Protein 2FS1 (pdb70)

Secondary structure (DSSP, 8-state):
--SSHHHHHHHHHHHHHHHHHHH---HHHHHHHHT-SSSHHHHHHHHHHHHT-S--

Foldseek 3Di:
DPDDQVVVQVCLLVVLLVVCVVVVPDCVLSVVLVVDPHRVCSNVSSVVCVVDPPVD

Sequence (56 aa):
MEAVDANSLAQAKEAAIKELKQYGIGDYYIKLINNAKTVEGVESLKNEILKALPTEMEAVDANSLAQAKEAAIKELKQYGIGDYYIKLINNAKTVEGVESLKNEILKALPTEMEAVDANSLAQAKEAAIKELKQYGIGDYYIKLINNAKTVEGVESLKNEILKALPTEMEAVDANSLAQAKEAAIKELKQYGIGDYYIKLINNAKTVEGVESLKNEILKALPTEMEAVDANSLAQAKEAAIKELKQYGIGDYYIKLINNAKTVEGVESLKNEILKALPTEMEAVDANSLAQAKEAAIKELKQYGIGDYYIKLINNAKTVEGVESLKNEILKALPTEMEAVDANSLAQAKEAAIKELKQYGIGDYYIKLINNAKTVEGVESLKNEILKALPTEMEAVDANSLAQAKEAAIKELKQYGIGDYYIKLINNAKTVEGVESLKNEILKALPTEMEAVDANSLAQAKEAAIKELKQYGIGDYYIKLINNAKTVEGVESLKNEILKALPTEMEAVDANSLAQAKEAAIKELKQYGIGDYYIKLINNAKTVEGVESLKNEILKALPTEMEAVDANSLAQAKEAAIKELKQYGIGDYYIKLINNAKTVEGVESLKNEILKALPTEMEAVDANSLAQAKEAAIKELKQYGIGDYYIKLINNAKTVEGVESLKNEILKALPTEMEAVDANSLAQAKEAAIKELKQYGIGDYYIKLINNAKTVEGVESLKNEILKALPTEMEAVDANSLAQAKEAAIKELKQYGIGDYYIKLINNAKTVEGVESLKNEILKALPTEMEAVDANSLAQAKEAAIKELKQYGIGDYYIKLINNAKTVEGVESLKNEILKALPTEMEAVDANSLAQAKEAAIKELKQYGIGDYYIKLINNAKTVEGVESLKNEILKALPTEMEAVDANSLAQAKEAAIKELKQYGIGDYYIKLINNAKTVEGVESLKNEILKALPTEMEAVDANSLAQAKEAAIKELKQYGIGDYYIKLINNAKTVEGVESLKNEILKALPTEMEAVDANSLAQAKEAAIKELKQYGIGDYYIKLINNAKTVEGVESLKNEILKALPTEMEAVDANSLAQAKEAAIKELKQYGIGDYYIKLINNAKTVEGVESLKNEILKALPTE

Radius of gyration: 11.49 Å; Cα contacts (8 Å, |Δi|>4): 43; chains: 1; bounding box: 16×38×22 Å

Structure (mmCIF, N/CA/C/O backbone):
data_2FS1
#
_entry.id   2FS1
#
_cell.length_a   1.000
_cell.length_b   1.000
_cell.length_c   1.000
_cell.angle_alpha   90.00
_cell.angle_beta   90.00
_cell.angle_gamma   90.00
#
_symmetry.space_group_name_H-M   'P 1'
#
loop_
_atom_site.group_PDB
_atom_site.id
_atom_site.type_symbol
_atom_site.label_atom_id
_atom_site.label_alt_id
_atom_site.label_comp_id
_atom_site.label_asym_id
_atom_site.label_entity_id
_atom_site.label_seq_id
_atom_site.pdbx_PDB_ins_code
_atom_site.Cartn_x
_atom_site.Cartn_y
_atom_site.Cartn_z
_atom_site.occupancy
_atom_site.B_iso_or_equiv
_atom_site.auth_seq_id
_atom_site.auth_comp_id
_atom_site.auth_asym_id
_atom_site.auth_atom_id
_atom_site.pdbx_PDB_model_num
ATOM 1 N N . MET A 1 1 ? 5.420 17.191 2.708 1.00 0.00 1 MET A N 1
ATOM 2 C CA . MET A 1 1 ? 5.343 18.265 3.727 1.00 0.00 1 MET A CA 1
ATOM 3 C C . MET A 1 1 ? 4.055 19.071 3.585 1.00 0.00 1 MET A C 1
ATOM 4 O O . MET A 1 1 ? 4.024 20.267 3.865 1.00 0.00 1 MET A O 1
ATOM 20 N N . GLU A 1 2 ? 2.994 18.405 3.149 1.00 0.00 2 GLU A N 1
ATOM 21 C CA . GLU A 1 2 ? 1.702 19.056 2.971 1.00 0.00 2 GLU A CA 1
ATOM 22 C C . GLU A 1 2 ? 0.885 19.008 4.259 1.00 0.00 2 GLU A C 1
ATOM 23 O O . GLU A 1 2 ? 0.223 19.983 4.620 1.00 0.00 2 GLU A O 1
ATOM 35 N N . ALA A 1 3 ? 0.942 17.875 4.951 1.00 0.00 3 ALA A N 1
ATOM 36 C CA . ALA A 1 3 ? 0.214 17.701 6.195 1.00 0.00 3 ALA A CA 1
ATOM 37 C C . ALA A 1 3 ? 0.550 16.363 6.828 1.00 0.00 3 ALA A C 1
ATOM 38 O O . ALA A 1 3 ? 1.243 16.297 7.843 1.00 0.00 3 ALA A O 1
ATOM 45 N N . VAL A 1 4 ? 0.044 15.290 6.228 1.00 0.00 4 VAL A N 1
ATOM 46 C CA . VAL A 1 4 ? 0.287 13.944 6.728 1.00 0.00 4 VAL A CA 1
ATOM 47 C C . VAL A 1 4 ? 0.029 12.909 5.643 1.00 0.00 4 VAL A C 1
ATOM 48 O O . VAL A 1 4 ? -0.377 11.785 5.932 1.00 0.00 4 VAL A O 1
ATOM 61 N N . ASP A 1 5 ? 0.262 13.296 4.394 1.00 0.00 5 ASP A N 1
ATOM 62 C CA . ASP A 1 5 ? 0.049 12.400 3.264 1.00 0.00 5 ASP A CA 1
ATOM 63 C C . ASP A 1 5 ? 1.137 11.331 3.198 1.00 0.00 5 ASP A C 1
ATOM 64 O O . ASP A 1 5 ? 0.860 10.164 2.947 1.00 0.00 5 ASP A O 1
ATOM 73 N N . ALA A 1 6 ? 2.378 11.743 3.423 1.00 0.00 6 ALA A N 1
ATOM 74 C CA . ALA A 1 6 ? 3.512 10.828 3.388 1.00 0.00 6 ALA A CA 1
ATOM 75 C C . ALA A 1 6 ? 3.466 9.853 4.561 1.00 0.00 6 ALA A C 1
ATOM 76 O O . ALA A 1 6 ? 3.870 8.693 4.434 1.00 0.00 6 ALA A O 1
ATOM 83 N N . ASN A 1 7 ? 2.972 10.324 5.702 1.00 0.00 7 ASN A N 1
ATOM 84 C CA . ASN A 1 7 ? 2.876 9.489 6.894 1.00 0.00 7 ASN A CA 1
ATOM 85 C C . ASN A 1 7 ? 1.833 8.394 6.704 1.00 0.00 7 ASN A C 1
ATOM 86 O O . ASN A 1 7 ? 2.086 7.224 6.988 1.00 0.00 7 ASN A O 1
ATOM 97 N N . SER A 1 8 ? 0.657 8.777 6.215 1.00 0.00 8 SER A N 1
ATOM 98 C CA . SER A 1 8 ? -0.421 7.834 5.980 1.00 0.00 8 SER A CA 1
ATOM 99 C C . SER A 1 8 ? -0.069 6.895 4.833 1.00 0.00 8 SER A C 1
ATOM 100 O O . SER A 1 8 ? -0.480 5.735 4.816 1.00 0.00 8 SER A O 1
ATOM 108 N N . LEU A 1 9 ? 0.695 7.409 3.875 1.00 0.00 9 LEU A N 1
ATOM 109 C CA . LEU A 1 9 ? 1.107 6.623 2.719 1.00 0.00 9 LEU A CA 1
ATOM 110 C C . LEU A 1 9 ? 2.023 5.476 3.139 1.00 0.00 9 LEU A C 1
ATOM 111 O O . LEU A 1 9 ? 1.872 4.344 2.681 1.00 0.00 9 LEU A O 1
ATOM 127 N N . ALA A 1 10 ? 2.986 5.789 4.001 1.00 0.00 10 ALA A N 1
ATOM 128 C CA . ALA A 1 10 ? 3.949 4.801 4.475 1.00 0.00 10 ALA A CA 1
ATOM 129 C C . ALA A 1 10 ? 3.287 3.701 5.298 1.00 0.00 10 ALA A C 1
ATOM 130 O O . ALA A 1 10 ? 3.843 2.616 5.446 1.00 0.00 10 ALA A O 1
ATOM 137 N N . GLN A 1 11 ? 2.104 3.983 5.836 1.00 0.00 11 GLN A N 1
ATOM 138 C CA . GLN A 1 11 ? 1.381 3.017 6.645 1.00 0.00 11 GLN A CA 1
ATOM 139 C C . GLN A 1 11 ? 0.615 2.035 5.771 1.00 0.00 11 GLN A C 1
ATOM 140 O O . GLN A 1 11 ? 0.647 0.831 6.009 1.00 0.00 11 GLN A O 1
ATOM 154 N N . ALA A 1 12 ? -0.068 2.545 4.756 1.00 0.00 12 ALA A N 1
ATOM 155 C CA . ALA A 1 12 ? -0.824 1.685 3.853 1.00 0.00 12 ALA A CA 1
ATOM 156 C C . ALA A 1 12 ? 0.055 0.541 3.370 1.00 0.00 12 ALA A C 1
ATOM 157 O O . ALA A 1 12 ? -0.402 -0.588 3.205 1.00 0.00 12 ALA A O 1
ATOM 164 N N . LYS A 1 13 ? 1.327 0.857 3.164 1.00 0.00 13 LYS A N 1
ATOM 165 C CA . LYS A 1 13 ? 2.309 -0.124 2.715 1.00 0.00 13 LYS A CA 1
ATOM 166 C C . LYS A 1 13 ? 2.916 -0.839 3.911 1.00 0.00 13 LYS A C 1
ATOM 167 O O . LYS A 1 13 ? 2.859 -2.065 4.006 1.00 0.00 13 LYS A O 1
ATOM 186 N N . GLU A 1 14 ? 3.480 -0.062 4.838 1.00 0.00 14 GLU A N 1
ATOM 187 C CA . GLU A 1 14 ? 4.074 -0.623 6.046 1.00 0.00 14 GLU A CA 1
ATOM 188 C C . GLU A 1 14 ? 3.107 -1.613 6.672 1.00 0.00 14 GLU A C 1
ATOM 189 O O . GLU A 1 14 ? 3.501 -2.655 7.198 1.00 0.00 14 GLU A O 1
ATOM 201 N N . ALA A 1 15 ? 1.828 -1.276 6.586 1.00 0.00 15 ALA A N 1
ATOM 202 C CA . ALA A 1 15 ? 0.773 -2.126 7.121 1.00 0.00 15 ALA A CA 1
ATOM 203 C C . ALA A 1 15 ? 0.389 -3.212 6.120 1.00 0.00 15 ALA A C 1
ATOM 204 O O . ALA A 1 15 ? 0.048 -4.332 6.504 1.00 0.00 15 ALA A O 1
ATOM 211 N N . ALA A 1 16 ? 0.447 -2.876 4.832 1.00 0.00 16 ALA A N 1
ATOM 212 C CA . ALA A 1 16 ? 0.105 -3.827 3.779 1.00 0.00 16 ALA A CA 1
ATOM 213 C C . ALA A 1 16 ? 1.152 -4.931 3.672 1.00 0.00 16 ALA A C 1
ATOM 214 O O . ALA A 1 16 ? 0.849 -6.042 3.239 1.00 0.00 16 ALA A O 1
ATOM 221 N N . ILE A 1 17 ? 2.382 -4.623 4.073 1.00 0.00 17 ILE A N 1
ATOM 222 C CA . ILE A 1 17 ? 3.459 -5.603 4.021 1.00 0.00 17 ILE A CA 1
ATOM 223 C C . ILE A 1 17 ? 3.349 -6.572 5.189 1.00 0.00 17 ILE A C 1
ATOM 224 O O . ILE A 1 17 ? 3.688 -7.749 5.067 1.00 0.00 17 ILE A O 1
ATOM 240 N N . LYS A 1 18 ? 2.856 -6.073 6.318 1.00 0.00 18 LYS A N 1
ATOM 241 C CA . LYS A 1 18 ? 2.681 -6.902 7.504 1.00 0.00 18 LYS A CA 1
ATOM 242 C C . LYS A 1 18 ? 1.773 -8.084 7.187 1.00 0.00 18 LYS A C 1
ATOM 243 O O . LYS A 1 18 ? 1.980 -9.191 7.682 1.00 0.00 18 LYS A O 1
ATOM 262 N N . GLU A 1 19 ? 0.775 -7.841 6.342 1.00 0.00 19 GLU A N 1
ATOM 263 C CA . GLU A 1 19 ? -0.151 -8.890 5.941 1.00 0.00 19 GLU A CA 1
ATOM 264 C C . GLU A 1 19 ? 0.551 -9.878 5.025 1.00 0.00 19 GLU A C 1
ATOM 265 O O . GLU A 1 19 ? 0.340 -11.085 5.119 1.00 0.00 19 GLU A O 1
ATOM 277 N N . LEU A 1 20 ? 1.402 -9.357 4.148 1.00 0.00 20 LEU A N 1
ATOM 278 C CA . LEU A 1 20 ? 2.149 -10.198 3.230 1.00 0.00 20 LEU A CA 1
ATOM 279 C C . LEU A 1 20 ? 3.056 -11.143 4.009 1.00 0.00 20 LEU A C 1
ATOM 280 O O . LEU A 1 20 ? 3.304 -12.274 3.589 1.00 0.00 20 LEU A O 1
ATOM 296 N N . LYS A 1 21 ? 3.534 -10.670 5.156 1.00 0.00 21 LYS A N 1
ATOM 297 C CA . LYS A 1 21 ? 4.400 -11.469 6.011 1.00 0.00 21 LYS A CA 1
ATOM 298 C C . LYS A 1 21 ? 3.565 -12.421 6.857 1.00 0.00 21 LYS A C 1
ATOM 299 O O . LYS A 1 21 ? 3.953 -13.566 7.089 1.00 0.00 21 LYS A O 1
ATOM 318 N N . GLN A 1 22 ? 2.408 -11.941 7.304 1.00 0.00 22 GLN A N 1
ATOM 319 C CA . GLN A 1 22 ? 1.508 -12.753 8.113 1.00 0.00 22 GLN A CA 1
ATOM 320 C C . GLN A 1 22 ? 0.812 -13.797 7.245 1.00 0.00 22 GLN A C 1
ATOM 321 O O . GLN A 1 22 ? 0.449 -14.874 7.719 1.00 0.00 22 GLN A O 1
ATOM 335 N N . TYR A 1 23 ? 0.636 -13.469 5.969 1.00 0.00 23 TYR A N 1
ATOM 336 C CA . TYR A 1 23 ? -0.009 -14.372 5.023 1.00 0.00 23 TYR A CA 1
ATOM 337 C C . TYR A 1 23 ? 0.982 -15.407 4.510 1.00 0.00 23 TYR A C 1
ATOM 338 O O . TYR A 1 23 ? 0.652 -16.585 4.369 1.00 0.00 23 TYR A O 1
ATOM 356 N N . GLY A 1 24 ? 2.196 -14.954 4.223 1.00 0.00 24 GLY A N 1
ATOM 357 C CA . GLY A 1 24 ? 3.218 -15.846 3.719 1.00 0.00 24 GLY A CA 1
ATOM 358 C C . GLY A 1 24 ? 3.603 -15.543 2.283 1.00 0.00 24 GLY A C 1
ATOM 359 O O . GLY A 1 24 ? 4.546 -16.132 1.755 1.00 0.00 24 GLY A O 1
ATOM 363 N N . ILE A 1 25 ? 2.876 -14.626 1.638 1.00 0.00 25 ILE A N 1
ATOM 364 C CA . ILE A 1 25 ? 3.174 -14.268 0.248 1.00 0.00 25 ILE A CA 1
ATOM 365 C C . ILE A 1 25 ? 4.664 -13.967 0.071 1.00 0.00 25 ILE A C 1
ATOM 366 O O . ILE A 1 25 ? 5.411 -13.908 1.049 1.00 0.00 25 ILE A O 1
ATOM 382 N N . GLY A 1 26 ? 5.097 -13.782 -1.177 1.00 0.00 26 GLY A N 1
ATOM 383 C CA . GLY A 1 26 ? 6.496 -13.497 -1.438 1.00 0.00 26 GLY A CA 1
ATOM 384 C C . GLY A 1 26 ? 6.860 -12.053 -1.158 1.00 0.00 26 GLY A C 1
ATOM 385 O O . GLY A 1 26 ? 6.022 -11.160 -1.280 1.00 0.00 26 GLY A O 1
ATOM 389 N N . ASP A 1 27 ? 8.115 -11.824 -0.781 1.00 0.00 27 ASP A N 1
ATOM 390 C CA . ASP A 1 27 ? 8.589 -10.478 -0.484 1.00 0.00 27 ASP A CA 1
ATOM 391 C C . ASP A 1 27 ? 8.488 -9.578 -1.708 1.00 0.00 27 ASP A C 1
ATOM 392 O O . ASP A 1 27 ? 8.413 -8.357 -1.583 1.00 0.00 27 ASP A O 1
ATOM 401 N N . TYR A 1 28 ? 8.470 -10.184 -2.893 1.00 0.00 28 TYR A N 1
ATOM 402 C CA . TYR A 1 28 ? 8.357 -9.421 -4.134 1.00 0.00 28 TYR A CA 1
ATOM 403 C C . TYR A 1 28 ? 7.259 -8.378 -4.014 1.00 0.00 28 TYR A C 1
ATOM 404 O O . TYR A 1 28 ? 7.435 -7.212 -4.366 1.00 0.00 28 TYR A O 1
ATOM 422 N N . TYR A 1 29 ? 6.117 -8.840 -3.539 1.00 0.00 29 TYR A N 1
ATOM 423 C CA . TYR A 1 29 ? 4.935 -8.002 -3.382 1.00 0.00 29 TYR A CA 1
ATOM 424 C C . TYR A 1 29 ? 5.041 -7.046 -2.193 1.00 0.00 29 TYR A C 1
ATOM 425 O O . TYR A 1 29 ? 4.397 -6.001 -2.175 1.00 0.00 29 TYR A O 1
ATOM 443 N N . ILE A 1 30 ? 5.876 -7.362 -1.217 1.00 0.00 30 ILE A N 1
ATOM 444 C CA . ILE A 1 30 ? 6.055 -6.451 -0.096 1.00 0.00 30 ILE A CA 1
ATOM 445 C C . ILE A 1 30 ? 6.897 -5.272 -0.579 1.00 0.00 30 ILE A C 1
ATOM 446 O O . ILE A 1 30 ? 6.719 -4.131 -0.147 1.00 0.00 30 ILE A O 1
ATOM 462 N N . LYS A 1 31 ? 7.810 -5.579 -1.499 1.00 0.00 31 LYS A N 1
ATOM 463 C CA . LYS A 1 31 ? 8.699 -4.588 -2.089 1.00 0.00 31 LYS A CA 1
ATOM 464 C C . LYS A 1 31 ? 7.993 -3.811 -3.191 1.00 0.00 31 LYS A C 1
ATOM 465 O O . LYS A 1 31 ? 8.018 -2.580 -3.210 1.00 0.00 31 LYS A O 1
ATOM 484 N N . LEU A 1 32 ? 7.361 -4.539 -4.113 1.00 0.00 32 LEU A N 1
ATOM 485 C CA . LEU A 1 32 ? 6.646 -3.914 -5.219 1.00 0.00 32 LEU A CA 1
ATOM 486 C C . LEU A 1 32 ? 5.686 -2.832 -4.697 1.00 0.00 32 LEU A C 1
ATOM 487 O O . LEU A 1 32 ? 5.287 -1.930 -5.436 1.00 0.00 32 LEU A O 1
ATOM 503 N N . ILE A 1 33 ? 5.345 -2.922 -3.407 1.00 0.00 33 ILE A N 1
ATOM 504 C CA . ILE A 1 33 ? 4.464 -1.958 -2.760 1.00 0.00 33 ILE A CA 1
ATOM 505 C C . ILE A 1 33 ? 5.223 -0.667 -2.471 1.00 0.00 33 ILE A C 1
ATOM 506 O O . ILE A 1 33 ? 4.829 0.412 -2.911 1.00 0.00 33 ILE A O 1
ATOM 522 N N . ASN A 1 34 ? 6.316 -0.789 -1.726 1.00 0.00 34 ASN A N 1
ATOM 523 C CA . ASN A 1 34 ? 7.139 0.361 -1.371 1.00 0.00 34 ASN A CA 1
ATOM 524 C C . ASN A 1 34 ? 7.542 1.168 -2.606 1.00 0.00 34 ASN A C 1
ATOM 525 O O . ASN A 1 34 ? 7.863 2.352 -2.504 1.00 0.00 34 ASN A O 1
ATOM 536 N N . ASN A 1 35 ? 7.535 0.521 -3.769 1.00 0.00 35 ASN A N 1
ATOM 537 C CA . ASN A 1 35 ? 7.911 1.183 -5.015 1.00 0.00 35 ASN A CA 1
ATOM 538 C C . ASN A 1 35 ? 6.852 2.189 -5.467 1.00 0.00 35 ASN A C 1
ATOM 539 O O . ASN A 1 35 ? 7.142 3.093 -6.250 1.00 0.00 35 ASN A O 1
ATOM 550 N N . ALA A 1 36 ? 5.626 2.027 -4.980 1.00 0.00 36 ALA A N 1
ATOM 551 C CA . ALA A 1 36 ? 4.536 2.924 -5.352 1.00 0.00 36 ALA A CA 1
ATOM 552 C C . ALA A 1 36 ? 4.801 4.352 -4.892 1.00 0.00 36 ALA A C 1
ATOM 553 O O . ALA A 1 36 ? 5.525 4.584 -3.924 1.00 0.00 36 ALA A O 1
ATOM 560 N N . LYS A 1 37 ? 4.207 5.304 -5.602 1.00 0.00 37 LYS A N 1
ATOM 561 C CA . LYS A 1 37 ? 4.366 6.716 -5.284 1.00 0.00 37 LYS A CA 1
ATOM 562 C C . LYS A 1 37 ? 3.186 7.223 -4.459 1.00 0.00 37 LYS A C 1
ATOM 563 O O . LYS A 1 37 ? 3.354 8.024 -3.541 1.00 0.00 37 LYS A O 1
ATOM 582 N N . THR A 1 38 ? 1.994 6.738 -4.791 1.00 0.00 38 THR A N 1
ATOM 583 C CA . THR A 1 38 ? 0.780 7.124 -4.080 1.00 0.00 38 THR A CA 1
ATOM 584 C C . THR A 1 38 ? 0.507 6.134 -2.951 1.00 0.00 38 THR A C 1
ATOM 585 O O . THR A 1 38 ? 1.436 5.514 -2.437 1.00 0.00 38 THR A O 1
ATOM 596 N N . VAL A 1 39 ? -0.759 5.972 -2.566 1.00 0.00 39 VAL A N 1
ATOM 597 C CA . VAL A 1 39 ? -1.093 5.036 -1.501 1.00 0.00 39 VAL A CA 1
ATOM 598 C C . VAL A 1 39 ? -2.336 4.207 -1.820 1.00 0.00 39 VAL A C 1
ATOM 599 O O . VAL A 1 39 ? -2.367 3.005 -1.554 1.00 0.00 39 VAL A O 1
ATOM 612 N N . GLU A 1 40 ? -3.358 4.845 -2.382 1.00 0.00 40 GLU A N 1
ATOM 613 C CA . GLU A 1 40 ? -4.596 4.148 -2.722 1.00 0.00 40 GLU A CA 1
ATOM 614 C C . GLU A 1 40 ? -4.308 2.838 -3.450 1.00 0.00 40 GLU A C 1
ATOM 615 O O . GLU A 1 40 ? -4.978 1.831 -3.224 1.00 0.00 40 GLU A O 1
ATOM 627 N N . GLY A 1 41 ? -3.298 2.857 -4.310 1.00 0.00 41 GLY A N 1
ATOM 628 C CA . GLY A 1 41 ? -2.931 1.660 -5.041 1.00 0.00 41 GLY A CA 1
ATOM 629 C C . GLY A 1 41 ? -2.004 0.769 -4.238 1.00 0.00 41 GLY A C 1
ATOM 630 O O . GLY A 1 41 ? -1.966 -0.442 -4.437 1.00 0.00 41 GLY A O 1
ATOM 634 N N . VAL A 1 42 ? -1.258 1.379 -3.323 1.00 0.00 42 VAL A N 1
ATOM 635 C CA . VAL A 1 42 ? -0.324 0.646 -2.479 1.00 0.00 42 VAL A CA 1
ATOM 636 C C . VAL A 1 42 ? -1.033 -0.410 -1.635 1.00 0.00 42 VAL A C 1
ATOM 637 O O . VAL A 1 42 ? -0.614 -1.566 -1.589 1.00 0.00 42 VAL A O 1
ATOM 650 N N . GLU A 1 43 ? -2.097 -0.003 -0.960 1.00 0.00 43 GLU A N 1
ATOM 651 C CA . GLU A 1 43 ? -2.855 -0.918 -0.110 1.00 0.00 43 GLU A CA 1
ATOM 652 C C . GLU A 1 43 ? -3.603 -1.941 -0.953 1.00 0.00 43 GLU A C 1
ATOM 653 O O . GLU A 1 43 ? -3.541 -3.142 -0.691 1.00 0.00 43 GLU A O 1
ATOM 665 N N . SER A 1 44 ? -4.299 -1.458 -1.973 1.00 0.00 44 SER A N 1
ATOM 666 C CA . SER A 1 44 ? -5.047 -2.329 -2.864 1.00 0.00 44 SER A CA 1
ATOM 667 C C . SER A 1 44 ? -4.093 -3.217 -3.660 1.00 0.00 44 SER A C 1
ATOM 668 O O . SER A 1 44 ? -4.472 -4.284 -4.137 1.00 0.00 44 SER A O 1
ATOM 676 N N . LEU A 1 45 ? -2.849 -2.762 -3.789 1.00 0.00 45 LEU A N 1
ATOM 677 C CA . LEU A 1 45 ? -1.826 -3.504 -4.519 1.00 0.00 45 LEU A CA 1
ATOM 678 C C . LEU A 1 45 ? -1.654 -4.908 -3.943 1.00 0.00 45 LEU A C 1
ATOM 679 O O . LEU A 1 45 ? -1.841 -5.902 -4.646 1.00 0.00 45 LEU A O 1
ATOM 694 N N . LYS A 1 46 ? -1.298 -4.985 -2.665 1.00 0.00 46 LYS A N 1
ATOM 695 C CA . LYS A 1 46 ? -1.103 -6.271 -2.006 1.00 0.00 46 LYS A CA 1
ATOM 696 C C . LYS A 1 46 ? -2.441 -6.989 -1.815 1.00 0.00 46 LYS A C 1
ATOM 697 O O . LYS A 1 46 ? -2.575 -8.170 -2.123 1.00 0.00 46 LYS A O 1
ATOM 716 N N . ASN A 1 47 ? -3.436 -6.279 -1.308 1.00 0.00 47 ASN A N 1
ATOM 717 C CA . ASN A 1 47 ? -4.746 -6.884 -1.091 1.00 0.00 47 ASN A CA 1
ATOM 718 C C . ASN A 1 47 ? -5.291 -7.457 -2.395 1.00 0.00 47 ASN A C 1
ATOM 719 O O . ASN A 1 47 ? -6.070 -8.410 -2.388 1.00 0.00 47 ASN A O 1
ATOM 730 N N . GLU A 1 48 ? -4.858 -6.883 -3.513 1.00 0.00 48 GLU A N 1
ATOM 731 C CA . GLU A 1 48 ? -5.287 -7.355 -4.823 1.00 0.00 48 GLU A CA 1
ATOM 732 C C . GLU A 1 48 ? -4.503 -8.603 -5.199 1.00 0.00 48 GLU A C 1
ATOM 733 O O . GLU A 1 48 ? -5.046 -9.544 -5.779 1.00 0.00 48 GLU A O 1
ATOM 745 N N . ILE A 1 49 ? -3.224 -8.614 -4.837 1.00 0.00 49 ILE A N 1
ATOM 746 C CA . ILE A 1 49 ? -2.365 -9.759 -5.108 1.00 0.00 49 ILE A CA 1
ATOM 747 C C . ILE A 1 49 ? -2.877 -10.974 -4.346 1.00 0.00 49 ILE A C 1
ATOM 748 O O . ILE A 1 49 ? -2.700 -12.116 -4.768 1.00 0.00 49 ILE A O 1
ATOM 764 N N . LEU A 1 50 ? -3.517 -10.698 -3.217 1.00 0.00 50 LEU A N 1
ATOM 765 C CA . LEU A 1 50 ? -4.074 -11.732 -2.367 1.00 0.00 50 LEU A CA 1
ATOM 766 C C . LEU A 1 50 ? -5.396 -12.229 -2.933 1.00 0.00 50 LEU A C 1
ATOM 767 O O . LEU A 1 50 ? -5.730 -13.408 -2.815 1.00 0.00 50 LEU A O 1
ATOM 783 N N . LYS A 1 51 ? -6.134 -11.328 -3.572 1.00 0.00 51 LYS A N 1
ATOM 784 C CA . LYS A 1 51 ? -7.405 -11.689 -4.181 1.00 0.00 51 LYS A CA 1
ATOM 785 C C . LYS A 1 51 ? -7.182 -12.724 -5.282 1.00 0.00 51 LYS A C 1
ATOM 786 O O . LYS A 1 51 ? -8.105 -13.435 -5.679 1.00 0.00 51 LYS A O 1
ATOM 805 N N . ALA A 1 52 ? -5.943 -12.802 -5.767 1.00 0.00 52 ALA A N 1
ATOM 806 C CA . ALA A 1 52 ? -5.585 -13.746 -6.815 1.00 0.00 52 ALA A CA 1
ATOM 807 C C . ALA A 1 52 ? -4.124 -14.169 -6.695 1.00 0.00 52 ALA A C 1
ATOM 808 O O . ALA A 1 52 ? -3.330 -13.969 -7.616 1.00 0.00 52 ALA A O 1
ATOM 815 N N . LEU A 1 53 ? -3.774 -14.752 -5.553 1.00 0.00 53 LEU A N 1
ATOM 816 C CA . LEU A 1 53 ? -2.409 -15.201 -5.313 1.00 0.00 53 LEU A CA 1
ATOM 817 C C . LEU A 1 53 ? -2.035 -16.351 -6.249 1.00 0.00 53 LEU A C 1
ATOM 818 O O . LEU A 1 53 ? -1.082 -16.246 -7.020 1.00 0.00 53 LEU A O 1
ATOM 834 N N . PRO A 1 54 ? -2.784 -17.4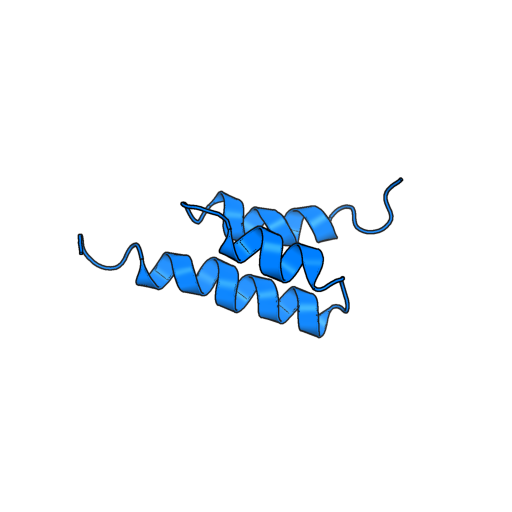68 -6.194 1.00 0.00 54 PRO A N 1
ATOM 835 C CA . PRO A 1 54 ? -2.520 -18.633 -7.044 1.00 0.00 54 PRO A CA 1
ATOM 836 C C . PRO A 1 54 ? -2.877 -18.377 -8.504 1.00 0.00 54 PRO A C 1
ATOM 837 O O . PRO A 1 54 ? -3.816 -18.968 -9.039 1.00 0.00 54 PRO A O 1
ATOM 848 N N . THR A 1 55 ? -2.122 -17.490 -9.145 1.00 0.00 55 THR A N 1
ATOM 849 C CA . THR A 1 55 ? -2.357 -17.154 -10.544 1.00 0.00 55 THR A CA 1
ATOM 850 C C . THR A 1 55 ? -1.291 -17.777 -11.439 1.00 0.00 55 THR A C 1
ATOM 851 O O . THR A 1 55 ? -0.306 -18.334 -10.954 1.00 0.00 55 THR A O 1
ATOM 862 N N . GLU A 1 56 ? -1.496 -17.681 -12.749 1.00 0.00 56 GLU A N 1
ATOM 863 C CA . GLU A 1 56 ? -0.552 -18.235 -13.712 1.00 0.00 56 GLU A CA 1
ATOM 864 C C . GLU A 1 56 ? 0.632 -17.296 -13.916 1.00 0.00 56 GLU A C 1
ATOM 865 O O . GLU A 1 56 ? 0.528 -16.118 -13.515 1.00 0.00 56 GLU A O 1
ATOM 878 N N . MET A 1 1 ? 0.814 23.850 6.987 1.00 0.00 1 MET A N 2
ATOM 879 C CA . MET A 1 1 ? 1.520 23.413 5.746 1.00 0.00 1 MET A CA 2
ATOM 880 C C . MET A 1 1 ? 0.626 22.524 4.884 1.00 0.00 1 MET A C 2
ATOM 881 O O . MET A 1 1 ? 0.613 22.641 3.666 1.00 0.00 1 MET A O 2
ATOM 897 N N . GLU A 1 2 ? -0.126 21.647 5.540 1.00 0.00 2 GLU A N 2
ATOM 898 C CA . GLU A 1 2 ? -1.020 20.743 4.828 1.00 0.00 2 GLU A CA 2
ATOM 899 C C . GLU A 1 2 ? -0.247 19.858 3.864 1.00 0.00 2 GLU A C 2
ATOM 900 O O . GLU A 1 2 ? -0.550 19.809 2.671 1.00 0.00 2 GLU A O 2
ATOM 912 N N . ALA A 1 3 ? 0.753 19.157 4.386 1.00 0.00 3 ALA A N 2
ATOM 913 C CA . ALA A 1 3 ? 1.571 18.268 3.569 1.00 0.00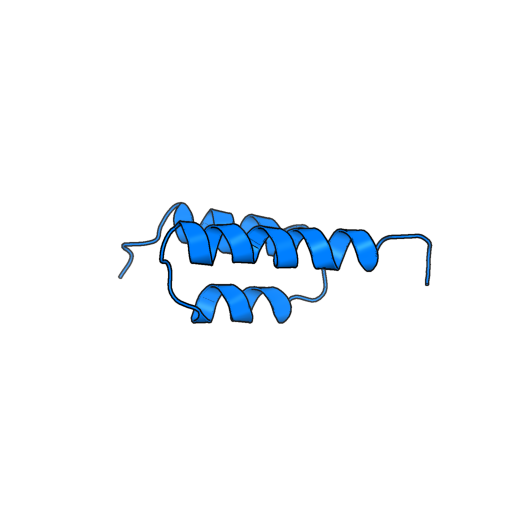 3 ALA A CA 2
ATOM 914 C C . ALA A 1 3 ? 2.277 17.226 4.427 1.00 0.00 3 ALA A C 2
ATOM 915 O O . ALA A 1 3 ? 3.414 17.413 4.846 1.00 0.00 3 ALA A O 2
ATOM 922 N N . VAL A 1 4 ? 1.587 16.112 4.683 1.00 0.00 4 VAL A N 2
ATOM 923 C CA . VAL A 1 4 ? 2.145 15.035 5.490 1.00 0.00 4 VAL A CA 2
ATOM 924 C C . VAL A 1 4 ? 1.518 13.702 5.123 1.00 0.00 4 VAL A C 2
ATOM 925 O O . VAL A 1 4 ? 1.429 12.792 5.952 1.00 0.00 4 VAL A O 2
ATOM 938 N N . ASP A 1 5 ? 1.075 13.581 3.873 1.00 0.00 5 ASP A N 2
ATOM 939 C CA . ASP A 1 5 ? 0.454 12.360 3.395 1.00 0.00 5 ASP A CA 2
ATOM 940 C C . ASP A 1 5 ? 1.442 11.193 3.400 1.00 0.00 5 ASP A C 2
ATOM 941 O O . ASP A 1 5 ? 1.049 10.031 3.468 1.00 0.00 5 ASP A O 2
ATOM 950 N N . ALA A 1 6 ? 2.730 11.517 3.326 1.00 0.00 6 ALA A N 2
ATOM 951 C CA . ALA A 1 6 ? 3.777 10.500 3.320 1.00 0.00 6 ALA A CA 2
ATOM 952 C C . ALA A 1 6 ? 3.662 9.582 4.536 1.00 0.00 6 ALA A C 2
ATOM 953 O O . ALA A 1 6 ? 3.917 8.382 4.442 1.00 0.00 6 ALA A O 2
ATOM 960 N N . ASN A 1 7 ? 3.279 10.158 5.673 1.00 0.00 7 ASN A N 2
ATOM 961 C CA . ASN A 1 7 ? 3.131 9.381 6.899 1.00 0.00 7 ASN A CA 2
ATOM 962 C C . ASN A 1 7 ? 2.019 8.340 6.751 1.00 0.00 7 ASN A C 2
ATOM 963 O O . ASN A 1 7 ? 2.204 7.174 7.081 1.00 0.00 7 ASN A O 2
ATOM 974 N N . SER A 1 8 ? 0.877 8.788 6.243 1.00 0.00 8 SER A N 2
ATOM 975 C CA . SER A 1 8 ? -0.260 7.898 6.041 1.00 0.00 8 SER A CA 2
ATOM 976 C C . SER A 1 8 ? 0.013 6.944 4.885 1.00 0.00 8 SER A C 2
ATOM 977 O O . SER A 1 8 ? -0.452 5.804 4.882 1.00 0.00 8 SER A O 2
ATOM 985 N N . LEU A 1 9 ? 0.776 7.420 3.906 1.00 0.00 9 LEU A N 2
ATOM 986 C CA . LEU A 1 9 ? 1.121 6.615 2.742 1.00 0.00 9 LEU A CA 2
ATOM 987 C C . LEU A 1 9 ? 2.028 5.454 3.142 1.00 0.00 9 LEU A C 2
ATOM 988 O O . LEU A 1 9 ? 1.836 4.320 2.706 1.00 0.00 9 LEU A O 2
ATOM 1004 N N . ALA A 1 10 ? 3.029 5.760 3.962 1.00 0.00 10 ALA A N 2
ATOM 1005 C CA . ALA A 1 10 ? 3.989 4.760 4.413 1.00 0.00 10 ALA A CA 2
ATOM 1006 C C . ALA A 1 10 ? 3.334 3.675 5.259 1.00 0.00 10 ALA A C 2
ATOM 1007 O O . ALA A 1 10 ? 3.879 2.582 5.396 1.00 0.00 10 ALA A O 2
ATOM 1014 N N . GLN A 1 11 ? 2.170 3.974 5.826 1.00 0.00 11 GLN A N 2
ATOM 1015 C CA . GLN A 1 11 ? 1.459 3.017 6.659 1.00 0.00 11 GLN A CA 2
ATOM 1016 C C . GLN A 1 11 ? 0.664 2.038 5.809 1.00 0.00 11 GLN A C 2
ATOM 1017 O O . GLN A 1 11 ? 0.689 0.836 6.055 1.00 0.00 11 GLN A O 2
ATOM 1031 N N . ALA A 1 12 ? -0.035 2.548 4.805 1.00 0.00 12 ALA A N 2
ATOM 1032 C CA . ALA A 1 12 ? -0.816 1.687 3.927 1.00 0.00 12 ALA A CA 2
ATOM 1033 C C . ALA A 1 12 ? 0.048 0.542 3.420 1.00 0.00 12 ALA A C 2
ATOM 1034 O O . ALA A 1 12 ? -0.415 -0.586 3.268 1.00 0.00 12 ALA A O 2
ATOM 1041 N N . LYS A 1 13 ? 1.315 0.855 3.180 1.00 0.00 13 LYS A N 2
ATOM 1042 C CA . LYS A 1 13 ? 2.283 -0.129 2.709 1.00 0.00 13 LYS A CA 2
ATOM 1043 C C . LYS A 1 13 ? 2.920 -0.845 3.890 1.00 0.00 13 LYS A C 2
ATOM 1044 O O . LYS A 1 13 ? 2.888 -2.072 3.971 1.00 0.00 13 LYS A O 2
ATOM 1063 N N . GLU A 1 14 ? 3.480 -0.069 4.822 1.00 0.00 14 GLU A N 2
ATOM 1064 C CA . GLU A 1 14 ? 4.099 -0.638 6.013 1.00 0.00 14 GLU A CA 2
ATOM 1065 C C . GLU A 1 14 ? 3.138 -1.625 6.654 1.00 0.00 14 GLU A C 2
ATOM 1066 O O . GLU A 1 14 ? 3.534 -2.670 7.172 1.00 0.00 14 GLU A O 2
ATOM 1078 N N . ALA A 1 15 ? 1.860 -1.277 6.593 1.00 0.00 15 ALA A N 2
ATOM 1079 C CA . ALA A 1 15 ? 0.808 -2.121 7.144 1.00 0.00 15 ALA A CA 2
ATOM 1080 C C . ALA A 1 15 ? 0.403 -3.205 6.147 1.00 0.00 15 ALA A C 2
ATOM 1081 O O . ALA A 1 15 ? 0.040 -4.316 6.536 1.00 0.00 15 ALA A O 2
ATOM 1088 N N . ALA A 1 16 ? 0.471 -2.876 4.859 1.00 0.00 16 ALA A N 2
ATOM 1089 C CA . ALA A 1 16 ? 0.114 -3.825 3.808 1.00 0.00 16 ALA A CA 2
ATOM 1090 C C . ALA A 1 16 ? 1.164 -4.921 3.673 1.00 0.00 16 ALA A C 2
ATOM 1091 O O . ALA A 1 16 ? 0.861 -6.027 3.227 1.00 0.00 16 ALA A O 2
ATOM 1098 N N . ILE A 1 17 ? 2.398 -4.614 4.065 1.00 0.00 17 ILE A N 2
ATOM 1099 C CA . ILE A 1 17 ? 3.478 -5.589 3.984 1.00 0.00 17 ILE A CA 2
ATOM 1100 C C . ILE A 1 17 ? 3.381 -6.581 5.133 1.00 0.00 17 ILE A C 2
ATOM 1101 O O . ILE A 1 17 ? 3.697 -7.762 4.977 1.00 0.00 17 ILE A O 2
ATOM 1117 N N . LYS A 1 18 ? 2.923 -6.100 6.284 1.00 0.00 18 LYS A N 2
ATOM 1118 C CA . LYS A 1 18 ? 2.761 -6.951 7.455 1.00 0.00 18 LYS A CA 2
ATOM 1119 C C . LYS A 1 18 ? 1.808 -8.095 7.140 1.00 0.00 18 LYS A C 2
ATOM 1120 O O . LYS A 1 18 ? 1.987 -9.217 7.615 1.00 0.00 18 LYS A O 2
ATOM 1139 N N . GLU A 1 19 ? 0.805 -7.806 6.318 1.00 0.00 19 GLU A N 2
ATOM 1140 C CA . GLU A 1 19 ? -0.166 -8.814 5.918 1.00 0.00 19 GLU A CA 2
ATOM 1141 C C . GLU A 1 19 ? 0.496 -9.829 5.001 1.00 0.00 19 GLU A C 2
ATOM 1142 O O . GLU A 1 19 ? 0.216 -11.025 5.074 1.00 0.00 19 GLU A O 2
ATOM 1154 N N . LEU A 1 20 ? 1.393 -9.342 4.151 1.00 0.00 20 LEU A N 2
ATOM 1155 C CA . LEU A 1 20 ? 2.114 -10.209 3.235 1.00 0.00 20 LEU A CA 2
ATOM 1156 C C . LEU A 1 20 ? 2.965 -11.196 4.023 1.00 0.00 20 LEU A C 2
ATOM 1157 O O . LEU A 1 20 ? 3.156 -12.341 3.612 1.00 0.00 20 LEU A O 2
ATOM 1173 N N . LYS A 1 21 ? 3.461 -10.741 5.170 1.00 0.00 21 LYS A N 2
ATOM 1174 C CA . LYS A 1 21 ? 4.278 -11.576 6.037 1.00 0.00 21 LYS A CA 2
ATOM 1175 C C . LYS A 1 21 ? 3.386 -12.501 6.853 1.00 0.00 21 LYS A C 2
ATOM 1176 O O . LYS A 1 21 ? 3.716 -13.666 7.077 1.00 0.00 21 LYS A O 2
ATOM 1195 N N . GLN A 1 22 ? 2.242 -11.974 7.281 1.00 0.00 22 GLN A N 2
ATOM 1196 C CA . GLN A 1 22 ? 1.286 -12.753 8.057 1.00 0.00 22 GLN A CA 2
ATOM 1197 C C . GLN A 1 22 ? 0.607 -13.790 7.169 1.00 0.00 22 GLN A C 2
ATOM 1198 O O . GLN A 1 22 ? 0.230 -14.868 7.628 1.00 0.00 22 GLN A O 2
ATOM 1212 N N . TYR A 1 23 ? 0.465 -13.455 5.889 1.00 0.00 23 TYR A N 2
ATOM 1213 C CA . TYR A 1 23 ? -0.156 -14.351 4.923 1.00 0.00 23 TYR A CA 2
ATOM 1214 C C . TYR A 1 23 ? 0.844 -15.388 4.437 1.00 0.00 23 TYR A C 2
ATOM 1215 O O . TYR A 1 23 ? 0.523 -16.571 4.313 1.00 0.00 23 TYR A O 2
ATOM 1233 N N . GLY A 1 24 ? 2.059 -14.932 4.156 1.00 0.00 24 GLY A N 2
ATOM 1234 C CA . GLY A 1 24 ? 3.093 -15.825 3.678 1.00 0.00 24 GLY A CA 2
ATOM 1235 C C . GLY A 1 24 ? 3.540 -15.499 2.264 1.00 0.00 24 GLY A C 2
ATOM 1236 O O . GLY A 1 24 ? 4.513 -16.071 1.773 1.00 0.00 24 GLY A O 2
ATOM 1240 N N . ILE A 1 25 ? 2.833 -14.581 1.600 1.00 0.00 25 ILE A N 2
ATOM 1241 C CA . ILE A 1 25 ? 3.186 -14.200 0.228 1.00 0.00 25 ILE A CA 2
ATOM 1242 C C . ILE A 1 25 ? 4.680 -13.879 0.117 1.00 0.00 25 ILE A C 2
ATOM 1243 O O . ILE A 1 25 ? 5.384 -13.827 1.125 1.00 0.00 25 ILE A O 2
ATOM 1259 N N . GLY A 1 26 ? 5.160 -13.671 -1.110 1.00 0.00 26 GLY A N 2
ATOM 1260 C CA . GLY A 1 26 ? 6.566 -13.367 -1.313 1.00 0.00 26 GLY A CA 2
ATOM 1261 C C . GLY A 1 26 ? 6.897 -11.911 -1.049 1.00 0.00 26 GLY A C 2
ATOM 1262 O O . GLY A 1 26 ? 6.049 -11.035 -1.215 1.00 0.00 26 GLY A O 2
ATOM 1266 N N . ASP A 1 27 ? 8.135 -11.653 -0.637 1.00 0.00 27 ASP A N 2
ATOM 1267 C CA . ASP A 1 27 ? 8.579 -10.294 -0.349 1.00 0.00 27 ASP A CA 2
ATOM 1268 C C . ASP A 1 27 ? 8.487 -9.411 -1.588 1.00 0.00 27 ASP A C 2
ATOM 1269 O O . ASP A 1 27 ? 8.370 -8.192 -1.479 1.00 0.00 27 ASP A O 2
ATOM 1278 N N . TYR A 1 28 ? 8.527 -10.030 -2.766 1.00 0.00 28 TYR A N 2
ATOM 1279 C CA . TYR A 1 28 ? 8.430 -9.285 -4.020 1.00 0.00 28 TYR A CA 2
ATOM 1280 C C . TYR A 1 28 ? 7.305 -8.267 -3.945 1.00 0.00 28 TYR A C 2
ATOM 1281 O O . TYR A 1 28 ? 7.460 -7.107 -4.322 1.00 0.00 28 TYR A O 2
ATOM 1299 N N . TYR A 1 29 ? 6.165 -8.740 -3.475 1.00 0.00 29 TYR A N 2
ATOM 1300 C CA . TYR A 1 29 ? 4.967 -7.918 -3.360 1.00 0.00 29 TYR A CA 2
ATOM 1301 C C . TYR A 1 29 ? 5.019 -6.956 -2.173 1.00 0.00 29 TYR A C 2
ATOM 1302 O O . TYR A 1 29 ? 4.358 -5.922 -2.182 1.00 0.00 29 TYR A O 2
ATOM 1320 N N . ILE A 1 30 ? 5.827 -7.254 -1.167 1.00 0.00 30 ILE A N 2
ATOM 1321 C CA . ILE A 1 30 ? 5.953 -6.332 -0.048 1.00 0.00 30 ILE A CA 2
ATOM 1322 C C . ILE A 1 30 ? 6.794 -5.144 -0.513 1.00 0.00 30 ILE A C 2
ATOM 1323 O O . ILE A 1 30 ? 6.593 -4.004 -0.091 1.00 0.00 30 ILE A O 2
ATOM 1339 N N . LYS A 1 31 ? 7.734 -5.446 -1.408 1.00 0.00 31 LYS A N 2
ATOM 1340 C CA . LYS A 1 31 ? 8.627 -4.446 -1.980 1.00 0.00 31 LYS A CA 2
ATOM 1341 C C . LYS A 1 31 ? 7.940 -3.685 -3.103 1.00 0.00 31 LYS A C 2
ATOM 1342 O O . LYS A 1 31 ? 7.944 -2.454 -3.124 1.00 0.00 31 LYS A O 2
ATOM 1361 N N . LEU A 1 32 ? 7.344 -4.423 -4.041 1.00 0.00 32 LEU A N 2
ATOM 1362 C CA . LEU A 1 32 ? 6.650 -3.809 -5.167 1.00 0.00 32 LEU A CA 2
ATOM 1363 C C . LEU A 1 32 ? 5.657 -2.746 -4.669 1.00 0.00 32 LEU A C 2
ATOM 1364 O O . LEU A 1 32 ? 5.260 -1.851 -5.415 1.00 0.00 32 LEU A O 2
ATOM 1380 N N . ILE A 1 33 ? 5.283 -2.848 -3.388 1.00 0.00 33 ILE A N 2
ATOM 1381 C CA . ILE A 1 33 ? 4.365 -1.907 -2.759 1.00 0.00 33 ILE A CA 2
ATOM 1382 C C . ILE A 1 33 ? 5.084 -0.594 -2.462 1.00 0.00 33 ILE A C 2
ATOM 1383 O O . ILE A 1 33 ? 4.666 0.472 -2.914 1.00 0.00 33 ILE A O 2
ATOM 1399 N N . ASN A 1 34 ? 6.166 -0.683 -1.697 1.00 0.00 34 ASN A N 2
ATOM 1400 C CA . ASN A 1 34 ? 6.948 0.494 -1.333 1.00 0.00 34 ASN A CA 2
ATOM 1401 C C . ASN A 1 34 ? 7.368 1.293 -2.569 1.00 0.00 34 ASN A C 2
ATOM 1402 O O . ASN A 1 34 ? 7.652 2.488 -2.477 1.00 0.00 34 ASN A O 2
ATOM 1413 N N . ASN A 1 35 ? 7.414 0.628 -3.721 1.00 0.00 35 ASN A N 2
ATOM 1414 C CA . ASN A 1 35 ? 7.809 1.281 -4.965 1.00 0.00 35 ASN A CA 2
ATOM 1415 C C . ASN A 1 35 ? 6.751 2.275 -5.440 1.00 0.00 35 ASN A C 2
ATOM 1416 O O . ASN A 1 35 ? 7.058 3.214 -6.173 1.00 0.00 35 ASN A O 2
ATOM 1427 N N . ALA A 1 36 ? 5.506 2.063 -5.024 1.00 0.00 36 ALA A N 2
ATOM 1428 C CA . ALA A 1 36 ? 4.410 2.943 -5.419 1.00 0.00 36 ALA A CA 2
ATOM 1429 C C . ALA A 1 36 ? 4.666 4.382 -4.995 1.00 0.00 36 ALA A C 2
ATOM 1430 O O . ALA A 1 36 ? 5.411 4.645 -4.051 1.00 0.00 36 ALA A O 2
ATOM 1437 N N . LYS A 1 37 ? 4.036 5.308 -5.707 1.00 0.00 37 LYS A N 2
ATOM 1438 C CA . LYS A 1 37 ? 4.180 6.728 -5.424 1.00 0.00 37 LYS A CA 2
ATOM 1439 C C . LYS A 1 37 ? 3.035 7.221 -4.544 1.00 0.00 37 LYS A C 2
ATOM 1440 O O . LYS A 1 37 ? 3.240 7.990 -3.612 1.00 0.00 37 LYS A O 2
ATOM 1459 N N . THR A 1 38 ? 1.829 6.752 -4.841 1.00 0.00 38 THR A N 2
ATOM 1460 C CA . THR A 1 38 ? 0.646 7.126 -4.075 1.00 0.00 38 THR A CA 2
ATOM 1461 C C . THR A 1 38 ? 0.408 6.110 -2.963 1.00 0.00 38 THR A C 2
ATOM 1462 O O . THR A 1 38 ? 1.337 5.417 -2.548 1.00 0.00 38 THR A O 2
ATOM 1473 N N . VAL A 1 39 ? -0.828 6.010 -2.479 1.00 0.00 39 VAL A N 2
ATOM 1474 C CA . VAL A 1 39 ? -1.135 5.059 -1.419 1.00 0.00 39 VAL A CA 2
ATOM 1475 C C . VAL A 1 39 ? -2.373 4.219 -1.731 1.00 0.00 39 VAL A C 2
ATOM 1476 O O . VAL A 1 39 ? -2.412 3.027 -1.424 1.00 0.00 39 VAL A O 2
ATOM 1489 N N . GLU A 1 40 ? -3.384 4.840 -2.330 1.00 0.00 40 GLU A N 2
ATOM 1490 C CA . GLU A 1 40 ? -4.620 4.135 -2.668 1.00 0.00 40 GLU A CA 2
ATOM 1491 C C . GLU A 1 40 ? -4.325 2.802 -3.349 1.00 0.00 40 GLU A C 2
ATOM 1492 O O . GLU A 1 40 ? -4.892 1.771 -2.987 1.00 0.00 40 GLU A O 2
ATOM 1504 N N . GLY A 1 41 ? -3.431 2.827 -4.329 1.00 0.00 41 GLY A N 2
ATOM 1505 C CA . GLY A 1 41 ? -3.073 1.611 -5.033 1.00 0.00 41 GLY A CA 2
ATOM 1506 C C . GLY A 1 41 ? -2.137 0.737 -4.221 1.00 0.00 41 GLY A C 2
ATOM 1507 O O . GLY A 1 41 ? -2.088 -0.476 -4.410 1.00 0.00 41 GLY A O 2
ATOM 1511 N N . VAL A 1 42 ? -1.391 1.359 -3.315 1.00 0.00 42 VAL A N 2
ATOM 1512 C CA . VAL A 1 42 ? -0.447 0.641 -2.469 1.00 0.00 42 VAL A CA 2
ATOM 1513 C C . VAL A 1 42 ? -1.138 -0.420 -1.617 1.00 0.00 42 VAL A C 2
ATOM 1514 O O . VAL A 1 42 ? -0.705 -1.572 -1.569 1.00 0.00 42 VAL A O 2
ATOM 1527 N N . GLU A 1 43 ? -2.202 -0.022 -0.937 1.00 0.00 43 GLU A N 2
ATOM 1528 C CA . GLU A 1 43 ? -2.945 -0.943 -0.080 1.00 0.00 43 GLU A CA 2
ATOM 1529 C C . GLU A 1 43 ? -3.649 -2.006 -0.912 1.00 0.00 43 GLU A C 2
ATOM 1530 O O . GLU A 1 43 ? -3.500 -3.203 -0.666 1.00 0.00 43 GLU A O 2
ATOM 1542 N N . SER A 1 44 ? -4.408 -1.562 -1.905 1.00 0.00 44 SER A N 2
ATOM 1543 C CA . SER A 1 44 ? -5.126 -2.473 -2.781 1.00 0.00 44 SER A CA 2
ATOM 1544 C C . SER A 1 44 ? -4.146 -3.316 -3.592 1.00 0.00 44 SER A C 2
ATOM 1545 O O . SER A 1 44 ? -4.482 -4.405 -4.056 1.00 0.00 44 SER A O 2
ATOM 1553 N N . LEU A 1 45 ? -2.925 -2.805 -3.748 1.00 0.00 45 LEU A N 2
ATOM 1554 C CA . LEU A 1 45 ? -1.883 -3.509 -4.491 1.00 0.00 45 LEU A CA 2
ATOM 1555 C C . LEU A 1 45 ? -1.688 -4.916 -3.933 1.00 0.00 45 LEU A C 2
ATOM 1556 O O . LEU A 1 45 ? -1.853 -5.905 -4.646 1.00 0.00 45 LEU A O 2
ATOM 1571 N N . LYS A 1 46 ? -1.349 -4.996 -2.652 1.00 0.00 46 LYS A N 2
ATOM 1572 C CA . LYS A 1 46 ? -1.147 -6.282 -1.998 1.00 0.00 46 LYS A CA 2
ATOM 1573 C C . LYS A 1 46 ? -2.482 -7.017 -1.862 1.00 0.00 46 LYS A C 2
ATOM 1574 O O . LYS A 1 46 ? -2.579 -8.211 -2.132 1.00 0.00 46 LYS A O 2
ATOM 1593 N N . ASN A 1 47 ? -3.512 -6.301 -1.448 1.00 0.00 47 ASN A N 2
ATOM 1594 C CA . ASN A 1 47 ? -4.828 -6.907 -1.287 1.00 0.00 47 ASN A CA 2
ATOM 1595 C C . ASN A 1 47 ? -5.299 -7.515 -2.602 1.00 0.00 47 ASN A C 2
ATOM 1596 O O . ASN A 1 47 ? -6.038 -8.500 -2.614 1.00 0.00 47 ASN A O 2
ATOM 1607 N N . GLU A 1 48 ? -4.848 -6.933 -3.707 1.00 0.00 48 GLU A N 2
ATOM 1608 C CA . GLU A 1 48 ? -5.207 -7.433 -5.029 1.00 0.00 48 GLU A CA 2
ATOM 1609 C C . GLU A 1 48 ? -4.386 -8.673 -5.350 1.00 0.00 48 GLU A C 2
ATOM 1610 O O . GLU A 1 48 ? -4.890 -9.639 -5.925 1.00 0.00 48 GLU A O 2
ATOM 1622 N N . ILE A 1 49 ? -3.121 -8.647 -4.944 1.00 0.00 49 ILE A N 2
ATOM 1623 C CA . ILE A 1 49 ? -2.231 -9.779 -5.159 1.00 0.00 49 ILE A CA 2
ATOM 1624 C C . ILE A 1 49 ? -2.750 -10.988 -4.396 1.00 0.00 49 ILE A C 2
ATOM 1625 O O . ILE A 1 49 ? -2.551 -12.135 -4.797 1.00 0.00 49 ILE A O 2
ATOM 1641 N N . LEU A 1 50 ? -3.418 -10.702 -3.286 1.00 0.00 50 LEU A N 2
ATOM 1642 C CA . LEU A 1 50 ? -3.984 -11.731 -2.437 1.00 0.00 50 LEU A CA 2
ATOM 1643 C C . LEU A 1 50 ? -5.281 -12.258 -3.031 1.00 0.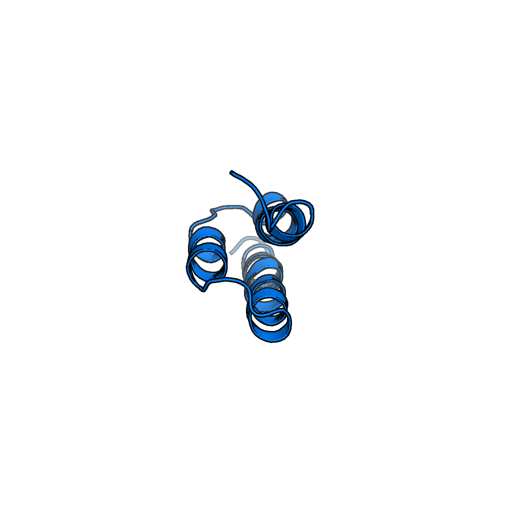00 50 LEU A C 2
ATOM 1644 O O . LEU A 1 50 ? -5.610 -13.435 -2.881 1.00 0.00 50 LEU A O 2
ATOM 1660 N N . LYS A 1 51 ? -6.003 -11.390 -3.736 1.00 0.00 51 LYS A N 2
ATOM 1661 C CA . LYS A 1 51 ? -7.246 -11.793 -4.379 1.00 0.00 51 LYS A CA 2
ATOM 1662 C C . LYS A 1 51 ? -6.979 -12.973 -5.309 1.00 0.00 51 LYS A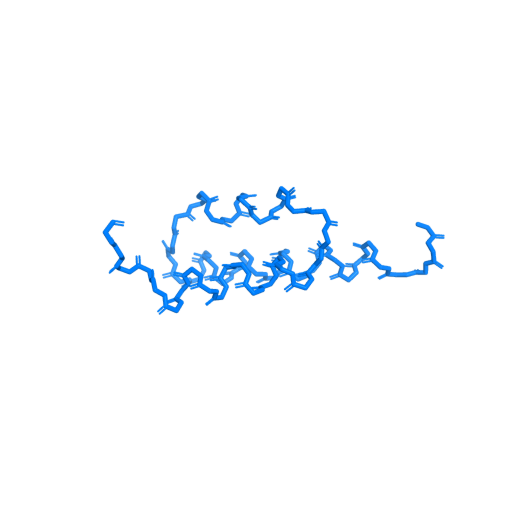 C 2
ATOM 1663 O O . LYS A 1 51 ? -7.861 -13.795 -5.564 1.00 0.00 51 LYS A O 2
ATOM 1682 N N . ALA A 1 52 ? -5.743 -13.049 -5.799 1.00 0.00 52 ALA A N 2
ATOM 1683 C CA . ALA A 1 52 ? -5.329 -14.125 -6.688 1.00 0.00 52 ALA A CA 2
ATOM 1684 C C . ALA A 1 52 ? -3.960 -14.659 -6.279 1.00 0.00 52 ALA A C 2
ATOM 1685 O O . ALA A 1 52 ? -3.064 -14.810 -7.111 1.00 0.00 52 ALA A O 2
ATOM 1692 N N . LEU A 1 53 ? -3.805 -14.935 -4.987 1.00 0.00 53 LEU A N 2
ATOM 1693 C CA . LEU A 1 53 ? -2.547 -15.445 -4.450 1.00 0.00 53 LEU A CA 2
ATOM 1694 C C . LEU A 1 53 ? -2.059 -16.664 -5.234 1.00 0.00 53 LEU A C 2
ATOM 1695 O O . LEU A 1 53 ? -2.794 -17.637 -5.403 1.00 0.00 53 LEU A O 2
ATOM 1711 N N . PRO A 1 54 ? -0.804 -16.629 -5.724 1.00 0.00 54 PRO A N 2
ATOM 1712 C CA . PRO A 1 54 ? -0.225 -17.738 -6.488 1.00 0.00 54 PRO A CA 2
ATOM 1713 C C . PRO A 1 54 ? 0.138 -18.923 -5.598 1.00 0.00 54 PRO A C 2
ATOM 1714 O O . PRO A 1 54 ? -0.297 -19.004 -4.449 1.00 0.00 54 PRO A O 2
ATOM 1725 N N . THR A 1 55 ? 0.939 -19.841 -6.135 1.00 0.00 55 THR A N 2
ATOM 1726 C CA . THR A 1 55 ? 1.362 -21.023 -5.389 1.00 0.00 55 THR A CA 2
ATOM 1727 C C . THR A 1 55 ? 0.190 -21.976 -5.171 1.00 0.00 55 THR A C 2
ATOM 1728 O O . THR A 1 55 ? -0.164 -22.292 -4.034 1.00 0.00 55 THR A O 2
ATOM 1739 N N . GLU A 1 56 ? -0.406 -22.432 -6.267 1.00 0.00 56 GLU A N 2
ATOM 1740 C CA . GLU A 1 56 ? -1.537 -23.350 -6.198 1.00 0.00 56 GLU A CA 2
ATOM 1741 C C . GLU A 1 56 ? -1.982 -23.772 -7.593 1.00 0.00 56 GLU A C 2
ATOM 1742 O O . GLU A 1 56 ? -2.775 -24.732 -7.695 1.00 0.00 56 GLU A O 2
ATOM 1755 N N . MET A 1 1 ? -0.240 23.485 6.579 1.00 0.00 1 MET A N 3
ATOM 1756 C CA . MET A 1 1 ? -0.429 23.652 8.044 1.00 0.00 1 MET A CA 3
ATOM 1757 C C . MET A 1 1 ? 0.344 22.592 8.825 1.00 0.00 1 MET A C 3
ATOM 1758 O O . MET A 1 1 ? 1.120 22.919 9.725 1.00 0.00 1 MET A O 3
ATOM 1774 N N . GLU A 1 2 ? 0.130 21.327 8.481 1.00 0.00 2 GLU A N 3
ATOM 1775 C CA . GLU A 1 2 ? 0.807 20.231 9.160 1.00 0.00 2 GLU A CA 3
ATOM 1776 C C . GLU A 1 2 ? 1.389 19.244 8.146 1.00 0.00 2 GLU A C 3
ATOM 1777 O O . GLU A 1 2 ? 2.559 18.863 8.238 1.00 0.00 2 GLU A O 3
ATOM 1789 N N . ALA A 1 3 ? 0.576 18.848 7.174 1.00 0.00 3 ALA A N 3
ATOM 1790 C CA . ALA A 1 3 ? 1.007 17.910 6.147 1.00 0.00 3 ALA A CA 3
ATOM 1791 C C . ALA A 1 3 ? 1.392 16.565 6.752 1.00 0.00 3 ALA A C 3
ATOM 1792 O O . ALA A 1 3 ? 2.308 16.486 7.573 1.00 0.00 3 ALA A O 3
ATOM 1799 N N . VAL A 1 4 ? 0.690 15.512 6.341 1.00 0.00 4 VAL A N 3
ATOM 1800 C CA . VAL A 1 4 ? 0.960 14.176 6.842 1.00 0.00 4 VAL A CA 3
ATOM 1801 C C . VAL A 1 4 ? 0.563 13.121 5.811 1.00 0.00 4 VAL A C 3
ATOM 1802 O O . VAL A 1 4 ? 0.165 12.018 6.161 1.00 0.00 4 VAL A O 3
ATOM 1815 N N . ASP A 1 5 ? 0.675 13.482 4.537 1.00 0.00 5 ASP A N 3
ATOM 1816 C CA . ASP A 1 5 ? 0.329 12.582 3.452 1.00 0.00 5 ASP A CA 3
ATOM 1817 C C . ASP A 1 5 ? 1.307 11.410 3.376 1.00 0.00 5 ASP A C 3
ATOM 1818 O O . ASP A 1 5 ? 0.904 10.253 3.276 1.00 0.00 5 ASP A O 3
ATOM 1827 N N . ALA A 1 6 ? 2.599 11.728 3.420 1.00 0.00 6 ALA A N 3
ATOM 1828 C CA . ALA A 1 6 ? 3.636 10.705 3.354 1.00 0.00 6 ALA A CA 3
ATOM 1829 C C . ALA A 1 6 ? 3.533 9.738 4.527 1.00 0.00 6 ALA A C 3
ATOM 1830 O O . ALA A 1 6 ? 3.784 8.544 4.379 1.00 0.00 6 ALA A O 3
ATOM 1837 N N . ASN A 1 7 ? 3.158 10.254 5.693 1.00 0.00 7 ASN A N 3
ATOM 1838 C CA . ASN A 1 7 ? 3.023 9.430 6.887 1.00 0.00 7 ASN A CA 3
ATOM 1839 C C . ASN A 1 7 ? 1.898 8.420 6.716 1.00 0.00 7 ASN A C 3
ATOM 1840 O O . ASN A 1 7 ? 2.070 7.235 6.991 1.00 0.00 7 ASN A O 3
ATOM 1851 N N . SER A 1 8 ? 0.746 8.892 6.247 1.00 0.00 8 SER A N 3
ATOM 1852 C CA . SER A 1 8 ? -0.401 8.033 6.028 1.00 0.00 8 SER A CA 3
ATOM 1853 C C . SER A 1 8 ? -0.131 7.073 4.876 1.00 0.00 8 SER A C 3
ATOM 1854 O O . SER A 1 8 ? -0.620 5.943 4.867 1.00 0.00 8 SER A O 3
ATOM 1862 N N . LEU A 1 9 ? 0.657 7.533 3.910 1.00 0.00 9 LEU A N 3
ATOM 1863 C CA . LEU A 1 9 ? 1.003 6.721 2.751 1.00 0.00 9 LEU A CA 3
ATOM 1864 C C . LEU A 1 9 ? 1.864 5.530 3.167 1.00 0.00 9 LEU A C 3
ATOM 1865 O O . LEU A 1 9 ? 1.646 4.404 2.722 1.00 0.00 9 LEU A O 3
ATOM 1881 N N . ALA A 1 10 ? 2.854 5.800 4.012 1.00 0.00 10 ALA A N 3
ATOM 1882 C CA . ALA A 1 10 ? 3.771 4.769 4.481 1.00 0.00 10 ALA A CA 3
ATOM 1883 C C . ALA A 1 10 ? 3.061 3.704 5.310 1.00 0.00 10 ALA A C 3
ATOM 1884 O O . ALA A 1 10 ? 3.577 2.602 5.476 1.00 0.00 10 ALA A O 3
ATOM 1891 N N . GLN A 1 11 ? 1.883 4.031 5.830 1.00 0.00 11 GLN A N 3
ATOM 1892 C CA . GLN A 1 11 ? 1.121 3.094 6.640 1.00 0.00 11 GLN A CA 3
ATOM 1893 C C . GLN A 1 11 ? 0.361 2.112 5.762 1.00 0.00 11 GLN A C 3
ATOM 1894 O O . GLN A 1 11 ? 0.356 0.913 6.027 1.00 0.00 11 GLN A O 3
ATOM 1908 N N . ALA A 1 12 ? -0.270 2.616 4.709 1.00 0.00 12 ALA A N 3
ATOM 1909 C CA . ALA A 1 12 ? -1.011 1.756 3.797 1.00 0.00 12 ALA A CA 3
ATOM 1910 C C . ALA A 1 12 ? -0.146 0.577 3.385 1.00 0.00 12 ALA A C 3
ATOM 1911 O O . ALA A 1 12 ? -0.622 -0.546 3.249 1.00 0.00 12 ALA A O 3
ATOM 1918 N N . LYS A 1 13 ? 1.140 0.858 3.212 1.00 0.00 13 LYS A N 3
ATOM 1919 C CA . LYS A 1 13 ? 2.113 -0.162 2.839 1.00 0.00 13 LYS A CA 3
ATOM 1920 C C . LYS A 1 13 ? 2.657 -0.838 4.088 1.00 0.00 13 LYS A C 3
ATOM 1921 O O . LYS A 1 13 ? 2.527 -2.048 4.247 1.00 0.00 13 LYS A O 3
ATOM 1940 N N . GLU A 1 14 ? 3.247 -0.045 4.989 1.00 0.00 14 GLU A N 3
ATOM 1941 C CA . GLU A 1 14 ? 3.784 -0.578 6.238 1.00 0.00 14 GLU A CA 3
ATOM 1942 C C . GLU A 1 14 ? 2.780 -1.540 6.853 1.00 0.00 14 GLU A C 3
ATOM 1943 O O . GLU A 1 14 ? 3.142 -2.562 7.438 1.00 0.00 14 GLU A O 3
ATOM 1955 N N . ALA A 1 15 ? 1.509 -1.203 6.690 1.00 0.00 15 ALA A N 3
ATOM 1956 C CA . ALA A 1 15 ? 0.428 -2.033 7.203 1.00 0.00 15 ALA A CA 3
ATOM 1957 C C . ALA A 1 15 ? 0.085 -3.150 6.216 1.00 0.00 15 ALA A C 3
ATOM 1958 O O . ALA A 1 15 ? -0.120 -4.301 6.609 1.00 0.00 15 ALA A O 3
ATOM 1965 N N . ALA A 1 16 ? 0.028 -2.803 4.932 1.00 0.00 16 ALA A N 3
ATOM 1966 C CA . ALA A 1 16 ? -0.287 -3.776 3.889 1.00 0.00 16 ALA A CA 3
ATOM 1967 C C . ALA A 1 16 ? 0.785 -4.855 3.791 1.00 0.00 16 ALA A C 3
ATOM 1968 O O . ALA A 1 16 ? 0.509 -5.975 3.359 1.00 0.00 16 ALA A O 3
ATOM 1975 N N . ILE A 1 17 ? 2.006 -4.518 4.193 1.00 0.00 17 ILE A N 3
ATOM 1976 C CA . ILE A 1 17 ? 3.105 -5.471 4.146 1.00 0.00 17 ILE A CA 3
ATOM 1977 C C . ILE A 1 17 ? 3.030 -6.430 5.325 1.00 0.00 17 ILE A C 3
ATOM 1978 O O . ILE A 1 17 ? 3.398 -7.600 5.211 1.00 0.00 17 ILE A O 3
ATOM 1994 N N . LYS A 1 18 ? 2.530 -5.934 6.454 1.00 0.00 18 LYS A N 3
ATOM 1995 C CA . LYS A 1 18 ? 2.383 -6.759 7.646 1.00 0.00 18 LYS A CA 3
ATOM 1996 C C . LYS A 1 18 ? 1.549 -7.992 7.324 1.00 0.00 18 LYS A C 3
ATOM 1997 O O . LYS A 1 18 ? 1.775 -9.071 7.871 1.00 0.00 18 LYS A O 3
ATOM 2016 N N . GLU A 1 19 ? 0.593 -7.824 6.417 1.00 0.00 19 GLU A N 3
ATOM 2017 C CA . GLU A 1 19 ? -0.260 -8.928 6.002 1.00 0.00 19 GLU A CA 3
ATOM 2018 C C . GLU A 1 19 ? 0.501 -9.846 5.059 1.00 0.00 19 GLU A C 3
ATOM 2019 O O . GLU A 1 19 ? 0.339 -11.066 5.096 1.00 0.00 19 GLU A O 3
ATOM 2031 N N . LEU A 1 20 ? 1.342 -9.251 4.221 1.00 0.00 20 LEU A N 3
ATOM 2032 C CA . LEU A 1 20 ? 2.139 -10.017 3.278 1.00 0.00 20 LEU A CA 3
ATOM 2033 C C . LEU A 1 20 ? 3.082 -10.951 4.022 1.00 0.00 20 LEU A C 3
ATOM 2034 O O . LEU A 1 20 ? 3.363 -12.061 3.569 1.00 0.00 20 LEU A O 3
ATOM 2050 N N . LYS A 1 21 ? 3.554 -10.498 5.179 1.00 0.00 21 LYS A N 3
ATOM 2051 C CA . LYS A 1 21 ? 4.451 -11.299 6.000 1.00 0.00 21 LYS A CA 3
ATOM 2052 C C . LYS A 1 21 ? 3.642 -12.291 6.820 1.00 0.00 21 LYS A C 3
ATOM 2053 O O . LYS A 1 21 ? 4.064 -13.427 7.040 1.00 0.00 21 LYS A O 3
ATOM 2072 N N . GLN A 1 22 ? 2.463 -11.856 7.255 1.00 0.00 22 GLN A N 3
ATOM 2073 C CA . GLN A 1 22 ? 1.577 -12.710 8.031 1.00 0.00 22 GLN A CA 3
ATOM 2074 C C . GLN A 1 22 ? 0.983 -13.797 7.140 1.00 0.00 22 GLN A C 3
ATOM 2075 O O . GLN A 1 22 ? 0.662 -14.891 7.603 1.00 0.00 22 GLN A O 3
ATOM 2089 N N . TYR A 1 23 ? 0.849 -13.483 5.854 1.00 0.00 23 TYR A N 3
ATOM 2090 C CA . TYR A 1 23 ? 0.306 -14.424 4.883 1.00 0.00 23 TYR A CA 3
ATOM 2091 C C . TYR A 1 23 ? 1.395 -15.361 4.379 1.00 0.00 23 TYR A C 3
ATOM 2092 O O . TYR A 1 23 ? 1.186 -16.569 4.260 1.00 0.00 23 TYR A O 3
ATOM 2110 N N . GLY A 1 24 ? 2.558 -14.791 4.083 1.00 0.00 24 GLY A N 3
ATOM 2111 C CA . GLY A 1 24 ? 3.667 -15.586 3.592 1.00 0.00 24 GLY A CA 3
ATOM 2112 C C . GLY A 1 24 ? 3.939 -15.373 2.113 1.00 0.00 24 GLY A C 3
ATOM 2113 O O . GLY A 1 24 ? 4.845 -15.991 1.554 1.00 0.00 24 GLY A O 3
ATOM 2117 N N . ILE A 1 25 ? 3.159 -14.501 1.470 1.00 0.00 25 ILE A N 3
ATOM 2118 C CA . ILE A 1 25 ? 3.343 -14.229 0.038 1.00 0.00 25 ILE A CA 3
ATOM 2119 C C . ILE A 1 25 ? 4.815 -13.946 -0.277 1.00 0.00 25 ILE A C 3
ATOM 2120 O O . ILE A 1 25 ? 5.638 -13.835 0.631 1.00 0.00 25 ILE A O 3
ATOM 2136 N N . GLY A 1 26 ? 5.146 -13.838 -1.565 1.00 0.00 26 GLY A N 3
ATOM 2137 C CA . GLY A 1 26 ? 6.521 -13.583 -1.954 1.00 0.00 26 GLY A CA 3
ATOM 2138 C C . GLY A 1 26 ? 6.984 -12.188 -1.588 1.00 0.00 26 GLY A C 3
ATOM 2139 O O . GLY A 1 26 ? 6.203 -11.237 -1.625 1.00 0.00 26 GLY A O 3
ATOM 2143 N N . ASP A 1 27 ? 8.260 -12.065 -1.240 1.00 0.00 27 ASP A N 3
ATOM 2144 C CA . ASP A 1 27 ? 8.830 -10.774 -0.873 1.00 0.00 27 ASP A CA 3
ATOM 2145 C C . ASP A 1 27 ? 8.695 -9.778 -2.019 1.00 0.00 27 ASP A C 3
ATOM 2146 O O . ASP A 1 27 ? 8.710 -8.565 -1.811 1.00 0.00 27 ASP A O 3
ATOM 2155 N N . TYR A 1 28 ? 8.558 -10.299 -3.231 1.00 0.00 28 TYR A N 3
ATOM 2156 C CA . TYR A 1 28 ? 8.408 -9.462 -4.416 1.00 0.00 28 TYR A CA 3
ATOM 2157 C C . TYR A 1 28 ? 7.361 -8.380 -4.196 1.00 0.00 28 TYR A C 3
ATOM 2158 O O . TYR A 1 28 ? 7.549 -7.220 -4.561 1.00 0.00 28 TYR A O 3
ATOM 2176 N N . TYR A 1 29 ? 6.239 -8.801 -3.638 1.00 0.00 29 TYR A N 3
ATOM 2177 C CA . TYR A 1 29 ? 5.096 -7.922 -3.399 1.00 0.00 29 TYR A CA 3
ATOM 2178 C C . TYR A 1 29 ? 5.319 -6.945 -2.247 1.00 0.00 29 TYR A C 3
ATOM 2179 O O . TYR A 1 29 ? 5.069 -5.755 -2.386 1.00 0.00 29 TYR A O 3
ATOM 2197 N N . ILE A 1 30 ? 5.812 -7.413 -1.117 1.00 0.00 30 ILE A N 3
ATOM 2198 C CA . ILE A 1 30 ? 6.070 -6.501 -0.011 1.00 0.00 30 ILE A CA 3
ATOM 2199 C C . ILE A 1 30 ? 6.985 -5.380 -0.509 1.00 0.00 30 ILE A C 3
ATOM 2200 O O . ILE A 1 30 ? 6.946 -4.249 -0.020 1.00 0.00 30 ILE A O 3
ATOM 2216 N N . LYS A 1 31 ? 7.790 -5.717 -1.516 1.00 0.00 31 LYS A N 3
ATOM 2217 C CA . LYS A 1 31 ? 8.712 -4.773 -2.130 1.00 0.00 31 LYS A CA 3
ATOM 2218 C C . LYS A 1 31 ? 8.026 -3.969 -3.227 1.00 0.00 31 LYS A C 3
ATOM 2219 O O . LYS A 1 31 ? 8.111 -2.741 -3.252 1.00 0.00 31 LYS A O 3
ATOM 2238 N N . LEU A 1 32 ? 7.343 -4.667 -4.134 1.00 0.00 32 LEU A N 3
ATOM 2239 C CA . LEU A 1 32 ? 6.642 -4.007 -5.230 1.00 0.00 32 LEU A CA 3
ATOM 2240 C C . LEU A 1 32 ? 5.711 -2.907 -4.689 1.00 0.00 32 LEU A C 3
ATOM 2241 O O . LEU A 1 32 ? 5.305 -2.005 -5.421 1.00 0.00 32 LEU A O 3
ATOM 2257 N N . ILE A 1 33 ? 5.401 -2.988 -3.388 1.00 0.00 33 ILE A N 3
ATOM 2258 C CA . ILE A 1 33 ? 4.550 -2.011 -2.721 1.00 0.00 33 ILE A CA 3
ATOM 2259 C C . ILE A 1 33 ? 5.343 -0.750 -2.402 1.00 0.00 33 ILE A C 3
ATOM 2260 O O . ILE A 1 33 ? 4.981 0.348 -2.823 1.00 0.00 33 ILE A O 3
ATOM 2276 N N . ASN A 1 34 ? 6.429 -0.916 -1.655 1.00 0.00 34 ASN A N 3
ATOM 2277 C CA . ASN A 1 34 ? 7.278 0.208 -1.276 1.00 0.00 34 ASN A CA 3
ATOM 2278 C C . ASN A 1 34 ? 7.669 1.052 -2.490 1.00 0.00 34 ASN A C 3
ATOM 2279 O O . ASN A 1 34 ? 8.015 2.226 -2.353 1.00 0.00 34 ASN A O 3
ATOM 2290 N N . ASN A 1 35 ? 7.626 0.447 -3.676 1.00 0.00 35 ASN A N 3
ATOM 2291 C CA . ASN A 1 35 ? 7.991 1.146 -4.905 1.00 0.00 35 ASN A CA 3
ATOM 2292 C C . ASN A 1 35 ? 6.903 2.121 -5.354 1.00 0.00 35 ASN A C 3
ATOM 2293 O O . ASN A 1 35 ? 7.171 3.049 -6.118 1.00 0.00 35 ASN A O 3
ATOM 2304 N N . ALA A 1 36 ? 5.674 1.908 -4.889 1.00 0.00 36 ALA A N 3
ATOM 2305 C CA . ALA A 1 36 ? 4.560 2.775 -5.263 1.00 0.00 36 ALA A CA 3
ATOM 2306 C C . ALA A 1 36 ? 4.827 4.228 -4.876 1.00 0.00 36 ALA A C 3
ATOM 2307 O O . ALA A 1 36 ? 5.543 4.504 -3.913 1.00 0.00 36 ALA A O 3
ATOM 2314 N N . LYS A 1 37 ? 4.244 5.153 -5.635 1.00 0.00 37 LYS A N 3
ATOM 2315 C CA . LYS A 1 37 ? 4.415 6.581 -5.374 1.00 0.00 37 LYS A CA 3
ATOM 2316 C C . LYS A 1 37 ? 3.225 7.141 -4.597 1.00 0.00 37 LYS A C 3
ATOM 2317 O O . LYS A 1 37 ? 3.369 8.055 -3.793 1.00 0.00 37 LYS A O 3
ATOM 2336 N N . THR A 1 38 ? 2.050 6.570 -4.839 1.00 0.00 38 THR A N 3
ATOM 2337 C CA . THR A 1 38 ? 0.832 6.995 -4.160 1.00 0.00 38 THR A CA 3
ATOM 2338 C C . THR A 1 38 ? 0.540 6.055 -2.996 1.00 0.00 38 THR A C 3
ATOM 2339 O O . THR A 1 38 ? 1.456 5.432 -2.460 1.00 0.00 38 THR A O 3
ATOM 2350 N N . VAL A 1 39 ? -0.726 5.942 -2.601 1.00 0.00 39 VAL A N 3
ATOM 2351 C CA . VAL A 1 39 ? -1.081 5.057 -1.501 1.00 0.00 39 VAL A CA 3
ATOM 2352 C C . VAL A 1 39 ? -2.310 4.208 -1.811 1.00 0.00 39 VAL A C 3
ATOM 2353 O O . VAL A 1 39 ? -2.332 3.011 -1.524 1.00 0.00 39 VAL A O 3
ATOM 2366 N N . GLU A 1 40 ? -3.335 4.825 -2.389 1.00 0.00 40 GLU A N 3
ATOM 2367 C CA . GLU A 1 40 ? -4.563 4.108 -2.722 1.00 0.00 40 GLU A CA 3
ATOM 2368 C C . GLU A 1 40 ? -4.255 2.814 -3.467 1.00 0.00 40 GLU A C 3
ATOM 2369 O O . GLU A 1 40 ? -4.906 1.792 -3.251 1.00 0.00 40 GLU A O 3
ATOM 2381 N N . GLY A 1 41 ? -3.249 2.862 -4.332 1.00 0.00 41 GLY A N 3
ATOM 2382 C CA . GLY A 1 41 ? -2.865 1.683 -5.081 1.00 0.00 41 GLY A CA 3
ATOM 2383 C C . GLY A 1 41 ? -1.976 0.763 -4.270 1.00 0.00 41 GLY A C 3
ATOM 2384 O O . GLY A 1 41 ? -1.941 -0.443 -4.501 1.00 0.00 41 GLY A O 3
ATOM 2388 N N . VAL A 1 42 ? -1.254 1.338 -3.314 1.00 0.00 42 VAL A N 3
ATOM 2389 C CA . VAL A 1 42 ? -0.357 0.568 -2.463 1.00 0.00 42 VAL A CA 3
ATOM 2390 C C . VAL A 1 42 ? -1.109 -0.480 -1.648 1.00 0.00 42 VAL A C 3
ATOM 2391 O O . VAL A 1 42 ? -0.793 -1.667 -1.698 1.00 0.00 42 VAL A O 3
ATOM 2404 N N . GLU A 1 43 ? -2.096 -0.031 -0.889 1.00 0.00 43 GLU A N 3
ATOM 2405 C CA . GLU A 1 43 ? -2.886 -0.933 -0.054 1.00 0.00 43 GLU A CA 3
ATOM 2406 C C . GLU A 1 43 ? -3.629 -1.947 -0.912 1.00 0.00 43 GLU A C 3
ATOM 2407 O O . GLU A 1 43 ? -3.644 -3.141 -0.610 1.00 0.00 43 GLU A O 3
ATOM 2419 N N . SER A 1 44 ? -4.239 -1.465 -1.985 1.00 0.00 44 SER A N 3
ATOM 2420 C CA . SER A 1 44 ? -4.978 -2.326 -2.894 1.00 0.00 44 SER A CA 3
ATOM 2421 C C . SER A 1 44 ? -4.023 -3.224 -3.672 1.00 0.00 44 SER A C 3
ATOM 2422 O O . SER A 1 44 ? -4.399 -4.302 -4.127 1.00 0.00 44 SER A O 3
ATOM 2430 N N . LEU A 1 45 ? -2.781 -2.769 -3.815 1.00 0.00 45 LEU A N 3
ATOM 2431 C CA . LEU A 1 45 ? -1.760 -3.527 -4.535 1.00 0.00 45 LEU A CA 3
ATOM 2432 C C . LEU A 1 45 ? -1.587 -4.921 -3.935 1.00 0.00 45 LEU A C 3
ATOM 2433 O O . LEU A 1 45 ? -1.780 -5.924 -4.619 1.00 0.00 45 LEU A O 3
ATOM 2448 N N . LYS A 1 46 ? -1.226 -4.978 -2.657 1.00 0.00 46 LYS A N 3
ATOM 2449 C CA . LYS A 1 46 ? -1.033 -6.256 -1.979 1.00 0.00 46 LYS A CA 3
ATOM 2450 C C . LYS A 1 46 ? -2.373 -6.974 -1.799 1.00 0.00 46 LYS A C 3
ATOM 2451 O O . LYS A 1 46 ? -2.496 -8.163 -2.078 1.00 0.00 46 LYS A O 3
ATOM 2470 N N . ASN A 1 47 ? -3.381 -6.254 -1.338 1.00 0.00 47 ASN A N 3
ATOM 2471 C CA . ASN A 1 47 ? -4.694 -6.855 -1.136 1.00 0.00 47 ASN A CA 3
ATOM 2472 C C . ASN A 1 47 ? -5.219 -7.438 -2.443 1.00 0.00 47 ASN A C 3
ATOM 2473 O O . ASN A 1 47 ? -5.980 -8.406 -2.442 1.00 0.00 47 ASN A O 3
ATOM 2484 N N . GLU A 1 48 ? -4.789 -6.857 -3.558 1.00 0.00 48 GLU A N 3
ATOM 2485 C CA . GLU A 1 48 ? -5.198 -7.339 -4.872 1.00 0.00 48 GLU A CA 3
ATOM 2486 C C . GLU A 1 48 ? -4.427 -8.607 -5.210 1.00 0.00 48 GLU A C 3
ATOM 2487 O O . GLU A 1 48 ? -4.985 -9.571 -5.736 1.00 0.00 48 GLU A O 3
ATOM 2499 N N . ILE A 1 49 ? -3.140 -8.601 -4.876 1.00 0.00 49 ILE A N 3
ATOM 2500 C CA . ILE A 1 49 ? -2.285 -9.756 -5.116 1.00 0.00 49 ILE A CA 3
ATOM 2501 C C . ILE A 1 49 ? -2.808 -10.953 -4.336 1.00 0.00 49 ILE A C 3
ATOM 2502 O O . ILE A 1 49 ? -2.627 -12.105 -4.731 1.00 0.00 49 ILE A O 3
ATOM 2518 N N . LEU A 1 50 ? -3.464 -10.654 -3.221 1.00 0.00 50 LEU A N 3
ATOM 2519 C CA . LEU A 1 50 ? -4.032 -11.672 -2.358 1.00 0.00 50 LEU A CA 3
ATOM 2520 C C . LEU A 1 50 ? -5.394 -12.106 -2.876 1.00 0.00 50 LEU A C 3
ATOM 2521 O O . LEU A 1 50 ? -5.784 -13.265 -2.732 1.00 0.00 50 LEU A O 3
ATOM 2537 N N . LYS A 1 51 ? -6.107 -11.173 -3.498 1.00 0.00 51 LYS A N 3
ATOM 2538 C CA . LYS A 1 51 ? -7.417 -11.472 -4.059 1.00 0.00 51 LYS A CA 3
ATOM 2539 C C . LYS A 1 51 ? -7.321 -12.669 -4.999 1.00 0.00 51 LYS A C 3
ATOM 2540 O O . LYS A 1 51 ? -8.299 -13.383 -5.216 1.00 0.00 51 LYS A O 3
ATOM 2559 N N . ALA A 1 52 ? -6.126 -12.882 -5.552 1.00 0.00 52 ALA A N 3
ATOM 2560 C CA . ALA A 1 52 ? -5.896 -13.994 -6.462 1.00 0.00 52 ALA A CA 3
ATOM 2561 C C . ALA A 1 52 ? -4.677 -14.814 -6.050 1.00 0.00 52 ALA A C 3
ATOM 2562 O O . ALA A 1 52 ? -3.846 -15.172 -6.885 1.00 0.00 52 ALA A O 3
ATOM 2569 N N . LEU A 1 53 ? -4.578 -15.114 -4.759 1.00 0.00 53 LEU A N 3
ATOM 2570 C CA . LEU A 1 53 ? -3.461 -15.899 -4.242 1.00 0.00 53 LEU A CA 3
ATOM 2571 C C . LEU A 1 53 ? -3.769 -17.397 -4.290 1.00 0.00 53 LEU A C 3
ATOM 2572 O O . LEU A 1 53 ? -2.954 -18.186 -4.770 1.00 0.00 53 LEU A O 3
ATOM 2588 N N . PRO A 1 54 ? -4.948 -17.815 -3.791 1.00 0.00 54 PRO A N 3
ATOM 2589 C CA . PRO A 1 54 ? -5.344 -19.228 -3.785 1.00 0.00 54 PRO A CA 3
ATOM 2590 C C . PRO A 1 54 ? -5.197 -19.878 -5.156 1.00 0.00 54 PRO A C 3
ATOM 2591 O O . PRO A 1 54 ? -6.051 -19.714 -6.027 1.00 0.00 54 PRO A O 3
ATOM 2602 N N . THR A 1 55 ? -4.109 -20.618 -5.341 1.00 0.00 55 THR A N 3
ATOM 2603 C CA . THR A 1 55 ? -3.850 -21.295 -6.607 1.00 0.00 55 THR A CA 3
ATOM 2604 C C . THR A 1 55 ? -3.044 -22.570 -6.385 1.00 0.00 55 THR A C 3
ATOM 2605 O O . THR A 1 55 ? -2.218 -22.948 -7.216 1.00 0.00 55 THR A O 3
ATOM 2616 N N . GLU A 1 56 ? -3.290 -23.230 -5.258 1.00 0.00 56 GLU A N 3
ATOM 2617 C CA . GLU A 1 56 ? -2.588 -24.465 -4.925 1.00 0.00 56 GLU A CA 3
ATOM 2618 C C . GLU A 1 56 ? -3.537 -25.659 -4.970 1.00 0.00 56 GLU A C 3
ATOM 2619 O O . GLU A 1 56 ? -4.635 -25.564 -4.382 1.00 0.00 56 GLU A O 3
ATOM 2632 N N . MET A 1 1 ? -0.835 22.501 9.927 1.00 0.00 1 MET A N 4
ATOM 2633 C CA . MET A 1 1 ? -0.963 21.446 8.886 1.00 0.00 1 MET A CA 4
ATOM 2634 C C . MET A 1 1 ? 0.412 21.029 8.368 1.00 0.00 1 MET A C 4
ATOM 2635 O O . MET A 1 1 ? 0.830 19.882 8.558 1.00 0.00 1 MET A O 4
ATOM 2651 N N . GLU A 1 2 ? 1.102 21.952 7.712 1.00 0.00 2 GLU A N 4
ATOM 2652 C CA . GLU A 1 2 ? 2.428 21.676 7.164 1.00 0.00 2 GLU A CA 4
ATOM 2653 C C . GLU A 1 2 ? 2.363 20.576 6.114 1.00 0.00 2 GLU A C 4
ATOM 2654 O O . GLU A 1 2 ? 2.311 20.858 4.916 1.00 0.00 2 GLU A O 4
ATOM 2666 N N . ALA A 1 3 ? 2.370 19.324 6.564 1.00 0.00 3 ALA A N 4
ATOM 2667 C CA . ALA A 1 3 ? 2.311 18.178 5.657 1.00 0.00 3 ALA A CA 4
ATOM 2668 C C . ALA A 1 3 ? 2.491 16.872 6.416 1.00 0.00 3 ALA A C 4
ATOM 2669 O O . ALA A 1 3 ? 3.151 16.824 7.452 1.00 0.00 3 ALA A O 4
ATOM 2676 N N . VAL A 1 4 ? 1.894 15.804 5.892 1.00 0.00 4 VAL A N 4
ATOM 2677 C CA . VAL A 1 4 ? 1.989 14.495 6.518 1.00 0.00 4 VAL A CA 4
ATOM 2678 C C . VAL A 1 4 ? 1.338 13.420 5.643 1.00 0.00 4 VAL A C 4
ATOM 2679 O O . VAL A 1 4 ? 0.722 12.480 6.144 1.00 0.00 4 VAL A O 4
ATOM 2692 N N . ASP A 1 5 ? 1.481 13.573 4.331 1.00 0.00 5 ASP A N 4
ATOM 2693 C CA . ASP A 1 5 ? 0.911 12.630 3.384 1.00 0.00 5 ASP A CA 4
ATOM 2694 C C . ASP A 1 5 ? 1.760 11.366 3.295 1.00 0.00 5 ASP A C 4
ATOM 2695 O O . ASP A 1 5 ? 1.240 10.270 3.108 1.00 0.00 5 ASP A O 4
ATOM 2704 N N . ALA A 1 6 ? 3.072 11.529 3.430 1.00 0.00 6 ALA A N 4
ATOM 2705 C CA . ALA A 1 6 ? 3.995 10.405 3.363 1.00 0.00 6 ALA A CA 4
ATOM 2706 C C . ALA A 1 6 ? 3.799 9.463 4.550 1.00 0.00 6 ALA A C 4
ATOM 2707 O O . ALA A 1 6 ? 3.918 8.244 4.414 1.00 0.00 6 ALA A O 4
ATOM 2714 N N . ASN A 1 7 ? 3.495 10.036 5.712 1.00 0.00 7 ASN A N 4
ATOM 2715 C CA . ASN A 1 7 ? 3.279 9.238 6.916 1.00 0.00 7 ASN A CA 4
ATOM 2716 C C . ASN A 1 7 ? 2.074 8.331 6.748 1.00 0.00 7 ASN A C 4
ATOM 2717 O O . ASN A 1 7 ? 2.141 7.136 7.039 1.00 0.00 7 ASN A O 4
ATOM 2728 N N . SER A 1 8 ? 0.971 8.893 6.266 1.00 0.00 8 SER A N 4
ATOM 2729 C CA . SER A 1 8 ? -0.245 8.130 6.046 1.00 0.00 8 SER A CA 4
ATOM 2730 C C . SER A 1 8 ? -0.051 7.153 4.891 1.00 0.00 8 SER A C 4
ATOM 2731 O O . SER A 1 8 ? -0.626 6.065 4.875 1.00 0.00 8 SER A O 4
ATOM 2739 N N . LEU A 1 9 ? 0.773 7.555 3.929 1.00 0.00 9 LEU A N 4
ATOM 2740 C CA . LEU A 1 9 ? 1.063 6.728 2.764 1.00 0.00 9 LEU A CA 4
ATOM 2741 C C . LEU A 1 9 ? 1.918 5.525 3.160 1.00 0.00 9 LEU A C 4
ATOM 2742 O O . LEU A 1 9 ? 1.667 4.397 2.732 1.00 0.00 9 LEU A O 4
ATOM 2758 N N . ALA A 1 10 ? 2.943 5.785 3.969 1.00 0.00 10 ALA A N 4
ATOM 2759 C CA . ALA A 1 10 ? 3.860 4.744 4.420 1.00 0.00 10 ALA A CA 4
ATOM 2760 C C . ALA A 1 10 ? 3.164 3.683 5.266 1.00 0.00 10 ALA A C 4
ATOM 2761 O O . ALA A 1 10 ? 3.690 2.586 5.442 1.00 0.00 10 ALA A O 4
ATOM 2768 N N . GLN A 1 11 ? 1.987 4.007 5.790 1.00 0.00 11 GLN A N 4
ATOM 2769 C CA . GLN A 1 11 ? 1.236 3.075 6.617 1.00 0.00 11 GLN A CA 4
ATOM 2770 C C . GLN A 1 11 ? 0.438 2.112 5.756 1.00 0.00 11 GLN A C 4
ATOM 2771 O O . GLN A 1 11 ? 0.392 0.917 6.034 1.00 0.00 11 GLN A O 4
ATOM 2785 N N . ALA A 1 12 ? -0.184 2.626 4.705 1.00 0.00 12 ALA A N 4
ATOM 2786 C CA . ALA A 1 12 ? -0.961 1.782 3.812 1.00 0.00 12 ALA A CA 4
ATOM 2787 C C . ALA A 1 12 ? -0.135 0.581 3.385 1.00 0.00 12 ALA A C 4
ATOM 2788 O O . ALA A 1 12 ? -0.646 -0.527 3.259 1.00 0.00 12 ALA A O 4
ATOM 2795 N N . LYS A 1 13 ? 1.158 0.819 3.187 1.00 0.00 13 LYS A N 4
ATOM 2796 C CA . LYS A 1 13 ? 2.084 -0.237 2.797 1.00 0.00 13 LYS A CA 4
ATOM 2797 C C . LYS A 1 13 ? 2.628 -0.935 4.032 1.00 0.00 13 LYS A C 4
ATOM 2798 O O . LYS A 1 13 ? 2.525 -2.153 4.156 1.00 0.00 13 LYS A O 4
ATOM 2817 N N . GLU A 1 14 ? 3.185 -0.154 4.961 1.00 0.00 14 GLU A N 4
ATOM 2818 C CA . GLU A 1 14 ? 3.714 -0.713 6.200 1.00 0.00 14 GLU A CA 4
ATOM 2819 C C . GLU A 1 14 ? 2.681 -1.653 6.799 1.00 0.00 14 GLU A C 4
ATOM 2820 O O . GLU A 1 14 ? 3.009 -2.697 7.366 1.00 0.00 14 GLU A O 4
ATOM 2832 N N . ALA A 1 15 ? 1.421 -1.270 6.639 1.00 0.00 15 ALA A N 4
ATOM 2833 C CA . ALA A 1 15 ? 0.307 -2.066 7.133 1.00 0.00 15 ALA A CA 4
ATOM 2834 C C . ALA A 1 15 ? -0.074 -3.153 6.124 1.00 0.00 15 ALA A C 4
ATOM 2835 O O . ALA A 1 15 ? -0.294 -4.309 6.494 1.00 0.00 15 ALA A O 4
ATOM 2842 N N . ALA A 1 16 ? -0.148 -2.776 4.848 1.00 0.00 16 ALA A N 4
ATOM 2843 C CA . ALA A 1 16 ? -0.501 -3.718 3.789 1.00 0.00 16 ALA A CA 4
ATOM 2844 C C . ALA A 1 16 ? 0.523 -4.842 3.680 1.00 0.00 16 ALA A C 4
ATOM 2845 O O . ALA A 1 16 ? 0.204 -5.942 3.227 1.00 0.00 16 ALA A O 4
ATOM 2852 N N . ILE A 1 17 ? 1.754 -4.564 4.096 1.00 0.00 17 ILE A N 4
ATOM 2853 C CA . ILE A 1 17 ? 2.812 -5.561 4.040 1.00 0.00 17 ILE A CA 4
ATOM 2854 C C . ILE A 1 17 ? 2.729 -6.494 5.239 1.00 0.00 17 ILE A C 4
ATOM 2855 O O . ILE A 1 17 ? 3.089 -7.667 5.153 1.00 0.00 17 ILE A O 4
ATOM 2871 N N . LYS A 1 18 ? 2.226 -5.970 6.357 1.00 0.00 18 LYS A N 4
ATOM 2872 C CA . LYS A 1 18 ? 2.066 -6.768 7.565 1.00 0.00 18 LYS A CA 4
ATOM 2873 C C . LYS A 1 18 ? 1.288 -8.035 7.245 1.00 0.00 18 LYS A C 4
ATOM 2874 O O . LYS A 1 18 ? 1.595 -9.115 7.751 1.00 0.00 18 LYS A O 4
ATOM 2893 N N . GLU A 1 19 ? 0.294 -7.896 6.374 1.00 0.00 19 GLU A N 4
ATOM 2894 C CA . GLU A 1 19 ? -0.513 -9.032 5.953 1.00 0.00 19 GLU A CA 4
ATOM 2895 C C . GLU A 1 19 ? 0.291 -9.900 4.998 1.00 0.00 19 GLU A C 4
ATOM 2896 O O . GLU A 1 19 ? 0.185 -11.126 5.010 1.00 0.00 19 GLU A O 4
ATOM 2908 N N . LEU A 1 20 ? 1.107 -9.247 4.180 1.00 0.00 20 LEU A N 4
ATOM 2909 C CA . LEU A 1 20 ? 1.949 -9.942 3.223 1.00 0.00 20 LEU A CA 4
ATOM 2910 C C . LEU A 1 20 ? 2.926 -10.859 3.948 1.00 0.00 20 LEU A C 4
ATOM 2911 O O . LEU A 1 20 ? 3.269 -11.935 3.458 1.00 0.00 20 LEU A O 4
ATOM 2927 N N . LYS A 1 21 ? 3.358 -10.429 5.130 1.00 0.00 21 LYS A N 4
ATOM 2928 C CA . LYS A 1 21 ? 4.282 -11.217 5.935 1.00 0.00 21 LYS A CA 4
ATOM 2929 C C . LYS A 1 21 ? 3.512 -12.229 6.770 1.00 0.00 21 LYS A C 4
ATOM 2930 O O . LYS A 1 21 ? 3.971 -13.351 6.983 1.00 0.00 21 LYS A O 4
ATOM 2949 N N . GLN A 1 22 ? 2.328 -11.832 7.226 1.00 0.00 22 GLN A N 4
ATOM 2950 C CA . GLN A 1 22 ? 1.483 -12.715 8.022 1.00 0.00 22 GLN A CA 4
ATOM 2951 C C . GLN A 1 22 ? 0.939 -13.843 7.151 1.00 0.00 22 GLN A C 4
ATOM 2952 O O . GLN A 1 22 ? 0.706 -14.954 7.624 1.00 0.00 22 GLN A O 4
ATOM 2966 N N . TYR A 1 23 ? 0.749 -13.543 5.869 1.00 0.00 23 TYR A N 4
ATOM 2967 C CA . TYR A 1 23 ? 0.243 -14.520 4.915 1.00 0.00 23 TYR A CA 4
ATOM 2968 C C . TYR A 1 23 ? 1.357 -15.452 4.460 1.00 0.00 23 TYR A C 4
ATOM 2969 O O . TYR A 1 23 ? 1.161 -16.661 4.334 1.00 0.00 23 TYR A O 4
ATOM 2987 N N . GLY A 1 24 ? 2.524 -14.874 4.205 1.00 0.00 24 GLY A N 4
ATOM 2988 C CA . GLY A 1 24 ? 3.657 -15.656 3.754 1.00 0.00 24 GLY A CA 4
ATOM 2989 C C . GLY A 1 24 ? 4.007 -15.389 2.300 1.00 0.00 24 GLY A C 4
ATOM 2990 O O . GLY A 1 24 ? 4.956 -15.968 1.770 1.00 0.00 24 GLY A O 4
ATOM 2994 N N . ILE A 1 25 ? 3.239 -14.512 1.648 1.00 0.00 25 ILE A N 4
ATOM 2995 C CA . ILE A 1 25 ? 3.483 -14.178 0.239 1.00 0.00 25 ILE A CA 4
ATOM 2996 C C . ILE A 1 25 ? 4.967 -13.879 -0.003 1.00 0.00 25 ILE A C 4
ATOM 2997 O O . ILE A 1 25 ? 5.746 -13.773 0.944 1.00 0.00 25 ILE A O 4
ATOM 3013 N N . GLY A 1 26 ? 5.356 -13.754 -1.273 1.00 0.00 26 GLY A N 4
ATOM 3014 C CA . GLY A 1 26 ? 6.745 -13.484 -1.596 1.00 0.00 26 GLY A CA 4
ATOM 3015 C C . GLY A 1 26 ? 7.165 -12.067 -1.264 1.00 0.00 26 GLY A C 4
ATOM 3016 O O . GLY A 1 26 ? 6.333 -11.161 -1.202 1.00 0.00 26 GLY A O 4
ATOM 3020 N N . ASP A 1 27 ? 8.464 -11.875 -1.056 1.00 0.00 27 ASP A N 4
ATOM 3021 C CA . ASP A 1 27 ? 9.003 -10.560 -0.734 1.00 0.00 27 ASP A CA 4
ATOM 3022 C C . ASP A 1 27 ? 8.827 -9.598 -1.906 1.00 0.00 27 ASP A C 4
ATOM 3023 O O . ASP A 1 27 ? 8.814 -8.381 -1.731 1.00 0.00 27 ASP A O 4
ATOM 3032 N N . TYR A 1 28 ? 8.688 -10.155 -3.104 1.00 0.00 28 TYR A N 4
ATOM 3033 C CA . TYR A 1 28 ? 8.504 -9.354 -4.310 1.00 0.00 28 TYR A CA 4
ATOM 3034 C C . TYR A 1 28 ? 7.438 -8.286 -4.104 1.00 0.00 28 TYR A C 4
ATOM 3035 O O . TYR A 1 28 ? 7.596 -7.137 -4.511 1.00 0.00 28 TYR A O 4
ATOM 3053 N N . TYR A 1 29 ? 6.337 -8.709 -3.508 1.00 0.00 29 TYR A N 4
ATOM 3054 C CA . TYR A 1 29 ? 5.185 -7.845 -3.275 1.00 0.00 29 TYR A CA 4
ATOM 3055 C C . TYR A 1 29 ? 5.423 -6.816 -2.174 1.00 0.00 29 TYR A C 4
ATOM 3056 O O . TYR A 1 29 ? 5.209 -5.627 -2.379 1.00 0.00 29 TYR A O 4
ATOM 3074 N N . ILE A 1 30 ? 5.889 -7.240 -1.013 1.00 0.00 30 ILE A N 4
ATOM 3075 C CA . ILE A 1 30 ? 6.162 -6.279 0.051 1.00 0.00 30 ILE A CA 4
ATOM 3076 C C . ILE A 1 30 ? 7.045 -5.162 -0.510 1.00 0.00 30 ILE A C 4
ATOM 3077 O O . ILE A 1 30 ? 6.997 -4.016 -0.060 1.00 0.00 30 ILE A O 4
ATOM 3093 N N . LYS A 1 31 ? 7.831 -5.521 -1.525 1.00 0.00 31 LYS A N 4
ATOM 3094 C CA . LYS A 1 31 ? 8.721 -4.582 -2.197 1.00 0.00 31 LYS A CA 4
ATOM 3095 C C . LYS A 1 31 ? 7.991 -3.838 -3.308 1.00 0.00 31 LYS A C 4
ATOM 3096 O O . LYS A 1 31 ? 8.041 -2.609 -3.379 1.00 0.00 31 LYS A O 4
ATOM 3115 N N . LEU A 1 32 ? 7.307 -4.586 -4.176 1.00 0.00 32 LEU A N 4
ATOM 3116 C CA . LEU A 1 32 ? 6.565 -3.985 -5.278 1.00 0.00 32 LEU A CA 4
ATOM 3117 C C . LEU A 1 32 ? 5.604 -2.905 -4.751 1.00 0.00 32 LEU A C 4
ATOM 3118 O O . LEU A 1 32 ? 5.148 -2.041 -5.499 1.00 0.00 32 LEU A O 4
ATOM 3134 N N . ILE A 1 33 ? 5.326 -2.965 -3.444 1.00 0.00 33 ILE A N 4
ATOM 3135 C CA . ILE A 1 33 ? 4.450 -2.010 -2.780 1.00 0.00 33 ILE A CA 4
ATOM 3136 C C . ILE A 1 33 ? 5.194 -0.704 -2.515 1.00 0.00 33 ILE A C 4
ATOM 3137 O O . ILE A 1 33 ? 4.772 0.366 -2.951 1.00 0.00 33 ILE A O 4
ATOM 3153 N N . ASN A 1 34 ? 6.305 -0.805 -1.793 1.00 0.00 34 ASN A N 4
ATOM 3154 C CA . ASN A 1 34 ? 7.115 0.361 -1.461 1.00 0.00 34 ASN A CA 4
ATOM 3155 C C . ASN A 1 34 ? 7.469 1.173 -2.709 1.00 0.00 34 ASN A C 4
ATOM 3156 O O . ASN A 1 34 ? 7.770 2.363 -2.617 1.00 0.00 34 ASN A O 4
ATOM 3167 N N . ASN A 1 35 ? 7.441 0.524 -3.871 1.00 0.00 35 ASN A N 4
ATOM 3168 C CA . ASN A 1 35 ? 7.771 1.189 -5.127 1.00 0.00 35 ASN A CA 4
ATOM 3169 C C . ASN A 1 35 ? 6.695 2.195 -5.534 1.00 0.00 35 ASN A C 4
ATOM 3170 O O . ASN A 1 35 ? 6.982 3.178 -6.217 1.00 0.00 35 ASN A O 4
ATOM 3181 N N . ALA A 1 36 ? 5.457 1.945 -5.118 1.00 0.00 36 ALA A N 4
ATOM 3182 C CA . ALA A 1 36 ? 4.345 2.833 -5.452 1.00 0.00 36 ALA A CA 4
ATOM 3183 C C . ALA A 1 36 ? 4.629 4.271 -5.030 1.00 0.00 36 ALA A C 4
ATOM 3184 O O . ALA A 1 36 ? 5.379 4.519 -4.086 1.00 0.00 36 ALA A O 4
ATOM 3191 N N . LYS A 1 37 ? 4.020 5.215 -5.742 1.00 0.00 37 LYS A N 4
ATOM 3192 C CA . LYS A 1 37 ? 4.199 6.633 -5.453 1.00 0.00 37 LYS A CA 4
ATOM 3193 C C . LYS A 1 37 ? 3.033 7.167 -4.624 1.00 0.00 37 LYS A C 4
ATOM 3194 O O . LYS A 1 37 ? 3.211 8.011 -3.751 1.00 0.00 37 LYS A O 4
ATOM 3213 N N . THR A 1 38 ? 1.840 6.652 -4.901 1.00 0.00 38 THR A N 4
ATOM 3214 C CA . THR A 1 38 ? 0.640 7.059 -4.182 1.00 0.00 38 THR A CA 4
ATOM 3215 C C . THR A 1 38 ? 0.409 6.127 -2.996 1.00 0.00 38 THR A C 4
ATOM 3216 O O . THR A 1 38 ? 1.361 5.564 -2.459 1.00 0.00 38 THR A O 4
ATOM 3227 N N . VAL A 1 39 ? -0.846 5.954 -2.586 1.00 0.00 39 VAL A N 4
ATOM 3228 C CA . VAL A 1 39 ? -1.142 5.073 -1.466 1.00 0.00 39 VAL A CA 4
ATOM 3229 C C . VAL A 1 39 ? -2.364 4.196 -1.723 1.00 0.00 39 VAL A C 4
ATOM 3230 O O . VAL A 1 39 ? -2.352 3.001 -1.422 1.00 0.00 39 VAL A O 4
ATOM 3243 N N . GLU A 1 40 ? -3.421 4.786 -2.272 1.00 0.00 40 GLU A N 4
ATOM 3244 C CA . GLU A 1 40 ? -4.646 4.042 -2.554 1.00 0.00 40 GLU A CA 4
ATOM 3245 C C . GLU A 1 40 ? -4.340 2.742 -3.290 1.00 0.00 40 GLU A C 4
ATOM 3246 O O . GLU A 1 40 ? -4.982 1.718 -3.056 1.00 0.00 40 GLU A O 4
ATOM 3258 N N . GLY A 1 41 ? -3.348 2.788 -4.171 1.00 0.00 41 GLY A N 4
ATOM 3259 C CA . GLY A 1 41 ? -2.969 1.604 -4.915 1.00 0.00 41 GLY A CA 4
ATOM 3260 C C . GLY A 1 41 ? -2.024 0.718 -4.128 1.00 0.00 41 GLY A C 4
ATOM 3261 O O . GLY A 1 41 ? -1.995 -0.496 -4.318 1.00 0.00 41 GLY A O 4
ATOM 3265 N N . VAL A 1 42 ? -1.247 1.331 -3.242 1.00 0.00 42 VAL A N 4
ATOM 3266 C CA . VAL A 1 42 ? -0.293 0.600 -2.421 1.00 0.00 42 VAL A CA 4
ATOM 3267 C C . VAL A 1 42 ? -0.978 -0.461 -1.564 1.00 0.00 42 VAL A C 4
ATOM 3268 O O . VAL A 1 42 ? -0.565 -1.621 -1.545 1.00 0.00 42 VAL A O 4
ATOM 3281 N N . GLU A 1 43 ? -2.014 -0.057 -0.844 1.00 0.00 43 GLU A N 4
ATOM 3282 C CA . GLU A 1 43 ? -2.744 -0.979 0.024 1.00 0.00 43 GLU A CA 4
ATOM 3283 C C . GLU A 1 43 ? -3.502 -2.009 -0.800 1.00 0.00 43 GLU A C 4
ATOM 3284 O O . GLU A 1 43 ? -3.402 -3.212 -0.557 1.00 0.00 43 GLU A O 4
ATOM 3296 N N . SER A 1 44 ? -4.253 -1.531 -1.783 1.00 0.00 44 SER A N 4
ATOM 3297 C CA . SER A 1 44 ? -5.019 -2.409 -2.653 1.00 0.00 44 SER A CA 4
ATOM 3298 C C . SER A 1 44 ? -4.084 -3.288 -3.477 1.00 0.00 44 SER A C 4
ATOM 3299 O O . SER A 1 44 ? -4.470 -4.357 -3.946 1.00 0.00 44 SER A O 4
ATOM 3307 N N . LEU A 1 45 ? -2.847 -2.826 -3.645 1.00 0.00 45 LEU A N 4
ATOM 3308 C CA . LEU A 1 45 ? -1.842 -3.562 -4.406 1.00 0.00 45 LEU A CA 4
ATOM 3309 C C . LEU A 1 45 ? -1.643 -4.965 -3.840 1.00 0.00 45 LEU A C 4
ATOM 3310 O O . LEU A 1 45 ? -1.846 -5.957 -4.539 1.00 0.00 45 LEU A O 4
ATOM 3325 N N . LYS A 1 46 ? -1.245 -5.045 -2.573 1.00 0.00 46 LYS A N 4
ATOM 3326 C CA . LYS A 1 46 ? -1.022 -6.334 -1.929 1.00 0.00 46 LYS A CA 4
ATOM 3327 C C . LYS A 1 46 ? -2.345 -7.079 -1.742 1.00 0.00 46 LYS A C 4
ATOM 3328 O O . LYS A 1 46 ? -2.454 -8.262 -2.051 1.00 0.00 46 LYS A O 4
ATOM 3347 N N . ASN A 1 47 ? -3.355 -6.388 -1.239 1.00 0.00 47 ASN A N 4
ATOM 3348 C CA . ASN A 1 47 ? -4.654 -7.016 -1.025 1.00 0.00 47 ASN A CA 4
ATOM 3349 C C . ASN A 1 47 ? -5.206 -7.560 -2.337 1.00 0.00 47 ASN A C 4
ATOM 3350 O O . ASN A 1 47 ? -5.957 -8.535 -2.352 1.00 0.00 47 ASN A O 4
ATOM 3361 N N . GLU A 1 48 ? -4.810 -6.935 -3.442 1.00 0.00 48 GLU A N 4
ATOM 3362 C CA . GLU A 1 48 ? -5.249 -7.373 -4.760 1.00 0.00 48 GLU A CA 4
ATOM 3363 C C . GLU A 1 48 ? -4.455 -8.601 -5.182 1.00 0.00 48 GLU A C 4
ATOM 3364 O O . GLU A 1 48 ? -4.998 -9.540 -5.766 1.00 0.00 48 GLU A O 4
ATOM 3376 N N . ILE A 1 49 ? -3.167 -8.594 -4.856 1.00 0.00 49 ILE A N 4
ATOM 3377 C CA . ILE A 1 49 ? -2.295 -9.718 -5.173 1.00 0.00 49 ILE A CA 4
ATOM 3378 C C . ILE A 1 49 ? -2.769 -10.961 -4.432 1.00 0.00 49 ILE A C 4
ATOM 3379 O O . ILE A 1 49 ? -2.574 -12.090 -4.882 1.00 0.00 49 ILE A O 4
ATOM 3395 N N . LEU A 1 50 ? -3.400 -10.726 -3.287 1.00 0.00 50 LEU A N 4
ATOM 3396 C CA . LEU A 1 50 ? -3.924 -11.793 -2.454 1.00 0.00 50 LEU A CA 4
ATOM 3397 C C . LEU A 1 50 ? -5.260 -12.281 -2.994 1.00 0.00 50 LEU A C 4
ATOM 3398 O O . LEU A 1 50 ? -5.589 -13.463 -2.890 1.00 0.00 50 LEU A O 4
ATOM 3414 N N . LYS A 1 51 ? -6.019 -11.370 -3.594 1.00 0.00 51 LYS A N 4
ATOM 3415 C CA . LYS A 1 51 ? -7.306 -11.723 -4.175 1.00 0.00 51 LYS A CA 4
ATOM 3416 C C . LYS A 1 51 ? -7.115 -12.792 -5.248 1.00 0.00 51 LYS A C 4
ATOM 3417 O O . LYS A 1 51 ? -8.039 -13.538 -5.572 1.00 0.00 51 LYS A O 4
ATOM 3436 N N . ALA A 1 52 ? -5.900 -12.859 -5.790 1.00 0.00 52 ALA A N 4
ATOM 3437 C CA . ALA A 1 52 ? -5.569 -13.833 -6.819 1.00 0.00 52 ALA A CA 4
ATOM 3438 C C . ALA A 1 52 ? -4.148 -14.358 -6.636 1.00 0.00 52 ALA A C 4
ATOM 3439 O O . ALA A 1 52 ? -3.308 -14.236 -7.529 1.00 0.00 52 ALA A O 4
ATOM 3446 N N . LEU A 1 53 ? -3.886 -14.944 -5.472 1.00 0.00 53 LEU A N 4
ATOM 3447 C CA . LEU A 1 53 ? -2.568 -15.488 -5.166 1.00 0.00 53 LEU A CA 4
ATOM 3448 C C . LEU A 1 53 ? -2.166 -16.556 -6.184 1.00 0.00 53 LEU A C 4
ATOM 3449 O O . LEU A 1 53 ? -2.735 -17.647 -6.205 1.00 0.00 53 LEU A O 4
ATOM 3465 N N . PRO A 1 54 ? -1.175 -16.259 -7.045 1.00 0.00 54 PRO A N 4
ATOM 3466 C CA . PRO A 1 54 ? -0.707 -17.206 -8.062 1.00 0.00 54 PRO A CA 4
ATOM 3467 C C . PRO A 1 54 ? 0.119 -18.337 -7.460 1.00 0.00 54 PRO A C 4
ATOM 3468 O O . PRO A 1 54 ? 0.387 -18.353 -6.259 1.00 0.00 54 PRO A O 4
ATOM 3479 N N . THR A 1 55 ? 0.522 -19.284 -8.303 1.00 0.00 55 THR A N 4
ATOM 3480 C CA . THR A 1 55 ? 1.317 -20.420 -7.854 1.00 0.00 55 THR A CA 4
ATOM 3481 C C . THR A 1 55 ? 0.579 -21.214 -6.781 1.00 0.00 55 THR A C 4
ATOM 3482 O O . THR A 1 55 ? 0.738 -20.960 -5.587 1.00 0.00 55 THR A O 4
ATOM 3493 N N . GLU A 1 56 ? -0.230 -22.175 -7.215 1.00 0.00 56 GLU A N 4
ATOM 3494 C CA . GLU A 1 56 ? -0.994 -23.005 -6.291 1.00 0.00 56 GLU A CA 4
ATOM 3495 C C . GLU A 1 56 ? -0.129 -24.127 -5.726 1.00 0.00 56 GLU A C 4
ATOM 3496 O O . GLU A 1 56 ? 0.815 -24.554 -6.424 1.00 0.00 56 GLU A O 4
ATOM 3509 N N . MET A 1 1 ? 0.316 18.241 11.524 1.00 0.00 1 MET A N 5
ATOM 3510 C CA . MET A 1 1 ? -0.972 17.685 11.029 1.00 0.00 1 MET A CA 5
ATOM 3511 C C . MET A 1 1 ? -1.542 18.542 9.899 1.00 0.00 1 MET A C 5
ATOM 3512 O O . MET A 1 1 ? -0.950 19.544 9.511 1.00 0.00 1 MET A O 5
ATOM 3528 N N . GLU A 1 2 ? -2.702 18.146 9.392 1.00 0.00 2 GLU A N 5
ATOM 3529 C CA . GLU A 1 2 ? -3.360 18.877 8.313 1.00 0.00 2 GLU A CA 5
ATOM 3530 C C . GLU A 1 2 ? -2.525 18.848 7.034 1.00 0.00 2 GLU A C 5
ATOM 3531 O O . GLU A 1 2 ? -2.768 19.626 6.115 1.00 0.00 2 GLU A O 5
ATOM 3543 N N . ALA A 1 3 ? -1.551 17.942 6.987 1.00 0.00 3 ALA A N 5
ATOM 3544 C CA . ALA A 1 3 ? -0.684 17.812 5.820 1.00 0.00 3 ALA A CA 5
ATOM 3545 C C . ALA A 1 3 ? 0.484 16.876 6.109 1.00 0.00 3 ALA A C 5
ATOM 3546 O O . ALA A 1 3 ? 1.622 17.327 6.287 1.00 0.00 3 ALA A O 5
ATOM 3553 N N . VAL A 1 4 ? 0.199 15.578 6.154 1.00 0.00 4 VAL A N 5
ATOM 3554 C CA . VAL A 1 4 ? 1.231 14.590 6.423 1.00 0.00 4 VAL A CA 5
ATOM 3555 C C . VAL A 1 4 ? 0.909 13.276 5.720 1.00 0.00 4 VAL A C 5
ATOM 3556 O O . VAL A 1 4 ? 1.122 12.187 6.268 1.00 0.00 4 VAL A O 5
ATOM 3569 N N . ASP A 1 5 ? 0.386 13.371 4.500 1.00 0.00 5 ASP A N 5
ATOM 3570 C CA . ASP A 1 5 ? 0.031 12.193 3.715 1.00 0.00 5 ASP A CA 5
ATOM 3571 C C . ASP A 1 5 ? 1.203 11.220 3.629 1.00 0.00 5 ASP A C 5
ATOM 3572 O O . ASP A 1 5 ? 1.014 10.019 3.496 1.00 0.00 5 ASP A O 5
ATOM 3581 N N . ALA A 1 6 ? 2.420 11.759 3.709 1.00 0.00 6 ALA A N 5
ATOM 3582 C CA . ALA A 1 6 ? 3.618 10.930 3.642 1.00 0.00 6 ALA A CA 5
ATOM 3583 C C . ALA A 1 6 ? 3.641 9.905 4.770 1.00 0.00 6 ALA A C 5
ATOM 3584 O O . ALA A 1 6 ? 4.120 8.789 4.592 1.00 0.00 6 ALA A O 5
ATOM 3591 N N . ASN A 1 7 ? 3.121 10.296 5.930 1.00 0.00 7 ASN A N 5
ATOM 3592 C CA . ASN A 1 7 ? 3.079 9.403 7.084 1.00 0.00 7 ASN A CA 5
ATOM 3593 C C . ASN A 1 7 ? 2.006 8.335 6.900 1.00 0.00 7 ASN A C 5
ATOM 3594 O O . ASN A 1 7 ? 2.257 7.153 7.110 1.00 0.00 7 ASN A O 5
ATOM 3605 N N . SER A 1 8 ? 0.816 8.770 6.500 1.00 0.00 8 SER A N 5
ATOM 3606 C CA . SER A 1 8 ? -0.291 7.851 6.278 1.00 0.00 8 SER A CA 5
ATOM 3607 C C . SER A 1 8 ? 0.010 6.932 5.101 1.00 0.00 8 SER A C 5
ATOM 3608 O O . SER A 1 8 ? -0.419 5.778 5.073 1.00 0.00 8 SER A O 5
ATOM 3616 N N . LEU A 1 9 ? 0.757 7.454 4.134 1.00 0.00 9 LEU A N 5
ATOM 3617 C CA . LEU A 1 9 ? 1.127 6.689 2.951 1.00 0.00 9 LEU A CA 5
ATOM 3618 C C . LEU A 1 9 ? 2.003 5.498 3.331 1.00 0.00 9 LEU A C 5
ATOM 3619 O O . LEU A 1 9 ? 1.804 4.383 2.848 1.00 0.00 9 LEU A O 5
ATOM 3635 N N . ALA A 1 10 ? 2.980 5.752 4.195 1.00 0.00 10 ALA A N 5
ATOM 3636 C CA . ALA A 1 10 ? 3.905 4.717 4.642 1.00 0.00 10 ALA A CA 5
ATOM 3637 C C . ALA A 1 10 ? 3.201 3.640 5.460 1.00 0.00 10 ALA A C 5
ATOM 3638 O O . ALA A 1 10 ? 3.723 2.538 5.617 1.00 0.00 10 ALA A O 5
ATOM 3645 N N . GLN A 1 11 ? 2.020 3.959 5.978 1.00 0.00 11 GLN A N 5
ATOM 3646 C CA . GLN A 1 11 ? 1.256 3.015 6.777 1.00 0.00 11 GLN A CA 5
ATOM 3647 C C . GLN A 1 11 ? 0.512 2.031 5.887 1.00 0.00 11 GLN A C 5
ATOM 3648 O O . GLN A 1 11 ? 0.465 0.839 6.176 1.00 0.00 11 GLN A O 5
ATOM 3662 N N . ALA A 1 12 ? -0.061 2.528 4.802 1.00 0.00 12 ALA A N 5
ATOM 3663 C CA . ALA A 1 12 ? -0.784 1.668 3.877 1.00 0.00 12 ALA A CA 5
ATOM 3664 C C . ALA A 1 12 ? 0.093 0.496 3.469 1.00 0.00 12 ALA A C 5
ATOM 3665 O O . ALA A 1 12 ? -0.375 -0.635 3.340 1.00 0.00 12 ALA A O 5
ATOM 3672 N N . LYS A 1 13 ? 1.378 0.782 3.287 1.00 0.00 13 LYS A N 5
ATOM 3673 C CA . LYS A 1 13 ? 2.349 -0.239 2.915 1.00 0.00 13 LYS A CA 5
ATOM 3674 C C . LYS A 1 13 ? 2.906 -0.911 4.159 1.00 0.00 13 LYS A C 5
ATOM 3675 O O . LYS A 1 13 ? 2.875 -2.134 4.279 1.00 0.00 13 LYS A O 5
ATOM 3694 N N . GLU A 1 14 ? 3.395 -0.104 5.103 1.00 0.00 14 GLU A N 5
ATOM 3695 C CA . GLU A 1 14 ? 3.928 -0.636 6.352 1.00 0.00 14 GLU A CA 5
ATOM 3696 C C . GLU A 1 14 ? 2.919 -1.606 6.945 1.00 0.00 14 GLU A C 5
ATOM 3697 O O . GLU A 1 14 ? 3.275 -2.638 7.515 1.00 0.00 14 GLU A O 5
ATOM 3709 N N . ALA A 1 15 ? 1.650 -1.262 6.775 1.00 0.00 15 ALA A N 5
ATOM 3710 C CA . ALA A 1 15 ? 0.561 -2.096 7.262 1.00 0.00 15 ALA A CA 5
ATOM 3711 C C . ALA A 1 15 ? 0.247 -3.206 6.261 1.00 0.00 15 ALA A C 5
ATOM 3712 O O . ALA A 1 15 ? -0.091 -4.327 6.646 1.00 0.00 15 ALA A O 5
ATOM 3719 N N . ALA A 1 16 ? 0.368 -2.889 4.973 1.00 0.00 16 ALA A N 5
ATOM 3720 C CA . ALA A 1 16 ? 0.103 -3.862 3.917 1.00 0.00 16 ALA A CA 5
ATOM 3721 C C . ALA A 1 16 ? 1.174 -4.947 3.889 1.00 0.00 16 ALA A C 5
ATOM 3722 O O . ALA A 1 16 ? 0.919 -6.070 3.455 1.00 0.00 16 ALA A O 5
ATOM 3729 N N . ILE A 1 17 ? 2.371 -4.610 4.362 1.00 0.00 17 ILE A N 5
ATOM 3730 C CA . ILE A 1 17 ? 3.468 -5.567 4.394 1.00 0.00 17 ILE A CA 5
ATOM 3731 C C . ILE A 1 17 ? 3.266 -6.558 5.530 1.00 0.00 17 ILE A C 5
ATOM 3732 O O . ILE A 1 17 ? 3.616 -7.733 5.415 1.00 0.00 17 ILE A O 5
ATOM 3748 N N . LYS A 1 18 ? 2.677 -6.079 6.623 1.00 0.00 18 LYS A N 5
ATOM 3749 C CA . LYS A 1 18 ? 2.405 -6.929 7.774 1.00 0.00 18 LYS A CA 5
ATOM 3750 C C . LYS A 1 18 ? 1.523 -8.099 7.357 1.00 0.00 18 LYS A C 5
ATOM 3751 O O . LYS A 1 18 ? 1.674 -9.215 7.854 1.00 0.00 18 LYS A O 5
ATOM 3770 N N . GLU A 1 19 ? 0.614 -7.835 6.424 1.00 0.00 19 GLU A N 5
ATOM 3771 C CA . GLU A 1 19 ? -0.279 -8.868 5.919 1.00 0.00 19 GLU A CA 5
ATOM 3772 C C . GLU A 1 19 ? 0.487 -9.819 5.012 1.00 0.00 19 GLU A C 5
ATOM 3773 O O . GLU A 1 19 ? 0.284 -11.030 5.055 1.00 0.00 19 GLU A O 5
ATOM 3785 N N . LEU A 1 20 ? 1.382 -9.262 4.203 1.00 0.00 20 LEU A N 5
ATOM 3786 C CA . LEU A 1 20 ? 2.189 -10.071 3.302 1.00 0.00 20 LEU A CA 5
ATOM 3787 C C . LEU A 1 20 ? 3.043 -11.046 4.102 1.00 0.00 20 LEU A C 5
ATOM 3788 O O . LEU A 1 20 ? 3.318 -12.161 3.658 1.00 0.00 20 LEU A O 5
ATOM 3804 N N . LYS A 1 21 ? 3.448 -10.616 5.294 1.00 0.00 21 LYS A N 5
ATOM 3805 C CA . LYS A 1 21 ? 4.258 -11.445 6.174 1.00 0.00 21 LYS A CA 5
ATOM 3806 C C . LYS A 1 21 ? 3.371 -12.418 6.939 1.00 0.00 21 LYS A C 5
ATOM 3807 O O . LYS A 1 21 ? 3.737 -13.574 7.153 1.00 0.00 21 LYS A O 5
ATOM 3826 N N . GLN A 1 22 ? 2.195 -11.943 7.339 1.00 0.00 22 GLN A N 5
ATOM 3827 C CA . GLN A 1 22 ? 1.246 -12.774 8.069 1.00 0.00 22 GLN A CA 5
ATOM 3828 C C . GLN A 1 22 ? 0.624 -13.810 7.139 1.00 0.00 22 GLN A C 5
ATOM 3829 O O . GLN A 1 22 ? 0.264 -14.908 7.562 1.00 0.00 22 GLN A O 5
ATOM 3843 N N . TYR A 1 23 ? 0.511 -13.450 5.862 1.00 0.00 23 TYR A N 5
ATOM 3844 C CA . TYR A 1 23 ? -0.057 -14.340 4.860 1.00 0.00 23 TYR A CA 5
ATOM 3845 C C . TYR A 1 23 ? 0.979 -15.353 4.395 1.00 0.00 23 TYR A C 5
ATOM 3846 O O . TYR A 1 23 ? 0.674 -16.531 4.208 1.00 0.00 23 TYR A O 5
ATOM 3864 N N . GLY A 1 24 ? 2.205 -14.881 4.206 1.00 0.00 24 GLY A N 5
ATOM 3865 C CA . GLY A 1 24 ? 3.272 -15.750 3.759 1.00 0.00 24 GLY A CA 5
ATOM 3866 C C . GLY A 1 24 ? 3.699 -15.469 2.330 1.00 0.00 24 GLY A C 5
ATOM 3867 O O . GLY A 1 24 ? 4.661 -16.061 1.840 1.00 0.00 24 GLY A O 5
ATOM 3871 N N . ILE A 1 25 ? 2.986 -14.566 1.650 1.00 0.00 25 ILE A N 5
ATOM 3872 C CA . ILE A 1 25 ? 3.319 -14.229 0.261 1.00 0.00 25 ILE A CA 5
ATOM 3873 C C . ILE A 1 25 ? 4.812 -13.928 0.116 1.00 0.00 25 ILE A C 5
ATOM 3874 O O . ILE A 1 25 ? 5.538 -13.858 1.107 1.00 0.00 25 ILE A O 5
ATOM 3890 N N . GLY A 1 26 ? 5.266 -13.751 -1.125 1.00 0.00 26 GLY A N 5
ATOM 3891 C CA . GLY A 1 26 ? 6.667 -13.462 -1.363 1.00 0.00 26 GLY A CA 5
ATOM 3892 C C . GLY A 1 26 ? 7.013 -12.010 -1.100 1.00 0.00 26 GLY A C 5
ATOM 3893 O O . GLY A 1 26 ? 6.149 -11.137 -1.170 1.00 0.00 26 GLY A O 5
ATOM 3897 N N . ASP A 1 27 ? 8.282 -11.752 -0.797 1.00 0.00 27 ASP A N 5
ATOM 3898 C CA . ASP A 1 27 ? 8.740 -10.396 -0.523 1.00 0.00 27 ASP A CA 5
ATOM 3899 C C . ASP A 1 27 ? 8.611 -9.514 -1.757 1.00 0.00 27 ASP A C 5
ATOM 3900 O O . ASP A 1 27 ? 8.520 -8.294 -1.647 1.00 0.00 27 ASP A O 5
ATOM 3909 N N . TYR A 1 28 ? 8.587 -10.134 -2.934 1.00 0.00 28 TYR A N 5
ATOM 3910 C CA . TYR A 1 28 ? 8.449 -9.385 -4.181 1.00 0.00 28 TYR A CA 5
ATOM 3911 C C . TYR A 1 28 ? 7.348 -8.345 -4.054 1.00 0.00 28 TYR A C 5
ATOM 3912 O O . TYR A 1 28 ? 7.515 -7.183 -4.416 1.00 0.00 28 TYR A O 5
ATOM 3930 N N . TYR A 1 29 ? 6.213 -8.806 -3.554 1.00 0.00 29 TYR A N 5
ATOM 3931 C CA . TYR A 1 29 ? 5.034 -7.965 -3.388 1.00 0.00 29 TYR A CA 5
ATOM 3932 C C . TYR A 1 29 ? 5.161 -6.997 -2.210 1.00 0.00 29 TYR A C 5
ATOM 3933 O O . TYR A 1 29 ? 4.514 -5.955 -2.188 1.00 0.00 29 TYR A O 5
ATOM 3951 N N . ILE A 1 30 ? 6.012 -7.306 -1.244 1.00 0.00 30 ILE A N 5
ATOM 3952 C CA . ILE A 1 30 ? 6.205 -6.387 -0.131 1.00 0.00 30 ILE A CA 5
ATOM 3953 C C . ILE A 1 30 ? 7.028 -5.202 -0.630 1.00 0.00 30 ILE A C 5
ATOM 3954 O O . ILE A 1 30 ? 6.842 -4.059 -0.203 1.00 0.00 30 ILE A O 5
ATOM 3970 N N . LYS A 1 31 ? 7.931 -5.501 -1.561 1.00 0.00 31 LYS A N 5
ATOM 3971 C CA . LYS A 1 31 ? 8.799 -4.500 -2.166 1.00 0.00 31 LYS A CA 5
ATOM 3972 C C . LYS A 1 31 ? 8.074 -3.753 -3.277 1.00 0.00 31 LYS A C 5
ATOM 3973 O O . LYS A 1 31 ? 8.087 -2.523 -3.321 1.00 0.00 31 LYS A O 5
ATOM 3992 N N . LEU A 1 32 ? 7.434 -4.504 -4.173 1.00 0.00 32 LEU A N 5
ATOM 3993 C CA . LEU A 1 32 ? 6.696 -3.906 -5.280 1.00 0.00 32 LEU A CA 5
ATOM 3994 C C . LEU A 1 32 ? 5.720 -2.839 -4.752 1.00 0.00 32 LEU A C 5
ATOM 3995 O O . LEU A 1 32 ? 5.277 -1.962 -5.494 1.00 0.00 32 LEU A O 5
ATOM 4011 N N . ILE A 1 33 ? 5.412 -2.923 -3.452 1.00 0.00 33 ILE A N 5
ATOM 4012 C CA . ILE A 1 33 ? 4.520 -1.984 -2.787 1.00 0.00 33 ILE A CA 5
ATOM 4013 C C . ILE A 1 33 ? 5.244 -0.666 -2.525 1.00 0.00 33 ILE A C 5
ATOM 4014 O O . ILE A 1 33 ? 4.776 0.403 -2.912 1.00 0.00 33 ILE A O 5
ATOM 4030 N N . ASN A 1 34 ? 6.386 -0.758 -1.858 1.00 0.00 34 ASN A N 5
ATOM 4031 C CA . ASN A 1 34 ? 7.183 0.420 -1.532 1.00 0.00 34 ASN A CA 5
ATOM 4032 C C . ASN A 1 34 ? 7.461 1.281 -2.766 1.00 0.00 34 ASN A C 5
ATOM 4033 O O . ASN A 1 34 ? 7.740 2.474 -2.649 1.00 0.00 34 ASN A O 5
ATOM 4044 N N . ASN A 1 35 ? 7.398 0.669 -3.947 1.00 0.00 35 ASN A N 5
ATOM 4045 C CA . ASN A 1 35 ? 7.660 1.384 -5.195 1.00 0.00 35 ASN A CA 5
ATOM 4046 C C . ASN A 1 35 ? 6.435 2.162 -5.681 1.00 0.00 35 ASN A C 5
ATOM 4047 O O . ASN A 1 35 ? 6.564 3.096 -6.473 1.00 0.00 35 ASN A O 5
ATOM 4058 N N . ALA A 1 36 ? 5.250 1.772 -5.220 1.00 0.00 36 ALA A N 5
ATOM 4059 C CA . ALA A 1 36 ? 4.015 2.439 -5.631 1.00 0.00 36 ALA A CA 5
ATOM 4060 C C . ALA A 1 36 ? 4.080 3.947 -5.397 1.00 0.00 36 ALA A C 5
ATOM 4061 O O . ALA A 1 36 ? 4.495 4.403 -4.332 1.00 0.00 36 ALA A O 5
ATOM 4068 N N . LYS A 1 37 ? 3.658 4.713 -6.401 1.00 0.00 37 LYS A N 5
ATOM 4069 C CA . LYS A 1 37 ? 3.657 6.171 -6.312 1.00 0.00 37 LYS A CA 5
ATOM 4070 C C . LYS A 1 37 ? 2.247 6.688 -6.032 1.00 0.00 37 LYS A C 5
ATOM 4071 O O . LYS A 1 37 ? 1.804 7.677 -6.617 1.00 0.00 37 LYS A O 5
ATOM 4090 N N . THR A 1 38 ? 1.551 6.007 -5.128 1.00 0.00 38 THR A N 5
ATOM 4091 C CA . THR A 1 38 ? 0.190 6.373 -4.751 1.00 0.00 38 THR A CA 5
ATOM 4092 C C . THR A 1 38 ? -0.334 5.387 -3.716 1.00 0.00 38 THR A C 5
ATOM 4093 O O . THR A 1 38 ? -0.623 4.234 -4.036 1.00 0.00 38 THR A O 5
ATOM 4104 N N . VAL A 1 39 ? -0.426 5.835 -2.469 1.00 0.00 39 VAL A N 5
ATOM 4105 C CA . VAL A 1 39 ? -0.880 4.976 -1.383 1.00 0.00 39 VAL A CA 5
ATOM 4106 C C . VAL A 1 39 ? -2.131 4.176 -1.744 1.00 0.00 39 VAL A C 5
ATOM 4107 O O . VAL A 1 39 ? -2.199 2.975 -1.481 1.00 0.00 39 VAL A O 5
ATOM 4120 N N . GLU A 1 40 ? -3.119 4.836 -2.340 1.00 0.00 40 GLU A N 5
ATOM 4121 C CA . GLU A 1 40 ? -4.357 4.163 -2.721 1.00 0.00 40 GLU A CA 5
ATOM 4122 C C . GLU A 1 40 ? -4.059 2.868 -3.466 1.00 0.00 40 GLU A C 5
ATOM 4123 O O . GLU A 1 40 ? -4.768 1.872 -3.314 1.00 0.00 40 GLU A O 5
ATOM 4135 N N . GLY A 1 41 ? -2.992 2.885 -4.254 1.00 0.00 41 GLY A N 5
ATOM 4136 C CA . GLY A 1 41 ? -2.601 1.703 -4.992 1.00 0.00 41 GLY A CA 5
ATOM 4137 C C . GLY A 1 41 ? -1.711 0.802 -4.166 1.00 0.00 41 GLY A C 5
ATOM 4138 O O . GLY A 1 41 ? -1.743 -0.418 -4.308 1.00 0.00 41 GLY A O 5
ATOM 4142 N N . VAL A 1 42 ? -0.917 1.409 -3.291 1.00 0.00 42 VAL A N 5
ATOM 4143 C CA . VAL A 1 42 ? -0.009 0.666 -2.427 1.00 0.00 42 VAL A CA 5
ATOM 4144 C C . VAL A 1 42 ? -0.750 -0.393 -1.611 1.00 0.00 42 VAL A C 5
ATOM 4145 O O . VAL A 1 42 ? -0.340 -1.553 -1.562 1.00 0.00 42 VAL A O 5
ATOM 4158 N N . GLU A 1 43 ? -1.834 0.016 -0.964 1.00 0.00 43 GLU A N 5
ATOM 4159 C CA . GLU A 1 43 ? -2.620 -0.900 -0.140 1.00 0.00 43 GLU A CA 5
ATOM 4160 C C . GLU A 1 43 ? -3.346 -1.924 -1.003 1.00 0.00 43 GLU A C 5
ATOM 4161 O O . GLU A 1 43 ? -3.184 -3.130 -0.821 1.00 0.00 43 GLU A O 5
ATOM 4173 N N . SER A 1 44 ? -4.141 -1.437 -1.947 1.00 0.00 44 SER A N 5
ATOM 4174 C CA . SER A 1 44 ? -4.885 -2.312 -2.840 1.00 0.00 44 SER A CA 5
ATOM 4175 C C . SER A 1 44 ? -3.933 -3.184 -3.654 1.00 0.00 44 SER A C 5
ATOM 4176 O O . SER A 1 44 ? -4.314 -4.248 -4.139 1.00 0.00 44 SER A O 5
ATOM 4184 N N . LEU A 1 45 ? -2.692 -2.726 -3.796 1.00 0.00 45 LEU A N 5
ATOM 4185 C CA . LEU A 1 45 ? -1.681 -3.466 -4.545 1.00 0.00 45 LEU A CA 5
ATOM 4186 C C . LEU A 1 45 ? -1.522 -4.873 -3.982 1.00 0.00 45 LEU A C 5
ATOM 4187 O O . LEU A 1 45 ? -1.735 -5.860 -4.685 1.00 0.00 45 LEU A O 5
ATOM 4202 N N . LYS A 1 46 ? -1.158 -4.958 -2.707 1.00 0.00 46 LYS A N 5
ATOM 4203 C CA . LYS A 1 46 ? -0.986 -6.249 -2.054 1.00 0.00 46 LYS A CA 5
ATOM 4204 C C . LYS A 1 46 ? -2.342 -6.935 -1.881 1.00 0.00 46 LYS A C 5
ATOM 4205 O O . LYS A 1 46 ? -2.484 -8.131 -2.116 1.00 0.00 46 LYS A O 5
ATOM 4224 N N . ASN A 1 47 ? -3.340 -6.172 -1.476 1.00 0.00 47 ASN A N 5
ATOM 4225 C CA . ASN A 1 47 ? -4.676 -6.726 -1.286 1.00 0.00 47 ASN A CA 5
ATOM 4226 C C . ASN A 1 47 ? -5.202 -7.295 -2.598 1.00 0.00 47 ASN A C 5
ATOM 4227 O O . ASN A 1 47 ? -5.997 -8.234 -2.605 1.00 0.00 47 ASN A O 5
ATOM 4238 N N . GLU A 1 48 ? -4.736 -6.729 -3.705 1.00 0.00 48 GLU A N 5
ATOM 4239 C CA . GLU A 1 48 ? -5.140 -7.190 -5.026 1.00 0.00 48 GLU A CA 5
ATOM 4240 C C . GLU A 1 48 ? -4.378 -8.457 -5.382 1.00 0.00 48 GLU A C 5
ATOM 4241 O O . GLU A 1 48 ? -4.921 -9.373 -6.000 1.00 0.00 48 GLU A O 5
ATOM 4253 N N . ILE A 1 49 ? -3.120 -8.512 -4.959 1.00 0.00 49 ILE A N 5
ATOM 4254 C CA . ILE A 1 49 ? -2.283 -9.679 -5.205 1.00 0.00 49 ILE A CA 5
ATOM 4255 C C . ILE A 1 49 ? -2.838 -10.872 -4.441 1.00 0.00 49 ILE A C 5
ATOM 4256 O O . ILE A 1 49 ? -2.696 -12.022 -4.856 1.00 0.00 49 ILE A O 5
ATOM 4272 N N . LEU A 1 50 ? -3.474 -10.569 -3.316 1.00 0.00 50 LEU A N 5
ATOM 4273 C CA . LEU A 1 50 ? -4.066 -11.579 -2.463 1.00 0.00 50 LEU A CA 5
ATOM 4274 C C . LEU A 1 50 ? -5.423 -12.003 -3.004 1.00 0.00 50 LEU A C 5
ATOM 4275 O O . LEU A 1 50 ? -5.819 -13.162 -2.878 1.00 0.00 50 LEU A O 5
ATOM 4291 N N . LYS A 1 51 ? -6.125 -11.062 -3.629 1.00 0.00 51 LYS A N 5
ATOM 4292 C CA . LYS A 1 51 ? -7.426 -11.355 -4.213 1.00 0.00 51 LYS A CA 5
ATOM 4293 C C . LYS A 1 51 ? -7.284 -12.437 -5.281 1.00 0.00 51 LYS A C 5
ATOM 4294 O O . LYS A 1 51 ? -8.249 -13.118 -5.624 1.00 0.00 51 LYS A O 5
ATOM 4313 N N . ALA A 1 52 ? -6.064 -12.587 -5.798 1.00 0.00 52 ALA A N 5
ATOM 4314 C CA . ALA A 1 52 ? -5.782 -13.583 -6.820 1.00 0.00 52 ALA A CA 5
ATOM 4315 C C . ALA A 1 52 ? -4.386 -14.173 -6.641 1.00 0.00 52 ALA A C 5
ATOM 4316 O O . ALA A 1 52 ? -3.516 -14.012 -7.498 1.00 0.00 52 ALA A O 5
ATOM 4323 N N . LEU A 1 53 ? -4.178 -14.860 -5.522 1.00 0.00 53 LEU A N 5
ATOM 4324 C CA . LEU A 1 53 ? -2.887 -15.474 -5.232 1.00 0.00 53 LEU A CA 5
ATOM 4325 C C . LEU A 1 53 ? -2.820 -16.895 -5.794 1.00 0.00 53 LEU A C 5
ATOM 4326 O O . LEU A 1 53 ? -1.886 -17.237 -6.520 1.00 0.00 53 LEU A O 5
ATOM 4342 N N . PRO A 1 54 ? -3.809 -17.745 -5.465 1.00 0.00 54 PRO A N 5
ATOM 4343 C CA . PRO A 1 54 ? -3.850 -19.132 -5.944 1.00 0.00 54 PRO A CA 5
ATOM 4344 C C . PRO A 1 54 ? -3.989 -19.213 -7.461 1.00 0.00 54 PRO A C 5
ATOM 4345 O O . PRO A 1 54 ? -4.377 -18.244 -8.112 1.00 0.00 54 PRO A O 5
ATOM 4356 N N . THR A 1 55 ? -3.670 -20.378 -8.017 1.00 0.00 55 THR A N 5
ATOM 4357 C CA . THR A 1 55 ? -3.761 -20.587 -9.458 1.00 0.00 55 THR A CA 5
ATOM 4358 C C . THR A 1 55 ? -3.728 -22.075 -9.795 1.00 0.00 55 THR A C 5
ATOM 4359 O O . THR A 1 55 ? -3.237 -22.471 -10.852 1.00 0.00 55 THR A O 5
ATOM 4370 N N . GLU A 1 56 ? -4.252 -22.894 -8.890 1.00 0.00 56 GLU A N 5
ATOM 4371 C CA . GLU A 1 56 ? -4.283 -24.338 -9.091 1.00 0.00 56 GLU A CA 5
ATOM 4372 C C . GLU A 1 56 ? -5.148 -25.018 -8.036 1.00 0.00 56 GLU A C 5
ATOM 4373 O O . GLU A 1 56 ? -5.661 -24.307 -7.146 1.00 0.00 56 GLU A O 5
ATOM 4386 N N . MET A 1 1 ? -3.855 25.523 1.000 1.00 0.00 1 MET A N 6
ATOM 4387 C CA . MET A 1 1 ? -4.179 24.089 1.248 1.00 0.00 1 MET A CA 6
ATOM 4388 C C . MET A 1 1 ? -2.979 23.340 1.799 1.00 0.00 1 MET A C 6
ATOM 4389 O O . MET A 1 1 ? -1.870 23.438 1.262 1.00 0.00 1 MET A O 6
ATOM 4405 N N . GLU A 1 2 ? -3.189 22.598 2.878 1.00 0.00 2 GLU A N 6
ATOM 4406 C CA . GLU A 1 2 ? -2.122 21.830 3.498 1.00 0.00 2 GLU A CA 6
ATOM 4407 C C . GLU A 1 2 ? -2.227 20.358 3.134 1.00 0.00 2 GLU A C 6
ATOM 4408 O O . GLU A 1 2 ? -3.213 19.919 2.532 1.00 0.00 2 GLU A O 6
ATOM 4420 N N . ALA A 1 3 ? -1.207 19.588 3.499 1.00 0.00 3 ALA A N 6
ATOM 4421 C CA . ALA A 1 3 ? -1.186 18.154 3.207 1.00 0.00 3 ALA A CA 6
ATOM 4422 C C . ALA A 1 3 ? -0.004 17.475 3.888 1.00 0.00 3 ALA A C 6
ATOM 4423 O O . ALA A 1 3 ? 1.090 18.036 3.965 1.00 0.00 3 ALA A O 6
ATOM 4430 N N . VAL A 1 4 ? -0.230 16.263 4.382 1.00 0.00 4 VAL A N 6
ATOM 4431 C CA . VAL A 1 4 ? 0.815 15.505 5.056 1.00 0.00 4 VAL A CA 6
ATOM 4432 C C . VAL A 1 4 ? 0.479 14.017 5.070 1.00 0.00 4 VAL A C 6
ATOM 4433 O O . VAL A 1 4 ? 0.738 13.315 6.050 1.00 0.00 4 VAL A O 6
ATOM 4446 N N . ASP A 1 5 ? -0.103 13.538 3.974 1.00 0.00 5 ASP A N 6
ATOM 4447 C CA . ASP A 1 5 ? -0.477 12.139 3.854 1.00 0.00 5 ASP A CA 6
ATOM 4448 C C . ASP A 1 5 ? 0.751 11.232 3.751 1.00 0.00 5 ASP A C 6
ATOM 4449 O O . ASP A 1 5 ? 0.643 10.011 3.854 1.00 0.00 5 ASP A O 6
ATOM 4458 N N . ALA A 1 6 ? 1.922 11.842 3.545 1.00 0.00 6 ALA A N 6
ATOM 4459 C CA . ALA A 1 6 ? 3.164 11.083 3.426 1.00 0.00 6 ALA A CA 6
ATOM 4460 C C . ALA A 1 6 ? 3.314 10.074 4.559 1.00 0.00 6 ALA A C 6
ATOM 4461 O O . ALA A 1 6 ? 3.868 8.986 4.368 1.00 0.00 6 ALA A O 6
ATOM 4468 N N . ASN A 1 7 ? 2.808 10.426 5.736 1.00 0.00 7 ASN A N 6
ATOM 4469 C CA . ASN A 1 7 ? 2.885 9.548 6.897 1.00 0.00 7 ASN A CA 6
ATOM 4470 C C . ASN A 1 7 ? 1.930 8.364 6.742 1.00 0.00 7 ASN A C 6
ATOM 4471 O O . ASN A 1 7 ? 2.311 7.218 6.959 1.00 0.00 7 ASN A O 6
ATOM 4482 N N . SER A 1 8 ? 0.693 8.662 6.361 1.00 0.00 8 SER A N 6
ATOM 4483 C CA . SER A 1 8 ? -0.313 7.626 6.173 1.00 0.00 8 SER A CA 6
ATOM 4484 C C . SER A 1 8 ? 0.023 6.764 4.961 1.00 0.00 8 SER A C 6
ATOM 4485 O O . SER A 1 8 ? -0.277 5.570 4.930 1.00 0.00 8 SER A O 6
ATOM 4493 N N . LEU A 1 9 ? 0.652 7.379 3.964 1.00 0.00 9 LEU A N 6
ATOM 4494 C CA . LEU A 1 9 ? 1.035 6.673 2.747 1.00 0.00 9 LEU A CA 6
ATOM 4495 C C . LEU A 1 9 ? 1.988 5.525 3.067 1.00 0.00 9 LEU A C 6
ATOM 4496 O O . LEU A 1 9 ? 1.840 4.414 2.555 1.00 0.00 9 LEU A O 6
ATOM 4512 N N . ALA A 1 10 ? 2.976 5.809 3.910 1.00 0.00 10 ALA A N 6
ATOM 4513 C CA . ALA A 1 10 ? 3.969 4.815 4.296 1.00 0.00 10 ALA A CA 6
ATOM 4514 C C . ALA A 1 10 ? 3.361 3.712 5.156 1.00 0.00 10 ALA A C 6
ATOM 4515 O O . ALA A 1 10 ? 3.923 2.624 5.261 1.00 0.00 10 ALA A O 6
ATOM 4522 N N . GLN A 1 11 ? 2.217 3.997 5.769 1.00 0.00 11 GLN A N 6
ATOM 4523 C CA . GLN A 1 11 ? 1.542 3.029 6.619 1.00 0.00 11 GLN A CA 6
ATOM 4524 C C . GLN A 1 11 ? 0.725 2.052 5.789 1.00 0.00 11 GLN A C 6
ATOM 4525 O O . GLN A 1 11 ? 0.727 0.853 6.054 1.00 0.00 11 GLN A O 6
ATOM 4539 N N . ALA A 1 12 ? 0.031 2.560 4.779 1.00 0.00 12 ALA A N 6
ATOM 4540 C CA . ALA A 1 12 ? -0.770 1.703 3.918 1.00 0.00 12 ALA A CA 6
ATOM 4541 C C . ALA A 1 12 ? 0.070 0.541 3.415 1.00 0.00 12 ALA A C 6
ATOM 4542 O O . ALA A 1 12 ? -0.402 -0.588 3.313 1.00 0.00 12 ALA A O 6
ATOM 4549 N N . LYS A 1 13 ? 1.332 0.837 3.125 1.00 0.00 13 LYS A N 6
ATOM 4550 C CA . LYS A 1 13 ? 2.271 -0.174 2.653 1.00 0.00 13 LYS A CA 6
ATOM 4551 C C . LYS A 1 13 ? 2.935 -0.862 3.833 1.00 0.00 13 LYS A C 6
ATOM 4552 O O . LYS A 1 13 ? 2.891 -2.086 3.952 1.00 0.00 13 LYS A O 6
ATOM 4571 N N . GLU A 1 14 ? 3.532 -0.068 4.723 1.00 0.00 14 GLU A N 6
ATOM 4572 C CA . GLU A 1 14 ? 4.179 -0.611 5.913 1.00 0.00 14 GLU A CA 6
ATOM 4573 C C . GLU A 1 14 ? 3.233 -1.590 6.588 1.00 0.00 14 GLU A C 6
ATOM 4574 O O . GLU A 1 14 ? 3.645 -2.620 7.124 1.00 0.00 14 GLU A O 6
ATOM 4586 N N . ALA A 1 15 ? 1.950 -1.257 6.530 1.00 0.00 15 ALA A N 6
ATOM 4587 C CA . ALA A 1 15 ? 0.912 -2.098 7.109 1.00 0.00 15 ALA A CA 6
ATOM 4588 C C . ALA A 1 15 ? 0.485 -3.186 6.124 1.00 0.00 15 ALA A C 6
ATOM 4589 O O . ALA A 1 15 ? 0.133 -4.296 6.525 1.00 0.00 15 ALA A O 6
ATOM 4596 N N . ALA A 1 16 ? 0.521 -2.861 4.832 1.00 0.00 16 ALA A N 6
ATOM 4597 C CA . ALA A 1 16 ? 0.140 -3.813 3.793 1.00 0.00 16 ALA A CA 6
ATOM 4598 C C . ALA A 1 16 ? 1.183 -4.915 3.646 1.00 0.00 16 ALA A C 6
ATOM 4599 O O . ALA A 1 16 ? 0.869 -6.023 3.214 1.00 0.00 16 ALA A O 6
ATOM 4606 N N . ILE A 1 17 ? 2.426 -4.609 4.013 1.00 0.00 17 ILE A N 6
ATOM 4607 C CA . ILE A 1 17 ? 3.502 -5.587 3.921 1.00 0.00 17 ILE A CA 6
ATOM 4608 C C . ILE A 1 17 ? 3.425 -6.568 5.081 1.00 0.00 17 ILE A C 6
ATOM 4609 O O . ILE A 1 17 ? 3.716 -7.755 4.924 1.00 0.00 17 ILE A O 6
ATOM 4625 N N . LYS A 1 18 ? 3.012 -6.070 6.242 1.00 0.00 18 LYS A N 6
ATOM 4626 C CA . LYS A 1 18 ? 2.873 -6.911 7.424 1.00 0.00 18 LYS A CA 6
ATOM 4627 C C . LYS A 1 18 ? 1.926 -8.068 7.133 1.00 0.00 18 LYS A C 6
ATOM 4628 O O . LYS A 1 18 ? 2.128 -9.187 7.605 1.00 0.00 18 LYS A O 6
ATOM 4647 N N . GLU A 1 19 ? 0.902 -7.791 6.331 1.00 0.00 19 GLU A N 6
ATOM 4648 C CA . GLU A 1 19 ? -0.063 -8.813 5.953 1.00 0.00 19 GLU A CA 6
ATOM 4649 C C . GLU A 1 19 ? 0.602 -9.840 5.052 1.00 0.00 19 GLU A C 6
ATOM 4650 O O . GLU A 1 19 ? 0.363 -11.039 5.177 1.00 0.00 19 GLU A O 6
ATOM 4662 N N . LEU A 1 20 ? 1.455 -9.361 4.154 1.00 0.00 20 LEU A N 6
ATOM 4663 C CA . LEU A 1 20 ? 2.171 -10.240 3.245 1.00 0.00 20 LEU A CA 6
ATOM 4664 C C . LEU A 1 20 ? 3.029 -11.221 4.035 1.00 0.00 20 LEU A C 6
ATOM 4665 O O . LEU A 1 20 ? 3.221 -12.367 3.629 1.00 0.00 20 LEU A O 6
ATOM 4681 N N . LYS A 1 21 ? 3.530 -10.759 5.178 1.00 0.00 21 LYS A N 6
ATOM 4682 C CA . LYS A 1 21 ? 4.354 -11.589 6.044 1.00 0.00 21 LYS A CA 6
ATOM 4683 C C . LYS A 1 21 ? 3.471 -12.490 6.897 1.00 0.00 21 LYS A C 6
ATOM 4684 O O . LYS A 1 21 ? 3.794 -13.654 7.133 1.00 0.00 21 LYS A O 6
ATOM 4703 N N . GLN A 1 22 ? 2.346 -11.943 7.349 1.00 0.00 22 GLN A N 6
ATOM 4704 C CA . GLN A 1 22 ? 1.408 -12.697 8.169 1.00 0.00 22 GLN A CA 6
ATOM 4705 C C . GLN A 1 22 ? 0.667 -13.729 7.324 1.00 0.00 22 GLN A C 6
ATOM 4706 O O . GLN A 1 22 ? 0.242 -14.769 7.828 1.00 0.00 22 GLN A O 6
ATOM 4720 N N . TYR A 1 23 ? 0.522 -13.436 6.035 1.00 0.00 23 TYR A N 6
ATOM 4721 C CA . TYR A 1 23 ? -0.160 -14.338 5.114 1.00 0.00 23 TYR A CA 6
ATOM 4722 C C . TYR A 1 23 ? 0.807 -15.378 4.565 1.00 0.00 23 TYR A C 6
ATOM 4723 O O . TYR A 1 23 ? 0.450 -16.544 4.393 1.00 0.00 23 TYR A O 6
ATOM 4741 N N . GLY A 1 24 ? 2.035 -14.947 4.292 1.00 0.00 24 GLY A N 6
ATOM 4742 C CA . GLY A 1 24 ? 3.034 -15.853 3.766 1.00 0.00 24 GLY A CA 6
ATOM 4743 C C . GLY A 1 24 ? 3.393 -15.570 2.317 1.00 0.00 24 GLY A C 6
ATOM 4744 O O . GLY A 1 24 ? 4.239 -16.256 1.746 1.00 0.00 24 GLY A O 6
ATOM 4748 N N . ILE A 1 25 ? 2.758 -14.562 1.711 1.00 0.00 25 ILE A N 6
ATOM 4749 C CA . ILE A 1 25 ? 3.054 -14.231 0.314 1.00 0.00 25 ILE A CA 6
ATOM 4750 C C . ILE A 1 25 ? 4.548 -13.960 0.130 1.00 0.00 25 ILE A C 6
ATOM 4751 O O . ILE A 1 25 ? 5.301 -13.917 1.103 1.00 0.00 25 ILE A O 6
ATOM 4767 N N . GLY A 1 26 ? 4.976 -13.781 -1.120 1.00 0.00 26 GLY A N 6
ATOM 4768 C CA . GLY A 1 26 ? 6.379 -13.525 -1.392 1.00 0.00 26 GLY A CA 6
ATOM 4769 C C . GLY A 1 26 ? 6.769 -12.081 -1.147 1.00 0.00 26 GLY A C 6
ATOM 4770 O O . GLY A 1 26 ? 5.972 -11.170 -1.367 1.00 0.00 26 GLY A O 6
ATOM 4774 N N . ASP A 1 27 ? 8.002 -11.871 -0.692 1.00 0.00 27 ASP A N 6
ATOM 4775 C CA . ASP A 1 27 ? 8.501 -10.527 -0.417 1.00 0.00 27 ASP A CA 6
ATOM 4776 C C . ASP A 1 27 ? 8.427 -9.649 -1.660 1.00 0.00 27 ASP A C 6
ATOM 4777 O O . ASP A 1 27 ? 8.365 -8.426 -1.559 1.00 0.00 27 ASP A O 6
ATOM 4786 N N . TYR A 1 28 ? 8.419 -10.275 -2.834 1.00 0.00 28 TYR A N 6
ATOM 4787 C CA . TYR A 1 28 ? 8.333 -9.532 -4.090 1.00 0.00 28 TYR A CA 6
ATOM 4788 C C . TYR A 1 28 ? 7.252 -8.468 -4.002 1.00 0.00 28 TYR A C 6
ATOM 4789 O O . TYR A 1 28 ? 7.450 -7.314 -4.379 1.00 0.00 28 TYR A O 6
ATOM 4807 N N . TYR A 1 29 ? 6.099 -8.899 -3.522 1.00 0.00 29 TYR A N 6
ATOM 4808 C CA . TYR A 1 29 ? 4.932 -8.037 -3.394 1.00 0.00 29 TYR A CA 6
ATOM 4809 C C . TYR A 1 29 ? 5.046 -7.055 -2.226 1.00 0.00 29 TYR A C 6
ATOM 4810 O O . TYR A 1 29 ? 4.419 -6.000 -2.236 1.00 0.00 29 TYR A O 6
ATOM 4828 N N . ILE A 1 30 ? 5.870 -7.362 -1.237 1.00 0.00 30 ILE A N 6
ATOM 4829 C CA . ILE A 1 30 ? 6.055 -6.428 -0.134 1.00 0.00 30 ILE A CA 6
ATOM 4830 C C . ILE A 1 30 ? 6.914 -5.269 -0.633 1.00 0.00 30 ILE A C 6
ATOM 4831 O O . ILE A 1 30 ? 6.753 -4.120 -0.217 1.00 0.00 30 ILE A O 6
ATOM 4847 N N . LYS A 1 31 ? 7.823 -5.602 -1.546 1.00 0.00 31 LYS A N 6
ATOM 4848 C CA . LYS A 1 31 ? 8.727 -4.631 -2.146 1.00 0.00 31 LYS A CA 6
ATOM 4849 C C . LYS A 1 31 ? 8.043 -3.882 -3.281 1.00 0.00 31 LYS A C 6
ATOM 4850 O O . LYS A 1 31 ? 8.085 -2.652 -3.338 1.00 0.00 31 LYS A O 6
ATOM 4869 N N . LEU A 1 32 ? 7.405 -4.627 -4.185 1.00 0.00 32 LEU A N 6
ATOM 4870 C CA . LEU A 1 32 ? 6.706 -4.022 -5.313 1.00 0.00 32 LEU A CA 6
ATOM 4871 C C . LEU A 1 32 ? 5.752 -2.920 -4.819 1.00 0.00 32 LEU A C 6
ATOM 4872 O O . LEU A 1 32 ? 5.359 -2.035 -5.581 1.00 0.00 32 LEU A O 6
ATOM 4888 N N . ILE A 1 33 ? 5.408 -2.981 -3.528 1.00 0.00 33 ILE A N 6
ATOM 4889 C CA . ILE A 1 33 ? 4.530 -2.002 -2.900 1.00 0.00 33 ILE A CA 6
ATOM 4890 C C . ILE A 1 33 ? 5.288 -0.706 -2.632 1.00 0.00 33 ILE A C 6
ATOM 4891 O O . ILE A 1 33 ? 4.892 0.367 -3.089 1.00 0.00 33 ILE A O 6
ATOM 4907 N N . ASN A 1 34 ? 6.380 -0.816 -1.882 1.00 0.00 34 ASN A N 6
ATOM 4908 C CA . ASN A 1 34 ? 7.199 0.343 -1.540 1.00 0.00 34 ASN A CA 6
ATOM 4909 C C . ASN A 1 34 ? 7.587 1.145 -2.783 1.00 0.00 34 ASN A C 6
ATOM 4910 O O . ASN A 1 34 ? 7.891 2.334 -2.691 1.00 0.00 34 ASN A O 6
ATOM 4921 N N . ASN A 1 35 ? 7.581 0.490 -3.941 1.00 0.00 35 ASN A N 6
ATOM 4922 C CA . ASN A 1 35 ? 7.937 1.151 -5.192 1.00 0.00 35 ASN A CA 6
ATOM 4923 C C . ASN A 1 35 ? 6.900 2.202 -5.582 1.00 0.00 35 ASN A C 6
ATOM 4924 O O . ASN A 1 35 ? 7.198 3.128 -6.335 1.00 0.00 35 ASN A O 6
ATOM 4935 N N . ALA A 1 36 ? 5.682 2.052 -5.070 1.00 0.00 36 ALA A N 6
ATOM 4936 C CA . ALA A 1 36 ? 4.605 2.989 -5.372 1.00 0.00 36 ALA A CA 6
ATOM 4937 C C . ALA A 1 36 ? 4.913 4.386 -4.855 1.00 0.00 36 ALA A C 6
ATOM 4938 O O . ALA A 1 36 ? 5.734 4.565 -3.955 1.00 0.00 36 ALA A O 6
ATOM 4945 N N . LYS A 1 37 ? 4.242 5.372 -5.436 1.00 0.00 37 LYS A N 6
ATOM 4946 C CA . LYS A 1 37 ? 4.426 6.761 -5.047 1.00 0.00 37 LYS A CA 6
ATOM 4947 C C . LYS A 1 37 ? 3.238 7.248 -4.224 1.00 0.00 37 LYS A C 6
ATOM 4948 O O . LYS A 1 37 ? 3.399 7.966 -3.243 1.00 0.00 37 LYS A O 6
ATOM 4967 N N . THR A 1 38 ? 2.042 6.831 -4.630 1.00 0.00 38 THR A N 6
ATOM 4968 C CA . THR A 1 38 ? 0.819 7.205 -3.930 1.00 0.00 38 THR A CA 6
ATOM 4969 C C . THR A 1 38 ? 0.536 6.203 -2.812 1.00 0.00 38 THR A C 6
ATOM 4970 O O . THR A 1 38 ? 1.469 5.663 -2.216 1.00 0.00 38 THR A O 6
ATOM 4981 N N . VAL A 1 39 ? -0.739 5.947 -2.521 1.00 0.00 39 VAL A N 6
ATOM 4982 C CA . VAL A 1 39 ? -1.085 4.999 -1.472 1.00 0.00 39 VAL A CA 6
ATOM 4983 C C . VAL A 1 39 ? -2.314 4.163 -1.824 1.00 0.00 39 VAL A C 6
ATOM 4984 O O . VAL A 1 39 ? -2.336 2.955 -1.587 1.00 0.00 39 VAL A O 6
ATOM 4997 N N . GLU A 1 40 ? -3.337 4.807 -2.378 1.00 0.00 40 GLU A N 6
ATOM 4998 C CA . GLU A 1 40 ? -4.571 4.115 -2.748 1.00 0.00 40 GLU A CA 6
ATOM 4999 C C . GLU A 1 40 ? -4.277 2.803 -3.472 1.00 0.00 40 GLU A C 6
ATOM 5000 O O . GLU A 1 40 ? -4.890 1.775 -3.185 1.00 0.00 40 GLU A O 6
ATOM 5012 N N . GLY A 1 41 ? -3.332 2.844 -4.403 1.00 0.00 41 GLY A N 6
ATOM 5013 C CA . GLY A 1 41 ? -2.973 1.650 -5.141 1.00 0.00 41 GLY A CA 6
ATOM 5014 C C . GLY A 1 41 ? -2.036 0.754 -4.355 1.00 0.00 41 GLY A C 6
ATOM 5015 O O . GLY A 1 41 ? -2.009 -0.458 -4.554 1.00 0.00 41 GLY A O 6
ATOM 5019 N N . VAL A 1 42 ? -1.265 1.358 -3.459 1.00 0.00 42 VAL A N 6
ATOM 5020 C CA . VAL A 1 42 ? -0.315 0.621 -2.635 1.00 0.00 42 VAL A CA 6
ATOM 5021 C C . VAL A 1 42 ? -1.010 -0.391 -1.727 1.00 0.00 42 VAL A C 6
ATOM 5022 O O . VAL A 1 42 ? -0.613 -1.554 -1.659 1.00 0.00 42 VAL A O 6
ATOM 5035 N N . GLU A 1 43 ? -2.039 0.056 -1.023 1.00 0.00 43 GLU A N 6
ATOM 5036 C CA . GLU A 1 43 ? -2.775 -0.823 -0.116 1.00 0.00 43 GLU A CA 6
ATOM 5037 C C . GLU A 1 43 ? -3.522 -1.896 -0.899 1.00 0.00 43 GLU A C 6
ATOM 5038 O O . GLU A 1 43 ? -3.417 -3.085 -0.597 1.00 0.00 43 GLU A O 6
ATOM 5050 N N . SER A 1 44 ? -4.263 -1.468 -1.912 1.00 0.00 44 SER A N 6
ATOM 5051 C CA . SER A 1 44 ? -5.013 -2.393 -2.748 1.00 0.00 44 SER A CA 6
ATOM 5052 C C . SER A 1 44 ? -4.061 -3.258 -3.567 1.00 0.00 44 SER A C 6
ATOM 5053 O O . SER A 1 44 ? -4.416 -4.355 -3.999 1.00 0.00 44 SER A O 6
ATOM 5061 N N . LEU A 1 45 ? -2.842 -2.759 -3.766 1.00 0.00 45 LEU A N 6
ATOM 5062 C CA . LEU A 1 45 ? -1.825 -3.486 -4.522 1.00 0.00 45 LEU A CA 6
ATOM 5063 C C . LEU A 1 45 ? -1.636 -4.886 -3.946 1.00 0.00 45 LEU A C 6
ATOM 5064 O O . LEU A 1 45 ? -1.816 -5.884 -4.644 1.00 0.00 45 LEU A O 6
ATOM 5079 N N . LYS A 1 46 ? -1.287 -4.951 -2.664 1.00 0.00 46 LYS A N 6
ATOM 5080 C CA . LYS A 1 46 ? -1.090 -6.228 -1.994 1.00 0.00 46 LYS A CA 6
ATOM 5081 C C . LYS A 1 46 ? -2.435 -6.934 -1.802 1.00 0.00 46 LYS A C 6
ATOM 5082 O O . LYS A 1 46 ? -2.565 -8.131 -2.040 1.00 0.00 46 LYS A O 6
ATOM 5101 N N . ASN A 1 47 ? -3.437 -6.187 -1.374 1.00 0.00 47 ASN A N 6
ATOM 5102 C CA . ASN A 1 47 ? -4.763 -6.759 -1.162 1.00 0.00 47 ASN A CA 6
ATOM 5103 C C . ASN A 1 47 ? -5.293 -7.369 -2.454 1.00 0.00 47 ASN A C 6
ATOM 5104 O O . ASN A 1 47 ? -6.075 -8.319 -2.430 1.00 0.00 47 ASN A O 6
ATOM 5115 N N . GLU A 1 48 ? -4.847 -6.824 -3.579 1.00 0.00 48 GLU A N 6
ATOM 5116 C CA . GLU A 1 48 ? -5.260 -7.325 -4.885 1.00 0.00 48 GLU A CA 6
ATOM 5117 C C . GLU A 1 48 ? -4.475 -8.582 -5.227 1.00 0.00 48 GLU A C 6
ATOM 5118 O O . GLU A 1 48 ? -5.013 -9.533 -5.795 1.00 0.00 48 GLU A O 6
ATOM 5130 N N . ILE A 1 49 ? -3.201 -8.586 -4.850 1.00 0.00 49 ILE A N 6
ATOM 5131 C CA . ILE A 1 49 ? -2.341 -9.738 -5.089 1.00 0.00 49 ILE A CA 6
ATOM 5132 C C . ILE A 1 49 ? -2.868 -10.938 -4.315 1.00 0.00 49 ILE A C 6
ATOM 5133 O O . ILE A 1 49 ? -2.692 -12.088 -4.714 1.00 0.00 49 ILE A O 6
ATOM 5149 N N . LEU A 1 50 ? -3.516 -10.639 -3.196 1.00 0.00 50 LEU A N 6
ATOM 5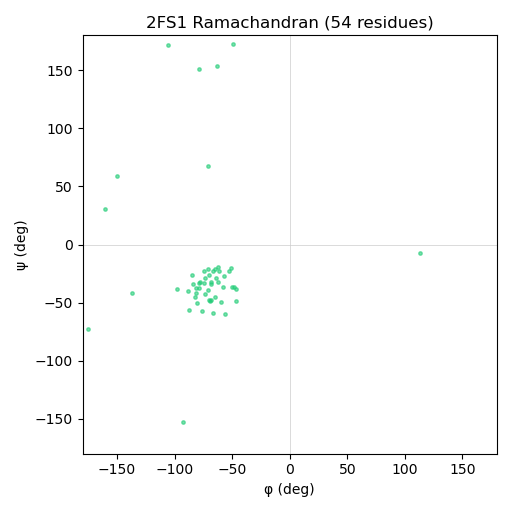150 C CA . LEU A 1 50 ? -4.085 -11.653 -2.332 1.00 0.00 50 LEU A CA 6
ATOM 5151 C C . LEU A 1 50 ? -5.391 -12.176 -2.914 1.00 0.00 50 LEU A C 6
ATOM 5152 O O . LEU A 1 50 ? -5.728 -13.348 -2.749 1.00 0.00 50 LEU A O 6
ATOM 5168 N N . LYS A 1 51 ? -6.109 -11.309 -3.621 1.00 0.00 51 LYS A N 6
ATOM 5169 C CA . LYS A 1 51 ? -7.359 -11.705 -4.254 1.00 0.00 51 LYS A CA 6
ATOM 5170 C C . LYS A 1 51 ? -7.093 -12.808 -5.274 1.00 0.00 51 LYS A C 6
ATOM 5171 O O . LYS A 1 51 ? -7.984 -13.584 -5.618 1.00 0.00 51 LYS A O 6
ATOM 5190 N N . ALA A 1 52 ? -5.848 -12.870 -5.746 1.00 0.00 52 ALA A N 6
ATOM 5191 C CA . ALA A 1 52 ? -5.439 -13.873 -6.718 1.00 0.00 52 ALA A CA 6
ATOM 5192 C C . ALA A 1 52 ? -3.987 -14.281 -6.490 1.00 0.00 52 ALA A C 6
ATOM 5193 O O . ALA A 1 52 ? -3.095 -13.884 -7.239 1.00 0.00 52 ALA A O 6
ATOM 5200 N N . LEU A 1 53 ? -3.757 -15.071 -5.444 1.00 0.00 53 LEU A N 6
ATOM 5201 C CA . LEU A 1 53 ? -2.412 -15.528 -5.110 1.00 0.00 53 LEU A CA 6
ATOM 5202 C C . LEU A 1 53 ? -2.109 -16.876 -5.765 1.00 0.00 53 LEU A C 6
ATOM 5203 O O . LEU A 1 53 ? -2.680 -17.898 -5.386 1.00 0.00 53 LEU A O 6
ATOM 5219 N N . PRO A 1 54 ? -1.201 -16.900 -6.759 1.00 0.00 54 PRO A N 6
ATOM 5220 C CA . PRO A 1 54 ? -0.828 -18.136 -7.458 1.00 0.00 54 PRO A CA 6
ATOM 5221 C C . PRO A 1 54 ? -0.159 -19.143 -6.528 1.00 0.00 54 PRO A C 6
ATOM 5222 O O . PRO A 1 54 ? -0.103 -18.940 -5.315 1.00 0.00 54 PRO A O 6
ATOM 5233 N N . THR A 1 55 ? 0.350 -20.227 -7.106 1.00 0.00 55 THR A N 6
ATOM 5234 C CA . THR A 1 55 ? 1.018 -21.265 -6.330 1.00 0.00 55 THR A CA 6
ATOM 5235 C C . THR A 1 55 ? 1.941 -22.096 -7.216 1.00 0.00 55 THR A C 6
ATOM 5236 O O . THR A 1 55 ? 2.123 -23.292 -6.991 1.00 0.00 55 THR A O 6
ATOM 5247 N N . GLU A 1 56 ? 2.522 -21.453 -8.223 1.00 0.00 56 GLU A N 6
ATOM 5248 C CA . GLU A 1 56 ? 3.426 -22.131 -9.144 1.00 0.00 56 GLU A CA 6
ATOM 5249 C C . GLU A 1 56 ? 4.680 -21.297 -9.388 1.00 0.00 56 GLU A C 6
ATOM 5250 O O . GLU A 1 56 ? 4.795 -20.212 -8.783 1.00 0.00 56 GLU A O 6
ATOM 5263 N N . MET A 1 1 ? 5.351 23.927 4.721 1.00 0.00 1 MET A N 7
ATOM 5264 C CA . MET A 1 1 ? 5.056 23.963 6.177 1.00 0.00 1 MET A CA 7
ATOM 5265 C C . MET A 1 1 ? 4.080 22.858 6.564 1.00 0.00 1 MET A C 7
ATOM 5266 O O . MET A 1 1 ? 4.454 21.886 7.225 1.00 0.00 1 MET A O 7
ATOM 5282 N N . GLU A 1 2 ? 2.830 23.003 6.140 1.00 0.00 2 GLU A N 7
ATOM 5283 C CA . GLU A 1 2 ? 1.801 22.016 6.440 1.00 0.00 2 GLU A CA 7
ATOM 5284 C C . GLU A 1 2 ? 1.735 20.947 5.364 1.00 0.00 2 GLU A C 7
ATOM 5285 O O . GLU A 1 2 ? 1.078 21.124 4.338 1.00 0.00 2 GLU A O 7
ATOM 5297 N N . ALA A 1 3 ? 2.423 19.833 5.599 1.00 0.00 3 ALA A N 7
ATOM 5298 C CA . ALA A 1 3 ? 2.442 18.728 4.644 1.00 0.00 3 ALA A CA 7
ATOM 5299 C C . ALA A 1 3 ? 3.195 17.530 5.208 1.00 0.00 3 ALA A C 7
ATOM 5300 O O . ALA A 1 3 ? 4.421 17.559 5.338 1.00 0.00 3 ALA A O 7
ATOM 5307 N N . VAL A 1 4 ? 2.454 16.478 5.541 1.00 0.00 4 VAL A N 7
ATOM 5308 C CA . VAL A 1 4 ? 3.050 15.268 6.090 1.00 0.00 4 VAL A CA 7
ATOM 5309 C C . VAL A 1 4 ? 2.196 14.048 5.774 1.00 0.00 4 VAL A C 7
ATOM 5310 O O . VAL A 1 4 ? 2.174 13.080 6.534 1.00 0.00 4 VAL A O 7
ATOM 5323 N N . ASP A 1 5 ? 1.489 14.098 4.649 1.00 0.00 5 ASP A N 7
ATOM 5324 C CA . ASP A 1 5 ? 0.629 12.994 4.231 1.00 0.00 5 ASP A CA 7
ATOM 5325 C C . ASP A 1 5 ? 1.434 11.712 4.061 1.00 0.00 5 ASP A C 7
ATOM 5326 O O . ASP A 1 5 ? 0.874 10.610 4.098 1.00 0.00 5 ASP A O 7
ATOM 5335 N N . ALA A 1 6 ? 2.742 11.844 3.871 1.00 0.00 6 ALA A N 7
ATOM 5336 C CA . ALA A 1 6 ? 3.619 10.695 3.694 1.00 0.00 6 ALA A CA 7
ATOM 5337 C C . ALA A 1 6 ? 3.455 9.690 4.836 1.00 0.00 6 ALA A C 7
ATOM 5338 O O . ALA A 1 6 ? 3.629 8.487 4.648 1.00 0.00 6 ALA A O 7
ATOM 5345 N N . ASN A 1 7 ? 3.122 10.196 6.019 1.00 0.00 7 ASN A N 7
ATOM 5346 C CA . ASN A 1 7 ? 2.942 9.349 7.189 1.00 0.00 7 ASN A CA 7
ATOM 5347 C C . ASN A 1 7 ? 1.833 8.331 6.947 1.00 0.00 7 ASN A C 7
ATOM 5348 O O . ASN A 1 7 ? 2.001 7.140 7.209 1.00 0.00 7 ASN A O 7
ATOM 5359 N N . SER A 1 8 ? 0.702 8.807 6.437 1.00 0.00 8 SER A N 7
ATOM 5360 C CA . SER A 1 8 ? -0.432 7.937 6.153 1.00 0.00 8 SER A CA 7
ATOM 5361 C C . SER A 1 8 ? -0.124 7.030 4.967 1.00 0.00 8 SER A C 7
ATOM 5362 O O . SER A 1 8 ? -0.599 5.896 4.896 1.00 0.00 8 SER A O 7
ATOM 5370 N N . LEU A 1 9 ? 0.678 7.539 4.037 1.00 0.00 9 LEU A N 7
ATOM 5371 C CA . LEU A 1 9 ? 1.056 6.781 2.853 1.00 0.00 9 LEU A CA 7
ATOM 5372 C C . LEU A 1 9 ? 1.913 5.574 3.231 1.00 0.00 9 LEU A C 7
ATOM 5373 O O . LEU A 1 9 ? 1.706 4.466 2.734 1.00 0.00 9 LEU A O 7
ATOM 5389 N N . ALA A 1 10 ? 2.884 5.807 4.109 1.00 0.00 10 ALA A N 7
ATOM 5390 C CA . ALA A 1 10 ? 3.791 4.755 4.554 1.00 0.00 10 ALA A CA 7
ATOM 5391 C C . ALA A 1 10 ? 3.065 3.673 5.346 1.00 0.00 10 ALA A C 7
ATOM 5392 O O . ALA A 1 10 ? 3.567 2.560 5.482 1.00 0.00 10 ALA A O 7
ATOM 5399 N N . GLN A 1 11 ? 1.888 4.001 5.867 1.00 0.00 11 GLN A N 7
ATOM 5400 C CA . GLN A 1 11 ? 1.106 3.052 6.644 1.00 0.00 11 GLN A CA 7
ATOM 5401 C C . GLN A 1 11 ? 0.343 2.105 5.733 1.00 0.00 11 GLN A C 7
ATOM 5402 O O . GLN A 1 11 ? 0.280 0.905 5.990 1.00 0.00 11 GLN A O 7
ATOM 5416 N N . ALA A 1 12 ? -0.230 2.639 4.663 1.00 0.00 12 ALA A N 7
ATOM 5417 C CA . ALA A 1 12 ? -0.971 1.815 3.721 1.00 0.00 12 ALA A CA 7
ATOM 5418 C C . ALA A 1 12 ? -0.135 0.613 3.314 1.00 0.00 12 ALA A C 7
ATOM 5419 O O . ALA A 1 12 ? -0.643 -0.496 3.169 1.00 0.00 12 ALA A O 7
ATOM 5426 N N . LYS A 1 13 ? 1.162 0.852 3.153 1.00 0.00 13 LYS A N 7
ATOM 5427 C CA . LYS A 1 13 ? 2.102 -0.201 2.785 1.00 0.00 13 LYS A CA 7
ATOM 5428 C C . LYS A 1 13 ? 2.612 -0.906 4.032 1.00 0.00 13 LYS A C 7
ATOM 5429 O O . LYS A 1 13 ? 2.489 -2.123 4.156 1.00 0.00 13 LYS A O 7
ATOM 5448 N N . GLU A 1 14 ? 3.168 -0.132 4.967 1.00 0.00 14 GLU A N 7
ATOM 5449 C CA . GLU A 1 14 ? 3.670 -0.691 6.217 1.00 0.00 14 GLU A CA 7
ATOM 5450 C C . GLU A 1 14 ? 2.631 -1.638 6.794 1.00 0.00 14 GLU A C 7
ATOM 5451 O O . GLU A 1 14 ? 2.954 -2.680 7.365 1.00 0.00 14 GLU A O 7
ATOM 5463 N N . ALA A 1 15 ? 1.371 -1.264 6.609 1.00 0.00 15 ALA A N 7
ATOM 5464 C CA . ALA A 1 15 ? 0.255 -2.073 7.080 1.00 0.00 15 ALA A CA 7
ATOM 5465 C C . ALA A 1 15 ? -0.092 -3.159 6.061 1.00 0.00 15 ALA A C 7
ATOM 5466 O O . ALA A 1 15 ? -0.263 -4.327 6.416 1.00 0.00 15 ALA A O 7
ATOM 5473 N N . ALA A 1 16 ? -0.190 -2.765 4.793 1.00 0.00 16 ALA A N 7
ATOM 5474 C CA . ALA A 1 16 ? -0.512 -3.705 3.723 1.00 0.00 16 ALA A CA 7
ATOM 5475 C C . ALA A 1 16 ? 0.495 -4.847 3.671 1.00 0.00 16 ALA A C 7
ATOM 5476 O O . ALA A 1 16 ? 0.163 -5.960 3.263 1.00 0.00 16 ALA A O 7
ATOM 5483 N N . ILE A 1 17 ? 1.725 -4.569 4.089 1.00 0.00 17 ILE A N 7
ATOM 5484 C CA . ILE A 1 17 ? 2.771 -5.581 4.088 1.00 0.00 17 ILE A CA 7
ATOM 5485 C C . ILE A 1 17 ? 2.660 -6.470 5.321 1.00 0.00 17 ILE A C 7
ATOM 5486 O O . ILE A 1 17 ? 3.032 -7.643 5.288 1.00 0.00 17 ILE A O 7
ATOM 5502 N N . LYS A 1 18 ? 2.121 -5.911 6.405 1.00 0.00 18 LYS A N 7
ATOM 5503 C CA . LYS A 1 18 ? 1.937 -6.668 7.638 1.00 0.00 18 LYS A CA 7
ATOM 5504 C C . LYS A 1 18 ? 1.145 -7.937 7.354 1.00 0.00 18 LYS A C 7
ATOM 5505 O O . LYS A 1 18 ? 1.330 -8.963 8.010 1.00 0.00 18 LYS A O 7
ATOM 5524 N N . GLU A 1 19 ? 0.276 -7.864 6.352 1.00 0.00 19 GLU A N 7
ATOM 5525 C CA . GLU A 1 19 ? -0.525 -9.013 5.953 1.00 0.00 19 GLU A CA 7
ATOM 5526 C C . GLU A 1 19 ? 0.263 -9.867 4.973 1.00 0.00 19 GLU A C 7
ATOM 5527 O O . GLU A 1 19 ? 0.136 -11.091 4.951 1.00 0.00 19 GLU A O 7
ATOM 5539 N N . LEU A 1 20 ? 1.088 -9.204 4.174 1.00 0.00 20 LEU A N 7
ATOM 5540 C CA . LEU A 1 20 ? 1.918 -9.884 3.197 1.00 0.00 20 LEU A CA 7
ATOM 5541 C C . LEU A 1 20 ? 2.984 -10.718 3.897 1.00 0.00 20 LEU A C 7
ATOM 5542 O O . LEU A 1 20 ? 3.406 -11.759 3.393 1.00 0.00 20 LEU A O 7
ATOM 5558 N N . LYS A 1 21 ? 3.411 -10.253 5.067 1.00 0.00 21 LYS A N 7
ATOM 5559 C CA . LYS A 1 21 ? 4.424 -10.956 5.842 1.00 0.00 21 LYS A CA 7
ATOM 5560 C C . LYS A 1 21 ? 3.777 -12.009 6.736 1.00 0.00 21 LYS A C 7
ATOM 5561 O O . LYS A 1 21 ? 4.353 -13.071 6.971 1.00 0.00 21 LYS A O 7
ATOM 5580 N N . GLN A 1 22 ? 2.574 -11.716 7.224 1.00 0.00 22 GLN A N 7
ATOM 5581 C CA . GLN A 1 22 ? 1.859 -12.657 8.079 1.00 0.00 22 GLN A CA 7
ATOM 5582 C C . GLN A 1 22 ? 1.297 -13.807 7.246 1.00 0.00 22 GLN A C 7
ATOM 5583 O O . GLN A 1 22 ? 1.137 -14.925 7.737 1.00 0.00 22 GLN A O 7
ATOM 5597 N N . TYR A 1 23 ? 1.005 -13.520 5.981 1.00 0.00 23 TYR A N 7
ATOM 5598 C CA . TYR A 1 23 ? 0.466 -14.520 5.068 1.00 0.00 23 TYR A CA 7
ATOM 5599 C C . TYR A 1 23 ? 1.570 -15.442 4.569 1.00 0.00 23 TYR A C 7
ATOM 5600 O O . TYR A 1 23 ? 1.378 -16.652 4.448 1.00 0.00 23 TYR A O 7
ATOM 5618 N N . GLY A 1 24 ? 2.722 -14.856 4.271 1.00 0.00 24 GLY A N 7
ATOM 5619 C CA . GLY A 1 24 ? 3.841 -15.631 3.775 1.00 0.00 24 GLY A CA 7
ATOM 5620 C C . GLY A 1 24 ? 4.115 -15.384 2.303 1.00 0.00 24 GLY A C 7
ATOM 5621 O O . GLY A 1 24 ? 5.039 -15.967 1.736 1.00 0.00 24 GLY A O 7
ATOM 5625 N N . ILE A 1 25 ? 3.309 -14.522 1.674 1.00 0.00 25 ILE A N 7
ATOM 5626 C CA . ILE A 1 25 ? 3.485 -14.212 0.249 1.00 0.00 25 ILE A CA 7
ATOM 5627 C C . ILE A 1 25 ? 4.956 -13.917 -0.066 1.00 0.00 25 ILE A C 7
ATOM 5628 O O . ILE A 1 25 ? 5.777 -13.787 0.842 1.00 0.00 25 ILE A O 7
ATOM 5644 N N . GLY A 1 26 ? 5.289 -13.826 -1.354 1.00 0.00 26 GLY A N 7
ATOM 5645 C CA . GLY A 1 26 ? 6.662 -13.566 -1.746 1.00 0.00 26 GLY A CA 7
ATOM 5646 C C . GLY A 1 26 ? 7.116 -12.157 -1.415 1.00 0.00 26 GLY A C 7
ATOM 5647 O O . GLY A 1 26 ? 6.320 -11.219 -1.438 1.00 0.00 26 GLY A O 7
ATOM 5651 N N . ASP A 1 27 ? 8.402 -12.012 -1.115 1.00 0.00 27 ASP A N 7
ATOM 5652 C CA . ASP A 1 27 ? 8.969 -10.709 -0.786 1.00 0.00 27 ASP A CA 7
ATOM 5653 C C . ASP A 1 27 ? 8.801 -9.738 -1.951 1.00 0.00 27 ASP A C 7
ATOM 5654 O O . ASP A 1 27 ? 8.810 -8.521 -1.767 1.00 0.00 27 ASP A O 7
ATOM 5663 N N . TYR A 1 28 ? 8.644 -10.286 -3.151 1.00 0.00 28 TYR A N 7
ATOM 5664 C CA . TYR A 1 28 ? 8.464 -9.476 -4.352 1.00 0.00 28 TYR A CA 7
ATOM 5665 C C . TYR A 1 28 ? 7.416 -8.393 -4.135 1.00 0.00 28 TYR A C 7
ATOM 5666 O O . TYR A 1 28 ? 7.588 -7.245 -4.535 1.00 0.00 28 TYR A O 7
ATOM 5684 N N . TYR A 1 29 ? 6.313 -8.804 -3.534 1.00 0.00 29 TYR A N 7
ATOM 5685 C CA . TYR A 1 29 ? 5.173 -7.926 -3.286 1.00 0.00 29 TYR A CA 7
ATOM 5686 C C . TYR A 1 29 ? 5.444 -6.891 -2.199 1.00 0.00 29 TYR A C 7
ATOM 5687 O O . TYR A 1 29 ? 5.277 -5.698 -2.423 1.00 0.00 29 TYR A O 7
ATOM 5705 N N . ILE A 1 30 ? 5.885 -7.317 -1.029 1.00 0.00 30 ILE A N 7
ATOM 5706 C CA . ILE A 1 30 ? 6.186 -6.355 0.026 1.00 0.00 30 ILE A CA 7
ATOM 5707 C C . ILE A 1 30 ? 7.080 -5.253 -0.549 1.00 0.00 30 ILE A C 7
ATOM 5708 O O . ILE A 1 30 ? 7.041 -4.100 -0.114 1.00 0.00 30 ILE A O 7
ATOM 5724 N N . LYS A 1 31 ? 7.861 -5.631 -1.560 1.00 0.00 31 LYS A N 7
ATOM 5725 C CA . LYS A 1 31 ? 8.755 -4.710 -2.246 1.00 0.00 31 LYS A CA 7
ATOM 5726 C C . LYS A 1 31 ? 8.022 -3.957 -3.349 1.00 0.00 31 LYS A C 7
ATOM 5727 O O . LYS A 1 31 ? 8.089 -2.729 -3.427 1.00 0.00 31 LYS A O 7
ATOM 5746 N N . LEU A 1 32 ? 7.318 -4.699 -4.204 1.00 0.00 32 LEU A N 7
ATOM 5747 C CA . LEU A 1 32 ? 6.569 -4.097 -5.301 1.00 0.00 32 LEU A CA 7
ATOM 5748 C C . LEU A 1 32 ? 5.621 -3.008 -4.772 1.00 0.00 32 LEU A C 7
ATOM 5749 O O . LEU A 1 32 ? 5.160 -2.150 -5.525 1.00 0.00 32 LEU A O 7
ATOM 5765 N N . ILE A 1 33 ? 5.355 -3.051 -3.462 1.00 0.00 33 ILE A N 7
ATOM 5766 C CA . ILE A 1 33 ? 4.488 -2.083 -2.802 1.00 0.00 33 ILE A CA 7
ATOM 5767 C C . ILE A 1 33 ? 5.238 -0.776 -2.557 1.00 0.00 33 ILE A C 7
ATOM 5768 O O . ILE A 1 33 ? 4.815 0.288 -3.005 1.00 0.00 33 ILE A O 7
ATOM 5784 N N . ASN A 1 34 ? 6.351 -0.870 -1.841 1.00 0.00 34 ASN A N 7
ATOM 5785 C CA . ASN A 1 34 ? 7.163 0.301 -1.529 1.00 0.00 34 ASN A CA 7
ATOM 5786 C C . ASN A 1 34 ? 7.518 1.093 -2.792 1.00 0.00 34 ASN A C 7
ATOM 5787 O O . ASN A 1 34 ? 7.827 2.282 -2.719 1.00 0.00 34 ASN A O 7
ATOM 5798 N N . ASN A 1 35 ? 7.490 0.426 -3.943 1.00 0.00 35 ASN A N 7
ATOM 5799 C CA . ASN A 1 35 ? 7.825 1.069 -5.211 1.00 0.00 35 ASN A CA 7
ATOM 5800 C C . ASN A 1 35 ? 6.733 2.035 -5.671 1.00 0.00 35 ASN A C 7
ATOM 5801 O O . ASN A 1 35 ? 7.001 2.964 -6.433 1.00 0.00 35 ASN A O 7
ATOM 5812 N N . ALA A 1 36 ? 5.502 1.810 -5.219 1.00 0.00 36 ALA A N 7
ATOM 5813 C CA . ALA A 1 36 ? 4.380 2.665 -5.603 1.00 0.00 36 ALA A CA 7
ATOM 5814 C C . ALA A 1 36 ? 4.676 4.138 -5.341 1.00 0.00 36 ALA A C 7
ATOM 5815 O O . ALA A 1 36 ? 5.370 4.485 -4.386 1.00 0.00 36 ALA A O 7
ATOM 5822 N N . LYS A 1 37 ? 4.141 4.999 -6.202 1.00 0.00 37 LYS A N 7
ATOM 5823 C CA . LYS A 1 37 ? 4.340 6.439 -6.076 1.00 0.00 37 LYS A CA 7
ATOM 5824 C C . LYS A 1 37 ? 3.105 7.115 -5.479 1.00 0.00 37 LYS A C 7
ATOM 5825 O O . LYS A 1 37 ? 2.949 8.334 -5.563 1.00 0.00 37 LYS A O 7
ATOM 5844 N N . THR A 1 38 ? 2.235 6.314 -4.872 1.00 0.00 38 THR A N 7
ATOM 5845 C CA . THR A 1 38 ? 1.017 6.818 -4.251 1.00 0.00 38 THR A CA 7
ATOM 5846 C C . THR A 1 38 ? 0.698 5.982 -3.014 1.00 0.00 38 THR A C 7
ATOM 5847 O O . THR A 1 38 ? 1.610 5.468 -2.368 1.00 0.00 38 THR A O 7
ATOM 5858 N N . VAL A 1 39 ? -0.583 5.830 -2.682 1.00 0.00 39 VAL A N 7
ATOM 5859 C CA . VAL A 1 39 ? -0.955 5.032 -1.523 1.00 0.00 39 VAL A CA 7
ATOM 5860 C C . VAL A 1 39 ? -2.196 4.181 -1.778 1.00 0.00 39 VAL A C 7
ATOM 5861 O O . VAL A 1 39 ? -2.221 2.996 -1.443 1.00 0.00 39 VAL A O 7
ATOM 5874 N N . GLU A 1 40 ? -3.226 4.784 -2.362 1.00 0.00 40 GLU A N 7
ATOM 5875 C CA . GLU A 1 40 ? -4.465 4.065 -2.647 1.00 0.00 40 GLU A CA 7
ATOM 5876 C C . GLU A 1 40 ? -4.180 2.752 -3.364 1.00 0.00 40 GLU A C 7
ATOM 5877 O O . GLU A 1 40 ? -4.821 1.735 -3.099 1.00 0.00 40 GLU A O 7
ATOM 5889 N N . GLY A 1 41 ? -3.207 2.778 -4.265 1.00 0.00 41 GLY A N 7
ATOM 5890 C CA . GLY A 1 41 ? -2.846 1.580 -4.993 1.00 0.00 41 GLY A CA 7
ATOM 5891 C C . GLY A 1 41 ? -1.921 0.688 -4.192 1.00 0.00 41 GLY A C 7
ATOM 5892 O O . GLY A 1 41 ? -1.905 -0.527 -4.374 1.00 0.00 41 GLY A O 7
ATOM 5896 N N . VAL A 1 42 ? -1.147 1.296 -3.300 1.00 0.00 42 VAL A N 7
ATOM 5897 C CA . VAL A 1 42 ? -0.211 0.556 -2.465 1.00 0.00 42 VAL A CA 7
ATOM 5898 C C . VAL A 1 42 ? -0.917 -0.495 -1.613 1.00 0.00 42 VAL A C 7
ATOM 5899 O O . VAL A 1 42 ? -0.542 -1.666 -1.614 1.00 0.00 42 VAL A O 7
ATOM 5912 N N . GLU A 1 43 ? -1.930 -0.066 -0.874 1.00 0.00 43 GLU A N 7
ATOM 5913 C CA . GLU A 1 43 ? -2.677 -0.975 -0.006 1.00 0.00 43 GLU A CA 7
ATOM 5914 C C . GLU A 1 43 ? -3.458 -1.990 -0.830 1.00 0.00 43 GLU A C 7
ATOM 5915 O O . GLU A 1 43 ? -3.407 -3.191 -0.565 1.00 0.00 43 GLU A O 7
ATOM 5927 N N . SER A 1 44 ? -4.172 -1.500 -1.834 1.00 0.00 44 SER A N 7
ATOM 5928 C CA . SER A 1 44 ? -4.956 -2.364 -2.703 1.00 0.00 44 SER A CA 7
ATOM 5929 C C . SER A 1 44 ? -4.039 -3.262 -3.528 1.00 0.00 44 SER A C 7
ATOM 5930 O O . SER A 1 44 ? -4.448 -4.323 -3.997 1.00 0.00 44 SER A O 7
ATOM 5938 N N . LEU A 1 45 ? -2.794 -2.826 -3.696 1.00 0.00 45 LEU A N 7
ATOM 5939 C CA . LEU A 1 45 ? -1.806 -3.582 -4.460 1.00 0.00 45 LEU A CA 7
ATOM 5940 C C . LEU A 1 45 ? -1.626 -4.987 -3.889 1.00 0.00 45 LEU A C 7
ATOM 5941 O O . LEU A 1 45 ? -1.850 -5.978 -4.582 1.00 0.00 45 LEU A O 7
ATOM 5956 N N . LYS A 1 46 ? -1.223 -5.067 -2.624 1.00 0.00 46 LYS A N 7
ATOM 5957 C CA . LYS A 1 46 ? -1.018 -6.357 -1.976 1.00 0.00 46 LYS A CA 7
ATOM 5958 C C . LYS A 1 46 ? -2.353 -7.073 -1.766 1.00 0.00 46 LYS A C 7
ATOM 5959 O O . LYS A 1 46 ? -2.484 -8.260 -2.047 1.00 0.00 46 LYS A O 7
ATOM 5978 N N . ASN A 1 47 ? -3.347 -6.351 -1.277 1.00 0.00 47 ASN A N 7
ATOM 5979 C CA . ASN A 1 47 ? -4.658 -6.947 -1.044 1.00 0.00 47 ASN A CA 7
ATOM 5980 C C . ASN A 1 47 ? -5.233 -7.490 -2.347 1.00 0.00 47 ASN A C 7
ATOM 5981 O O . ASN A 1 47 ? -6.015 -8.440 -2.343 1.00 0.00 47 ASN A O 7
ATOM 5992 N N . GLU A 1 48 ? -4.825 -6.892 -3.461 1.00 0.00 48 GLU A N 7
ATOM 5993 C CA . GLU A 1 48 ? -5.283 -7.334 -4.772 1.00 0.00 48 GLU A CA 7
ATOM 5994 C C . GLU A 1 48 ? -4.518 -8.581 -5.190 1.00 0.00 48 GLU A C 7
ATOM 5995 O O . GLU A 1 48 ? -5.078 -9.498 -5.790 1.00 0.00 48 GLU A O 7
ATOM 6007 N N . ILE A 1 49 ? -3.237 -8.614 -4.842 1.00 0.00 49 ILE A N 7
ATOM 6008 C CA . ILE A 1 49 ? -2.392 -9.761 -5.152 1.00 0.00 49 ILE A CA 7
ATOM 6009 C C . ILE A 1 49 ? -2.888 -10.982 -4.388 1.00 0.00 49 ILE A C 7
ATOM 6010 O O . ILE A 1 49 ? -2.721 -12.122 -4.823 1.00 0.00 49 ILE A O 7
ATOM 6026 N N . LEU A 1 50 ? -3.503 -10.717 -3.242 1.00 0.00 50 LEU A N 7
ATOM 6027 C CA . LEU A 1 50 ? -4.041 -11.758 -2.387 1.00 0.00 50 LEU A CA 7
ATOM 6028 C C . LEU A 1 50 ? -5.400 -12.213 -2.898 1.00 0.00 50 LEU A C 7
ATOM 6029 O O . LEU A 1 50 ? -5.755 -13.386 -2.788 1.00 0.00 50 LEU A O 7
ATOM 6045 N N . LYS A 1 51 ? -6.149 -11.282 -3.482 1.00 0.00 51 LYS A N 7
ATOM 6046 C CA . LYS A 1 51 ? -7.455 -11.602 -4.037 1.00 0.00 51 LYS A CA 7
ATOM 6047 C C . LYS A 1 51 ? -7.307 -12.627 -5.159 1.00 0.00 51 LYS A C 7
ATOM 6048 O O . LYS A 1 51 ? -8.259 -13.325 -5.510 1.00 0.00 51 LYS A O 7
ATOM 6067 N N . ALA A 1 52 ? -6.097 -12.713 -5.710 1.00 0.00 52 ALA A N 7
ATOM 6068 C CA . ALA A 1 52 ? -5.807 -13.650 -6.786 1.00 0.00 52 ALA A CA 7
ATOM 6069 C C . ALA A 1 52 ? -4.361 -14.134 -6.708 1.00 0.00 52 ALA A C 7
ATOM 6070 O O . ALA A 1 52 ? -3.584 -13.959 -7.648 1.00 0.00 52 ALA A O 7
ATOM 6077 N N . LEU A 1 53 ? -4.008 -14.742 -5.581 1.00 0.00 53 LEU A N 7
ATOM 6078 C CA . LEU A 1 53 ? -2.657 -15.251 -5.373 1.00 0.00 53 LEU A CA 7
ATOM 6079 C C . LEU A 1 53 ? -2.263 -16.241 -6.470 1.00 0.00 53 LEU A C 7
ATOM 6080 O O . LEU A 1 53 ? -1.310 -16.007 -7.213 1.00 0.00 53 LEU A O 7
ATOM 6096 N N . PRO A 1 54 ? -2.993 -17.366 -6.587 1.00 0.00 54 PRO A N 7
ATOM 6097 C CA . PRO A 1 54 ? -2.707 -18.388 -7.600 1.00 0.00 54 PRO A CA 7
ATOM 6098 C C . PRO A 1 54 ? -2.839 -17.849 -9.020 1.00 0.00 54 PRO A C 7
ATOM 6099 O O . PRO A 1 54 ? -3.784 -17.125 -9.335 1.00 0.00 54 PRO A O 7
ATOM 6110 N N . THR A 1 55 ? -1.884 -18.206 -9.874 1.00 0.00 55 THR A N 7
ATOM 6111 C CA . THR A 1 55 ? -1.890 -17.759 -11.262 1.00 0.00 55 THR A CA 7
ATOM 6112 C C . THR A 1 55 ? -3.160 -18.213 -11.975 1.00 0.00 55 THR A C 7
ATOM 6113 O O . THR A 1 55 ? -3.502 -19.395 -11.962 1.00 0.00 55 THR A O 7
ATOM 6124 N N . GLU A 1 56 ? -3.855 -17.265 -12.595 1.00 0.00 56 GLU A N 7
ATOM 6125 C CA . GLU A 1 56 ? -5.087 -17.567 -13.315 1.00 0.00 56 GLU A CA 7
ATOM 6126 C C . GLU A 1 56 ? -4.898 -17.386 -14.818 1.00 0.00 56 GLU A C 7
ATOM 6127 O O . GLU A 1 56 ? -4.172 -16.449 -15.214 1.00 0.00 56 GLU A O 7
ATOM 6140 N N . MET A 1 1 ? -5.860 12.193 9.062 1.00 0.00 1 MET A N 8
ATOM 6141 C CA . MET A 1 1 ? -6.871 13.104 8.462 1.00 0.00 1 MET A CA 8
ATOM 6142 C C . MET A 1 1 ? -6.226 14.122 7.528 1.00 0.00 1 MET A C 8
ATOM 6143 O O . MET A 1 1 ? -6.634 14.258 6.376 1.00 0.00 1 MET A O 8
ATOM 6159 N N . GLU A 1 2 ? -5.222 14.826 8.032 1.00 0.00 2 GLU A N 8
ATOM 6160 C CA . GLU A 1 2 ? -4.520 15.823 7.234 1.00 0.00 2 GLU A CA 8
ATOM 6161 C C . GLU A 1 2 ? -3.329 16.400 8.003 1.00 0.00 2 GLU A C 8
ATOM 6162 O O . GLU A 1 2 ? -3.466 16.822 9.144 1.00 0.00 2 GLU A O 8
ATOM 6174 N N . ALA A 1 3 ? -2.165 16.399 7.363 1.00 0.00 3 ALA A N 8
ATOM 6175 C CA . ALA A 1 3 ? -0.950 16.917 7.981 1.00 0.00 3 ALA A CA 8
ATOM 6176 C C . ALA A 1 3 ? 0.218 16.876 7.012 1.00 0.00 3 ALA A C 8
ATOM 6177 O O . ALA A 1 3 ? 0.677 17.910 6.537 1.00 0.00 3 ALA A O 8
ATOM 6184 N N . VAL A 1 4 ? 0.694 15.673 6.718 1.00 0.00 4 VAL A N 8
ATOM 6185 C CA . VAL A 1 4 ? 1.807 15.489 5.798 1.00 0.00 4 VAL A CA 8
ATOM 6186 C C . VAL A 1 4 ? 1.415 14.602 4.625 1.00 0.00 4 VAL A C 8
ATOM 6187 O O . VAL A 1 4 ? 1.878 14.801 3.501 1.00 0.00 4 VAL A O 8
ATOM 6200 N N . ASP A 1 5 ? 0.561 13.620 4.899 1.00 0.00 5 ASP A N 8
ATOM 6201 C CA . ASP A 1 5 ? 0.090 12.684 3.881 1.00 0.00 5 ASP A CA 8
ATOM 6202 C C . ASP A 1 5 ? 1.087 11.544 3.663 1.00 0.00 5 ASP A C 8
ATOM 6203 O O . ASP A 1 5 ? 0.704 10.383 3.573 1.00 0.00 5 ASP A O 8
ATOM 6212 N N . ALA A 1 6 ? 2.374 11.889 3.579 1.00 0.00 6 ALA A N 8
ATOM 6213 C CA . ALA A 1 6 ? 3.413 10.883 3.374 1.00 0.00 6 ALA A CA 8
ATOM 6214 C C . ALA A 1 6 ? 3.405 9.850 4.493 1.00 0.00 6 ALA A C 8
ATOM 6215 O O . ALA A 1 6 ? 3.694 8.672 4.267 1.00 0.00 6 ALA A O 8
ATOM 6222 N N . ASN A 1 7 ? 3.067 10.291 5.700 1.00 0.00 7 ASN A N 8
ATOM 6223 C CA . ASN A 1 7 ? 3.019 9.405 6.854 1.00 0.00 7 ASN A CA 8
ATOM 6224 C C . ASN A 1 7 ? 1.935 8.338 6.670 1.00 0.00 7 ASN A C 8
ATOM 6225 O O . ASN A 1 7 ? 2.174 7.150 6.887 1.00 0.00 7 ASN A O 8
ATOM 6236 N N . SER A 1 8 ? 0.750 8.780 6.264 1.00 0.00 8 SER A N 8
ATOM 6237 C CA . SER A 1 8 ? -0.365 7.872 6.046 1.00 0.00 8 SER A CA 8
ATOM 6238 C C . SER A 1 8 ? -0.071 6.932 4.881 1.00 0.00 8 SER A C 8
ATOM 6239 O O . SER A 1 8 ? -0.516 5.785 4.865 1.00 0.00 8 SER A O 8
ATOM 6247 N N . LEU A 1 9 ? 0.685 7.431 3.907 1.00 0.00 9 LEU A N 8
ATOM 6248 C CA . LEU A 1 9 ? 1.045 6.641 2.737 1.00 0.00 9 LEU A CA 8
ATOM 6249 C C . LEU A 1 9 ? 1.953 5.478 3.127 1.00 0.00 9 LEU A C 8
ATOM 6250 O O . LEU A 1 9 ? 1.772 4.350 2.672 1.00 0.00 9 LEU A O 8
ATOM 6266 N N . ALA A 1 10 ? 2.945 5.775 3.963 1.00 0.00 10 ALA A N 8
ATOM 6267 C CA . ALA A 1 10 ? 3.905 4.772 4.408 1.00 0.00 10 ALA A CA 8
ATOM 6268 C C . ALA A 1 10 ? 3.247 3.671 5.234 1.00 0.00 10 ALA A C 8
ATOM 6269 O O . ALA A 1 10 ? 3.809 2.589 5.385 1.00 0.00 10 ALA A O 8
ATOM 6276 N N . GLN A 1 11 ? 2.063 3.948 5.769 1.00 0.00 11 GLN A N 8
ATOM 6277 C CA . GLN A 1 11 ? 1.345 2.977 6.579 1.00 0.00 11 GLN A CA 8
ATOM 6278 C C . GLN A 1 11 ? 0.587 1.991 5.702 1.00 0.00 11 GLN A C 8
ATOM 6279 O O . GLN A 1 11 ? 0.604 0.790 5.955 1.00 0.00 11 GLN A O 8
ATOM 6293 N N . ALA A 1 12 ? -0.070 2.494 4.667 1.00 0.00 12 ALA A N 8
ATOM 6294 C CA . ALA A 1 12 ? -0.813 1.631 3.760 1.00 0.00 12 ALA A CA 8
ATOM 6295 C C . ALA A 1 12 ? 0.076 0.491 3.287 1.00 0.00 12 ALA A C 8
ATOM 6296 O O . ALA A 1 12 ? -0.371 -0.642 3.122 1.00 0.00 12 ALA A O 8
ATOM 6303 N N . LYS A 1 13 ? 1.349 0.815 3.089 1.00 0.00 13 LYS A N 8
ATOM 6304 C CA . LYS A 1 13 ? 2.341 -0.160 2.653 1.00 0.00 13 LYS A CA 8
ATOM 6305 C C . LYS A 1 13 ? 2.945 -0.865 3.859 1.00 0.00 13 LYS A C 8
ATOM 6306 O O . LYS A 1 13 ? 2.906 -2.091 3.954 1.00 0.00 13 LYS A O 8
ATOM 6325 N N . GLU A 1 14 ? 3.484 -0.079 4.791 1.00 0.00 14 GLU A N 8
ATOM 6326 C CA . GLU A 1 14 ? 4.072 -0.630 6.008 1.00 0.00 14 GLU A CA 8
ATOM 6327 C C . GLU A 1 14 ? 3.102 -1.620 6.632 1.00 0.00 14 GLU A C 8
ATOM 6328 O O . GLU A 1 14 ? 3.497 -2.653 7.175 1.00 0.00 14 GLU A O 8
ATOM 6340 N N . ALA A 1 15 ? 1.822 -1.292 6.527 1.00 0.00 15 ALA A N 8
ATOM 6341 C CA . ALA A 1 15 ? 0.767 -2.144 7.058 1.00 0.00 15 ALA A CA 8
ATOM 6342 C C . ALA A 1 15 ? 0.403 -3.241 6.060 1.00 0.00 15 ALA A C 8
ATOM 6343 O O . ALA A 1 15 ? 0.083 -4.365 6.449 1.00 0.00 15 ALA A O 8
ATOM 6350 N N . ALA A 1 16 ? 0.456 -2.908 4.772 1.00 0.00 16 ALA A N 8
ATOM 6351 C CA . ALA A 1 16 ? 0.134 -3.868 3.721 1.00 0.00 16 ALA A CA 8
ATOM 6352 C C . ALA A 1 16 ? 1.189 -4.964 3.634 1.00 0.00 16 ALA A C 8
ATOM 6353 O O . ALA A 1 16 ? 0.899 -6.081 3.205 1.00 0.00 16 ALA A O 8
ATOM 6360 N N . ILE A 1 17 ? 2.413 -4.645 4.046 1.00 0.00 17 ILE A N 8
ATOM 6361 C CA . ILE A 1 17 ? 3.497 -5.618 4.013 1.00 0.00 17 ILE A CA 8
ATOM 6362 C C . ILE A 1 17 ? 3.393 -6.571 5.197 1.00 0.00 17 ILE A C 8
ATOM 6363 O O . ILE A 1 17 ? 3.750 -7.745 5.094 1.00 0.00 17 ILE A O 8
ATOM 6379 N N . LYS A 1 18 ? 2.882 -6.063 6.315 1.00 0.00 18 LYS A N 8
ATOM 6380 C CA . LYS A 1 18 ? 2.709 -6.878 7.510 1.00 0.00 18 LYS A CA 8
ATOM 6381 C C . LYS A 1 18 ? 1.781 -8.049 7.213 1.00 0.00 18 LYS A C 8
ATOM 6382 O O . LYS A 1 18 ? 1.928 -9.132 7.779 1.00 0.00 18 LYS A O 8
ATOM 6401 N N . GLU A 1 19 ? 0.834 -7.827 6.307 1.00 0.00 19 GLU A N 8
ATOM 6402 C CA . GLU A 1 19 ? -0.102 -8.871 5.918 1.00 0.00 19 GLU A CA 8
ATOM 6403 C C . GLU A 1 19 ? 0.589 -9.869 5.005 1.00 0.00 19 GLU A C 8
ATOM 6404 O O . GLU A 1 19 ? 0.321 -11.067 5.060 1.00 0.00 19 GLU A O 8
ATOM 6416 N N . LEU A 1 20 ? 1.492 -9.365 4.172 1.00 0.00 20 LEU A N 8
ATOM 6417 C CA . LEU A 1 20 ? 2.232 -10.217 3.256 1.00 0.00 20 LEU A CA 8
ATOM 6418 C C . LEU A 1 20 ? 3.052 -11.238 4.035 1.00 0.00 20 LEU A C 8
ATOM 6419 O O . LEU A 1 20 ? 3.212 -12.381 3.607 1.00 0.00 20 LEU A O 8
ATOM 6435 N N . LYS A 1 21 ? 3.557 -10.816 5.190 1.00 0.00 21 LYS A N 8
ATOM 6436 C CA . LYS A 1 21 ? 4.348 -11.692 6.041 1.00 0.00 21 LYS A CA 8
ATOM 6437 C C . LYS A 1 21 ? 3.426 -12.565 6.879 1.00 0.00 21 LYS A C 8
ATOM 6438 O O . LYS A 1 21 ? 3.697 -13.746 7.098 1.00 0.00 21 LYS A O 8
ATOM 6457 N N . GLN A 1 22 ? 2.322 -11.977 7.332 1.00 0.00 22 GLN A N 8
ATOM 6458 C CA . GLN A 1 22 ? 1.346 -12.706 8.130 1.00 0.00 22 GLN A CA 8
ATOM 6459 C C . GLN A 1 22 ? 0.619 -13.733 7.264 1.00 0.00 22 GLN A C 8
ATOM 6460 O O . GLN A 1 22 ? 0.148 -14.757 7.759 1.00 0.00 22 GLN A O 8
ATOM 6474 N N . TYR A 1 23 ? 0.540 -13.448 5.965 1.00 0.00 23 TYR A N 8
ATOM 6475 C CA . TYR A 1 23 ? -0.118 -14.341 5.019 1.00 0.00 23 TYR A CA 8
ATOM 6476 C C . TYR A 1 23 ? 0.855 -15.389 4.502 1.00 0.00 23 TYR A C 8
ATOM 6477 O O . TYR A 1 23 ? 0.496 -16.554 4.323 1.00 0.00 23 TYR A O 8
ATOM 6495 N N . GLY A 1 24 ? 2.093 -14.967 4.260 1.00 0.00 24 GLY A N 8
ATOM 6496 C CA . GLY A 1 24 ? 3.100 -15.879 3.761 1.00 0.00 24 GLY A CA 8
ATOM 6497 C C . GLY A 1 24 ? 3.538 -15.560 2.342 1.00 0.00 24 GLY A C 8
ATOM 6498 O O . GLY A 1 24 ? 4.484 -16.162 1.836 1.00 0.00 24 GLY A O 8
ATOM 6502 N N . ILE A 1 25 ? 2.856 -14.615 1.690 1.00 0.00 25 ILE A N 8
ATOM 6503 C CA . ILE A 1 25 ? 3.210 -14.248 0.314 1.00 0.00 25 ILE A CA 8
ATOM 6504 C C . ILE A 1 25 ? 4.706 -13.942 0.202 1.00 0.00 25 ILE A C 8
ATOM 6505 O O . ILE A 1 25 ? 5.411 -13.894 1.211 1.00 0.00 25 ILE A O 8
ATOM 6521 N N . GLY A 1 26 ? 5.189 -13.739 -1.024 1.00 0.00 26 GLY A N 8
ATOM 6522 C CA . GLY A 1 26 ? 6.597 -13.447 -1.224 1.00 0.00 26 GLY A CA 8
ATOM 6523 C C . GLY A 1 26 ? 6.932 -11.992 -0.965 1.00 0.00 26 GLY A C 8
ATOM 6524 O O . GLY A 1 26 ? 6.046 -11.138 -0.944 1.00 0.00 26 GLY A O 8
ATOM 6528 N N . ASP A 1 27 ? 8.216 -11.709 -0.767 1.00 0.00 27 ASP A N 8
ATOM 6529 C CA . ASP A 1 27 ? 8.668 -10.348 -0.508 1.00 0.00 27 ASP A CA 8
ATOM 6530 C C . ASP A 1 27 ? 8.537 -9.482 -1.754 1.00 0.00 27 ASP A C 8
ATOM 6531 O O . ASP A 1 27 ? 8.419 -8.261 -1.657 1.00 0.00 27 ASP A O 8
ATOM 6540 N N . TYR A 1 28 ? 8.542 -10.118 -2.923 1.00 0.00 28 TYR A N 8
ATOM 6541 C CA . TYR A 1 28 ? 8.404 -9.394 -4.185 1.00 0.00 28 TYR A CA 8
ATOM 6542 C C . TYR A 1 28 ? 7.290 -8.364 -4.085 1.00 0.00 28 TYR A C 8
ATOM 6543 O O . TYR A 1 28 ? 7.447 -7.207 -4.472 1.00 0.00 28 TYR A O 8
ATOM 6561 N N . TYR A 1 29 ? 6.160 -8.825 -3.582 1.00 0.00 29 TYR A N 8
ATOM 6562 C CA . TYR A 1 29 ? 4.970 -7.994 -3.438 1.00 0.00 29 TYR A CA 8
ATOM 6563 C C . TYR A 1 29 ? 5.056 -7.034 -2.249 1.00 0.00 29 TYR A C 8
ATOM 6564 O O . TYR A 1 29 ? 4.400 -5.997 -2.239 1.00 0.00 29 TYR A O 8
ATOM 6582 N N . ILE A 1 30 ? 5.884 -7.341 -1.262 1.00 0.00 30 ILE A N 8
ATOM 6583 C CA . ILE A 1 30 ? 6.040 -6.426 -0.140 1.00 0.00 30 ILE A CA 8
ATOM 6584 C C . ILE A 1 30 ? 6.885 -5.243 -0.609 1.00 0.00 30 ILE A C 8
ATOM 6585 O O . ILE A 1 30 ? 6.701 -4.105 -0.172 1.00 0.00 30 ILE A O 8
ATOM 6601 N N . LYS A 1 31 ? 7.807 -5.543 -1.523 1.00 0.00 31 LYS A N 8
ATOM 6602 C CA . LYS A 1 31 ? 8.697 -4.545 -2.101 1.00 0.00 31 LYS A CA 8
ATOM 6603 C C . LYS A 1 31 ? 8.000 -3.777 -3.214 1.00 0.00 31 LYS A C 8
ATOM 6604 O O . LYS A 1 31 ? 8.010 -2.545 -3.230 1.00 0.00 31 LYS A O 8
ATOM 6623 N N . LEU A 1 32 ? 7.390 -4.511 -4.146 1.00 0.00 32 LEU A N 8
ATOM 6624 C CA . LEU A 1 32 ? 6.684 -3.890 -5.261 1.00 0.00 32 LEU A CA 8
ATOM 6625 C C . LEU A 1 32 ? 5.713 -2.813 -4.746 1.00 0.00 32 LEU A C 8
ATOM 6626 O O . LEU A 1 32 ? 5.319 -1.909 -5.483 1.00 0.00 32 LEU A O 8
ATOM 6642 N N . ILE A 1 33 ? 5.356 -2.914 -3.460 1.00 0.00 33 ILE A N 8
ATOM 6643 C CA . ILE A 1 33 ? 4.465 -1.959 -2.814 1.00 0.00 33 ILE A CA 8
ATOM 6644 C C . ILE A 1 33 ? 5.215 -0.664 -2.516 1.00 0.00 33 ILE A C 8
ATOM 6645 O O . ILE A 1 33 ? 4.815 0.415 -2.952 1.00 0.00 33 ILE A O 8
ATOM 6661 N N . ASN A 1 34 ? 6.303 -0.784 -1.766 1.00 0.00 34 ASN A N 8
ATOM 6662 C CA . ASN A 1 34 ? 7.119 0.370 -1.399 1.00 0.00 34 ASN A CA 8
ATOM 6663 C C . ASN A 1 34 ? 7.519 1.190 -2.627 1.00 0.00 34 ASN A C 8
ATOM 6664 O O . ASN A 1 34 ? 7.830 2.375 -2.514 1.00 0.00 34 ASN A O 8
ATOM 6675 N N . ASN A 1 35 ? 7.520 0.554 -3.794 1.00 0.00 35 ASN A N 8
ATOM 6676 C CA . ASN A 1 35 ? 7.895 1.228 -5.034 1.00 0.00 35 ASN A CA 8
ATOM 6677 C C . ASN A 1 35 ? 6.836 2.241 -5.470 1.00 0.00 35 ASN A C 8
ATOM 6678 O O . ASN A 1 35 ? 7.131 3.167 -6.226 1.00 0.00 35 ASN A O 8
ATOM 6689 N N . ALA A 1 36 ? 5.605 2.060 -5.001 1.00 0.00 36 ALA A N 8
ATOM 6690 C CA . ALA A 1 36 ? 4.515 2.963 -5.361 1.00 0.00 36 ALA A CA 8
ATOM 6691 C C . ALA A 1 36 ? 4.781 4.382 -4.873 1.00 0.00 36 ALA A C 8
ATOM 6692 O O . ALA A 1 36 ? 5.500 4.593 -3.896 1.00 0.00 36 ALA A O 8
ATOM 6699 N N . LYS A 1 37 ? 4.194 5.351 -5.567 1.00 0.00 37 LYS A N 8
ATOM 6700 C CA . LYS A 1 37 ? 4.358 6.750 -5.220 1.00 0.00 37 LYS A CA 8
ATOM 6701 C C . LYS A 1 37 ? 3.162 7.261 -4.422 1.00 0.00 37 LYS A C 8
ATOM 6702 O O . LYS A 1 37 ? 3.305 8.085 -3.520 1.00 0.00 37 LYS A O 8
ATOM 6721 N N . THR A 1 38 ? 1.982 6.753 -4.756 1.00 0.00 38 THR A N 8
ATOM 6722 C CA . THR A 1 38 ? 0.756 7.137 -4.068 1.00 0.00 38 THR A CA 8
ATOM 6723 C C . THR A 1 38 ? 0.476 6.158 -2.931 1.00 0.00 38 THR A C 8
ATOM 6724 O O . THR A 1 38 ? 1.407 5.574 -2.378 1.00 0.00 38 THR A O 8
ATOM 6735 N N . VAL A 1 39 ? -0.795 5.965 -2.581 1.00 0.00 39 VAL A N 8
ATOM 6736 C CA . VAL A 1 39 ? -1.136 5.037 -1.511 1.00 0.00 39 VAL A CA 8
ATOM 6737 C C . VAL A 1 39 ? -2.372 4.200 -1.837 1.00 0.00 39 VAL A C 8
ATOM 6738 O O . VAL A 1 39 ? -2.405 3.002 -1.558 1.00 0.00 39 VAL A O 8
ATOM 6751 N N . GLU A 1 40 ? -3.387 4.831 -2.420 1.00 0.00 40 GLU A N 8
ATOM 6752 C CA . GLU A 1 40 ? -4.620 4.128 -2.770 1.00 0.00 40 GLU A CA 8
ATOM 6753 C C . GLU A 1 40 ? -4.319 2.821 -3.495 1.00 0.00 40 GLU A C 8
ATOM 6754 O O . GLU A 1 40 ? -4.989 1.810 -3.277 1.00 0.00 40 GLU A O 8
ATOM 6766 N N . GLY A 1 41 ? -3.301 2.843 -4.347 1.00 0.00 41 GLY A N 8
ATOM 6767 C CA . GLY A 1 41 ? -2.924 1.649 -5.077 1.00 0.00 41 GLY A CA 8
ATOM 6768 C C . GLY A 1 41 ? -2.003 0.759 -4.268 1.00 0.00 41 GLY A C 8
ATOM 6769 O O . GLY A 1 41 ? -1.983 -0.456 -4.448 1.00 0.00 41 GLY A O 8
ATOM 6773 N N . VAL A 1 42 ? -1.239 1.371 -3.370 1.00 0.00 42 VAL A N 8
ATOM 6774 C CA . VAL A 1 42 ? -0.308 0.639 -2.523 1.00 0.00 42 VAL A CA 8
ATOM 6775 C C . VAL A 1 42 ? -1.023 -0.417 -1.684 1.00 0.00 42 VAL A C 8
ATOM 6776 O O . VAL A 1 42 ? -0.582 -1.563 -1.603 1.00 0.00 42 VAL A O 8
ATOM 6789 N N . GLU A 1 43 ? -2.119 -0.020 -1.052 1.00 0.00 43 GLU A N 8
ATOM 6790 C CA . GLU A 1 43 ? -2.886 -0.936 -0.211 1.00 0.00 43 GLU A CA 8
ATOM 6791 C C . GLU A 1 43 ? -3.576 -1.996 -1.059 1.00 0.00 43 GLU A C 8
ATOM 6792 O O . GLU A 1 43 ? -3.399 -3.194 -0.838 1.00 0.00 43 GLU A O 8
ATOM 6804 N N . SER A 1 44 ? -4.351 -1.547 -2.037 1.00 0.00 44 SER A N 8
ATOM 6805 C CA . SER A 1 44 ? -5.056 -2.454 -2.927 1.00 0.00 44 SER A CA 8
ATOM 6806 C C . SER A 1 44 ? -4.063 -3.304 -3.715 1.00 0.00 44 SER A C 8
ATOM 6807 O O . SER A 1 44 ? -4.397 -4.391 -4.187 1.00 0.00 44 SER A O 8
ATOM 6815 N N . LEU A 1 45 ? -2.838 -2.802 -3.843 1.00 0.00 45 LEU A N 8
ATOM 6816 C CA . LEU A 1 45 ? -1.784 -3.514 -4.562 1.00 0.00 45 LEU A CA 8
ATOM 6817 C C . LEU A 1 45 ? -1.600 -4.914 -3.984 1.00 0.00 45 LEU A C 8
ATOM 6818 O O . LEU A 1 45 ? -1.764 -5.912 -4.687 1.00 0.00 45 LEU A O 8
ATOM 6833 N N . LYS A 1 46 ? -1.271 -4.982 -2.698 1.00 0.00 46 LYS A N 8
ATOM 6834 C CA . LYS A 1 46 ? -1.081 -6.262 -2.030 1.00 0.00 46 LYS A CA 8
ATOM 6835 C C . LYS A 1 46 ? -2.426 -6.975 -1.871 1.00 0.00 46 LYS A C 8
ATOM 6836 O O . LYS A 1 46 ? -2.549 -8.167 -2.134 1.00 0.00 46 LYS A O 8
ATOM 6855 N N . ASN A 1 47 ? -3.438 -6.237 -1.446 1.00 0.00 47 ASN A N 8
ATOM 6856 C CA . ASN A 1 47 ? -4.763 -6.819 -1.265 1.00 0.00 47 ASN A CA 8
ATOM 6857 C C . ASN A 1 47 ? -5.255 -7.434 -2.569 1.00 0.00 47 ASN A C 8
ATOM 6858 O O . ASN A 1 47 ? -6.005 -8.410 -2.566 1.00 0.00 47 ASN A O 8
ATOM 6869 N N . GLU A 1 48 ? -4.809 -6.866 -3.683 1.00 0.00 48 GLU A N 8
ATOM 6870 C CA . GLU A 1 48 ? -5.183 -7.369 -4.998 1.00 0.00 48 GLU A CA 8
ATOM 6871 C C . GLU A 1 48 ? -4.396 -8.633 -5.305 1.00 0.00 48 GLU A C 8
ATOM 6872 O O . GLU A 1 48 ? -4.927 -9.598 -5.856 1.00 0.00 48 GLU A O 8
ATOM 6884 N N . ILE A 1 49 ? -3.127 -8.630 -4.918 1.00 0.00 49 ILE A N 8
ATOM 6885 C CA . ILE A 1 49 ? -2.267 -9.787 -5.124 1.00 0.00 49 ILE A CA 8
ATOM 6886 C C . ILE A 1 49 ? -2.811 -10.973 -4.340 1.00 0.00 49 ILE A C 8
ATOM 6887 O O . ILE A 1 49 ? -2.611 -12.131 -4.708 1.00 0.00 49 ILE A O 8
ATOM 6903 N N . LEU A 1 50 ? -3.497 -10.655 -3.250 1.00 0.00 50 LEU A N 8
ATOM 6904 C CA . LEU A 1 50 ? -4.082 -11.658 -2.382 1.00 0.00 50 LEU A CA 8
ATOM 6905 C C . LEU A 1 50 ? -5.423 -12.134 -2.922 1.00 0.00 50 LEU A C 8
ATOM 6906 O O . LEU A 1 50 ? -5.780 -13.301 -2.772 1.00 0.00 50 LEU A O 8
ATOM 6922 N N . LYS A 1 51 ? -6.159 -11.235 -3.573 1.00 0.00 51 LYS A N 8
ATOM 6923 C CA . LYS A 1 51 ? -7.447 -11.600 -4.148 1.00 0.00 51 LYS A CA 8
ATOM 6924 C C . LYS A 1 51 ? -7.276 -12.808 -5.065 1.00 0.00 51 LYS A C 8
ATOM 6925 O O . LYS A 1 51 ? -8.205 -13.590 -5.267 1.00 0.00 51 LYS A O 8
ATOM 6944 N N . ALA A 1 52 ? -6.066 -12.953 -5.606 1.00 0.00 52 ALA A N 8
ATOM 6945 C CA . ALA A 1 52 ? -5.747 -14.064 -6.489 1.00 0.00 52 ALA A CA 8
ATOM 6946 C C . ALA A 1 52 ? -4.468 -14.765 -6.038 1.00 0.00 52 ALA A C 8
ATOM 6947 O O . ALA A 1 52 ? -3.550 -14.978 -6.831 1.00 0.00 52 ALA A O 8
ATOM 6954 N N . LEU A 1 53 ? -4.416 -15.117 -4.757 1.00 0.00 53 LEU A N 8
ATOM 6955 C CA . LEU A 1 53 ? -3.253 -15.792 -4.188 1.00 0.00 53 LEU A CA 8
ATOM 6956 C C . LEU A 1 53 ? -2.859 -17.014 -5.021 1.00 0.00 53 LEU A C 8
ATOM 6957 O O . LEU A 1 53 ? -3.688 -17.885 -5.284 1.00 0.00 53 LEU A O 8
ATOM 6973 N N . PRO A 1 54 ? -1.583 -17.099 -5.442 1.00 0.00 54 PRO A N 8
ATOM 6974 C CA . PRO A 1 54 ? -1.092 -18.223 -6.239 1.00 0.00 54 PRO A CA 8
ATOM 6975 C C . PRO A 1 54 ? -0.828 -19.461 -5.388 1.00 0.00 54 PRO A C 8
ATOM 6976 O O . PRO A 1 54 ? -0.636 -19.361 -4.176 1.00 0.00 54 PRO A O 8
ATOM 6987 N N . THR A 1 55 ? -0.818 -20.625 -6.028 1.00 0.00 55 THR A N 8
ATOM 6988 C CA . THR A 1 55 ? -0.575 -21.880 -5.323 1.00 0.00 55 THR A CA 8
ATOM 6989 C C . THR A 1 55 ? 0.876 -21.972 -4.865 1.00 0.00 55 THR A C 8
ATOM 6990 O O . THR A 1 55 ? 1.801 -21.858 -5.670 1.00 0.00 55 THR A O 8
ATOM 7001 N N . GLU A 1 56 ? 1.070 -22.179 -3.566 1.00 0.00 56 GLU A N 8
ATOM 7002 C CA . GLU A 1 56 ? 2.409 -22.287 -3.001 1.00 0.00 56 GLU A CA 8
ATOM 7003 C C . GLU A 1 56 ? 2.833 -23.747 -2.878 1.00 0.00 56 GLU A C 8
ATOM 7004 O O . GLU A 1 56 ? 3.926 -24.000 -2.328 1.00 0.00 56 GLU A O 8
ATOM 7017 N N . MET A 1 1 ? -7.215 19.667 10.735 1.00 0.00 1 MET A N 9
ATOM 7018 C CA . MET A 1 1 ? -7.486 19.049 9.407 1.00 0.00 1 MET A CA 9
ATOM 7019 C C . MET A 1 1 ? -6.193 18.659 8.704 1.00 0.00 1 MET A C 9
ATOM 7020 O O . MET A 1 1 ? -5.224 19.418 8.691 1.00 0.00 1 MET A O 9
ATOM 7036 N N . GLU A 1 2 ? -6.178 17.469 8.110 1.00 0.00 2 GLU A N 9
ATOM 7037 C CA . GLU A 1 2 ? -5.004 16.979 7.405 1.00 0.00 2 GLU A CA 9
ATOM 7038 C C . GLU A 1 2 ? -3.802 16.889 8.343 1.00 0.00 2 GLU A C 9
ATOM 7039 O O . GLU A 1 2 ? -3.938 17.050 9.557 1.00 0.00 2 GLU A O 9
ATOM 7051 N N . ALA A 1 3 ? -2.634 16.625 7.776 1.00 0.00 3 ALA A N 9
ATOM 7052 C CA . ALA A 1 3 ? -1.407 16.512 8.555 1.00 0.00 3 ALA A CA 9
ATOM 7053 C C . ALA A 1 3 ? -0.171 16.534 7.659 1.00 0.00 3 ALA A C 9
ATOM 7054 O O . ALA A 1 3 ? 0.475 17.570 7.516 1.00 0.00 3 ALA A O 9
ATOM 7061 N N . VAL A 1 4 ? 0.140 15.384 7.073 1.00 0.00 4 VAL A N 9
ATOM 7062 C CA . VAL A 1 4 ? 1.304 15.284 6.194 1.00 0.00 4 VAL A CA 9
ATOM 7063 C C . VAL A 1 4 ? 0.968 14.494 4.924 1.00 0.00 4 VAL A C 9
ATOM 7064 O O . VAL A 1 4 ? 1.489 14.798 3.849 1.00 0.00 4 VAL A O 9
ATOM 7077 N N . ASP A 1 5 ? 0.105 13.492 5.056 1.00 0.00 5 ASP A N 9
ATOM 7078 C CA . ASP A 1 5 ? -0.302 12.660 3.925 1.00 0.00 5 ASP A CA 9
ATOM 7079 C C . ASP A 1 5 ? 0.744 11.587 3.614 1.00 0.00 5 ASP A C 9
ATOM 7080 O O . ASP A 1 5 ? 0.409 10.419 3.432 1.00 0.00 5 ASP A O 9
ATOM 7089 N N . ALA A 1 6 ? 2.010 11.983 3.556 1.00 0.00 6 ALA A N 9
ATOM 7090 C CA . ALA A 1 6 ? 3.095 11.056 3.270 1.00 0.00 6 ALA A CA 9
ATOM 7091 C C . ALA A 1 6 ? 3.213 10.007 4.374 1.00 0.00 6 ALA A C 9
ATOM 7092 O O . ALA A 1 6 ? 3.531 8.845 4.111 1.00 0.00 6 ALA A O 9
ATOM 7099 N N . ASN A 1 7 ? 2.950 10.423 5.609 1.00 0.00 7 ASN A N 9
ATOM 7100 C CA . ASN A 1 7 ? 3.021 9.515 6.750 1.00 0.00 7 ASN A CA 9
ATOM 7101 C C . ASN A 1 7 ? 1.982 8.411 6.623 1.00 0.00 7 ASN A C 9
ATOM 7102 O O . ASN A 1 7 ? 2.287 7.227 6.795 1.00 0.00 7 ASN A O 9
ATOM 7113 N N . SER A 1 8 ? 0.752 8.804 6.310 1.00 0.00 8 SER A N 9
ATOM 7114 C CA . SER A 1 8 ? -0.332 7.844 6.147 1.00 0.00 8 SER A CA 9
ATOM 7115 C C . SER A 1 8 ? -0.045 6.913 4.975 1.00 0.00 8 SER A C 9
ATOM 7116 O O . SER A 1 8 ? -0.435 5.746 4.983 1.00 0.00 8 SER A O 9
ATOM 7124 N N . LEU A 1 9 ? 0.647 7.441 3.971 1.00 0.00 9 LEU A N 9
ATOM 7125 C CA . LEU A 1 9 ? 1.000 6.666 2.789 1.00 0.00 9 LEU A CA 9
ATOM 7126 C C . LEU A 1 9 ? 1.914 5.504 3.163 1.00 0.00 9 LEU A C 9
ATOM 7127 O O . LEU A 1 9 ? 1.729 4.374 2.706 1.00 0.00 9 LEU A O 9
ATOM 7143 N N . ALA A 1 10 ? 2.911 5.799 3.990 1.00 0.00 10 ALA A N 9
ATOM 7144 C CA . ALA A 1 10 ? 3.877 4.799 4.426 1.00 0.00 10 ALA A CA 9
ATOM 7145 C C . ALA A 1 10 ? 3.224 3.702 5.261 1.00 0.00 10 ALA A C 9
ATOM 7146 O O . ALA A 1 10 ? 3.788 2.623 5.421 1.00 0.00 10 ALA A O 9
ATOM 7153 N N . GLN A 1 11 ? 2.037 3.980 5.790 1.00 0.00 11 GLN A N 9
ATOM 7154 C CA . GLN A 1 11 ? 1.320 3.013 6.606 1.00 0.00 11 GLN A CA 9
ATOM 7155 C C . GLN A 1 11 ? 0.589 2.005 5.734 1.00 0.00 11 GLN A C 9
ATOM 7156 O O . GLN A 1 11 ? 0.588 0.813 6.024 1.00 0.00 11 GLN A O 9
ATOM 7170 N N . ALA A 1 12 ? -0.021 2.478 4.657 1.00 0.00 12 ALA A N 9
ATOM 7171 C CA . ALA A 1 12 ? -0.732 1.590 3.749 1.00 0.00 12 ALA A CA 9
ATOM 7172 C C . ALA A 1 12 ? 0.178 0.445 3.336 1.00 0.00 12 ALA A C 9
ATOM 7173 O O . ALA A 1 12 ? -0.257 -0.697 3.191 1.00 0.00 12 ALA A O 9
ATOM 7180 N N . LYS A 1 13 ? 1.453 0.772 3.167 1.00 0.00 13 LYS A N 9
ATOM 7181 C CA . LYS A 1 13 ? 2.462 -0.211 2.791 1.00 0.00 13 LYS A CA 9
ATOM 7182 C C . LYS A 1 13 ? 3.035 -0.877 4.036 1.00 0.00 13 LYS A C 9
ATOM 7183 O O . LYS A 1 13 ? 3.026 -2.102 4.152 1.00 0.00 13 LYS A O 9
ATOM 7202 N N . GLU A 1 14 ? 3.507 -0.062 4.982 1.00 0.00 14 GLU A N 9
ATOM 7203 C CA . GLU A 1 14 ? 4.051 -0.586 6.232 1.00 0.00 14 GLU A CA 9
ATOM 7204 C C . GLU A 1 14 ? 3.051 -1.554 6.846 1.00 0.00 14 GLU A C 9
ATOM 7205 O O . GLU A 1 14 ? 3.419 -2.550 7.471 1.00 0.00 14 GLU A O 9
ATOM 7217 N N . ALA A 1 15 ? 1.778 -1.247 6.644 1.00 0.00 15 ALA A N 9
ATOM 7218 C CA . ALA A 1 15 ? 0.701 -2.084 7.151 1.00 0.00 15 ALA A CA 9
ATOM 7219 C C . ALA A 1 15 ? 0.376 -3.202 6.162 1.00 0.00 15 ALA A C 9
ATOM 7220 O O . ALA A 1 15 ? -0.027 -4.296 6.558 1.00 0.00 15 ALA A O 9
ATOM 7227 N N . ALA A 1 16 ? 0.561 -2.920 4.874 1.00 0.00 16 ALA A N 9
ATOM 7228 C CA . ALA A 1 16 ? 0.294 -3.904 3.830 1.00 0.00 16 ALA A CA 9
ATOM 7229 C C . ALA A 1 16 ? 1.358 -4.997 3.823 1.00 0.00 16 ALA A C 9
ATOM 7230 O O . ALA A 1 16 ? 1.095 -6.128 3.414 1.00 0.00 16 ALA A O 9
ATOM 7237 N N . ILE A 1 17 ? 2.558 -4.657 4.287 1.00 0.00 17 ILE A N 9
ATOM 7238 C CA . ILE A 1 17 ? 3.649 -5.622 4.339 1.00 0.00 17 ILE A CA 9
ATOM 7239 C C . ILE A 1 17 ? 3.427 -6.598 5.485 1.00 0.00 17 ILE A C 9
ATOM 7240 O O . ILE A 1 17 ? 3.709 -7.790 5.366 1.00 0.00 17 ILE A O 9
ATOM 7256 N N . LYS A 1 18 ? 2.901 -6.084 6.593 1.00 0.00 18 LYS A N 9
ATOM 7257 C CA . LYS A 1 18 ? 2.618 -6.911 7.758 1.00 0.00 18 LYS A CA 9
ATOM 7258 C C . LYS A 1 18 ? 1.674 -8.045 7.377 1.00 0.00 18 LYS A C 9
ATOM 7259 O O . LYS A 1 18 ? 1.769 -9.153 7.905 1.00 0.00 18 LYS A O 9
ATOM 7278 N N . GLU A 1 19 ? 0.771 -7.760 6.442 1.00 0.00 19 GLU A N 9
ATOM 7279 C CA . GLU A 1 19 ? -0.180 -8.756 5.972 1.00 0.00 19 GLU A CA 9
ATOM 7280 C C . GLU A 1 19 ? 0.505 -9.732 5.028 1.00 0.00 19 GLU A C 9
ATOM 7281 O O . GLU A 1 19 ? 0.284 -10.940 5.100 1.00 0.00 19 GLU A O 9
ATOM 7293 N N . LEU A 1 20 ? 1.352 -9.202 4.151 1.00 0.00 20 LEU A N 9
ATOM 7294 C CA . LEU A 1 20 ? 2.081 -10.037 3.208 1.00 0.00 20 LEU A CA 9
ATOM 7295 C C . LEU A 1 20 ? 2.959 -11.029 3.960 1.00 0.00 20 LEU A C 9
ATOM 7296 O O . LEU A 1 20 ? 3.189 -12.148 3.499 1.00 0.00 20 LEU A O 9
ATOM 7312 N N . LYS A 1 21 ? 3.434 -10.612 5.131 1.00 0.00 21 LYS A N 9
ATOM 7313 C CA . LYS A 1 21 ? 4.272 -11.461 5.963 1.00 0.00 21 LYS A CA 9
ATOM 7314 C C . LYS A 1 21 ? 3.405 -12.408 6.783 1.00 0.00 21 LYS A C 9
ATOM 7315 O O . LYS A 1 21 ? 3.751 -13.573 6.979 1.00 0.00 21 LYS A O 9
ATOM 7334 N N . GLN A 1 22 ? 2.265 -11.901 7.248 1.00 0.00 22 GLN A N 9
ATOM 7335 C CA . GLN A 1 22 ? 1.338 -12.705 8.034 1.00 0.00 22 GLN A CA 9
ATOM 7336 C C . GLN A 1 22 ? 0.670 -13.752 7.148 1.00 0.00 22 GLN A C 9
ATOM 7337 O O . GLN A 1 22 ? 0.359 -14.856 7.595 1.00 0.00 22 GLN A O 9
ATOM 7351 N N . TYR A 1 23 ? 0.464 -13.393 5.884 1.00 0.00 23 TYR A N 9
ATOM 7352 C CA . TYR A 1 23 ? -0.155 -14.294 4.920 1.00 0.00 23 TYR A CA 9
ATOM 7353 C C . TYR A 1 23 ? 0.843 -15.346 4.460 1.00 0.00 23 TYR A C 9
ATOM 7354 O O . TYR A 1 23 ? 0.507 -16.522 4.321 1.00 0.00 23 TYR A O 9
ATOM 7372 N N . GLY A 1 24 ? 2.074 -14.908 4.218 1.00 0.00 24 GLY A N 9
ATOM 7373 C CA . GLY A 1 24 ? 3.110 -15.816 3.767 1.00 0.00 24 GLY A CA 9
ATOM 7374 C C . GLY A 1 24 ? 3.544 -15.541 2.339 1.00 0.00 24 GLY A C 9
ATOM 7375 O O . GLY A 1 24 ? 4.486 -16.161 1.844 1.00 0.00 24 GLY A O 9
ATOM 7379 N N . ILE A 1 25 ? 2.859 -14.613 1.668 1.00 0.00 25 ILE A N 9
ATOM 7380 C CA . ILE A 1 25 ? 3.197 -14.274 0.283 1.00 0.00 25 ILE A CA 9
ATOM 7381 C C . ILE A 1 25 ? 4.693 -13.995 0.139 1.00 0.00 25 ILE A C 9
ATOM 7382 O O . ILE A 1 25 ? 5.420 -13.950 1.130 1.00 0.00 25 ILE A O 9
ATOM 7398 N N . GLY A 1 26 ? 5.150 -13.815 -1.100 1.00 0.00 26 GLY A N 9
ATOM 7399 C CA . GLY A 1 26 ? 6.558 -13.552 -1.337 1.00 0.00 26 GLY A CA 9
ATOM 7400 C C . GLY A 1 26 ? 6.937 -12.107 -1.085 1.00 0.00 26 GLY A C 9
ATOM 7401 O O . GLY A 1 26 ? 6.088 -11.216 -1.125 1.00 0.00 26 GLY A O 9
ATOM 7405 N N . ASP A 1 27 ? 8.220 -11.877 -0.825 1.00 0.00 27 ASP A N 9
ATOM 7406 C CA . ASP A 1 27 ? 8.727 -10.533 -0.565 1.00 0.00 27 ASP A CA 9
ATOM 7407 C C . ASP A 1 27 ? 8.591 -9.649 -1.798 1.00 0.00 27 ASP A C 9
ATOM 7408 O O . ASP A 1 27 ? 8.528 -8.426 -1.688 1.00 0.00 27 ASP A O 9
ATOM 7417 N N . TYR A 1 28 ? 8.533 -10.271 -2.972 1.00 0.00 28 TYR A N 9
ATOM 7418 C CA . TYR A 1 28 ? 8.387 -9.527 -4.220 1.00 0.00 28 TYR A CA 9
ATOM 7419 C C . TYR A 1 28 ? 7.290 -8.482 -4.090 1.00 0.00 28 TYR A C 9
ATOM 7420 O O . TYR A 1 28 ? 7.451 -7.329 -4.486 1.00 0.00 28 TYR A O 9
ATOM 7438 N N . TYR A 1 29 ? 6.166 -8.924 -3.553 1.00 0.00 29 TYR A N 9
ATOM 7439 C CA . TYR A 1 29 ? 4.997 -8.070 -3.382 1.00 0.00 29 TYR A CA 9
ATOM 7440 C C . TYR A 1 29 ? 5.137 -7.094 -2.215 1.00 0.00 29 TYR A C 9
ATOM 7441 O O . TYR A 1 29 ? 4.498 -6.047 -2.200 1.00 0.00 29 TYR A O 9
ATOM 7459 N N . ILE A 1 30 ? 5.989 -7.399 -1.251 1.00 0.00 30 ILE A N 9
ATOM 7460 C CA . ILE A 1 30 ? 6.191 -6.470 -0.150 1.00 0.00 30 ILE A CA 9
ATOM 7461 C C . ILE A 1 30 ? 7.001 -5.285 -0.674 1.00 0.00 30 ILE A C 9
ATOM 7462 O O . ILE A 1 30 ? 6.817 -4.140 -0.257 1.00 0.00 30 ILE A O 9
ATOM 7478 N N . LYS A 1 31 ? 7.897 -5.593 -1.609 1.00 0.00 31 LYS A N 9
ATOM 7479 C CA . LYS A 1 31 ? 8.756 -4.596 -2.234 1.00 0.00 31 LYS A CA 9
ATOM 7480 C C . LYS A 1 31 ? 8.022 -3.862 -3.347 1.00 0.00 31 LYS A C 9
ATOM 7481 O O . LYS A 1 31 ? 8.037 -2.632 -3.403 1.00 0.00 31 LYS A O 9
ATOM 7500 N N . LEU A 1 32 ? 7.374 -4.620 -4.233 1.00 0.00 32 LEU A N 9
ATOM 7501 C CA . LEU A 1 32 ? 6.630 -4.027 -5.339 1.00 0.00 32 LEU A CA 9
ATOM 7502 C C . LEU A 1 32 ? 5.662 -2.952 -4.817 1.00 0.00 32 LEU A C 9
ATOM 7503 O O . LEU A 1 32 ? 5.219 -2.081 -5.566 1.00 0.00 32 LEU A O 9
ATOM 7519 N N . ILE A 1 33 ? 5.363 -3.018 -3.514 1.00 0.00 33 ILE A N 9
ATOM 7520 C CA . ILE A 1 33 ? 4.479 -2.063 -2.859 1.00 0.00 33 ILE A CA 9
ATOM 7521 C C . ILE A 1 33 ? 5.218 -0.751 -2.613 1.00 0.00 33 ILE A C 9
ATOM 7522 O O . ILE A 1 33 ? 4.785 0.312 -3.056 1.00 0.00 33 ILE A O 9
ATOM 7538 N N . ASN A 1 34 ? 6.335 -0.839 -1.900 1.00 0.00 34 ASN A N 9
ATOM 7539 C CA . ASN A 1 34 ? 7.141 0.336 -1.586 1.00 0.00 34 ASN A CA 9
ATOM 7540 C C . ASN A 1 34 ? 7.485 1.133 -2.845 1.00 0.00 34 ASN A C 9
ATOM 7541 O O . ASN A 1 34 ? 7.776 2.327 -2.772 1.00 0.00 34 ASN A O 9
ATOM 7552 N N . ASN A 1 35 ? 7.459 0.467 -3.997 1.00 0.00 35 ASN A N 9
ATOM 7553 C CA . ASN A 1 35 ? 7.779 1.117 -5.263 1.00 0.00 35 ASN A CA 9
ATOM 7554 C C . ASN A 1 35 ? 6.709 2.132 -5.664 1.00 0.00 35 ASN A C 9
ATOM 7555 O O . ASN A 1 35 ? 6.968 3.032 -6.463 1.00 0.00 35 ASN A O 9
ATOM 7566 N N . ALA A 1 36 ? 5.507 1.985 -5.113 1.00 0.00 36 ALA A N 9
ATOM 7567 C CA . ALA A 1 36 ? 4.410 2.894 -5.430 1.00 0.00 36 ALA A CA 9
ATOM 7568 C C . ALA A 1 36 ? 4.709 4.313 -4.960 1.00 0.00 36 ALA A C 9
ATOM 7569 O O . ALA A 1 36 ? 5.449 4.518 -3.997 1.00 0.00 36 ALA A O 9
ATOM 7576 N N . LYS A 1 37 ? 4.127 5.289 -5.649 1.00 0.00 37 LYS A N 9
ATOM 7577 C CA . LYS A 1 37 ? 4.324 6.695 -5.312 1.00 0.00 37 LYS A CA 9
ATOM 7578 C C . LYS A 1 37 ? 3.162 7.219 -4.473 1.00 0.00 37 LYS A C 9
ATOM 7579 O O . LYS A 1 37 ? 3.348 8.039 -3.577 1.00 0.00 37 LYS A O 9
ATOM 7598 N N . THR A 1 38 ? 1.963 6.728 -4.767 1.00 0.00 38 THR A N 9
ATOM 7599 C CA . THR A 1 38 ? 0.766 7.131 -4.041 1.00 0.00 38 THR A CA 9
ATOM 7600 C C . THR A 1 38 ? 0.502 6.153 -2.898 1.00 0.00 38 THR A C 9
ATOM 7601 O O . THR A 1 38 ? 1.442 5.579 -2.349 1.00 0.00 38 THR A O 9
ATOM 7612 N N . VAL A 1 39 ? -0.765 5.950 -2.540 1.00 0.00 39 VAL A N 9
ATOM 7613 C CA . VAL A 1 39 ? -1.091 5.023 -1.465 1.00 0.00 39 VAL A CA 9
ATOM 7614 C C . VAL A 1 39 ? -2.305 4.160 -1.797 1.00 0.00 39 VAL A C 9
ATOM 7615 O O . VAL A 1 39 ? -2.309 2.957 -1.531 1.00 0.00 39 VAL A O 9
ATOM 7628 N N . GLU A 1 40 ? -3.336 4.772 -2.369 1.00 0.00 40 GLU A N 9
ATOM 7629 C CA . GLU A 1 40 ? -4.550 4.043 -2.723 1.00 0.00 40 GLU A CA 9
ATOM 7630 C C . GLU A 1 40 ? -4.218 2.771 -3.495 1.00 0.00 40 GLU A C 9
ATOM 7631 O O . GLU A 1 40 ? -4.927 1.768 -3.394 1.00 0.00 40 GLU A O 9
ATOM 7643 N N . GLY A 1 41 ? -3.130 2.813 -4.252 1.00 0.00 41 GLY A N 9
ATOM 7644 C CA . GLY A 1 41 ? -2.714 1.654 -5.014 1.00 0.00 41 GLY A CA 9
ATOM 7645 C C . GLY A 1 41 ? -1.805 0.750 -4.207 1.00 0.00 41 GLY A C 9
ATOM 7646 O O . GLY A 1 41 ? -1.810 -0.466 -4.382 1.00 0.00 41 GLY A O 9
ATOM 7650 N N . VAL A 1 42 ? -1.029 1.353 -3.316 1.00 0.00 42 VAL A N 9
ATOM 7651 C CA . VAL A 1 42 ? -0.107 0.609 -2.467 1.00 0.00 42 VAL A CA 9
ATOM 7652 C C . VAL A 1 42 ? -0.834 -0.452 -1.644 1.00 0.00 42 VAL A C 9
ATOM 7653 O O . VAL A 1 42 ? -0.431 -1.616 -1.612 1.00 0.00 42 VAL A O 9
ATOM 7666 N N . GLU A 1 43 ? -1.897 -0.038 -0.968 1.00 0.00 43 GLU A N 9
ATOM 7667 C CA . GLU A 1 43 ? -2.675 -0.951 -0.133 1.00 0.00 43 GLU A CA 9
ATOM 7668 C C . GLU A 1 43 ? -3.441 -1.948 -0.991 1.00 0.00 43 GLU A C 9
ATOM 7669 O O . GLU A 1 43 ? -3.358 -3.158 -0.780 1.00 0.00 43 GLU A O 9
ATOM 7681 N N . SER A 1 44 ? -4.180 -1.433 -1.963 1.00 0.00 44 SER A N 9
ATOM 7682 C CA . SER A 1 44 ? -4.955 -2.275 -2.860 1.00 0.00 44 SER A CA 9
ATOM 7683 C C . SER A 1 44 ? -4.033 -3.181 -3.671 1.00 0.00 44 SER A C 9
ATOM 7684 O O . SER A 1 44 ? -4.448 -4.229 -4.160 1.00 0.00 44 SER A O 9
ATOM 7692 N N . LEU A 1 45 ? -2.777 -2.762 -3.805 1.00 0.00 45 LEU A N 9
ATOM 7693 C CA . LEU A 1 45 ? -1.783 -3.525 -4.553 1.00 0.00 45 LEU A CA 9
ATOM 7694 C C . LEU A 1 45 ? -1.627 -4.930 -3.983 1.00 0.00 45 LEU A C 9
ATOM 7695 O O . LEU A 1 45 ? -1.846 -5.920 -4.682 1.00 0.00 45 LEU A O 9
ATOM 7710 N N . LYS A 1 46 ? -1.247 -5.014 -2.713 1.00 0.00 46 LYS A N 9
ATOM 7711 C CA . LYS A 1 46 ? -1.062 -6.303 -2.059 1.00 0.00 46 LYS A CA 9
ATOM 7712 C C . LYS A 1 46 ? -2.407 -7.001 -1.852 1.00 0.00 46 LYS A C 9
ATOM 7713 O O . LYS A 1 46 ? -2.525 -8.212 -2.013 1.00 0.00 46 LYS A O 9
ATOM 7732 N N . ASN A 1 47 ? -3.424 -6.235 -1.500 1.00 0.00 47 ASN A N 9
ATOM 7733 C CA . ASN A 1 47 ? -4.749 -6.807 -1.286 1.00 0.00 47 ASN A CA 9
ATOM 7734 C C . ASN A 1 47 ? -5.284 -7.401 -2.582 1.00 0.00 47 ASN A C 9
ATOM 7735 O O . ASN A 1 47 ? -6.090 -8.332 -2.565 1.00 0.00 47 ASN A O 9
ATOM 7746 N N . GLU A 1 48 ? -4.811 -6.873 -3.705 1.00 0.00 48 GLU A N 9
ATOM 7747 C CA . GLU A 1 48 ? -5.225 -7.372 -5.011 1.00 0.00 48 GLU A CA 9
ATOM 7748 C C . GLU A 1 48 ? -4.446 -8.635 -5.347 1.00 0.00 48 GLU A C 9
ATOM 7749 O O . GLU A 1 48 ? -4.974 -9.564 -5.959 1.00 0.00 48 GLU A O 9
ATOM 7761 N N . ILE A 1 49 ? -3.191 -8.665 -4.914 1.00 0.00 49 ILE A N 9
ATOM 7762 C CA . ILE A 1 49 ? -2.336 -9.825 -5.140 1.00 0.00 49 ILE A CA 9
ATOM 7763 C C . ILE A 1 49 ? -2.862 -11.008 -4.341 1.00 0.00 49 ILE A C 9
ATOM 7764 O O . ILE A 1 49 ? -2.692 -12.167 -4.721 1.00 0.00 49 ILE A O 9
ATOM 7780 N N . LEU A 1 50 ? -3.508 -10.689 -3.227 1.00 0.00 50 LEU A N 9
ATOM 7781 C CA . LEU A 1 50 ? -4.078 -11.689 -2.346 1.00 0.00 50 LEU A CA 9
ATOM 7782 C C . LEU A 1 50 ? -5.421 -12.161 -2.880 1.00 0.00 50 LEU A C 9
ATOM 7783 O O . LEU A 1 50 ? -5.779 -13.331 -2.744 1.00 0.00 50 LEU A O 9
ATOM 7799 N N . LYS A 1 51 ? -6.154 -11.248 -3.512 1.00 0.00 51 LYS A N 9
ATOM 7800 C CA . LYS A 1 51 ? -7.446 -11.588 -4.091 1.00 0.00 51 LYS A CA 9
ATOM 7801 C C . LYS A 1 51 ? -7.271 -12.669 -5.155 1.00 0.00 51 LYS A C 9
ATOM 7802 O O . LYS A 1 51 ? -8.215 -13.383 -5.493 1.00 0.00 51 LYS A O 9
ATOM 7821 N N . ALA A 1 52 ? -6.048 -12.783 -5.673 1.00 0.00 52 ALA A N 9
ATOM 7822 C CA . ALA A 1 52 ? -5.734 -13.774 -6.691 1.00 0.00 52 ALA A CA 9
ATOM 7823 C C . ALA A 1 52 ? -4.303 -14.280 -6.538 1.00 0.00 52 ALA A C 9
ATOM 7824 O O . ALA A 1 52 ? -3.422 -13.932 -7.325 1.00 0.00 52 ALA A O 9
ATOM 7831 N N . LEU A 1 53 ? -4.077 -15.102 -5.518 1.00 0.00 53 LEU A N 9
ATOM 7832 C CA . LEU A 1 53 ? -2.752 -15.655 -5.259 1.00 0.00 53 LEU A CA 9
ATOM 7833 C C . LEU A 1 53 ? -2.374 -16.683 -6.327 1.00 0.00 53 LEU A C 9
ATOM 7834 O O . LEU A 1 53 ? -3.069 -17.682 -6.506 1.00 0.00 53 LEU A O 9
ATOM 7850 N N . PRO A 1 54 ? -1.263 -16.453 -7.051 1.00 0.00 54 PRO A N 9
ATOM 7851 C CA . PRO A 1 54 ? -0.804 -17.371 -8.100 1.00 0.00 54 PRO A CA 9
ATOM 7852 C C . PRO A 1 54 ? -0.634 -18.798 -7.589 1.00 0.00 54 PRO A C 9
ATOM 7853 O O . PRO A 1 54 ? 0.447 -19.185 -7.146 1.00 0.00 54 PRO A O 9
ATOM 7864 N N . THR A 1 55 ? -1.710 -19.575 -7.652 1.00 0.00 55 THR A N 9
ATOM 7865 C CA . THR A 1 55 ? -1.678 -20.960 -7.196 1.00 0.00 55 THR A CA 9
ATOM 7866 C C . THR A 1 55 ? -1.318 -21.037 -5.716 1.00 0.00 55 THR A C 9
ATOM 7867 O O . THR A 1 55 ? -0.144 -21.112 -5.356 1.00 0.00 55 THR A O 9
ATOM 7878 N N . GLU A 1 56 ? -2.337 -21.021 -4.862 1.00 0.00 56 GLU A N 9
ATOM 7879 C CA . GLU A 1 56 ? -2.127 -21.090 -3.421 1.00 0.00 56 GLU A CA 9
ATOM 7880 C C . GLU A 1 56 ? -2.046 -22.538 -2.953 1.00 0.00 56 GLU A C 9
ATOM 7881 O O . GLU A 1 56 ? -2.533 -23.425 -3.686 1.00 0.00 56 GLU A O 9
ATOM 7894 N N . MET A 1 1 ? 1.265 19.858 12.296 1.00 0.00 1 MET A N 10
ATOM 7895 C CA . MET A 1 1 ? 0.638 18.780 11.490 1.00 0.00 1 MET A CA 10
ATOM 7896 C C . MET A 1 1 ? -0.161 19.359 10.325 1.00 0.00 1 MET A C 10
ATOM 7897 O O . MET A 1 1 ? -1.306 18.952 10.087 1.00 0.00 1 MET A O 10
ATOM 7913 N N . GLU A 1 2 ? 0.438 20.303 9.613 1.00 0.00 2 GLU A N 10
ATOM 7914 C CA . GLU A 1 2 ? -0.220 20.932 8.471 1.00 0.00 2 GLU A CA 10
ATOM 7915 C C . GLU A 1 2 ? -0.530 19.911 7.387 1.00 0.00 2 GLU A C 10
ATOM 7916 O O . GLU A 1 2 ? -1.668 19.796 6.931 1.00 0.00 2 GLU A O 10
ATOM 7928 N N . ALA A 1 3 ? 0.493 19.173 6.973 1.00 0.00 3 ALA A N 10
ATOM 7929 C CA . ALA A 1 3 ? 0.325 18.154 5.941 1.00 0.00 3 ALA A CA 10
ATOM 7930 C C . ALA A 1 3 ? 1.451 17.129 5.996 1.00 0.00 3 ALA A C 10
ATOM 7931 O O . ALA A 1 3 ? 2.632 17.489 5.975 1.00 0.00 3 ALA A O 10
ATOM 7938 N N . VAL A 1 4 ? 1.083 15.859 6.065 1.00 0.00 4 VAL A N 10
ATOM 7939 C CA . VAL A 1 4 ? 2.059 14.776 6.121 1.00 0.00 4 VAL A CA 10
ATOM 7940 C C . VAL A 1 4 ? 1.489 13.497 5.528 1.00 0.00 4 VAL A C 10
ATOM 7941 O O . VAL A 1 4 ? 1.494 12.438 6.166 1.00 0.00 4 VAL A O 10
ATOM 7954 N N . ASP A 1 5 ? 0.983 13.591 4.302 1.00 0.00 5 ASP A N 10
ATOM 7955 C CA . ASP A 1 5 ? 0.398 12.438 3.618 1.00 0.00 5 ASP A CA 10
ATOM 7956 C C . ASP A 1 5 ? 1.393 11.285 3.545 1.00 0.00 5 ASP A C 10
ATOM 7957 O O . ASP A 1 5 ? 0.998 10.115 3.531 1.00 0.00 5 ASP A O 10
ATOM 7966 N N . ALA A 1 6 ? 2.681 11.615 3.502 1.00 0.00 6 ALA A N 10
ATOM 7967 C CA . ALA A 1 6 ? 3.728 10.604 3.434 1.00 0.00 6 ALA A CA 10
ATOM 7968 C C . ALA A 1 6 ? 3.620 9.625 4.603 1.00 0.00 6 ALA A C 10
ATOM 7969 O O . ALA A 1 6 ? 3.893 8.434 4.458 1.00 0.00 6 ALA A O 10
ATOM 7976 N N . ASN A 1 7 ? 3.215 10.142 5.761 1.00 0.00 7 ASN A N 10
ATOM 7977 C CA . ASN A 1 7 ? 3.062 9.309 6.952 1.00 0.00 7 ASN A CA 10
ATOM 7978 C C . ASN A 1 7 ? 1.930 8.305 6.766 1.00 0.00 7 ASN A C 10
ATOM 7979 O O . ASN A 1 7 ? 2.091 7.125 7.045 1.00 0.00 7 ASN A O 10
ATOM 7990 N N . SER A 1 8 ? 0.795 8.800 6.287 1.00 0.00 8 SER A N 10
ATOM 7991 C CA . SER A 1 8 ? -0.363 7.950 6.053 1.00 0.00 8 SER A CA 10
ATOM 7992 C C . SER A 1 8 ? -0.102 7.003 4.889 1.00 0.00 8 SER A C 10
ATOM 7993 O O . SER A 1 8 ? -0.603 5.879 4.861 1.00 0.00 8 SER A O 10
ATOM 8001 N N . LEU A 1 9 ? 0.690 7.468 3.929 1.00 0.00 9 LEU A N 10
ATOM 8002 C CA . LEU A 1 9 ? 1.028 6.670 2.758 1.00 0.00 9 LEU A CA 10
ATOM 8003 C C . LEU A 1 9 ? 1.928 5.501 3.144 1.00 0.00 9 LEU A C 10
ATOM 8004 O O . LEU A 1 9 ? 1.726 4.371 2.700 1.00 0.00 9 LEU A O 10
ATOM 8020 N N . ALA A 1 10 ? 2.934 5.791 3.965 1.00 0.00 10 ALA A N 10
ATOM 8021 C CA . ALA A 1 10 ? 3.887 4.779 4.405 1.00 0.00 10 ALA A CA 10
ATOM 8022 C C . ALA A 1 10 ? 3.225 3.709 5.267 1.00 0.00 10 ALA A C 10
ATOM 8023 O O . ALA A 1 10 ? 3.780 2.628 5.448 1.00 0.00 10 ALA A O 10
ATOM 8030 N N . GLN A 1 11 ? 2.045 4.011 5.795 1.00 0.00 11 GLN A N 10
ATOM 8031 C CA . GLN A 1 11 ? 1.321 3.071 6.635 1.00 0.00 11 GLN A CA 10
ATOM 8032 C C . GLN A 1 11 ? 0.561 2.063 5.786 1.00 0.00 11 GLN A C 10
ATOM 8033 O O . GLN A 1 11 ? 0.555 0.874 6.084 1.00 0.00 11 GLN A O 10
ATOM 8047 N N . ALA A 1 12 ? -0.071 2.536 4.721 1.00 0.00 12 ALA A N 10
ATOM 8048 C CA . ALA A 1 12 ? -0.812 1.650 3.837 1.00 0.00 12 ALA A CA 10
ATOM 8049 C C . ALA A 1 12 ? 0.074 0.495 3.398 1.00 0.00 12 ALA A C 10
ATOM 8050 O O . ALA A 1 12 ? -0.376 -0.640 3.264 1.00 0.00 12 ALA A O 10
ATOM 8057 N N . LYS A 1 13 ? 1.349 0.808 3.195 1.00 0.00 13 LYS A N 10
ATOM 8058 C CA . LYS A 1 13 ? 2.337 -0.186 2.790 1.00 0.00 13 LYS A CA 10
ATOM 8059 C C . LYS A 1 13 ? 2.930 -0.861 4.016 1.00 0.00 13 LYS A C 10
ATOM 8060 O O . LYS A 1 13 ? 2.914 -2.084 4.129 1.00 0.00 13 LYS A O 10
ATOM 8079 N N . GLU A 1 14 ? 3.435 -0.054 4.951 1.00 0.00 14 GLU A N 10
ATOM 8080 C CA . GLU A 1 14 ? 4.003 -0.586 6.183 1.00 0.00 14 GLU A CA 10
ATOM 8081 C C . GLU A 1 14 ? 3.013 -1.556 6.806 1.00 0.00 14 GLU A C 10
ATOM 8082 O O . GLU A 1 14 ? 3.386 -2.595 7.352 1.00 0.00 14 GLU A O 10
ATOM 8094 N N . ALA A 1 15 ? 1.739 -1.202 6.691 1.00 0.00 15 ALA A N 10
ATOM 8095 C CA . ALA A 1 15 ? 0.660 -2.032 7.212 1.00 0.00 15 ALA A CA 10
ATOM 8096 C C . ALA A 1 15 ? 0.358 -3.180 6.253 1.00 0.00 15 ALA A C 10
ATOM 8097 O O . ALA A 1 15 ? 0.213 -4.330 6.671 1.00 0.00 15 ALA A O 10
ATOM 8104 N N . ALA A 1 16 ? 0.275 -2.863 4.962 1.00 0.00 16 ALA A N 10
ATOM 8105 C CA . ALA A 1 16 ? 0.003 -3.871 3.941 1.00 0.00 16 ALA A CA 10
ATOM 8106 C C . ALA A 1 16 ? 1.111 -4.918 3.906 1.00 0.00 16 ALA A C 10
ATOM 8107 O O . ALA A 1 16 ? 0.890 -6.059 3.505 1.00 0.00 16 ALA A O 10
ATOM 8114 N N . ILE A 1 17 ? 2.302 -4.518 4.339 1.00 0.00 17 ILE A N 10
ATOM 8115 C CA . ILE A 1 17 ? 3.448 -5.413 4.370 1.00 0.00 17 ILE A CA 10
ATOM 8116 C C . ILE A 1 17 ? 3.271 -6.446 5.477 1.00 0.00 17 ILE A C 10
ATOM 8117 O O . ILE A 1 17 ? 3.637 -7.611 5.323 1.00 0.00 17 ILE A O 10
ATOM 8133 N N . LYS A 1 18 ? 2.693 -6.004 6.588 1.00 0.00 18 LYS A N 10
ATOM 8134 C CA . LYS A 1 18 ? 2.446 -6.880 7.723 1.00 0.00 18 LYS A CA 10
ATOM 8135 C C . LYS A 1 18 ? 1.555 -8.047 7.314 1.00 0.00 18 LYS A C 10
ATOM 8136 O O . LYS A 1 18 ? 1.695 -9.158 7.825 1.00 0.00 18 LYS A O 10
ATOM 8155 N N . GLU A 1 19 ? 0.645 -7.787 6.380 1.00 0.00 19 GLU A N 10
ATOM 8156 C CA . GLU A 1 19 ? -0.258 -8.821 5.893 1.00 0.00 19 GLU A CA 10
ATOM 8157 C C . GLU A 1 19 ? 0.487 -9.784 4.983 1.00 0.00 19 GLU A C 10
ATOM 8158 O O . GLU A 1 19 ? 0.313 -10.998 5.075 1.00 0.00 19 GLU A O 10
ATOM 8170 N N . LEU A 1 20 ? 1.331 -9.238 4.115 1.00 0.00 20 LEU A N 10
ATOM 8171 C CA . LEU A 1 20 ? 2.111 -10.061 3.205 1.00 0.00 20 LEU A CA 10
ATOM 8172 C C . LEU A 1 20 ? 3.039 -10.977 3.995 1.00 0.00 20 LEU A C 10
ATOM 8173 O O . LEU A 1 20 ? 3.353 -12.086 3.563 1.00 0.00 20 LEU A O 10
ATOM 8189 N N . LYS A 1 21 ? 3.462 -10.505 5.165 1.00 0.00 21 LYS A N 10
ATOM 8190 C CA . LYS A 1 21 ? 4.339 -11.279 6.031 1.00 0.00 21 LYS A CA 10
ATOM 8191 C C . LYS A 1 21 ? 3.524 -12.261 6.863 1.00 0.00 21 LYS A C 10
ATOM 8192 O O . LYS A 1 21 ? 3.967 -13.376 7.137 1.00 0.00 21 LYS A O 10
ATOM 8211 N N . GLN A 1 22 ? 2.324 -11.840 7.253 1.00 0.00 22 GLN A N 10
ATOM 8212 C CA . GLN A 1 22 ? 1.439 -12.687 8.043 1.00 0.00 22 GLN A CA 10
ATOM 8213 C C . GLN A 1 22 ? 0.784 -13.742 7.157 1.00 0.00 22 GLN A C 10
ATOM 8214 O O . GLN A 1 22 ? 0.473 -14.845 7.610 1.00 0.00 22 GLN A O 10
ATOM 8228 N N . TYR A 1 23 ? 0.584 -13.394 5.890 1.00 0.00 23 TYR A N 10
ATOM 8229 C CA . TYR A 1 23 ? -0.026 -14.303 4.929 1.00 0.00 23 TYR A CA 10
ATOM 8230 C C . TYR A 1 23 ? 0.983 -15.341 4.461 1.00 0.00 23 TYR A C 10
ATOM 8231 O O . TYR A 1 23 ? 0.666 -16.525 4.343 1.00 0.00 23 TYR A O 10
ATOM 8249 N N . GLY A 1 24 ? 2.199 -14.884 4.188 1.00 0.00 24 GLY A N 10
ATOM 8250 C CA . GLY A 1 24 ? 3.240 -15.779 3.727 1.00 0.00 24 GLY A CA 10
ATOM 8251 C C . GLY A 1 24 ? 3.667 -15.495 2.299 1.00 0.00 24 GLY A C 10
ATOM 8252 O O . GLY A 1 24 ? 4.628 -16.086 1.808 1.00 0.00 24 GLY A O 10
ATOM 8256 N N . ILE A 1 25 ? 2.954 -14.590 1.621 1.00 0.00 25 ILE A N 10
ATOM 8257 C CA . ILE A 1 25 ? 3.286 -14.251 0.234 1.00 0.00 25 ILE A CA 10
ATOM 8258 C C . ILE A 1 25 ? 4.778 -13.942 0.092 1.00 0.00 25 ILE A C 10
ATOM 8259 O O . ILE A 1 25 ? 5.502 -13.871 1.085 1.00 0.00 25 ILE A O 10
ATOM 8275 N N . GLY A 1 26 ? 5.236 -13.764 -1.147 1.00 0.00 26 GLY A N 10
ATOM 8276 C CA . GLY A 1 26 ? 6.639 -13.473 -1.381 1.00 0.00 26 GLY A CA 10
ATOM 8277 C C . GLY A 1 26 ? 6.989 -12.022 -1.115 1.00 0.00 26 GLY A C 10
ATOM 8278 O O . GLY A 1 26 ? 6.119 -11.151 -1.145 1.00 0.00 26 GLY A O 10
ATOM 8282 N N . ASP A 1 27 ? 8.267 -11.762 -0.855 1.00 0.00 27 ASP A N 10
ATOM 8283 C CA . ASP A 1 27 ? 8.732 -10.406 -0.584 1.00 0.00 27 ASP A CA 10
ATOM 8284 C C . ASP A 1 27 ? 8.589 -9.523 -1.816 1.00 0.00 27 ASP A C 10
ATOM 8285 O O . ASP A 1 27 ? 8.502 -8.303 -1.704 1.00 0.00 27 ASP A O 10
ATOM 8294 N N . TYR A 1 28 ? 8.548 -10.144 -2.994 1.00 0.00 28 TYR A N 10
ATOM 8295 C CA . TYR A 1 28 ? 8.394 -9.397 -4.239 1.00 0.00 28 TYR A CA 10
ATOM 8296 C C . TYR A 1 28 ? 7.286 -8.367 -4.101 1.00 0.00 28 TYR A C 10
ATOM 8297 O O . TYR A 1 28 ? 7.438 -7.206 -4.476 1.00 0.00 28 TYR A O 10
ATOM 8315 N N . TYR A 1 29 ? 6.165 -8.829 -3.576 1.00 0.00 29 TYR A N 10
ATOM 8316 C CA . TYR A 1 29 ? 4.986 -7.992 -3.396 1.00 0.00 29 TYR A CA 10
ATOM 8317 C C . TYR A 1 29 ? 5.112 -7.038 -2.208 1.00 0.00 29 TYR A C 10
ATOM 8318 O O . TYR A 1 29 ? 4.465 -5.996 -2.176 1.00 0.00 29 TYR A O 10
ATOM 8336 N N . ILE A 1 30 ? 5.964 -7.353 -1.245 1.00 0.00 30 ILE A N 10
ATOM 8337 C CA . ILE A 1 30 ? 6.155 -6.442 -0.126 1.00 0.00 30 ILE A CA 10
ATOM 8338 C C . ILE A 1 30 ? 6.967 -5.247 -0.620 1.00 0.00 30 ILE A C 10
ATOM 8339 O O . ILE A 1 30 ? 6.782 -4.111 -0.177 1.00 0.00 30 ILE A O 10
ATOM 8355 N N . LYS A 1 31 ? 7.861 -5.534 -1.565 1.00 0.00 31 LYS A N 10
ATOM 8356 C CA . LYS A 1 31 ? 8.721 -4.523 -2.168 1.00 0.00 31 LYS A CA 10
ATOM 8357 C C . LYS A 1 31 ? 7.988 -3.771 -3.269 1.00 0.00 31 LYS A C 10
ATOM 8358 O O . LYS A 1 31 ? 7.993 -2.541 -3.302 1.00 0.00 31 LYS A O 10
ATOM 8377 N N . LEU A 1 32 ? 7.351 -4.519 -4.172 1.00 0.00 32 LEU A N 10
ATOM 8378 C CA . LEU A 1 32 ? 6.610 -3.912 -5.272 1.00 0.00 32 LEU A CA 10
ATOM 8379 C C . LEU A 1 32 ? 5.634 -2.848 -4.740 1.00 0.00 32 LEU A C 10
ATOM 8380 O O . LEU A 1 32 ? 5.194 -1.968 -5.480 1.00 0.00 32 LEU A O 10
ATOM 8396 N N . ILE A 1 33 ? 5.323 -2.935 -3.441 1.00 0.00 33 ILE A N 10
ATOM 8397 C CA . ILE A 1 33 ? 4.432 -1.991 -2.780 1.00 0.00 33 ILE A CA 10
ATOM 8398 C C . ILE A 1 33 ? 5.167 -0.683 -2.498 1.00 0.00 33 ILE A C 10
ATOM 8399 O O . ILE A 1 33 ? 4.741 0.389 -2.928 1.00 0.00 33 ILE A O 10
ATOM 8415 N N . ASN A 1 34 ? 6.273 -0.785 -1.771 1.00 0.00 34 ASN A N 10
ATOM 8416 C CA . ASN A 1 34 ? 7.074 0.384 -1.421 1.00 0.00 34 ASN A CA 10
ATOM 8417 C C . ASN A 1 34 ? 7.437 1.210 -2.656 1.00 0.00 34 ASN A C 10
ATOM 8418 O O . ASN A 1 34 ? 7.731 2.400 -2.552 1.00 0.00 34 ASN A O 10
ATOM 8429 N N . ASN A 1 35 ? 7.426 0.571 -3.824 1.00 0.00 35 ASN A N 10
ATOM 8430 C CA . ASN A 1 35 ? 7.765 1.249 -5.070 1.00 0.00 35 ASN A CA 10
ATOM 8431 C C . ASN A 1 35 ? 6.673 2.227 -5.501 1.00 0.00 35 ASN A C 10
ATOM 8432 O O . ASN A 1 35 ? 6.927 3.142 -6.286 1.00 0.00 35 ASN A O 10
ATOM 8443 N N . ALA A 1 36 ? 5.457 2.030 -4.998 1.00 0.00 36 ALA A N 10
ATOM 8444 C CA . ALA A 1 36 ? 4.338 2.899 -5.353 1.00 0.00 36 ALA A CA 10
ATOM 8445 C C . ALA A 1 36 ? 4.569 4.332 -4.881 1.00 0.00 36 ALA A C 10
ATOM 8446 O O . ALA A 1 36 ? 5.139 4.564 -3.815 1.00 0.00 36 ALA A O 10
ATOM 8453 N N . LYS A 1 37 ? 4.115 5.291 -5.686 1.00 0.00 37 LYS A N 10
ATOM 8454 C CA . LYS A 1 37 ? 4.265 6.707 -5.358 1.00 0.00 37 LYS A CA 10
ATOM 8455 C C . LYS A 1 37 ? 3.074 7.206 -4.541 1.00 0.00 37 LYS A C 10
ATOM 8456 O O . LYS A 1 37 ? 3.218 8.050 -3.662 1.00 0.00 37 LYS A O 10
ATOM 8475 N N . THR A 1 38 ? 1.900 6.661 -4.834 1.00 0.00 38 THR A N 10
ATOM 8476 C CA . THR A 1 38 ? 0.678 7.030 -4.130 1.00 0.00 38 THR A CA 10
ATOM 8477 C C . THR A 1 38 ? 0.417 6.032 -3.008 1.00 0.00 38 THR A C 10
ATOM 8478 O O . THR A 1 38 ? 1.325 5.308 -2.604 1.00 0.00 38 THR A O 10
ATOM 8489 N N . VAL A 1 39 ? -0.815 5.982 -2.504 1.00 0.00 39 VAL A N 10
ATOM 8490 C CA . VAL A 1 39 ? -1.138 5.047 -1.435 1.00 0.00 39 VAL A CA 10
ATOM 8491 C C . VAL A 1 39 ? -2.355 4.187 -1.764 1.00 0.00 39 VAL A C 10
ATOM 8492 O O . VAL A 1 39 ? -2.362 2.986 -1.495 1.00 0.00 39 VAL A O 10
ATOM 8505 N N . GLU A 1 40 ? -3.386 4.800 -2.338 1.00 0.00 40 GLU A N 10
ATOM 8506 C CA . GLU A 1 40 ? -4.604 4.074 -2.689 1.00 0.00 40 GLU A CA 10
ATOM 8507 C C . GLU A 1 40 ? -4.279 2.788 -3.439 1.00 0.00 40 GLU A C 10
ATOM 8508 O O . GLU A 1 40 ? -4.943 1.767 -3.258 1.00 0.00 40 GLU A O 10
ATOM 8520 N N . GLY A 1 41 ? -3.247 2.840 -4.272 1.00 0.00 41 GLY A N 10
ATOM 8521 C CA . GLY A 1 41 ? -2.847 1.667 -5.025 1.00 0.00 41 GLY A CA 10
ATOM 8522 C C . GLY A 1 41 ? -1.944 0.757 -4.216 1.00 0.00 41 GLY A C 10
ATOM 8523 O O . GLY A 1 41 ? -1.927 -0.454 -4.419 1.00 0.00 41 GLY A O 10
ATOM 8527 N N . VAL A 1 42 ? -1.192 1.348 -3.296 1.00 0.00 42 VAL A N 10
ATOM 8528 C CA . VAL A 1 42 ? -0.279 0.595 -2.447 1.00 0.00 42 VAL A CA 10
ATOM 8529 C C . VAL A 1 42 ? -1.006 -0.485 -1.651 1.00 0.00 42 VAL A C 10
ATOM 8530 O O . VAL A 1 42 ? -0.599 -1.646 -1.642 1.00 0.00 42 VAL A O 10
ATOM 8543 N N . GLU A 1 43 ? -2.075 -0.093 -0.972 1.00 0.00 43 GLU A N 10
ATOM 8544 C CA . GLU A 1 43 ? -2.849 -1.031 -0.161 1.00 0.00 43 GLU A CA 10
ATOM 8545 C C . GLU A 1 43 ? -3.581 -2.031 -1.045 1.00 0.00 43 GLU A C 10
ATOM 8546 O O . GLU A 1 43 ? -3.491 -3.242 -0.839 1.00 0.00 43 GLU A O 10
ATOM 8558 N N . SER A 1 44 ? -4.299 -1.519 -2.036 1.00 0.00 44 SER A N 10
ATOM 8559 C CA . SER A 1 44 ? -5.037 -2.365 -2.958 1.00 0.00 44 SER A CA 10
ATOM 8560 C C . SER A 1 44 ? -4.079 -3.239 -3.761 1.00 0.00 44 SER A C 10
ATOM 8561 O O . SER A 1 44 ? -4.457 -4.296 -4.263 1.00 0.00 44 SER A O 10
ATOM 8569 N N . LEU A 1 45 ? -2.833 -2.786 -3.871 1.00 0.00 45 LEU A N 10
ATOM 8570 C CA . LEU A 1 45 ? -1.806 -3.519 -4.608 1.00 0.00 45 LEU A CA 10
ATOM 8571 C C . LEU A 1 45 ? -1.633 -4.929 -4.052 1.00 0.00 45 LEU A C 10
ATOM 8572 O O . LEU A 1 45 ? -1.813 -5.914 -4.767 1.00 0.00 45 LEU A O 10
ATOM 8587 N N . LYS A 1 46 ? -1.280 -5.021 -2.774 1.00 0.00 46 LYS A N 10
ATOM 8588 C CA . LYS A 1 46 ? -1.082 -6.314 -2.132 1.00 0.00 46 LYS A CA 10
ATOM 8589 C C . LYS A 1 46 ? -2.421 -7.028 -1.931 1.00 0.00 46 LYS A C 10
ATOM 8590 O O . LYS A 1 46 ? -2.544 -8.225 -2.177 1.00 0.00 46 LYS A O 10
ATOM 8609 N N . ASN A 1 47 ? -3.427 -6.295 -1.488 1.00 0.00 47 ASN A N 10
ATOM 8610 C CA . ASN A 1 47 ? -4.741 -6.889 -1.268 1.00 0.00 47 ASN A CA 10
ATOM 8611 C C . ASN A 1 47 ? -5.278 -7.492 -2.562 1.00 0.00 47 ASN A C 10
ATOM 8612 O O . ASN A 1 47 ? -6.054 -8.447 -2.537 1.00 0.00 47 ASN A O 10
ATOM 8623 N N . GLU A 1 48 ? -4.842 -6.941 -3.690 1.00 0.00 48 GLU A N 10
ATOM 8624 C CA . GLU A 1 48 ? -5.265 -7.445 -4.992 1.00 0.00 48 GLU A CA 10
ATOM 8625 C C . GLU A 1 48 ? -4.476 -8.699 -5.337 1.00 0.00 48 GLU A C 10
ATOM 8626 O O . GLU A 1 48 ? -5.015 -9.656 -5.895 1.00 0.00 48 GLU A O 10
ATOM 8638 N N . ILE A 1 49 ? -3.199 -8.693 -4.972 1.00 0.00 49 ILE A N 10
ATOM 8639 C CA . ILE A 1 49 ? -2.332 -9.840 -5.214 1.00 0.00 49 ILE A CA 10
ATOM 8640 C C . ILE A 1 49 ? -2.840 -11.040 -4.428 1.00 0.00 49 ILE A C 10
ATOM 8641 O O . ILE A 1 49 ? -2.651 -12.192 -4.818 1.00 0.00 49 ILE A O 10
ATOM 8657 N N . LEU A 1 50 ? -3.491 -10.740 -3.310 1.00 0.00 50 LEU A N 10
ATOM 8658 C CA . LEU A 1 50 ? -4.043 -11.756 -2.437 1.00 0.00 50 LEU A CA 10
ATOM 8659 C C . LEU A 1 50 ? -5.379 -12.247 -2.972 1.00 0.00 50 LEU A C 10
ATOM 8660 O O . LEU A 1 50 ? -5.726 -13.419 -2.822 1.00 0.00 50 LEU A O 10
ATOM 8676 N N . LYS A 1 51 ? -6.116 -11.351 -3.622 1.00 0.00 51 LYS A N 10
ATOM 8677 C CA . LYS A 1 51 ? -7.401 -11.711 -4.204 1.00 0.00 51 LYS A CA 10
ATOM 8678 C C . LYS A 1 51 ? -7.216 -12.851 -5.202 1.00 0.00 51 LYS A C 10
ATOM 8679 O O . LYS A 1 51 ? -8.145 -13.607 -5.480 1.00 0.00 51 LYS A O 10
ATOM 8698 N N . ALA A 1 52 ? -5.997 -12.966 -5.728 1.00 0.00 52 ALA A N 10
ATOM 8699 C CA . ALA A 1 52 ? -5.670 -14.011 -6.687 1.00 0.00 52 ALA A CA 10
ATOM 8700 C C . ALA A 1 52 ? -4.280 -14.582 -6.416 1.00 0.00 52 ALA A C 10
ATOM 8701 O O . ALA A 1 52 ? -3.399 -14.536 -7.276 1.00 0.00 52 ALA A O 10
ATOM 8708 N N . LEU A 1 53 ? -4.092 -15.118 -5.215 1.00 0.00 53 LEU A N 10
ATOM 8709 C CA . LEU A 1 53 ? -2.810 -15.697 -4.827 1.00 0.00 53 LEU A CA 10
ATOM 8710 C C . LEU A 1 53 ? -2.672 -17.131 -5.339 1.00 0.00 53 LEU A C 10
ATOM 8711 O O . LEU A 1 53 ? -1.641 -17.495 -5.905 1.00 0.00 53 LEU A O 10
ATOM 8727 N N . PRO A 1 54 ? -3.708 -17.970 -5.149 1.00 0.00 54 PRO A N 10
ATOM 8728 C CA . PRO A 1 54 ? -3.682 -19.366 -5.599 1.00 0.00 54 PRO A CA 10
ATOM 8729 C C . PRO A 1 54 ? -3.224 -19.504 -7.046 1.00 0.00 54 PRO A C 10
ATOM 8730 O O . PRO A 1 54 ? -3.989 -19.253 -7.978 1.00 0.00 54 PRO A O 10
ATOM 8741 N N . THR A 1 55 ? -1.969 -19.903 -7.229 1.00 0.00 55 THR A N 10
ATOM 8742 C CA . THR A 1 55 ? -1.407 -20.075 -8.564 1.00 0.00 55 THR A CA 10
ATOM 8743 C C . THR A 1 55 ? -0.826 -21.475 -8.733 1.00 0.00 55 THR A C 10
ATOM 8744 O O . THR A 1 55 ? -1.162 -22.187 -9.679 1.00 0.00 55 THR A O 10
ATOM 8755 N N . GLU A 1 56 ? 0.045 -21.864 -7.807 1.00 0.00 56 GLU A N 10
ATOM 8756 C CA . GLU A 1 56 ? 0.673 -23.179 -7.852 1.00 0.00 56 GLU A CA 10
ATOM 8757 C C . GLU A 1 56 ? 1.487 -23.350 -9.131 1.00 0.00 56 GLU A C 10
ATOM 8758 O O . GLU A 1 56 ? 2.732 -23.305 -9.049 1.00 0.00 56 GLU A O 10
ATOM 8771 N N . MET A 1 1 ? 0.512 24.760 12.117 1.00 0.00 1 MET A N 11
ATOM 8772 C CA . MET A 1 1 ? 0.756 24.327 10.724 1.00 0.00 1 MET A CA 11
ATOM 8773 C C . MET A 1 1 ? 1.703 23.131 10.673 1.00 0.00 1 MET A C 11
ATOM 8774 O O . MET A 1 1 ? 2.756 23.135 11.310 1.00 0.00 1 MET A O 11
ATOM 8790 N N . GLU A 1 2 ? 1.312 22.103 9.923 1.00 0.00 2 GLU A N 11
ATOM 8791 C CA . GLU A 1 2 ? 2.132 20.903 9.788 1.00 0.00 2 GLU A CA 11
ATOM 8792 C C . GLU A 1 2 ? 1.728 20.103 8.555 1.00 0.00 2 GLU A C 11
ATOM 8793 O O . GLU A 1 2 ? 0.819 20.486 7.817 1.00 0.00 2 GLU A O 11
ATOM 8805 N N . ALA A 1 3 ? 2.420 18.991 8.327 1.00 0.00 3 ALA A N 11
ATOM 8806 C CA . ALA A 1 3 ? 2.140 18.140 7.177 1.00 0.00 3 ALA A CA 11
ATOM 8807 C C . ALA A 1 3 ? 2.737 16.750 7.368 1.00 0.00 3 ALA A C 11
ATOM 8808 O O . ALA A 1 3 ? 3.870 16.609 7.829 1.00 0.00 3 ALA A O 11
ATOM 8815 N N . VAL A 1 4 ? 1.967 15.725 7.016 1.00 0.00 4 VAL A N 11
ATOM 8816 C CA . VAL A 1 4 ? 2.420 14.349 7.150 1.00 0.00 4 VAL A CA 11
ATOM 8817 C C . VAL A 1 4 ? 1.635 13.423 6.232 1.00 0.00 4 VAL A C 11
ATOM 8818 O O . VAL A 1 4 ? 1.207 12.345 6.640 1.00 0.00 4 VAL A O 11
ATOM 8831 N N . ASP A 1 5 ? 1.450 13.852 4.987 1.00 0.00 5 ASP A N 11
ATOM 8832 C CA . ASP A 1 5 ? 0.712 13.054 4.009 1.00 0.00 5 ASP A CA 11
ATOM 8833 C C . ASP A 1 5 ? 1.438 11.746 3.714 1.00 0.00 5 ASP A C 11
ATOM 8834 O O . ASP A 1 5 ? 0.809 10.712 3.514 1.00 0.00 5 ASP A O 11
ATOM 8843 N N . ALA A 1 6 ? 2.764 11.802 3.689 1.00 0.00 6 ALA A N 11
ATOM 8844 C CA . ALA A 1 6 ? 3.579 10.627 3.419 1.00 0.00 6 ALA A CA 11
ATOM 8845 C C . ALA A 1 6 ? 3.471 9.613 4.554 1.00 0.00 6 ALA A C 11
ATOM 8846 O O . ALA A 1 6 ? 3.566 8.404 4.332 1.00 0.00 6 ALA A O 11
ATOM 8853 N N . ASN A 1 7 ? 3.266 10.106 5.770 1.00 0.00 7 ASN A N 11
ATOM 8854 C CA . ASN A 1 7 ? 3.147 9.244 6.939 1.00 0.00 7 ASN A CA 11
ATOM 8855 C C . ASN A 1 7 ? 1.992 8.255 6.763 1.00 0.00 7 ASN A C 11
ATOM 8856 O O . ASN A 1 7 ? 2.150 7.064 6.996 1.00 0.00 7 ASN A O 11
ATOM 8867 N N . SER A 1 8 ? 0.844 8.777 6.343 1.00 0.00 8 SER A N 11
ATOM 8868 C CA . SER A 1 8 ? -0.329 7.941 6.127 1.00 0.00 8 SER A CA 11
ATOM 8869 C C . SER A 1 8 ? -0.105 7.010 4.942 1.00 0.00 8 SER A C 11
ATOM 8870 O O . SER A 1 8 ? -0.610 5.887 4.912 1.00 0.00 8 SER A O 11
ATOM 8878 N N . LEU A 1 9 ? 0.663 7.487 3.969 1.00 0.00 9 LEU A N 11
ATOM 8879 C CA . LEU A 1 9 ? 0.972 6.706 2.778 1.00 0.00 9 LEU A CA 11
ATOM 8880 C C . LEU A 1 9 ? 1.873 5.525 3.132 1.00 0.00 9 LEU A C 11
ATOM 8881 O O . LEU A 1 9 ? 1.654 4.399 2.680 1.00 0.00 9 LEU A O 11
ATOM 8897 N N . ALA A 1 10 ? 2.894 5.800 3.937 1.00 0.00 10 ALA A N 11
ATOM 8898 C CA . ALA A 1 10 ? 3.846 4.778 4.355 1.00 0.00 10 ALA A CA 11
ATOM 8899 C C . ALA A 1 10 ? 3.189 3.702 5.212 1.00 0.00 10 ALA A C 11
ATOM 8900 O O . ALA A 1 10 ? 3.742 2.618 5.380 1.00 0.00 10 ALA A O 11
ATOM 8907 N N . GLN A 1 11 ? 2.012 4.000 5.751 1.00 0.00 11 GLN A N 11
ATOM 8908 C CA . GLN A 1 11 ? 1.294 3.054 6.588 1.00 0.00 11 GLN A CA 11
ATOM 8909 C C . GLN A 1 11 ? 0.532 2.052 5.735 1.00 0.00 11 GLN A C 11
ATOM 8910 O O . GLN A 1 11 ? 0.505 0.864 6.040 1.00 0.00 11 GLN A O 11
ATOM 8924 N N . ALA A 1 12 ? -0.077 2.528 4.658 1.00 0.00 12 ALA A N 11
ATOM 8925 C CA . ALA A 1 12 ? -0.816 1.648 3.768 1.00 0.00 12 ALA A CA 11
ATOM 8926 C C . ALA A 1 12 ? 0.062 0.479 3.354 1.00 0.00 12 ALA A C 11
ATOM 8927 O O . ALA A 1 12 ? -0.399 -0.655 3.240 1.00 0.00 12 ALA A O 11
ATOM 8934 N N . LYS A 1 13 ? 1.341 0.774 3.154 1.00 0.00 13 LYS A N 11
ATOM 8935 C CA . LYS A 1 13 ? 2.316 -0.242 2.774 1.00 0.00 13 LYS A CA 11
ATOM 8936 C C . LYS A 1 13 ? 2.895 -0.902 4.016 1.00 0.00 13 LYS A C 11
ATOM 8937 O O . LYS A 1 13 ? 2.862 -2.125 4.148 1.00 0.00 13 LYS A O 11
ATOM 8956 N N . GLU A 1 14 ? 3.402 -0.086 4.942 1.00 0.00 14 GLU A N 11
ATOM 8957 C CA . GLU A 1 14 ? 3.954 -0.608 6.187 1.00 0.00 14 GLU A CA 11
ATOM 8958 C C . GLU A 1 14 ? 2.953 -1.571 6.804 1.00 0.00 14 GLU A C 11
ATOM 8959 O O . GLU A 1 14 ? 3.315 -2.594 7.386 1.00 0.00 14 GLU A O 11
ATOM 8971 N N . ALA A 1 15 ? 1.682 -1.233 6.639 1.00 0.00 15 ALA A N 11
ATOM 8972 C CA . ALA A 1 15 ? 0.597 -2.062 7.144 1.00 0.00 15 ALA A CA 11
ATOM 8973 C C . ALA A 1 15 ? 0.285 -3.188 6.162 1.00 0.00 15 ALA A C 11
ATOM 8974 O O . ALA A 1 15 ? -0.001 -4.317 6.564 1.00 0.00 15 ALA A O 11
ATOM 8981 N N . ALA A 1 16 ? 0.349 -2.875 4.868 1.00 0.00 16 ALA A N 11
ATOM 8982 C CA . ALA A 1 16 ? 0.079 -3.863 3.828 1.00 0.00 16 ALA A CA 11
ATOM 8983 C C . ALA A 1 16 ? 1.131 -4.965 3.838 1.00 0.00 16 ALA A C 11
ATOM 8984 O O . ALA A 1 16 ? 0.856 -6.101 3.453 1.00 0.00 16 ALA A O 11
ATOM 8991 N N . ILE A 1 17 ? 2.338 -4.629 4.290 1.00 0.00 17 ILE A N 11
ATOM 8992 C CA . ILE A 1 17 ? 3.418 -5.603 4.356 1.00 0.00 17 ILE A CA 11
ATOM 8993 C C . ILE A 1 17 ? 3.203 -6.540 5.534 1.00 0.00 17 ILE A C 11
ATOM 8994 O O . ILE A 1 17 ? 3.542 -7.723 5.473 1.00 0.00 17 ILE A O 11
ATOM 9010 N N . LYS A 1 18 ? 2.612 -6.009 6.601 1.00 0.00 18 LYS A N 11
ATOM 9011 C CA . LYS A 1 18 ? 2.323 -6.803 7.787 1.00 0.00 18 LYS A CA 11
ATOM 9012 C C . LYS A 1 18 ? 1.414 -7.970 7.423 1.00 0.00 18 LYS A C 11
ATOM 9013 O O . LYS A 1 18 ? 1.455 -9.025 8.055 1.00 0.00 18 LYS A O 11
ATOM 9032 N N . GLU A 1 19 ? 0.606 -7.776 6.387 1.00 0.00 19 GLU A N 11
ATOM 9033 C CA . GLU A 1 19 ? -0.297 -8.816 5.921 1.00 0.00 19 GLU A CA 11
ATOM 9034 C C . GLU A 1 19 ? 0.448 -9.782 5.015 1.00 0.00 19 GLU A C 11
ATOM 9035 O O . GLU A 1 19 ? 0.245 -10.994 5.077 1.00 0.00 19 GLU A O 11
ATOM 9047 N N . LEU A 1 20 ? 1.322 -9.237 4.179 1.00 0.00 20 LEU A N 11
ATOM 9048 C CA . LEU A 1 20 ? 2.105 -10.054 3.269 1.00 0.00 20 LEU A CA 11
ATOM 9049 C C . LEU A 1 20 ? 3.028 -10.985 4.045 1.00 0.00 20 LEU A C 11
ATOM 9050 O O . LEU A 1 20 ? 3.352 -12.080 3.585 1.00 0.00 20 LEU A O 11
ATOM 9066 N N . LYS A 1 21 ? 3.443 -10.546 5.231 1.00 0.00 21 LYS A N 11
ATOM 9067 C CA . LYS A 1 21 ? 4.322 -11.348 6.071 1.00 0.00 21 LYS A CA 11
ATOM 9068 C C . LYS A 1 21 ? 3.507 -12.292 6.949 1.00 0.00 21 LYS A C 11
ATOM 9069 O O . LYS A 1 21 ? 3.946 -13.403 7.250 1.00 0.00 21 LYS A O 11
ATOM 9088 N N . GLN A 1 22 ? 2.314 -11.856 7.350 1.00 0.00 22 GLN A N 11
ATOM 9089 C CA . GLN A 1 22 ? 1.449 -12.685 8.181 1.00 0.00 22 GLN A CA 11
ATOM 9090 C C . GLN A 1 22 ? 0.768 -13.762 7.336 1.00 0.00 22 GLN A C 11
ATOM 9091 O O . GLN A 1 22 ? 0.427 -14.835 7.834 1.00 0.00 22 GLN A O 11
ATOM 9105 N N . TYR A 1 23 ? 0.579 -13.466 6.052 1.00 0.00 23 TYR A N 11
ATOM 9106 C CA . TYR A 1 23 ? -0.053 -14.404 5.131 1.00 0.00 23 TYR A CA 11
ATOM 9107 C C . TYR A 1 23 ? 0.957 -15.423 4.621 1.00 0.00 23 TYR A C 11
ATOM 9108 O O . TYR A 1 23 ? 0.638 -16.600 4.452 1.00 0.00 23 TYR A O 11
ATOM 9126 N N . GLY A 1 24 ? 2.175 -14.958 4.369 1.00 0.00 24 GLY A N 11
ATOM 9127 C CA . GLY A 1 24 ? 3.214 -15.837 3.872 1.00 0.00 24 GLY A CA 11
ATOM 9128 C C . GLY A 1 24 ? 3.600 -15.534 2.436 1.00 0.00 24 GLY A C 11
ATOM 9129 O O . GLY A 1 24 ? 4.502 -16.170 1.890 1.00 0.00 24 GLY A O 11
ATOM 9133 N N . ILE A 1 25 ? 2.924 -14.564 1.814 1.00 0.00 25 ILE A N 11
ATOM 9134 C CA . ILE A 1 25 ? 3.229 -14.203 0.427 1.00 0.00 25 ILE A CA 11
ATOM 9135 C C . ILE A 1 25 ? 4.724 -13.917 0.260 1.00 0.00 25 ILE A C 11
ATOM 9136 O O . ILE A 1 25 ? 5.469 -13.894 1.240 1.00 0.00 25 ILE A O 11
ATOM 9152 N N . GLY A 1 26 ? 5.164 -13.708 -0.983 1.00 0.00 26 GLY A N 11
ATOM 9153 C CA . GLY A 1 26 ? 6.569 -13.439 -1.233 1.00 0.00 26 GLY A CA 11
ATOM 9154 C C . GLY A 1 26 ? 6.939 -11.985 -1.009 1.00 0.00 26 GLY A C 11
ATOM 9155 O O . GLY A 1 26 ? 6.083 -11.104 -1.062 1.00 0.00 26 GLY A O 11
ATOM 9159 N N . ASP A 1 27 ? 8.222 -11.736 -0.760 1.00 0.00 27 ASP A N 11
ATOM 9160 C CA . ASP A 1 27 ? 8.708 -10.380 -0.529 1.00 0.00 27 ASP A CA 11
ATOM 9161 C C . ASP A 1 27 ? 8.561 -9.527 -1.783 1.00 0.00 27 ASP A C 11
ATOM 9162 O O . ASP A 1 27 ? 8.443 -8.305 -1.698 1.00 0.00 27 ASP A O 11
ATOM 9171 N N . TYR A 1 28 ? 8.548 -10.174 -2.945 1.00 0.00 28 TYR A N 11
ATOM 9172 C CA . TYR A 1 28 ? 8.392 -9.464 -4.213 1.00 0.00 28 TYR A CA 11
ATOM 9173 C C . TYR A 1 28 ? 7.275 -8.440 -4.107 1.00 0.00 28 TYR A C 11
ATOM 9174 O O . TYR A 1 28 ? 7.409 -7.290 -4.525 1.00 0.00 28 TYR A O 11
ATOM 9192 N N . TYR A 1 29 ? 6.162 -8.900 -3.564 1.00 0.00 29 TYR A N 11
ATOM 9193 C CA . TYR A 1 29 ? 4.969 -8.080 -3.407 1.00 0.00 29 TYR A CA 11
ATOM 9194 C C . TYR A 1 29 ? 5.076 -7.090 -2.245 1.00 0.00 29 TYR A C 11
ATOM 9195 O O . TYR A 1 29 ? 4.412 -6.057 -2.245 1.00 0.00 29 TYR A O 11
ATOM 9213 N N . ILE A 1 30 ? 5.936 -7.362 -1.274 1.00 0.00 30 ILE A N 11
ATOM 9214 C CA . ILE A 1 30 ? 6.115 -6.415 -0.184 1.00 0.00 30 ILE A CA 11
ATOM 9215 C C . ILE A 1 30 ? 6.924 -5.234 -0.719 1.00 0.00 30 ILE A C 11
ATOM 9216 O O . ILE A 1 30 ? 6.734 -4.083 -0.315 1.00 0.00 30 ILE A O 11
ATOM 9232 N N . LYS A 1 31 ? 7.823 -5.551 -1.649 1.00 0.00 31 LYS A N 11
ATOM 9233 C CA . LYS A 1 31 ? 8.683 -4.564 -2.286 1.00 0.00 31 LYS A CA 11
ATOM 9234 C C . LYS A 1 31 ? 7.944 -3.829 -3.396 1.00 0.00 31 LYS A C 11
ATOM 9235 O O . LYS A 1 31 ? 7.941 -2.599 -3.443 1.00 0.00 31 LYS A O 11
ATOM 9254 N N . LEU A 1 32 ? 7.313 -4.590 -4.292 1.00 0.00 32 LEU A N 11
ATOM 9255 C CA . LEU A 1 32 ? 6.568 -4.000 -5.399 1.00 0.00 32 LEU A CA 11
ATOM 9256 C C . LEU A 1 32 ? 5.592 -2.933 -4.877 1.00 0.00 32 LEU A C 11
ATOM 9257 O O . LEU A 1 32 ? 5.152 -2.057 -5.622 1.00 0.00 32 LEU A O 11
ATOM 9273 N N . ILE A 1 33 ? 5.280 -3.013 -3.578 1.00 0.00 33 ILE A N 11
ATOM 9274 C CA . ILE A 1 33 ? 4.388 -2.067 -2.924 1.00 0.00 33 ILE A CA 11
ATOM 9275 C C . ILE A 1 33 ? 5.105 -0.739 -2.696 1.00 0.00 33 ILE A C 11
ATOM 9276 O O . ILE A 1 33 ? 4.650 0.313 -3.145 1.00 0.00 33 ILE A O 11
ATOM 9292 N N . ASN A 1 34 ? 6.230 -0.802 -1.993 1.00 0.00 34 ASN A N 11
ATOM 9293 C CA . ASN A 1 34 ? 7.019 0.389 -1.694 1.00 0.00 34 ASN A CA 11
ATOM 9294 C C . ASN A 1 34 ? 7.341 1.182 -2.962 1.00 0.00 34 ASN A C 11
ATOM 9295 O O . ASN A 1 34 ? 7.612 2.382 -2.898 1.00 0.00 34 ASN A O 11
ATOM 9306 N N . ASN A 1 35 ? 7.319 0.508 -4.108 1.00 0.00 35 ASN A N 11
ATOM 9307 C CA . ASN A 1 35 ? 7.618 1.155 -5.383 1.00 0.00 35 ASN A CA 11
ATOM 9308 C C . ASN A 1 35 ? 6.556 2.192 -5.749 1.00 0.00 35 ASN A C 11
ATOM 9309 O O . ASN A 1 35 ? 6.834 3.144 -6.477 1.00 0.00 35 ASN A O 11
ATOM 9320 N N . ALA A 1 36 ? 5.341 2.000 -5.247 1.00 0.00 36 ALA A N 11
ATOM 9321 C CA . ALA A 1 36 ? 4.243 2.921 -5.532 1.00 0.00 36 ALA A CA 11
ATOM 9322 C C . ALA A 1 36 ? 4.553 4.330 -5.050 1.00 0.00 36 ALA A C 11
ATOM 9323 O O . ALA A 1 36 ? 5.308 4.525 -4.096 1.00 0.00 36 ALA A O 11
ATOM 9330 N N . LYS A 1 37 ? 3.963 5.310 -5.723 1.00 0.00 37 LYS A N 11
ATOM 9331 C CA . LYS A 1 37 ? 4.165 6.711 -5.382 1.00 0.00 37 LYS A CA 11
ATOM 9332 C C . LYS A 1 37 ? 3.008 7.234 -4.535 1.00 0.00 37 LYS A C 11
ATOM 9333 O O . LYS A 1 37 ? 3.201 8.055 -3.638 1.00 0.00 37 LYS A O 11
ATOM 9352 N N . THR A 1 38 ? 1.808 6.742 -4.823 1.00 0.00 38 THR A N 11
ATOM 9353 C CA . THR A 1 38 ? 0.615 7.141 -4.088 1.00 0.00 38 THR A CA 11
ATOM 9354 C C . THR A 1 38 ? 0.379 6.176 -2.927 1.00 0.00 38 THR A C 11
ATOM 9355 O O . THR A 1 38 ? 1.334 5.631 -2.375 1.00 0.00 38 THR A O 11
ATOM 9366 N N . VAL A 1 39 ? -0.881 5.953 -2.554 1.00 0.00 39 VAL A N 11
ATOM 9367 C CA . VAL A 1 39 ? -1.180 5.039 -1.463 1.00 0.00 39 VAL A CA 11
ATOM 9368 C C . VAL A 1 39 ? -2.389 4.155 -1.760 1.00 0.00 39 VAL A C 11
ATOM 9369 O O . VAL A 1 39 ? -2.365 2.953 -1.498 1.00 0.00 39 VAL A O 11
ATOM 9382 N N . GLU A 1 40 ? -3.447 4.752 -2.301 1.00 0.00 40 GLU A N 11
ATOM 9383 C CA . GLU A 1 40 ? -4.661 4.005 -2.622 1.00 0.00 40 GLU A CA 11
ATOM 9384 C C . GLU A 1 40 ? -4.331 2.730 -3.391 1.00 0.00 40 GLU A C 11
ATOM 9385 O O . GLU A 1 40 ? -5.009 1.713 -3.250 1.00 0.00 40 GLU A O 11
ATOM 9397 N N . GLY A 1 41 ? -3.277 2.791 -4.196 1.00 0.00 41 GLY A N 11
ATOM 9398 C CA . GLY A 1 41 ? -2.867 1.632 -4.962 1.00 0.00 41 GLY A CA 11
ATOM 9399 C C . GLY A 1 41 ? -1.944 0.730 -4.169 1.00 0.00 41 GLY A C 11
ATOM 9400 O O . GLY A 1 41 ? -1.970 -0.488 -4.323 1.00 0.00 41 GLY A O 11
ATOM 9404 N N . VAL A 1 42 ? -1.128 1.337 -3.315 1.00 0.00 42 VAL A N 11
ATOM 9405 C CA . VAL A 1 42 ? -0.189 0.595 -2.485 1.00 0.00 42 VAL A CA 11
ATOM 9406 C C . VAL A 1 42 ? -0.893 -0.461 -1.637 1.00 0.00 42 VAL A C 11
ATOM 9407 O O . VAL A 1 42 ? -0.473 -1.618 -1.591 1.00 0.00 42 VAL A O 11
ATOM 9420 N N . GLU A 1 43 ? -1.956 -0.054 -0.957 1.00 0.00 43 GLU A N 11
ATOM 9421 C CA . GLU A 1 43 ? -2.708 -0.969 -0.101 1.00 0.00 43 GLU A CA 11
ATOM 9422 C C . GLU A 1 43 ? -3.438 -2.013 -0.935 1.00 0.00 43 GLU A C 11
ATOM 9423 O O . GLU A 1 43 ? -3.244 -3.214 -0.753 1.00 0.00 43 GLU A O 11
ATOM 9435 N N . SER A 1 44 ? -4.270 -1.547 -1.856 1.00 0.00 44 SER A N 11
ATOM 9436 C CA . SER A 1 44 ? -5.020 -2.439 -2.725 1.00 0.00 44 SER A CA 11
ATOM 9437 C C . SER A 1 44 ? -4.073 -3.299 -3.558 1.00 0.00 44 SER A C 11
ATOM 9438 O O . SER A 1 44 ? -4.443 -4.376 -4.025 1.00 0.00 44 SER A O 11
ATOM 9446 N N . LEU A 1 45 ? -2.845 -2.814 -3.734 1.00 0.00 45 LEU A N 11
ATOM 9447 C CA . LEU A 1 45 ? -1.834 -3.535 -4.501 1.00 0.00 45 LEU A CA 11
ATOM 9448 C C . LEU A 1 45 ? -1.646 -4.944 -3.950 1.00 0.00 45 LEU A C 11
ATOM 9449 O O . LEU A 1 45 ? -1.849 -5.929 -4.660 1.00 0.00 45 LEU A O 11
ATOM 9464 N N . LYS A 1 46 ? -1.264 -5.032 -2.681 1.00 0.00 46 LYS A N 11
ATOM 9465 C CA . LYS A 1 46 ? -1.061 -6.324 -2.041 1.00 0.00 46 LYS A CA 11
ATOM 9466 C C . LYS A 1 46 ? -2.397 -7.051 -1.887 1.00 0.00 46 LYS A C 11
ATOM 9467 O O . LYS A 1 46 ? -2.501 -8.249 -2.131 1.00 0.00 46 LYS A O 11
ATOM 9486 N N . ASN A 1 47 ? -3.424 -6.319 -1.489 1.00 0.00 47 ASN A N 11
ATOM 9487 C CA . ASN A 1 47 ? -4.745 -6.911 -1.319 1.00 0.00 47 ASN A CA 11
ATOM 9488 C C . ASN A 1 47 ? -5.230 -7.502 -2.638 1.00 0.00 47 ASN A C 11
ATOM 9489 O O . ASN A 1 47 ? -6.000 -8.462 -2.656 1.00 0.00 47 ASN A O 11
ATOM 9500 N N . GLU A 1 48 ? -4.753 -6.932 -3.738 1.00 0.00 48 GLU A N 11
ATOM 9501 C CA . GLU A 1 48 ? -5.119 -7.413 -5.065 1.00 0.00 48 GLU A CA 11
ATOM 9502 C C . GLU A 1 48 ? -4.316 -8.662 -5.397 1.00 0.00 48 GLU A C 11
ATOM 9503 O O . GLU A 1 48 ? -4.818 -9.591 -6.029 1.00 0.00 48 GLU A O 11
ATOM 9515 N N . ILE A 1 49 ? -3.069 -8.684 -4.938 1.00 0.00 49 ILE A N 11
ATOM 9516 C CA . ILE A 1 49 ? -2.198 -9.831 -5.159 1.00 0.00 49 ILE A CA 11
ATOM 9517 C C . ILE A 1 49 ? -2.735 -11.036 -4.398 1.00 0.00 49 ILE A C 11
ATOM 9518 O O . ILE A 1 49 ? -2.533 -12.185 -4.790 1.00 0.00 49 ILE A O 11
ATOM 9534 N N . LEU A 1 50 ? -3.427 -10.745 -3.303 1.00 0.00 50 LEU A N 11
ATOM 9535 C CA . LEU A 1 50 ? -4.017 -11.767 -2.461 1.00 0.00 50 LEU A CA 11
ATOM 9536 C C . LEU A 1 50 ? -5.319 -12.267 -3.069 1.00 0.00 50 LEU A C 11
ATOM 9537 O O . LEU A 1 50 ? -5.667 -13.440 -2.936 1.00 0.00 50 LEU A O 11
ATOM 9553 N N . LYS A 1 51 ? -6.022 -11.377 -3.762 1.00 0.00 51 LYS A N 11
ATOM 9554 C CA . LYS A 1 51 ? -7.267 -11.747 -4.417 1.00 0.00 51 LYS A CA 11
ATOM 9555 C C . LYS A 1 51 ? -6.993 -12.783 -5.503 1.00 0.00 51 LYS A C 11
ATOM 9556 O O . LYS A 1 51 ? -7.894 -13.506 -5.930 1.00 0.00 51 LYS A O 11
ATOM 9575 N N . ALA A 1 52 ? -5.737 -12.849 -5.942 1.00 0.00 52 ALA A N 11
ATOM 9576 C CA . ALA A 1 52 ? -5.330 -13.793 -6.972 1.00 0.00 52 ALA A CA 11
ATOM 9577 C C . ALA A 1 52 ? -3.861 -14.174 -6.814 1.00 0.00 52 ALA A C 11
ATOM 9578 O O . ALA A 1 52 ? -2.991 -13.627 -7.493 1.00 0.00 52 ALA A O 11
ATOM 9585 N N . LEU A 1 53 ? -3.589 -15.112 -5.912 1.00 0.00 53 LEU A N 11
ATOM 9586 C CA . LEU A 1 53 ? -2.224 -15.562 -5.665 1.00 0.00 53 LEU A CA 11
ATOM 9587 C C . LEU A 1 53 ? -1.849 -16.712 -6.597 1.00 0.00 53 LEU A C 11
ATOM 9588 O O . LEU A 1 53 ? -2.720 -17.369 -7.168 1.00 0.00 53 LEU A O 11
ATOM 9604 N N . PRO A 1 54 ? -0.540 -16.971 -6.765 1.00 0.00 54 PRO A N 11
ATOM 9605 C CA . PRO A 1 54 ? -0.052 -18.047 -7.633 1.00 0.00 54 PRO A CA 11
ATOM 9606 C C . PRO A 1 54 ? -0.322 -19.429 -7.050 1.00 0.00 54 PRO A C 11
ATOM 9607 O O . PRO A 1 54 ? 0.546 -20.023 -6.409 1.00 0.00 54 PRO A O 11
ATOM 9618 N N . THR A 1 55 ? -1.530 -19.935 -7.275 1.00 0.00 55 THR A N 11
ATOM 9619 C CA . THR A 1 55 ? -1.914 -21.249 -6.770 1.00 0.00 55 THR A CA 11
ATOM 9620 C C . THR A 1 55 ? -2.226 -22.202 -7.919 1.00 0.00 55 THR A C 11
ATOM 9621 O O . THR A 1 55 ? -1.872 -23.379 -7.875 1.00 0.00 55 THR A O 11
ATOM 9632 N N . GLU A 1 56 ? -2.892 -21.684 -8.946 1.00 0.00 56 GLU A N 11
ATOM 9633 C CA . GLU A 1 56 ? -3.252 -22.490 -10.107 1.00 0.00 56 GLU A CA 11
ATOM 9634 C C . GLU A 1 56 ? -2.387 -22.127 -11.310 1.00 0.00 56 GLU A C 11
ATOM 9635 O O . GLU A 1 56 ? -2.228 -20.918 -11.580 1.00 0.00 56 GLU A O 11
ATOM 9648 N N . MET A 1 1 ? -9.003 10.703 9.476 1.00 0.00 1 MET A N 12
ATOM 9649 C CA . MET A 1 1 ? -7.677 10.383 8.885 1.00 0.00 1 MET A CA 12
ATOM 9650 C C . MET A 1 1 ? -7.159 11.535 8.039 1.00 0.00 1 MET A C 12
ATOM 9651 O O . MET A 1 1 ? -7.655 11.786 6.942 1.00 0.00 1 MET A O 12
ATOM 9667 N N . GLU A 1 2 ? -6.156 12.239 8.556 1.00 0.00 2 GLU A N 12
ATOM 9668 C CA . GLU A 1 2 ? -5.571 13.369 7.851 1.00 0.00 2 GLU A CA 12
ATOM 9669 C C . GLU A 1 2 ? -4.385 13.944 8.626 1.00 0.00 2 GLU A C 12
ATOM 9670 O O . GLU A 1 2 ? -4.442 14.096 9.841 1.00 0.00 2 GLU A O 12
ATOM 9682 N N . ALA A 1 3 ? -3.310 14.253 7.909 1.00 0.00 3 ALA A N 12
ATOM 9683 C CA . ALA A 1 3 ? -2.113 14.804 8.528 1.00 0.00 3 ALA A CA 12
ATOM 9684 C C . ALA A 1 3 ? -1.193 15.421 7.483 1.00 0.00 3 ALA A C 12
ATOM 9685 O O . ALA A 1 3 ? -1.185 16.638 7.294 1.00 0.00 3 ALA A O 12
ATOM 9692 N N . VAL A 1 4 ? -0.418 14.582 6.805 1.00 0.00 4 VAL A N 12
ATOM 9693 C CA . VAL A 1 4 ? 0.507 15.055 5.779 1.00 0.00 4 VAL A CA 12
ATOM 9694 C C . VAL A 1 4 ? 0.559 14.100 4.586 1.00 0.00 4 VAL A C 12
ATOM 9695 O O . VAL A 1 4 ? 1.404 14.246 3.704 1.00 0.00 4 VAL A O 12
ATOM 9708 N N . ASP A 1 5 ? -0.354 13.123 4.557 1.00 0.00 5 ASP A N 12
ATOM 9709 C CA . ASP A 1 5 ? -0.417 12.153 3.474 1.00 0.00 5 ASP A CA 12
ATOM 9710 C C . ASP A 1 5 ? 0.796 11.218 3.478 1.00 0.00 5 ASP A C 12
ATOM 9711 O O . ASP A 1 5 ? 0.646 10.003 3.571 1.00 0.00 5 ASP A O 12
ATOM 9720 N N . ALA A 1 6 ? 1.999 11.793 3.373 1.00 0.00 6 ALA A N 12
ATOM 9721 C CA . ALA A 1 6 ? 3.222 10.996 3.361 1.00 0.00 6 ALA A CA 12
ATOM 9722 C C . ALA A 1 6 ? 3.277 10.031 4.544 1.00 0.00 6 ALA A C 12
ATOM 9723 O O . ALA A 1 6 ? 3.764 8.907 4.417 1.00 0.00 6 ALA A O 12
ATOM 9730 N N . ASN A 1 7 ? 2.776 10.480 5.692 1.00 0.00 7 ASN A N 12
ATOM 9731 C CA . ASN A 1 7 ? 2.770 9.646 6.890 1.00 0.00 7 ASN A CA 12
ATOM 9732 C C . ASN A 1 7 ? 1.801 8.475 6.731 1.00 0.00 7 ASN A C 12
ATOM 9733 O O . ASN A 1 7 ? 2.144 7.324 7.007 1.00 0.00 7 ASN A O 12
ATOM 9744 N N . SER A 1 8 ? 0.594 8.783 6.271 1.00 0.00 8 SER A N 12
ATOM 9745 C CA . SER A 1 8 ? -0.422 7.755 6.063 1.00 0.00 8 SER A CA 12
ATOM 9746 C C . SER A 1 8 ? -0.038 6.863 4.892 1.00 0.00 8 SER A C 12
ATOM 9747 O O . SER A 1 8 ? -0.358 5.673 4.874 1.00 0.00 8 SER A O 12
ATOM 9755 N N . LEU A 1 9 ? 0.646 7.436 3.915 1.00 0.00 9 LEU A N 12
ATOM 9756 C CA . LEU A 1 9 ? 1.082 6.706 2.737 1.00 0.00 9 LEU A CA 12
ATOM 9757 C C . LEU A 1 9 ? 2.014 5.561 3.125 1.00 0.00 9 LEU A C 12
ATOM 9758 O O . LEU A 1 9 ? 1.880 4.440 2.632 1.00 0.00 9 LEU A O 12
ATOM 9774 N N . ALA A 1 10 ? 2.965 5.860 4.003 1.00 0.00 10 ALA A N 12
ATOM 9775 C CA . ALA A 1 10 ? 3.934 4.869 4.454 1.00 0.00 10 ALA A CA 12
ATOM 9776 C C . ALA A 1 10 ? 3.283 3.785 5.306 1.00 0.00 10 ALA A C 12
ATOM 9777 O O . ALA A 1 10 ? 3.838 2.700 5.462 1.00 0.00 10 ALA A O 12
ATOM 9784 N N . GLN A 1 11 ? 2.109 4.082 5.856 1.00 0.00 11 GLN A N 12
ATOM 9785 C CA . GLN A 1 11 ? 1.393 3.133 6.695 1.00 0.00 11 GLN A CA 12
ATOM 9786 C C . GLN A 1 11 ? 0.589 2.153 5.856 1.00 0.00 11 GLN A C 12
ATOM 9787 O O . GLN A 1 11 ? 0.561 0.961 6.148 1.00 0.00 11 GLN A O 12
ATOM 9801 N N . ALA A 1 12 ? -0.059 2.648 4.811 1.00 0.00 12 ALA A N 12
ATOM 9802 C CA . ALA A 1 12 ? -0.845 1.782 3.942 1.00 0.00 12 ALA A CA 12
ATOM 9803 C C . ALA A 1 12 ? -0.012 0.585 3.518 1.00 0.00 12 ALA A C 12
ATOM 9804 O O . ALA A 1 12 ? -0.477 -0.553 3.537 1.00 0.00 12 ALA A O 12
ATOM 9811 N N . LYS A 1 13 ? 1.237 0.859 3.160 1.00 0.00 13 LYS A N 12
ATOM 9812 C CA . LYS A 1 13 ? 2.169 -0.186 2.753 1.00 0.00 13 LYS A CA 12
ATOM 9813 C C . LYS A 1 13 ? 2.751 -0.862 3.983 1.00 0.00 13 LYS A C 12
ATOM 9814 O O . LYS A 1 13 ? 2.615 -2.070 4.154 1.00 0.00 13 LYS A O 12
ATOM 9833 N N . GLU A 1 14 ? 3.379 -0.071 4.858 1.00 0.00 14 GLU A N 12
ATOM 9834 C CA . GLU A 1 14 ? 3.954 -0.601 6.090 1.00 0.00 14 GLU A CA 12
ATOM 9835 C C . GLU A 1 14 ? 2.957 -1.543 6.746 1.00 0.00 14 GLU A C 12
ATOM 9836 O O . GLU A 1 14 ? 3.322 -2.575 7.312 1.00 0.00 14 GLU A O 12
ATOM 9848 N N . ALA A 1 15 ? 1.689 -1.176 6.639 1.00 0.00 15 ALA A N 12
ATOM 9849 C CA . ALA A 1 15 ? 0.610 -1.983 7.193 1.00 0.00 15 ALA A CA 12
ATOM 9850 C C . ALA A 1 15 ? 0.197 -3.084 6.216 1.00 0.00 15 ALA A C 12
ATOM 9851 O O . ALA A 1 15 ? -0.063 -4.219 6.617 1.00 0.00 15 ALA A O 12
ATOM 9858 N N . ALA A 1 16 ? 0.142 -2.741 4.929 1.00 0.00 16 ALA A N 12
ATOM 9859 C CA . ALA A 1 16 ? -0.238 -3.702 3.897 1.00 0.00 16 ALA A CA 12
ATOM 9860 C C . ALA A 1 16 ? 0.788 -4.824 3.779 1.00 0.00 16 ALA A C 12
ATOM 9861 O O . ALA A 1 16 ? 0.459 -5.936 3.366 1.00 0.00 16 ALA A O 12
ATOM 9868 N N . ILE A 1 17 ? 2.032 -4.529 4.144 1.00 0.00 17 ILE A N 12
ATOM 9869 C CA . ILE A 1 17 ? 3.093 -5.522 4.075 1.00 0.00 17 ILE A CA 12
ATOM 9870 C C . ILE A 1 17 ? 3.007 -6.477 5.255 1.00 0.00 17 ILE A C 12
ATOM 9871 O O . ILE A 1 17 ? 3.309 -7.665 5.129 1.00 0.00 17 ILE A O 12
ATOM 9887 N N . LYS A 1 18 ? 2.570 -5.959 6.400 1.00 0.00 18 LYS A N 12
ATOM 9888 C CA . LYS A 1 18 ? 2.419 -6.781 7.595 1.00 0.00 18 LYS A CA 12
ATOM 9889 C C . LYS A 1 18 ? 1.572 -8.004 7.276 1.00 0.00 18 LYS A C 12
ATOM 9890 O O . LYS A 1 18 ? 1.861 -9.111 7.732 1.00 0.00 18 LYS A O 12
ATOM 9909 N N . GLU A 1 19 ? 0.539 -7.799 6.465 1.00 0.00 19 GLU A N 12
ATOM 9910 C CA . GLU A 1 19 ? -0.329 -8.893 6.057 1.00 0.00 19 GLU A CA 12
ATOM 9911 C C . GLU A 1 19 ? 0.446 -9.845 5.163 1.00 0.00 19 GLU A C 12
ATOM 9912 O O . GLU A 1 19 ? 0.280 -11.061 5.236 1.00 0.00 19 GLU A O 12
ATOM 9924 N N . LEU A 1 20 ? 1.314 -9.276 4.335 1.00 0.00 20 LEU A N 12
ATOM 9925 C CA . LEU A 1 20 ? 2.140 -10.067 3.441 1.00 0.00 20 LEU A CA 12
ATOM 9926 C C . LEU A 1 20 ? 3.095 -10.933 4.251 1.00 0.00 20 LEU A C 12
ATOM 9927 O O . LEU A 1 20 ? 3.430 -12.049 3.857 1.00 0.00 20 LEU A O 12
ATOM 9943 N N . LYS A 1 21 ? 3.511 -10.411 5.401 1.00 0.00 21 LYS A N 12
ATOM 9944 C CA . LYS A 1 21 ? 4.409 -11.135 6.288 1.00 0.00 21 LYS A CA 12
ATOM 9945 C C . LYS A 1 21 ? 3.624 -12.172 7.077 1.00 0.00 21 LYS A C 12
ATOM 9946 O O . LYS A 1 21 ? 4.117 -13.265 7.358 1.00 0.00 21 LYS A O 12
ATOM 9965 N N . GLN A 1 22 ? 2.387 -11.822 7.421 1.00 0.00 22 GLN A N 12
ATOM 9966 C CA . GLN A 1 22 ? 1.517 -12.724 8.165 1.00 0.00 22 GLN A CA 12
ATOM 9967 C C . GLN A 1 22 ? 0.946 -13.795 7.239 1.00 0.00 22 GLN A C 12
ATOM 9968 O O . GLN A 1 22 ? 0.631 -14.902 7.672 1.00 0.00 22 GLN A O 12
ATOM 9982 N N . TYR A 1 23 ? 0.822 -13.452 5.959 1.00 0.00 23 TYR A N 12
ATOM 9983 C CA . TYR A 1 23 ? 0.296 -14.377 4.962 1.00 0.00 23 TYR A CA 12
ATOM 9984 C C . TYR A 1 23 ? 1.394 -15.301 4.452 1.00 0.00 23 TYR A C 12
ATOM 9985 O O . TYR A 1 23 ? 1.191 -16.507 4.312 1.00 0.00 23 TYR A O 12
ATOM 10003 N N . GLY A 1 24 ? 2.558 -14.725 4.174 1.00 0.00 24 GLY A N 12
ATOM 10004 C CA . GLY A 1 24 ? 3.673 -15.509 3.682 1.00 0.00 24 GLY A CA 12
ATOM 10005 C C . GLY A 1 24 ? 3.903 -15.345 2.189 1.00 0.00 24 GLY A C 12
ATOM 10006 O O . GLY A 1 24 ? 4.782 -15.996 1.623 1.00 0.00 24 GLY A O 12
ATOM 10010 N N . ILE A 1 25 ? 3.119 -14.479 1.541 1.00 0.00 25 ILE A N 12
ATOM 10011 C CA . ILE A 1 25 ? 3.270 -14.256 0.098 1.00 0.00 25 ILE A CA 12
ATOM 10012 C C . ILE A 1 25 ? 4.736 -13.991 -0.260 1.00 0.00 25 ILE A C 12
ATOM 10013 O O . ILE A 1 25 ? 5.582 -13.873 0.625 1.00 0.00 25 ILE A O 12
ATOM 10029 N N . GLY A 1 26 ? 5.039 -13.912 -1.557 1.00 0.00 26 GLY A N 12
ATOM 10030 C CA . GLY A 1 26 ? 6.406 -13.677 -1.982 1.00 0.00 26 GLY A CA 12
ATOM 10031 C C . GLY A 1 26 ? 6.900 -12.286 -1.642 1.00 0.00 26 GLY A C 12
ATOM 10032 O O . GLY A 1 26 ? 6.143 -11.317 -1.708 1.00 0.00 26 GLY A O 12
ATOM 10036 N N . ASP A 1 27 ? 8.178 -12.187 -1.286 1.00 0.00 27 ASP A N 12
ATOM 10037 C CA . ASP A 1 27 ? 8.780 -10.904 -0.943 1.00 0.00 27 ASP A CA 12
ATOM 10038 C C . ASP A 1 27 ? 8.653 -9.921 -2.103 1.00 0.00 27 ASP A C 12
ATOM 10039 O O . ASP A 1 27 ? 8.697 -8.706 -1.914 1.00 0.00 27 ASP A O 12
ATOM 10048 N N . TYR A 1 28 ? 8.488 -10.458 -3.306 1.00 0.00 28 TYR A N 12
ATOM 10049 C CA . TYR A 1 28 ? 8.343 -9.637 -4.503 1.00 0.00 28 TYR A CA 12
ATOM 10050 C C . TYR A 1 28 ? 7.326 -8.524 -4.288 1.00 0.00 28 TYR A C 12
ATOM 10051 O O . TYR A 1 28 ? 7.537 -7.377 -4.678 1.00 0.00 28 TYR A O 12
ATOM 10069 N N . TYR A 1 29 ? 6.205 -8.907 -3.701 1.00 0.00 29 TYR A N 12
ATOM 10070 C CA . TYR A 1 29 ? 5.091 -7.997 -3.456 1.00 0.00 29 TYR A CA 12
ATOM 10071 C C . TYR A 1 29 ? 5.375 -7.002 -2.337 1.00 0.00 29 TYR A C 12
ATOM 10072 O O . TYR A 1 29 ? 5.260 -5.798 -2.534 1.00 0.00 29 TYR A O 12
ATOM 10090 N N . ILE A 1 30 ? 5.770 -7.473 -1.167 1.00 0.00 30 ILE A N 12
ATOM 10091 C CA . ILE A 1 30 ? 6.082 -6.550 -0.080 1.00 0.00 30 ILE A CA 12
ATOM 10092 C C . ILE A 1 30 ? 7.003 -5.450 -0.613 1.00 0.00 30 ILE A C 12
ATOM 10093 O O . ILE A 1 30 ? 6.972 -4.305 -0.155 1.00 0.00 30 ILE A O 12
ATOM 10109 N N . LYS A 1 31 ? 7.799 -5.818 -1.615 1.00 0.00 31 LYS A N 12
ATOM 10110 C CA . LYS A 1 31 ? 8.719 -4.895 -2.261 1.00 0.00 31 LYS A CA 12
ATOM 10111 C C . LYS A 1 31 ? 8.018 -4.101 -3.357 1.00 0.00 31 LYS A C 12
ATOM 10112 O O . LYS A 1 31 ? 8.115 -2.874 -3.406 1.00 0.00 31 LYS A O 12
ATOM 10131 N N . LEU A 1 32 ? 7.308 -4.807 -4.238 1.00 0.00 32 LEU A N 12
ATOM 10132 C CA . LEU A 1 32 ? 6.590 -4.163 -5.332 1.00 0.00 32 LEU A CA 12
ATOM 10133 C C . LEU A 1 32 ? 5.679 -3.043 -4.800 1.00 0.00 32 LEU A C 12
ATOM 10134 O O . LEU A 1 32 ? 5.258 -2.160 -5.549 1.00 0.00 32 LEU A O 12
ATOM 10150 N N . ILE A 1 33 ? 5.397 -3.084 -3.492 1.00 0.00 33 ILE A N 12
ATOM 10151 C CA . ILE A 1 33 ? 4.561 -2.086 -2.836 1.00 0.00 33 ILE A CA 12
ATOM 10152 C C . ILE A 1 33 ? 5.364 -0.822 -2.542 1.00 0.00 33 ILE A C 12
ATOM 10153 O O . ILE A 1 33 ? 5.001 0.272 -2.975 1.00 0.00 33 ILE A O 12
ATOM 10169 N N . ASN A 1 34 ? 6.450 -0.982 -1.796 1.00 0.00 34 ASN A N 12
ATOM 10170 C CA . ASN A 1 34 ? 7.302 0.143 -1.432 1.00 0.00 34 ASN A CA 12
ATOM 10171 C C . ASN A 1 34 ? 7.717 0.956 -2.660 1.00 0.00 34 ASN A C 12
ATOM 10172 O O . ASN A 1 34 ? 8.066 2.132 -2.544 1.00 0.00 34 ASN A O 12
ATOM 10183 N N . ASN A 1 35 ? 7.689 0.325 -3.831 1.00 0.00 35 ASN A N 12
ATOM 10184 C CA . ASN A 1 35 ? 8.075 0.995 -5.070 1.00 0.00 35 ASN A CA 12
ATOM 10185 C C . ASN A 1 35 ? 7.045 2.042 -5.489 1.00 0.00 35 ASN A C 12
ATOM 10186 O O . ASN A 1 35 ? 7.354 2.952 -6.260 1.00 0.00 35 ASN A O 12
ATOM 10197 N N . ALA A 1 36 ? 5.821 1.908 -4.989 1.00 0.00 36 ALA A N 12
ATOM 10198 C CA . ALA A 1 36 ? 4.752 2.842 -5.326 1.00 0.00 36 ALA A CA 12
ATOM 10199 C C . ALA A 1 36 ? 5.083 4.263 -4.891 1.00 0.00 36 ALA A C 12
ATOM 10200 O O . ALA A 1 36 ? 5.943 4.483 -4.037 1.00 0.00 36 ALA A O 12
ATOM 10207 N N . LYS A 1 37 ? 4.385 5.221 -5.488 1.00 0.00 37 LYS A N 12
ATOM 10208 C CA . LYS A 1 37 ? 4.579 6.622 -5.177 1.00 0.00 37 LYS A CA 12
ATOM 10209 C C . LYS A 1 37 ? 3.383 7.172 -4.406 1.00 0.00 37 LYS A C 12
ATOM 10210 O O . LYS A 1 37 ? 3.525 8.064 -3.566 1.00 0.00 37 LYS A O 12
ATOM 10229 N N . THR A 1 38 ? 2.208 6.627 -4.690 1.00 0.00 38 THR A N 12
ATOM 10230 C CA . THR A 1 38 ? 0.980 7.039 -4.023 1.00 0.00 38 THR A CA 12
ATOM 10231 C C . THR A 1 38 ? 0.667 6.072 -2.884 1.00 0.00 38 THR A C 12
ATOM 10232 O O . THR A 1 38 ? 1.578 5.474 -2.312 1.00 0.00 38 THR A O 12
ATOM 10243 N N . VAL A 1 39 ? -0.613 5.906 -2.549 1.00 0.00 39 VAL A N 12
ATOM 10244 C CA . VAL A 1 39 ? -0.982 4.996 -1.477 1.00 0.00 39 VAL A CA 12
ATOM 10245 C C . VAL A 1 39 ? -2.227 4.173 -1.805 1.00 0.00 39 VAL A C 12
ATOM 10246 O O . VAL A 1 39 ? -2.270 2.972 -1.538 1.00 0.00 39 VAL A O 12
ATOM 10259 N N . GLU A 1 40 ? -3.241 4.821 -2.369 1.00 0.00 40 GLU A N 12
ATOM 10260 C CA . GLU A 1 40 ? -4.487 4.137 -2.712 1.00 0.00 40 GLU A CA 12
ATOM 10261 C C . GLU A 1 40 ? -4.215 2.822 -3.431 1.00 0.00 40 GLU A C 12
ATOM 10262 O O . GLU A 1 40 ? -4.832 1.800 -3.131 1.00 0.00 40 GLU A O 12
ATOM 10274 N N . GLY A 1 41 ? -3.281 2.851 -4.372 1.00 0.00 41 GLY A N 12
ATOM 10275 C CA . GLY A 1 41 ? -2.939 1.650 -5.105 1.00 0.00 41 GLY A CA 12
ATOM 10276 C C . GLY A 1 41 ? -2.036 0.733 -4.304 1.00 0.00 41 GLY A C 12
ATOM 10277 O O . GLY A 1 41 ? -2.008 -0.473 -4.532 1.00 0.00 41 GLY A O 12
ATOM 10281 N N . VAL A 1 42 ? -1.294 1.312 -3.366 1.00 0.00 42 VAL A N 12
ATOM 10282 C CA . VAL A 1 42 ? -0.378 0.550 -2.526 1.00 0.00 42 VAL A CA 12
ATOM 10283 C C . VAL A 1 42 ? -1.106 -0.462 -1.648 1.00 0.00 42 VAL A C 12
ATOM 10284 O O . VAL A 1 42 ? -0.800 -1.653 -1.669 1.00 0.00 42 VAL A O 12
ATOM 10297 N N . GLU A 1 43 ? -2.062 0.017 -0.866 1.00 0.00 43 GLU A N 12
ATOM 10298 C CA . GLU A 1 43 ? -2.821 -0.858 0.025 1.00 0.00 43 GLU A CA 12
ATOM 10299 C C . GLU A 1 43 ? -3.583 -1.905 -0.776 1.00 0.00 43 GLU A C 12
ATOM 10300 O O . GLU A 1 43 ? -3.555 -3.092 -0.451 1.00 0.00 43 GLU A O 12
ATOM 10312 N N . SER A 1 44 ? -4.253 -1.458 -1.830 1.00 0.00 44 SER A N 12
ATOM 10313 C CA . SER A 1 44 ? -5.010 -2.356 -2.687 1.00 0.00 44 SER A CA 12
ATOM 10314 C C . SER A 1 44 ? -4.068 -3.222 -3.515 1.00 0.00 44 SER A C 12
ATOM 10315 O O . SER A 1 44 ? -4.439 -4.302 -3.970 1.00 0.00 44 SER A O 12
ATOM 10323 N N . LEU A 1 45 ? -2.839 -2.739 -3.701 1.00 0.00 45 LEU A N 12
ATOM 10324 C CA . LEU A 1 45 ? -1.832 -3.470 -4.467 1.00 0.00 45 LEU A CA 12
ATOM 10325 C C . LEU A 1 45 ? -1.632 -4.868 -3.891 1.00 0.00 45 LEU A C 12
ATOM 10326 O O . LEU A 1 45 ? -1.813 -5.867 -4.587 1.00 0.00 45 LEU A O 12
ATOM 10341 N N . LYS A 1 46 ? -1.271 -4.935 -2.612 1.00 0.00 46 LYS A N 12
ATOM 10342 C CA . LYS A 1 46 ? -1.063 -6.216 -1.950 1.00 0.00 46 LYS A CA 12
ATOM 10343 C C . LYS A 1 46 ? -2.398 -6.940 -1.778 1.00 0.00 46 LYS A C 12
ATOM 10344 O O . LYS A 1 46 ? -2.502 -8.144 -1.997 1.00 0.00 46 LYS A O 12
ATOM 10363 N N . ASN A 1 47 ? -3.422 -6.202 -1.390 1.00 0.00 47 ASN A N 12
ATOM 10364 C CA . ASN A 1 47 ? -4.741 -6.793 -1.201 1.00 0.00 47 ASN A CA 12
ATOM 10365 C C . ASN A 1 47 ? -5.249 -7.383 -2.511 1.00 0.00 47 ASN A C 12
ATOM 10366 O O . ASN A 1 47 ? -6.007 -8.352 -2.516 1.00 0.00 47 ASN A O 12
ATOM 10377 N N . GLU A 1 48 ? -4.808 -6.800 -3.620 1.00 0.00 48 GLU A N 12
ATOM 10378 C CA . GLU A 1 48 ? -5.200 -7.280 -4.939 1.00 0.00 48 GLU A CA 12
ATOM 10379 C C . GLU A 1 48 ? -4.409 -8.532 -5.284 1.00 0.00 48 GLU A C 12
ATOM 10380 O O . GLU A 1 48 ? -4.926 -9.459 -5.908 1.00 0.00 48 GLU A O 12
ATOM 10392 N N . ILE A 1 49 ? -3.155 -8.558 -4.847 1.00 0.00 49 ILE A N 12
ATOM 10393 C CA . ILE A 1 49 ? -2.292 -9.708 -5.081 1.00 0.00 49 ILE A CA 12
ATOM 10394 C C . ILE A 1 49 ? -2.812 -10.904 -4.296 1.00 0.00 49 ILE A C 12
ATOM 10395 O O . ILE A 1 49 ? -2.626 -12.057 -4.685 1.00 0.00 49 ILE A O 12
ATOM 10411 N N . LEU A 1 50 ? -3.472 -10.601 -3.184 1.00 0.00 50 LEU A N 12
ATOM 10412 C CA . LEU A 1 50 ? -4.039 -11.615 -2.317 1.00 0.00 50 LEU A CA 12
ATOM 10413 C C . LEU A 1 50 ? -5.387 -12.074 -2.852 1.00 0.00 50 LEU A C 12
ATOM 10414 O O . LEU A 1 50 ? -5.750 -13.245 -2.731 1.00 0.00 50 LEU A O 12
ATOM 10430 N N . LYS A 1 51 ? -6.119 -11.149 -3.466 1.00 0.00 51 LYS A N 12
ATOM 10431 C CA . LYS A 1 51 ? -7.416 -11.473 -4.042 1.00 0.00 51 LYS A CA 12
ATOM 10432 C C . LYS A 1 51 ? -7.257 -12.545 -5.116 1.00 0.00 51 LYS A C 12
ATOM 10433 O O . LYS A 1 51 ? -8.207 -13.251 -5.452 1.00 0.00 51 LYS A O 12
ATOM 10452 N N . ALA A 1 52 ? -6.040 -12.662 -5.646 1.00 0.00 52 ALA A N 12
ATOM 10453 C CA . ALA A 1 52 ? -5.742 -13.645 -6.676 1.00 0.00 52 ALA A CA 12
ATOM 10454 C C . ALA A 1 52 ? -4.328 -14.194 -6.512 1.00 0.00 52 ALA A C 12
ATOM 10455 O O . ALA A 1 52 ? -3.466 -13.986 -7.367 1.00 0.00 52 ALA A O 12
ATOM 10462 N N . LEU A 1 53 ? -4.098 -14.898 -5.410 1.00 0.00 53 LEU A N 12
ATOM 10463 C CA . LEU A 1 53 ? -2.790 -15.479 -5.132 1.00 0.00 53 LEU A CA 12
ATOM 10464 C C . LEU A 1 53 ? -2.572 -16.750 -5.953 1.00 0.00 53 LEU A C 12
ATOM 10465 O O . LEU A 1 53 ? -3.224 -17.767 -5.717 1.00 0.00 53 LEU A O 12
ATOM 10481 N N . PRO A 1 54 ? -1.648 -16.714 -6.932 1.00 0.00 54 PRO A N 12
ATOM 10482 C CA . PRO A 1 54 ? -1.355 -17.873 -7.781 1.00 0.00 54 PRO A CA 12
ATOM 10483 C C . PRO A 1 54 ? -0.679 -18.998 -7.006 1.00 0.00 54 PRO A C 12
ATOM 10484 O O . PRO A 1 54 ? -0.145 -18.783 -5.918 1.00 0.00 54 PRO A O 12
ATOM 10495 N N . THR A 1 55 ? -0.706 -20.200 -7.573 1.00 0.00 55 THR A N 12
ATOM 10496 C CA . THR A 1 55 ? -0.095 -21.360 -6.934 1.00 0.00 55 THR A CA 12
ATOM 10497 C C . THR A 1 55 ? 1.208 -21.741 -7.628 1.00 0.00 55 THR A C 12
ATOM 10498 O O . THR A 1 55 ? 1.434 -21.384 -8.784 1.00 0.00 55 THR A O 12
ATOM 10509 N N . GLU A 1 56 ? 2.061 -22.470 -6.916 1.00 0.00 56 GLU A N 12
ATOM 10510 C CA . GLU A 1 56 ? 3.341 -22.901 -7.464 1.00 0.00 56 GLU A CA 12
ATOM 10511 C C . GLU A 1 56 ? 3.314 -24.387 -7.806 1.00 0.00 56 GLU A C 12
ATOM 10512 O O . GLU A 1 56 ? 4.190 -24.832 -8.577 1.00 0.00 56 GLU A O 12
ATOM 10525 N N . MET A 1 1 ? 0.130 17.989 9.938 1.00 0.00 1 MET A N 13
ATOM 10526 C CA . MET A 1 1 ? -0.619 19.244 10.205 1.00 0.00 1 MET A CA 13
ATOM 10527 C C . MET A 1 1 ? -1.157 19.849 8.911 1.00 0.00 1 MET A C 13
ATOM 10528 O O . MET A 1 1 ? -2.365 19.867 8.679 1.00 0.00 1 MET A O 13
ATOM 10544 N N . GLU A 1 2 ? -0.253 20.350 8.079 1.00 0.00 2 GLU A N 13
ATOM 10545 C CA . GLU A 1 2 ? -0.638 20.957 6.811 1.00 0.00 2 GLU A CA 13
ATOM 10546 C C . GLU A 1 2 ? -0.183 20.102 5.635 1.00 0.00 2 GLU A C 13
ATOM 10547 O O . GLU A 1 2 ? -0.796 20.123 4.567 1.00 0.00 2 GLU A O 13
ATOM 10559 N N . ALA A 1 3 ? 0.894 19.349 5.835 1.00 0.00 3 ALA A N 13
ATOM 10560 C CA . ALA A 1 3 ? 1.430 18.488 4.788 1.00 0.00 3 ALA A CA 13
ATOM 10561 C C . ALA A 1 3 ? 2.207 17.320 5.382 1.00 0.00 3 ALA A C 13
ATOM 10562 O O . ALA A 1 3 ? 3.389 17.451 5.708 1.00 0.00 3 ALA A O 13
ATOM 10569 N N . VAL A 1 4 ? 1.539 16.182 5.521 1.00 0.00 4 VAL A N 13
ATOM 10570 C CA . VAL A 1 4 ? 2.166 14.989 6.077 1.00 0.00 4 VAL A CA 13
ATOM 10571 C C . VAL A 1 4 ? 1.488 13.724 5.562 1.00 0.00 4 VAL A C 13
ATOM 10572 O O . VAL A 1 4 ? 1.419 12.716 6.262 1.00 0.00 4 VAL A O 13
ATOM 10585 N N . ASP A 1 5 ? 0.991 13.793 4.331 1.00 0.00 5 ASP A N 13
ATOM 10586 C CA . ASP A 1 5 ? 0.313 12.649 3.718 1.00 0.00 5 ASP A CA 13
ATOM 10587 C C . ASP A 1 5 ? 1.237 11.437 3.656 1.00 0.00 5 ASP A C 13
ATOM 10588 O O . ASP A 1 5 ? 0.778 10.300 3.661 1.00 0.00 5 ASP A O 13
ATOM 10597 N N . ALA A 1 6 ? 2.540 11.689 3.594 1.00 0.00 6 ALA A N 13
ATOM 10598 C CA . ALA A 1 6 ? 3.525 10.615 3.529 1.00 0.00 6 ALA A CA 13
ATOM 10599 C C . ALA A 1 6 ? 3.389 9.673 4.717 1.00 0.00 6 ALA A C 13
ATOM 10600 O O . ALA A 1 6 ? 3.647 8.472 4.600 1.00 0.00 6 ALA A O 13
ATOM 10607 N N . ASN A 1 7 ? 2.976 10.211 5.860 1.00 0.00 7 ASN A N 13
ATOM 10608 C CA . ASN A 1 7 ? 2.803 9.408 7.065 1.00 0.00 7 ASN A CA 13
ATOM 10609 C C . ASN A 1 7 ? 1.696 8.375 6.869 1.00 0.00 7 ASN A C 13
ATOM 10610 O O . ASN A 1 7 ? 1.874 7.201 7.174 1.00 0.00 7 ASN A O 13
ATOM 10621 N N . SER A 1 8 ? 0.562 8.828 6.347 1.00 0.00 8 SER A N 13
ATOM 10622 C CA . SER A 1 8 ? -0.565 7.948 6.098 1.00 0.00 8 SER A CA 13
ATOM 10623 C C . SER A 1 8 ? -0.257 7.008 4.939 1.00 0.00 8 SER A C 13
ATOM 10624 O O . SER A 1 8 ? -0.722 5.870 4.905 1.00 0.00 8 SER A O 13
ATOM 10632 N N . LEU A 1 9 ? 0.538 7.498 3.991 1.00 0.00 9 LEU A N 13
ATOM 10633 C CA . LEU A 1 9 ? 0.919 6.707 2.828 1.00 0.00 9 LEU A CA 13
ATOM 10634 C C . LEU A 1 9 ? 1.830 5.555 3.238 1.00 0.00 9 LEU A C 13
ATOM 10635 O O . LEU A 1 9 ? 1.658 4.421 2.789 1.00 0.00 9 LEU A O 13
ATOM 10651 N N . ALA A 1 10 ? 2.807 5.862 4.085 1.00 0.00 10 ALA A N 13
ATOM 10652 C CA . ALA A 1 10 ? 3.765 4.868 4.552 1.00 0.00 10 ALA A CA 13
ATOM 10653 C C . ALA A 1 10 ? 3.096 3.777 5.384 1.00 0.00 10 ALA A C 13
ATOM 10654 O O . ALA A 1 10 ? 3.658 2.701 5.565 1.00 0.00 10 ALA A O 13
ATOM 10661 N N . GLN A 1 11 ? 1.899 4.057 5.887 1.00 0.00 11 GLN A N 13
ATOM 10662 C CA . GLN A 1 11 ? 1.170 3.094 6.696 1.00 0.00 11 GLN A CA 13
ATOM 10663 C C . GLN A 1 11 ? 0.461 2.075 5.816 1.00 0.00 11 GLN A C 13
ATOM 10664 O O . GLN A 1 11 ? 0.493 0.881 6.094 1.00 0.00 11 GLN A O 13
ATOM 10678 N N . ALA A 1 12 ? -0.172 2.543 4.750 1.00 0.00 12 ALA A N 13
ATOM 10679 C CA . ALA A 1 12 ? -0.867 1.647 3.837 1.00 0.00 12 ALA A CA 13
ATOM 10680 C C . ALA A 1 12 ? 0.064 0.525 3.400 1.00 0.00 12 ALA A C 13
ATOM 10681 O O . ALA A 1 12 ? -0.347 -0.624 3.246 1.00 0.00 12 ALA A O 13
ATOM 10688 N N . LYS A 1 13 ? 1.329 0.882 3.219 1.00 0.00 13 LYS A N 13
ATOM 10689 C CA . LYS A 1 13 ? 2.356 -0.071 2.816 1.00 0.00 13 LYS A CA 13
ATOM 10690 C C . LYS A 1 13 ? 2.958 -0.739 4.043 1.00 0.00 13 LYS A C 13
ATOM 10691 O O . LYS A 1 13 ? 2.966 -1.964 4.153 1.00 0.00 13 LYS A O 13
ATOM 10710 N N . GLU A 1 14 ? 3.441 0.077 4.981 1.00 0.00 14 GLU A N 13
ATOM 10711 C CA . GLU A 1 14 ? 4.017 -0.440 6.216 1.00 0.00 14 GLU A CA 13
ATOM 10712 C C . GLU A 1 14 ? 3.052 -1.440 6.838 1.00 0.00 14 GLU A C 13
ATOM 10713 O O . GLU A 1 14 ? 3.454 -2.460 7.401 1.00 0.00 14 GLU A O 13
ATOM 10725 N N . ALA A 1 15 ? 1.768 -1.139 6.705 1.00 0.00 15 ALA A N 13
ATOM 10726 C CA . ALA A 1 15 ? 0.721 -2.007 7.226 1.00 0.00 15 ALA A CA 13
ATOM 10727 C C . ALA A 1 15 ? 0.427 -3.139 6.246 1.00 0.00 15 ALA A C 13
ATOM 10728 O O . ALA A 1 15 ? 0.057 -4.242 6.649 1.00 0.00 15 ALA A O 13
ATOM 10735 N N . ALA A 1 16 ? 0.601 -2.859 4.957 1.00 0.00 16 ALA A N 13
ATOM 10736 C CA . ALA A 1 16 ? 0.361 -3.854 3.917 1.00 0.00 16 ALA A CA 13
ATOM 10737 C C . ALA A 1 16 ? 1.472 -4.897 3.891 1.00 0.00 16 ALA A C 13
ATOM 10738 O O . ALA A 1 16 ? 1.257 -6.032 3.467 1.00 0.00 16 ALA A O 13
ATOM 10745 N N . ILE A 1 17 ? 2.659 -4.512 4.355 1.00 0.00 17 ILE A N 13
ATOM 10746 C CA . ILE A 1 17 ? 3.788 -5.431 4.386 1.00 0.00 17 ILE A CA 13
ATOM 10747 C C . ILE A 1 17 ? 3.610 -6.433 5.517 1.00 0.00 17 ILE A C 13
ATOM 10748 O O . ILE A 1 17 ? 3.995 -7.597 5.398 1.00 0.00 17 ILE A O 13
ATOM 10764 N N . LYS A 1 18 ? 3.003 -5.976 6.607 1.00 0.00 18 LYS A N 13
ATOM 10765 C CA . LYS A 1 18 ? 2.749 -6.837 7.752 1.00 0.00 18 LYS A CA 13
ATOM 10766 C C . LYS A 1 18 ? 1.810 -7.969 7.354 1.00 0.00 18 LYS A C 13
ATOM 10767 O O . LYS A 1 18 ? 1.919 -9.088 7.854 1.00 0.00 18 LYS A O 13
ATOM 10786 N N . GLU A 1 19 ? 0.899 -7.671 6.430 1.00 0.00 19 GLU A N 13
ATOM 10787 C CA . GLU A 1 19 ? -0.045 -8.669 5.946 1.00 0.00 19 GLU A CA 13
ATOM 10788 C C . GLU A 1 19 ? 0.685 -9.699 5.101 1.00 0.00 19 GLU A C 13
ATOM 10789 O O . GLU A 1 19 ? 0.514 -10.902 5.285 1.00 0.00 19 GLU A O 13
ATOM 10801 N N . LEU A 1 20 ? 1.517 -9.217 4.187 1.00 0.00 20 LEU A N 13
ATOM 10802 C CA . LEU A 1 20 ? 2.290 -10.102 3.334 1.00 0.00 20 LEU A CA 13
ATOM 10803 C C . LEU A 1 20 ? 3.230 -10.955 4.181 1.00 0.00 20 LEU A C 13
ATOM 10804 O O . LEU A 1 20 ? 3.652 -12.035 3.768 1.00 0.00 20 LEU A O 13
ATOM 10820 N N . LYS A 1 21 ? 3.545 -10.459 5.377 1.00 0.00 21 LYS A N 13
ATOM 10821 C CA . LYS A 1 21 ? 4.424 -11.169 6.295 1.00 0.00 21 LYS A CA 13
ATOM 10822 C C . LYS A 1 21 ? 3.644 -12.213 7.086 1.00 0.00 21 LYS A C 13
ATOM 10823 O O . LYS A 1 21 ? 4.127 -13.324 7.307 1.00 0.00 21 LYS A O 13
ATOM 10842 N N . GLN A 1 22 ? 2.431 -11.856 7.510 1.00 0.00 22 GLN A N 13
ATOM 10843 C CA . GLN A 1 22 ? 1.596 -12.781 8.270 1.00 0.00 22 GLN A CA 13
ATOM 10844 C C . GLN A 1 22 ? 0.888 -13.760 7.340 1.00 0.00 22 GLN A C 13
ATOM 10845 O O . GLN A 1 22 ? 0.563 -14.881 7.732 1.00 0.00 22 GLN A O 13
ATOM 10859 N N . TYR A 1 23 ? 0.661 -13.333 6.100 1.00 0.00 23 TYR A N 13
ATOM 10860 C CA . TYR A 1 23 ? 0.001 -14.176 5.108 1.00 0.00 23 TYR A CA 13
ATOM 10861 C C . TYR A 1 23 ? 0.967 -15.221 4.568 1.00 0.00 23 TYR A C 13
ATOM 10862 O O . TYR A 1 23 ? 0.596 -16.375 4.355 1.00 0.00 23 TYR A O 13
ATOM 10880 N N . GLY A 1 24 ? 2.205 -14.801 4.342 1.00 0.00 24 GLY A N 13
ATOM 10881 C CA . GLY A 1 24 ? 3.208 -15.706 3.820 1.00 0.00 24 GLY A CA 13
ATOM 10882 C C . GLY A 1 24 ? 3.503 -15.466 2.349 1.00 0.00 24 GLY A C 13
ATOM 10883 O O . GLY A 1 24 ? 4.365 -16.129 1.772 1.00 0.00 24 GLY A O 13
ATOM 10887 N N . ILE A 1 25 ? 2.788 -14.521 1.735 1.00 0.00 25 ILE A N 13
ATOM 10888 C CA . ILE A 1 25 ? 2.996 -14.216 0.316 1.00 0.00 25 ILE A CA 13
ATOM 10889 C C . ILE A 1 25 ? 4.479 -13.990 0.020 1.00 0.00 25 ILE A C 13
ATOM 10890 O O . ILE A 1 25 ? 5.306 -13.970 0.932 1.00 0.00 25 ILE A O 13
ATOM 10906 N N . GLY A 1 26 ? 4.811 -13.826 -1.258 1.00 0.00 26 GLY A N 13
ATOM 10907 C CA . GLY A 1 26 ? 6.195 -13.612 -1.643 1.00 0.00 26 GLY A CA 13
ATOM 10908 C C . GLY A 1 26 ? 6.661 -12.187 -1.405 1.00 0.00 26 GLY A C 13
ATOM 10909 O O . GLY A 1 26 ? 5.864 -11.250 -1.440 1.00 0.00 26 GLY A O 13
ATOM 10913 N N . ASP A 1 27 ? 7.960 -12.029 -1.165 1.00 0.00 27 ASP A N 13
ATOM 10914 C CA . ASP A 1 27 ? 8.546 -10.713 -0.922 1.00 0.00 27 ASP A CA 13
ATOM 10915 C C . ASP A 1 27 ? 8.340 -9.793 -2.119 1.00 0.00 27 ASP A C 13
ATOM 10916 O O . ASP A 1 27 ? 8.297 -8.573 -1.971 1.00 0.00 27 ASP A O 13
ATOM 10925 N N . TYR A 1 28 ? 8.198 -10.385 -3.302 1.00 0.00 28 TYR A N 13
ATOM 10926 C CA . TYR A 1 28 ? 7.976 -9.614 -4.524 1.00 0.00 28 TYR A CA 13
ATOM 10927 C C . TYR A 1 28 ? 6.947 -8.521 -4.290 1.00 0.00 28 TYR A C 13
ATOM 10928 O O . TYR A 1 28 ? 7.120 -7.372 -4.698 1.00 0.00 28 TYR A O 13
ATOM 10946 N N . TYR A 1 29 ? 5.860 -8.920 -3.659 1.00 0.00 29 TYR A N 13
ATOM 10947 C CA . TYR A 1 29 ? 4.743 -8.027 -3.379 1.00 0.00 29 TYR A CA 13
ATOM 10948 C C . TYR A 1 29 ? 4.985 -7.114 -2.177 1.00 0.00 29 TYR A C 13
ATOM 10949 O O . TYR A 1 29 ? 4.391 -6.046 -2.079 1.00 0.00 29 TYR A O 13
ATOM 10967 N N . ILE A 1 30 ? 5.876 -7.488 -1.277 1.00 0.00 30 ILE A N 13
ATOM 10968 C CA . ILE A 1 30 ? 6.169 -6.609 -0.160 1.00 0.00 30 ILE A CA 13
ATOM 10969 C C . ILE A 1 30 ? 6.956 -5.417 -0.702 1.00 0.00 30 ILE A C 13
ATOM 10970 O O . ILE A 1 30 ? 6.847 -4.290 -0.211 1.00 0.00 30 ILE A O 13
ATOM 10986 N N . LYS A 1 31 ? 7.742 -5.698 -1.741 1.00 0.00 31 LYS A N 13
ATOM 10987 C CA . LYS A 1 31 ? 8.561 -4.695 -2.406 1.00 0.00 31 LYS A CA 13
ATOM 10988 C C . LYS A 1 31 ? 7.753 -3.926 -3.445 1.00 0.00 31 LYS A C 13
ATOM 10989 O O . LYS A 1 31 ? 7.806 -2.696 -3.494 1.00 0.00 31 LYS A O 13
ATOM 11008 N N . LEU A 1 32 ? 7.001 -4.652 -4.277 1.00 0.00 32 LEU A N 13
ATOM 11009 C CA . LEU A 1 32 ? 6.185 -4.016 -5.309 1.00 0.00 32 LEU A CA 13
ATOM 11010 C C . LEU A 1 32 ? 5.319 -2.899 -4.703 1.00 0.00 32 LEU A C 13
ATOM 11011 O O . LEU A 1 32 ? 4.838 -2.017 -5.413 1.00 0.00 32 LEU A O 13
ATOM 11027 N N . ILE A 1 33 ? 5.144 -2.944 -3.376 1.00 0.00 33 ILE A N 13
ATOM 11028 C CA . ILE A 1 33 ? 4.364 -1.943 -2.660 1.00 0.00 33 ILE A CA 13
ATOM 11029 C C . ILE A 1 33 ? 5.211 -0.703 -2.379 1.00 0.00 33 ILE A C 13
ATOM 11030 O O . ILE A 1 33 ? 4.855 0.408 -2.768 1.00 0.00 33 ILE A O 13
ATOM 11046 N N . ASN A 1 34 ? 6.331 -0.903 -1.692 1.00 0.00 34 ASN A N 13
ATOM 11047 C CA . ASN A 1 34 ? 7.229 0.195 -1.347 1.00 0.00 34 ASN A CA 13
ATOM 11048 C C . ASN A 1 34 ? 7.601 1.030 -2.575 1.00 0.00 34 ASN A C 13
ATOM 11049 O O . ASN A 1 34 ? 7.978 2.195 -2.451 1.00 0.00 34 ASN A O 13
ATOM 11060 N N . ASN A 1 35 ? 7.500 0.428 -3.757 1.00 0.00 35 ASN A N 13
ATOM 11061 C CA . ASN A 1 35 ? 7.836 1.120 -4.999 1.00 0.00 35 ASN A CA 13
ATOM 11062 C C . ASN A 1 35 ? 6.749 2.115 -5.407 1.00 0.00 35 ASN A C 13
ATOM 11063 O O . ASN A 1 35 ? 7.007 3.040 -6.180 1.00 0.00 35 ASN A O 13
ATOM 11074 N N . ALA A 1 36 ? 5.535 1.924 -4.896 1.00 0.00 36 ALA A N 13
ATOM 11075 C CA . ALA A 1 36 ? 4.423 2.812 -5.227 1.00 0.00 36 ALA A CA 13
ATOM 11076 C C . ALA A 1 36 ? 4.727 4.255 -4.849 1.00 0.00 36 ALA A C 13
ATOM 11077 O O . ALA A 1 36 ? 5.518 4.522 -3.945 1.00 0.00 36 ALA A O 13
ATOM 11084 N N . LYS A 1 37 ? 4.089 5.181 -5.556 1.00 0.00 37 LYS A N 13
ATOM 11085 C CA . LYS A 1 37 ? 4.280 6.604 -5.312 1.00 0.00 37 LYS A CA 13
ATOM 11086 C C . LYS A 1 37 ? 3.143 7.167 -4.463 1.00 0.00 37 LYS A C 13
ATOM 11087 O O . LYS A 1 37 ? 3.357 8.001 -3.591 1.00 0.00 37 LYS A O 13
ATOM 11106 N N . THR A 1 38 ? 1.932 6.685 -4.721 1.00 0.00 38 THR A N 13
ATOM 11107 C CA . THR A 1 38 ? 0.755 7.123 -3.980 1.00 0.00 38 THR A CA 13
ATOM 11108 C C . THR A 1 38 ? 0.456 6.135 -2.856 1.00 0.00 38 THR A C 13
ATOM 11109 O O . THR A 1 38 ? 1.368 5.483 -2.351 1.00 0.00 38 THR A O 13
ATOM 11120 N N . VAL A 1 39 ? -0.812 6.010 -2.464 1.00 0.00 39 VAL A N 13
ATOM 11121 C CA . VAL A 1 39 ? -1.171 5.079 -1.404 1.00 0.00 39 VAL A CA 13
ATOM 11122 C C . VAL A 1 39 ? -2.395 4.240 -1.759 1.00 0.00 39 VAL A C 13
ATOM 11123 O O . VAL A 1 39 ? -2.412 3.031 -1.524 1.00 0.00 39 VAL A O 13
ATOM 11136 N N . GLU A 1 40 ? -3.418 4.878 -2.319 1.00 0.00 40 GLU A N 13
ATOM 11137 C CA . GLU A 1 40 ? -4.639 4.169 -2.694 1.00 0.00 40 GLU A CA 13
ATOM 11138 C C . GLU A 1 40 ? -4.309 2.900 -3.468 1.00 0.00 40 GLU A C 13
ATOM 11139 O O . GLU A 1 40 ? -4.986 1.881 -3.331 1.00 0.00 40 GLU A O 13
ATOM 11151 N N . GLY A 1 41 ? -3.251 2.964 -4.266 1.00 0.00 41 GLY A N 13
ATOM 11152 C CA . GLY A 1 41 ? -2.835 1.807 -5.030 1.00 0.00 41 GLY A CA 13
ATOM 11153 C C . GLY A 1 41 ? -1.968 0.882 -4.205 1.00 0.00 41 GLY A C 13
ATOM 11154 O O . GLY A 1 41 ? -2.062 -0.338 -4.316 1.00 0.00 41 GLY A O 13
ATOM 11158 N N . VAL A 1 42 ? -1.125 1.469 -3.361 1.00 0.00 42 VAL A N 13
ATOM 11159 C CA . VAL A 1 42 ? -0.235 0.698 -2.501 1.00 0.00 42 VAL A CA 13
ATOM 11160 C C . VAL A 1 42 ? -0.978 -0.426 -1.781 1.00 0.00 42 VAL A C 13
ATOM 11161 O O . VAL A 1 42 ? -0.554 -1.581 -1.806 1.00 0.00 42 VAL A O 13
ATOM 11174 N N . GLU A 1 43 ? -2.079 -0.075 -1.129 1.00 0.00 43 GLU A N 13
ATOM 11175 C CA . GLU A 1 43 ? -2.873 -1.053 -0.387 1.00 0.00 43 GLU A CA 13
ATOM 11176 C C . GLU A 1 43 ? -3.557 -2.038 -1.328 1.00 0.00 43 GLU A C 13
ATOM 11177 O O . GLU A 1 43 ? -3.490 -3.250 -1.129 1.00 0.00 43 GLU A O 13
ATOM 11189 N N . SER A 1 44 ? -4.216 -1.509 -2.351 1.00 0.00 44 SER A N 13
ATOM 11190 C CA . SER A 1 44 ? -4.913 -2.340 -3.322 1.00 0.00 44 SER A CA 13
ATOM 11191 C C . SER A 1 44 ? -3.933 -3.232 -4.077 1.00 0.00 44 SER A C 13
ATOM 11192 O O . SER A 1 44 ? -4.314 -4.268 -4.619 1.00 0.00 44 SER A O 13
ATOM 11200 N N . LEU A 1 45 ? -2.669 -2.819 -4.112 1.00 0.00 45 LEU A N 13
ATOM 11201 C CA . LEU A 1 45 ? -1.634 -3.580 -4.806 1.00 0.00 45 LEU A CA 13
ATOM 11202 C C . LEU A 1 45 ? -1.464 -4.968 -4.194 1.00 0.00 45 LEU A C 13
ATOM 11203 O O . LEU A 1 45 ? -1.645 -5.978 -4.875 1.00 0.00 45 LEU A O 13
ATOM 11218 N N . LYS A 1 46 ? -1.122 -5.020 -2.909 1.00 0.00 46 LYS A N 13
ATOM 11219 C CA . LYS A 1 46 ? -0.942 -6.297 -2.226 1.00 0.00 46 LYS A CA 13
ATOM 11220 C C . LYS A 1 46 ? -2.291 -6.993 -2.042 1.00 0.00 46 LYS A C 13
ATOM 11221 O O . LYS A 1 46 ? -2.425 -8.187 -2.283 1.00 0.00 46 LYS A O 13
ATOM 11240 N N . ASN A 1 47 ? -3.295 -6.242 -1.623 1.00 0.00 47 ASN A N 13
ATOM 11241 C CA . ASN A 1 47 ? -4.624 -6.812 -1.424 1.00 0.00 47 ASN A CA 13
ATOM 11242 C C . ASN A 1 47 ? -5.119 -7.459 -2.713 1.00 0.00 47 ASN A C 13
ATOM 11243 O O . ASN A 1 47 ? -5.896 -8.414 -2.684 1.00 0.00 47 ASN A O 13
ATOM 11254 N N . GLU A 1 48 ? -4.646 -6.944 -3.844 1.00 0.00 48 GLU A N 13
ATOM 11255 C CA . GLU A 1 48 ? -5.023 -7.487 -5.142 1.00 0.00 48 GLU A CA 13
ATOM 11256 C C . GLU A 1 48 ? -4.251 -8.772 -5.404 1.00 0.00 48 GLU A C 13
ATOM 11257 O O . GLU A 1 48 ? -4.784 -9.730 -5.961 1.00 0.00 48 GLU A O 13
ATOM 11269 N N . ILE A 1 49 ? -2.995 -8.789 -4.970 1.00 0.00 49 ILE A N 13
ATOM 11270 C CA . ILE A 1 49 ? -2.150 -9.964 -5.129 1.00 0.00 49 ILE A CA 13
ATOM 11271 C C . ILE A 1 49 ? -2.726 -11.121 -4.320 1.00 0.00 49 ILE A C 13
ATOM 11272 O O . ILE A 1 49 ? -2.543 -12.292 -4.656 1.00 0.00 49 ILE A O 13
ATOM 11288 N N . LEU A 1 50 ? -3.425 -10.763 -3.249 1.00 0.00 50 LEU A N 13
ATOM 11289 C CA . LEU A 1 50 ? -4.049 -11.731 -2.366 1.00 0.00 50 LEU A CA 13
ATOM 11290 C C . LEU A 1 50 ? -5.363 -12.224 -2.956 1.00 0.00 50 LEU A C 13
ATOM 11291 O O . LEU A 1 50 ? -5.722 -13.392 -2.806 1.00 0.00 50 LEU A O 13
ATOM 11307 N N . LYS A 1 51 ? -6.066 -11.334 -3.650 1.00 0.00 51 LYS A N 13
ATOM 11308 C CA . LYS A 1 51 ? -7.325 -11.697 -4.284 1.00 0.00 51 LYS A CA 13
ATOM 11309 C C . LYS A 1 51 ? -7.095 -12.825 -5.287 1.00 0.00 51 LYS A C 13
ATOM 11310 O O . LYS A 1 51 ? -8.018 -13.560 -5.638 1.00 0.00 51 LYS A O 13
ATOM 11329 N N . ALA A 1 52 ? -5.847 -12.955 -5.737 1.00 0.00 52 ALA A N 13
ATOM 11330 C CA . ALA A 1 52 ? -5.475 -13.988 -6.691 1.00 0.00 52 ALA A CA 13
ATOM 11331 C C . ALA A 1 52 ? -4.050 -14.473 -6.434 1.00 0.00 52 ALA A C 13
ATOM 11332 O O . ALA A 1 52 ? -3.188 -14.388 -7.308 1.00 0.00 52 ALA A O 13
ATOM 11339 N N . LEU A 1 53 ? -3.814 -14.976 -5.224 1.00 0.00 53 LEU A N 13
ATOM 11340 C CA . LEU A 1 53 ? -2.496 -15.473 -4.834 1.00 0.00 53 LEU A CA 13
ATOM 11341 C C . LEU A 1 53 ? -1.877 -16.339 -5.933 1.00 0.00 53 LEU A C 13
ATOM 11342 O O . LEU A 1 53 ? -2.253 -17.499 -6.106 1.00 0.00 53 LEU A O 13
ATOM 11358 N N . PRO A 1 54 ? -0.914 -15.786 -6.694 1.00 0.00 54 PRO A N 13
ATOM 11359 C CA . PRO A 1 54 ? -0.248 -16.510 -7.772 1.00 0.00 54 PRO A CA 13
ATOM 11360 C C . PRO A 1 54 ? 0.916 -17.357 -7.269 1.00 0.00 54 PRO A C 13
ATOM 11361 O O . PRO A 1 54 ? 1.074 -17.557 -6.065 1.00 0.00 54 PRO A O 13
ATOM 11372 N N . THR A 1 55 ? 1.730 -17.849 -8.198 1.00 0.00 55 THR A N 13
ATOM 11373 C CA . THR A 1 55 ? 2.882 -18.671 -7.845 1.00 0.00 55 THR A CA 13
ATOM 11374 C C . THR A 1 55 ? 4.175 -18.047 -8.362 1.00 0.00 55 THR A C 13
ATOM 11375 O O . THR A 1 55 ? 5.158 -18.745 -8.606 1.00 0.00 55 THR A O 13
ATOM 11386 N N . GLU A 1 56 ? 4.166 -16.727 -8.527 1.00 0.00 56 GLU A N 13
ATOM 11387 C CA . GLU A 1 56 ? 5.339 -16.007 -9.013 1.00 0.00 56 GLU A CA 13
ATOM 11388 C C . GLU A 1 56 ? 5.808 -16.566 -10.354 1.00 0.00 56 GLU A C 13
ATOM 11389 O O . GLU A 1 56 ? 6.833 -16.077 -10.871 1.00 0.00 56 GLU A O 13
ATOM 11402 N N . MET A 1 1 ? -4.368 7.438 13.562 1.00 0.00 1 MET A N 14
ATOM 11403 C CA . MET A 1 1 ? -3.013 8.005 13.338 1.00 0.00 1 MET A CA 14
ATOM 11404 C C . MET A 1 1 ? -2.967 8.814 12.050 1.00 0.00 1 MET A C 14
ATOM 11405 O O . MET A 1 1 ? -3.535 8.428 11.036 1.00 0.00 1 MET A O 14
ATOM 11421 N N . GLU A 1 2 ? -2.282 9.954 12.107 1.00 0.00 2 GLU A N 14
ATOM 11422 C CA . GLU A 1 2 ? -2.157 10.822 10.938 1.00 0.00 2 GLU A CA 14
ATOM 11423 C C . GLU A 1 2 ? -0.940 11.742 11.072 1.00 0.00 2 GLU A C 14
ATOM 11424 O O . GLU A 1 2 ? -0.211 11.676 12.062 1.00 0.00 2 GLU A O 14
ATOM 11436 N N . ALA A 1 3 ? -0.741 12.589 10.079 1.00 0.00 3 ALA A N 14
ATOM 11437 C CA . ALA A 1 3 ? 0.384 13.522 10.087 1.00 0.00 3 ALA A CA 14
ATOM 11438 C C . ALA A 1 3 ? 0.205 14.615 9.033 1.00 0.00 3 ALA A C 14
ATOM 11439 O O . ALA A 1 3 ? -0.136 15.750 9.363 1.00 0.00 3 ALA A O 14
ATOM 11446 N N . VAL A 1 4 ? 0.424 14.267 7.777 1.00 0.00 4 VAL A N 14
ATOM 11447 C CA . VAL A 1 4 ? 0.277 15.217 6.685 1.00 0.00 4 VAL A CA 14
ATOM 11448 C C . VAL A 1 4 ? -0.059 14.522 5.371 1.00 0.00 4 VAL A C 14
ATOM 11449 O O . VAL A 1 4 ? -0.857 15.027 4.581 1.00 0.00 4 VAL A O 14
ATOM 11462 N N . ASP A 1 5 ? 0.544 13.355 5.139 1.00 0.00 5 ASP A N 14
ATOM 11463 C CA . ASP A 1 5 ? 0.298 12.596 3.919 1.00 0.00 5 ASP A CA 14
ATOM 11464 C C . ASP A 1 5 ? 1.267 11.425 3.799 1.00 0.00 5 ASP A C 14
ATOM 11465 O O . ASP A 1 5 ? 0.849 10.269 3.681 1.00 0.00 5 ASP A O 14
ATOM 11474 N N . ALA A 1 6 ? 2.561 11.724 3.826 1.00 0.00 6 ALA A N 14
ATOM 11475 C CA . ALA A 1 6 ? 3.587 10.692 3.716 1.00 0.00 6 ALA A CA 14
ATOM 11476 C C . ALA A 1 6 ? 3.455 9.656 4.830 1.00 0.00 6 ALA A C 14
ATOM 11477 O O . ALA A 1 6 ? 3.689 8.469 4.616 1.00 0.00 6 ALA A O 14
ATOM 11484 N N . ASN A 1 7 ? 3.082 10.116 6.022 1.00 0.00 7 ASN A N 14
ATOM 11485 C CA . ASN A 1 7 ? 2.920 9.224 7.164 1.00 0.00 7 ASN A CA 14
ATOM 11486 C C . ASN A 1 7 ? 1.800 8.218 6.912 1.00 0.00 7 ASN A C 14
ATOM 11487 O O . ASN A 1 7 ? 1.968 7.019 7.132 1.00 0.00 7 ASN A O 14
ATOM 11498 N N . SER A 1 8 ? 0.662 8.718 6.444 1.00 0.00 8 SER A N 14
ATOM 11499 C CA . SER A 1 8 ? -0.483 7.861 6.155 1.00 0.00 8 SER A CA 14
ATOM 11500 C C . SER A 1 8 ? -0.190 6.972 4.956 1.00 0.00 8 SER A C 14
ATOM 11501 O O . SER A 1 8 ? -0.675 5.843 4.876 1.00 0.00 8 SER A O 14
ATOM 11509 N N . LEU A 1 9 ? 0.610 7.486 4.028 1.00 0.00 9 LEU A N 14
ATOM 11510 C CA . LEU A 1 9 ? 0.976 6.739 2.830 1.00 0.00 9 LEU A CA 14
ATOM 11511 C C . LEU A 1 9 ? 1.876 5.558 3.187 1.00 0.00 9 LEU A C 14
ATOM 11512 O O . LEU A 1 9 ? 1.686 4.442 2.698 1.00 0.00 9 LEU A O 14
ATOM 11528 N N . ALA A 1 10 ? 2.864 5.820 4.038 1.00 0.00 10 ALA A N 14
ATOM 11529 C CA . ALA A 1 10 ? 3.810 4.795 4.460 1.00 0.00 10 ALA A CA 14
ATOM 11530 C C . ALA A 1 10 ? 3.134 3.701 5.279 1.00 0.00 10 ALA A C 14
ATOM 11531 O O . ALA A 1 10 ? 3.677 2.608 5.426 1.00 0.00 10 ALA A O 14
ATOM 11538 N N . GLN A 1 11 ? 1.950 3.995 5.807 1.00 0.00 11 GLN A N 14
ATOM 11539 C CA . GLN A 1 11 ? 1.211 3.035 6.607 1.00 0.00 11 GLN A CA 14
ATOM 11540 C C . GLN A 1 11 ? 0.480 2.041 5.718 1.00 0.00 11 GLN A C 14
ATOM 11541 O O . GLN A 1 11 ? 0.455 0.847 6.003 1.00 0.00 11 GLN A O 14
ATOM 11555 N N . ALA A 1 12 ? -0.104 2.531 4.634 1.00 0.00 12 ALA A N 14
ATOM 11556 C CA . ALA A 1 12 ? -0.815 1.662 3.709 1.00 0.00 12 ALA A CA 14
ATOM 11557 C C . ALA A 1 12 ? 0.075 0.497 3.307 1.00 0.00 12 ALA A C 14
ATOM 11558 O O . ALA A 1 12 ? -0.378 -0.640 3.187 1.00 0.00 12 ALA A O 14
ATOM 11565 N N . LYS A 1 13 ? 1.355 0.798 3.121 1.00 0.00 13 LYS A N 14
ATOM 11566 C CA . LYS A 1 13 ? 2.340 -0.213 2.753 1.00 0.00 13 LYS A CA 14
ATOM 11567 C C . LYS A 1 13 ? 2.909 -0.870 4.002 1.00 0.00 13 LYS A C 14
ATOM 11568 O O . LYS A 1 13 ? 2.876 -2.092 4.137 1.00 0.00 13 LYS A O 14
ATOM 11587 N N . GLU A 1 14 ? 3.411 -0.050 4.927 1.00 0.00 14 GLU A N 14
ATOM 11588 C CA . GLU A 1 14 ? 3.960 -0.561 6.177 1.00 0.00 14 GLU A CA 14
ATOM 11589 C C . GLU A 1 14 ? 2.973 -1.539 6.792 1.00 0.00 14 GLU A C 14
ATOM 11590 O O . GLU A 1 14 ? 3.351 -2.556 7.377 1.00 0.00 14 GLU A O 14
ATOM 11602 N N . ALA A 1 15 ? 1.696 -1.222 6.626 1.00 0.00 15 ALA A N 14
ATOM 11603 C CA . ALA A 1 15 ? 0.626 -2.067 7.135 1.00 0.00 15 ALA A CA 14
ATOM 11604 C C . ALA A 1 15 ? 0.314 -3.191 6.150 1.00 0.00 15 ALA A C 14
ATOM 11605 O O . ALA A 1 15 ? -0.011 -4.310 6.550 1.00 0.00 15 ALA A O 14
ATOM 11612 N N . ALA A 1 16 ? 0.422 -2.887 4.858 1.00 0.00 16 ALA A N 14
ATOM 11613 C CA . ALA A 1 16 ? 0.159 -3.874 3.817 1.00 0.00 16 ALA A CA 14
ATOM 11614 C C . ALA A 1 16 ? 1.228 -4.961 3.811 1.00 0.00 16 ALA A C 14
ATOM 11615 O O . ALA A 1 16 ? 0.968 -6.098 3.415 1.00 0.00 16 ALA A O 14
ATOM 11622 N N . ILE A 1 17 ? 2.430 -4.611 4.262 1.00 0.00 17 ILE A N 14
ATOM 11623 C CA . ILE A 1 17 ? 3.528 -5.566 4.313 1.00 0.00 17 ILE A CA 14
ATOM 11624 C C . ILE A 1 17 ? 3.336 -6.525 5.480 1.00 0.00 17 ILE A C 14
ATOM 11625 O O . ILE A 1 17 ? 3.679 -7.704 5.394 1.00 0.00 17 ILE A O 14
ATOM 11641 N N . LYS A 1 18 ? 2.768 -6.012 6.567 1.00 0.00 18 LYS A N 14
ATOM 11642 C CA . LYS A 1 18 ? 2.508 -6.825 7.747 1.00 0.00 18 LYS A CA 14
ATOM 11643 C C . LYS A 1 18 ? 1.610 -8.000 7.388 1.00 0.00 18 LYS A C 14
ATOM 11644 O O . LYS A 1 18 ? 1.726 -9.083 7.959 1.00 0.00 18 LYS A O 14
ATOM 11663 N N . GLU A 1 19 ? 0.725 -7.780 6.422 1.00 0.00 19 GLU A N 14
ATOM 11664 C CA . GLU A 1 19 ? -0.180 -8.825 5.968 1.00 0.00 19 GLU A CA 14
ATOM 11665 C C . GLU A 1 19 ? 0.559 -9.798 5.064 1.00 0.00 19 GLU A C 14
ATOM 11666 O O . GLU A 1 19 ? 0.361 -11.010 5.146 1.00 0.00 19 GLU A O 14
ATOM 11678 N N . LEU A 1 20 ? 1.422 -9.262 4.208 1.00 0.00 20 LEU A N 14
ATOM 11679 C CA . LEU A 1 20 ? 2.198 -10.090 3.300 1.00 0.00 20 LEU A CA 14
ATOM 11680 C C . LEU A 1 20 ? 3.038 -11.091 4.084 1.00 0.00 20 LEU A C 14
ATOM 11681 O O . LEU A 1 20 ? 3.266 -12.216 3.635 1.00 0.00 20 LEU A O 14
ATOM 11697 N N . LYS A 1 21 ? 3.486 -10.674 5.264 1.00 0.00 21 LYS A N 14
ATOM 11698 C CA . LYS A 1 21 ? 4.289 -11.533 6.123 1.00 0.00 21 LYS A CA 14
ATOM 11699 C C . LYS A 1 21 ? 3.389 -12.453 6.937 1.00 0.00 21 LYS A C 14
ATOM 11700 O O . LYS A 1 21 ? 3.700 -13.626 7.136 1.00 0.00 21 LYS A O 14
ATOM 11719 N N . GLN A 1 22 ? 2.260 -11.915 7.394 1.00 0.00 22 GLN A N 14
ATOM 11720 C CA . GLN A 1 22 ? 1.309 -12.696 8.174 1.00 0.00 22 GLN A CA 14
ATOM 11721 C C . GLN A 1 22 ? 0.628 -13.737 7.291 1.00 0.00 22 GLN A C 14
ATOM 11722 O O . GLN A 1 22 ? 0.213 -14.795 7.764 1.00 0.00 22 GLN A O 14
ATOM 11736 N N . TYR A 1 23 ? 0.522 -13.427 6.001 1.00 0.00 23 TYR A N 14
ATOM 11737 C CA . TYR A 1 23 ? -0.100 -14.329 5.041 1.00 0.00 23 TYR A CA 14
ATOM 11738 C C . TYR A 1 23 ? 0.903 -15.361 4.543 1.00 0.00 23 TYR A C 14
ATOM 11739 O O . TYR A 1 23 ? 0.560 -16.522 4.324 1.00 0.00 23 TYR A O 14
ATOM 11757 N N . GLY A 1 24 ? 2.144 -14.924 4.361 1.00 0.00 24 GLY A N 14
ATOM 11758 C CA . GLY A 1 24 ? 3.180 -15.816 3.885 1.00 0.00 24 GLY A CA 14
ATOM 11759 C C . GLY A 1 24 ? 3.593 -15.526 2.453 1.00 0.00 24 GLY A C 14
ATOM 11760 O O . GLY A 1 24 ? 4.518 -16.152 1.935 1.00 0.00 24 GLY A O 14
ATOM 11764 N N . ILE A 1 25 ? 2.914 -14.577 1.804 1.00 0.00 25 ILE A N 14
ATOM 11765 C CA . ILE A 1 25 ? 3.242 -14.229 0.418 1.00 0.00 25 ILE A CA 14
ATOM 11766 C C . ILE A 1 25 ? 4.736 -13.935 0.272 1.00 0.00 25 ILE A C 14
ATOM 11767 O O . ILE A 1 25 ? 5.459 -13.858 1.265 1.00 0.00 25 ILE A O 14
ATOM 11783 N N . GLY A 1 26 ? 5.197 -13.772 -0.969 1.00 0.00 26 GLY A N 14
ATOM 11784 C CA . GLY A 1 26 ? 6.602 -13.491 -1.204 1.00 0.00 26 GLY A CA 14
ATOM 11785 C C . GLY A 1 26 ? 6.949 -12.034 -0.976 1.00 0.00 26 GLY A C 14
ATOM 11786 O O . GLY A 1 26 ? 6.074 -11.168 -0.995 1.00 0.00 26 GLY A O 14
ATOM 11790 N N . ASP A 1 27 ? 8.233 -11.760 -0.760 1.00 0.00 27 ASP A N 14
ATOM 11791 C CA . ASP A 1 27 ? 8.696 -10.397 -0.528 1.00 0.00 27 ASP A CA 14
ATOM 11792 C C . ASP A 1 27 ? 8.558 -9.550 -1.786 1.00 0.00 27 ASP A C 14
ATOM 11793 O O . ASP A 1 27 ? 8.471 -8.326 -1.709 1.00 0.00 27 ASP A O 14
ATOM 11802 N N . TYR A 1 28 ? 8.522 -10.201 -2.945 1.00 0.00 28 TYR A N 14
ATOM 11803 C CA . TYR A 1 28 ? 8.373 -9.487 -4.211 1.00 0.00 28 TYR A CA 14
ATOM 11804 C C . TYR A 1 28 ? 7.275 -8.443 -4.101 1.00 0.00 28 TYR A C 14
ATOM 11805 O O . TYR A 1 28 ? 7.437 -7.291 -4.498 1.00 0.00 28 TYR A O 14
ATOM 11823 N N . TYR A 1 29 ? 6.146 -8.891 -3.580 1.00 0.00 29 TYR A N 14
ATOM 11824 C CA . TYR A 1 29 ? 4.966 -8.051 -3.425 1.00 0.00 29 TYR A CA 14
ATOM 11825 C C . TYR A 1 29 ? 5.095 -7.060 -2.267 1.00 0.00 29 TYR A C 14
ATOM 11826 O O . TYR A 1 29 ? 4.455 -6.013 -2.268 1.00 0.00 29 TYR A O 14
ATOM 11844 N N . ILE A 1 30 ? 5.948 -7.349 -1.297 1.00 0.00 30 ILE A N 14
ATOM 11845 C CA . ILE A 1 30 ? 6.145 -6.405 -0.208 1.00 0.00 30 ILE A CA 14
ATOM 11846 C C . ILE A 1 30 ? 6.972 -5.236 -0.741 1.00 0.00 30 ILE A C 14
ATOM 11847 O O . ILE A 1 30 ? 6.806 -4.085 -0.331 1.00 0.00 30 ILE A O 14
ATOM 11863 N N . LYS A 1 31 ? 7.858 -5.562 -1.681 1.00 0.00 31 LYS A N 14
ATOM 11864 C CA . LYS A 1 31 ? 8.726 -4.583 -2.319 1.00 0.00 31 LYS A CA 14
ATOM 11865 C C . LYS A 1 31 ? 7.996 -3.855 -3.439 1.00 0.00 31 LYS A C 14
ATOM 11866 O O . LYS A 1 31 ? 8.022 -2.626 -3.514 1.00 0.00 31 LYS A O 14
ATOM 11885 N N . LEU A 1 32 ? 7.335 -4.620 -4.309 1.00 0.00 32 LEU A N 14
ATOM 11886 C CA . LEU A 1 32 ? 6.590 -4.038 -5.421 1.00 0.00 32 LEU A CA 14
ATOM 11887 C C . LEU A 1 32 ? 5.620 -2.960 -4.908 1.00 0.00 32 LEU A C 14
ATOM 11888 O O . LEU A 1 32 ? 5.149 -2.117 -5.670 1.00 0.00 32 LEU A O 14
ATOM 11904 N N . ILE A 1 33 ? 5.347 -2.996 -3.600 1.00 0.00 33 ILE A N 14
ATOM 11905 C CA . ILE A 1 33 ? 4.462 -2.037 -2.953 1.00 0.00 33 ILE A CA 14
ATOM 11906 C C . ILE A 1 33 ? 5.193 -0.717 -2.714 1.00 0.00 33 ILE A C 14
ATOM 11907 O O . ILE A 1 33 ? 4.741 0.345 -3.138 1.00 0.00 33 ILE A O 14
ATOM 11923 N N . ASN A 1 34 ? 6.318 -0.801 -2.016 1.00 0.00 34 ASN A N 14
ATOM 11924 C CA . ASN A 1 34 ? 7.120 0.375 -1.691 1.00 0.00 34 ASN A CA 14
ATOM 11925 C C . ASN A 1 34 ? 7.465 1.208 -2.928 1.00 0.00 34 ASN A C 14
ATOM 11926 O O . ASN A 1 34 ? 7.764 2.396 -2.815 1.00 0.00 34 ASN A O 14
ATOM 11937 N N . ASN A 1 35 ? 7.445 0.586 -4.104 1.00 0.00 35 ASN A N 14
ATOM 11938 C CA . ASN A 1 35 ? 7.781 1.292 -5.340 1.00 0.00 35 ASN A CA 14
ATOM 11939 C C . ASN A 1 35 ? 6.678 2.259 -5.772 1.00 0.00 35 ASN A C 14
ATOM 11940 O O . ASN A 1 35 ? 6.927 3.189 -6.540 1.00 0.00 35 ASN A O 14
ATOM 11951 N N . ALA A 1 36 ? 5.458 2.038 -5.286 1.00 0.00 36 ALA A N 14
ATOM 11952 C CA . ALA A 1 36 ? 4.329 2.896 -5.641 1.00 0.00 36 ALA A CA 14
ATOM 11953 C C . ALA A 1 36 ? 4.643 4.372 -5.391 1.00 0.00 36 ALA A C 14
ATOM 11954 O O . ALA A 1 36 ? 5.494 4.706 -4.567 1.00 0.00 36 ALA A O 14
ATOM 11961 N N . LYS A 1 37 ? 3.948 5.250 -6.113 1.00 0.00 37 LYS A N 14
ATOM 11962 C CA . LYS A 1 37 ? 4.148 6.691 -5.973 1.00 0.00 37 LYS A CA 14
ATOM 11963 C C . LYS A 1 37 ? 2.986 7.348 -5.223 1.00 0.00 37 LYS A C 14
ATOM 11964 O O . LYS A 1 37 ? 2.993 8.554 -4.986 1.00 0.00 37 LYS A O 14
ATOM 11983 N N . THR A 1 38 ? 1.995 6.545 -4.850 1.00 0.00 38 THR A N 14
ATOM 11984 C CA . THR A 1 38 ? 0.832 7.039 -4.122 1.00 0.00 38 THR A CA 14
ATOM 11985 C C . THR A 1 38 ? 0.544 6.121 -2.936 1.00 0.00 38 THR A C 14
ATOM 11986 O O . THR A 1 38 ? 1.475 5.603 -2.321 1.00 0.00 38 THR A O 14
ATOM 11997 N N . VAL A 1 39 ? -0.731 5.903 -2.614 1.00 0.00 39 VAL A N 14
ATOM 11998 C CA . VAL A 1 39 ? -1.076 5.026 -1.504 1.00 0.00 39 VAL A CA 14
ATOM 11999 C C . VAL A 1 39 ? -2.298 4.163 -1.810 1.00 0.00 39 VAL A C 14
ATOM 12000 O O . VAL A 1 39 ? -2.304 2.966 -1.525 1.00 0.00 39 VAL A O 14
ATOM 12013 N N . GLU A 1 40 ? -3.331 4.771 -2.386 1.00 0.00 40 GLU A N 14
ATOM 12014 C CA . GLU A 1 40 ? -4.550 4.041 -2.719 1.00 0.00 40 GLU A CA 14
ATOM 12015 C C . GLU A 1 40 ? -4.227 2.754 -3.469 1.00 0.00 40 GLU A C 14
ATOM 12016 O O . GLU A 1 40 ? -4.896 1.735 -3.293 1.00 0.00 40 GLU A O 14
ATOM 12028 N N . GLY A 1 41 ? -3.188 2.804 -4.295 1.00 0.00 41 GLY A N 14
ATOM 12029 C CA . GLY A 1 41 ? -2.786 1.632 -5.044 1.00 0.00 41 GLY A CA 14
ATOM 12030 C C . GLY A 1 41 ? -1.865 0.737 -4.240 1.00 0.00 41 GLY A C 14
ATOM 12031 O O . GLY A 1 41 ? -1.866 -0.480 -4.406 1.00 0.00 41 GLY A O 14
ATOM 12035 N N . VAL A 1 42 ? -1.080 1.348 -3.361 1.00 0.00 42 VAL A N 14
ATOM 12036 C CA . VAL A 1 42 ? -0.148 0.608 -2.519 1.00 0.00 42 VAL A CA 14
ATOM 12037 C C . VAL A 1 42 ? -0.865 -0.446 -1.679 1.00 0.00 42 VAL A C 14
ATOM 12038 O O . VAL A 1 42 ? -0.458 -1.607 -1.640 1.00 0.00 42 VAL A O 14
ATOM 12051 N N . GLU A 1 43 ? -1.925 -0.031 -1.001 1.00 0.00 43 GLU A N 14
ATOM 12052 C CA . GLU A 1 43 ? -2.693 -0.939 -0.152 1.00 0.00 43 GLU A CA 14
ATOM 12053 C C . GLU A 1 43 ? -3.452 -1.954 -0.994 1.00 0.00 43 GLU A C 14
ATOM 12054 O O . GLU A 1 43 ? -3.363 -3.160 -0.763 1.00 0.00 43 GLU A O 14
ATOM 12066 N N . SER A 1 44 ? -4.193 -1.459 -1.977 1.00 0.00 44 SER A N 14
ATOM 12067 C CA . SER A 1 44 ? -4.960 -2.320 -2.862 1.00 0.00 44 SER A CA 14
ATOM 12068 C C . SER A 1 44 ? -4.030 -3.223 -3.667 1.00 0.00 44 SER A C 14
ATOM 12069 O O . SER A 1 44 ? -4.433 -4.284 -4.144 1.00 0.00 44 SER A O 14
ATOM 12077 N N . LEU A 1 45 ? -2.780 -2.791 -3.809 1.00 0.00 45 LEU A N 14
ATOM 12078 C CA . LEU A 1 45 ? -1.780 -3.551 -4.551 1.00 0.00 45 LEU A CA 14
ATOM 12079 C C . LEU A 1 45 ? -1.611 -4.949 -3.964 1.00 0.00 45 LEU A C 14
ATOM 12080 O O . LEU A 1 45 ? -1.823 -5.948 -4.651 1.00 0.00 45 LEU A O 14
ATOM 12095 N N . LYS A 1 46 ? -1.231 -5.017 -2.691 1.00 0.00 46 LYS A N 14
ATOM 12096 C CA . LYS A 1 46 ? -1.041 -6.300 -2.027 1.00 0.00 46 LYS A CA 14
ATOM 12097 C C . LYS A 1 46 ? -2.383 -7.009 -1.836 1.00 0.00 46 LYS A C 14
ATOM 12098 O O . LYS A 1 46 ? -2.513 -8.202 -2.100 1.00 0.00 46 LYS A O 14
ATOM 12117 N N . ASN A 1 47 ? -3.384 -6.276 -1.380 1.00 0.00 47 ASN A N 14
ATOM 12118 C CA . ASN A 1 47 ? -4.702 -6.864 -1.169 1.00 0.00 47 ASN A CA 14
ATOM 12119 C C . ASN A 1 47 ? -5.236 -7.446 -2.472 1.00 0.00 47 ASN A C 14
ATOM 12120 O O . ASN A 1 47 ? -6.003 -8.409 -2.467 1.00 0.00 47 ASN A O 14
ATOM 12131 N N . GLU A 1 48 ? -4.807 -6.866 -3.588 1.00 0.00 48 GLU A N 14
ATOM 12132 C CA . GLU A 1 48 ? -5.222 -7.340 -4.900 1.00 0.00 48 GLU A CA 14
ATOM 12133 C C . GLU A 1 48 ? -4.438 -8.593 -5.266 1.00 0.00 48 GLU A C 14
ATOM 12134 O O . GLU A 1 48 ? -4.973 -9.519 -5.876 1.00 0.00 48 GLU A O 14
ATOM 12146 N N . ILE A 1 49 ? -3.173 -8.622 -4.861 1.00 0.00 49 ILE A N 14
ATOM 12147 C CA . ILE A 1 49 ? -2.318 -9.775 -5.119 1.00 0.00 49 ILE A CA 14
ATOM 12148 C C . ILE A 1 49 ? -2.836 -10.980 -4.346 1.00 0.00 49 ILE A C 14
ATOM 12149 O O . ILE A 1 49 ? -2.659 -12.128 -4.753 1.00 0.00 49 ILE A O 14
ATOM 12165 N N . LEU A 1 50 ? -3.485 -10.690 -3.225 1.00 0.00 50 LEU A N 14
ATOM 12166 C CA . LEU A 1 50 ? -4.048 -11.714 -2.366 1.00 0.00 50 LEU A CA 14
ATOM 12167 C C . LEU A 1 50 ? -5.376 -12.202 -2.929 1.00 0.00 50 LEU A C 14
ATOM 12168 O O . LEU A 1 50 ? -5.724 -13.375 -2.795 1.00 0.00 50 LEU A O 14
ATOM 12184 N N . LYS A 1 51 ? -6.102 -11.301 -3.583 1.00 0.00 51 LYS A N 14
ATOM 12185 C CA . LYS A 1 51 ? -7.374 -11.656 -4.191 1.00 0.00 51 LYS A CA 14
ATOM 12186 C C . LYS A 1 51 ? -7.151 -12.663 -5.317 1.00 0.00 51 LYS A C 14
ATOM 12187 O O . LYS A 1 51 ? -8.076 -13.358 -5.738 1.00 0.00 51 LYS A O 14
ATOM 12206 N N . ALA A 1 52 ? -5.908 -12.736 -5.797 1.00 0.00 52 ALA A N 14
ATOM 12207 C CA . ALA A 1 52 ? -5.549 -13.653 -6.868 1.00 0.00 52 ALA A CA 14
ATOM 12208 C C . ALA A 1 52 ? -4.071 -14.024 -6.795 1.00 0.00 52 ALA A C 14
ATOM 12209 O O . ALA A 1 52 ? -3.253 -13.509 -7.557 1.00 0.00 52 ALA A O 14
ATOM 12216 N N . LEU A 1 53 ? -3.735 -14.919 -5.872 1.00 0.00 53 LEU A N 14
ATOM 12217 C CA . LEU A 1 53 ? -2.354 -15.356 -5.699 1.00 0.00 53 LEU A CA 14
ATOM 12218 C C . LEU A 1 53 ? -1.986 -16.430 -6.721 1.00 0.00 53 LEU A C 14
ATOM 12219 O O . LEU A 1 53 ? -2.815 -17.267 -7.078 1.00 0.00 53 LEU A O 14
ATOM 12235 N N . PRO A 1 54 ? -0.732 -16.419 -7.208 1.00 0.00 54 PRO A N 14
ATOM 12236 C CA . PRO A 1 54 ? -0.259 -17.397 -8.191 1.00 0.00 54 PRO A CA 14
ATOM 12237 C C . PRO A 1 54 ? 0.024 -18.758 -7.563 1.00 0.00 54 PRO A C 14
ATOM 12238 O O . PRO A 1 54 ? 0.897 -18.887 -6.707 1.00 0.00 54 PRO A O 14
ATOM 12249 N N . THR A 1 55 ? -0.719 -19.771 -7.997 1.00 0.00 55 THR A N 14
ATOM 12250 C CA . THR A 1 55 ? -0.546 -21.123 -7.476 1.00 0.00 55 THR A CA 14
ATOM 12251 C C . THR A 1 55 ? 0.221 -21.994 -8.465 1.00 0.00 55 THR A C 14
ATOM 12252 O O . THR A 1 55 ? 0.545 -21.559 -9.570 1.00 0.00 55 THR A O 14
ATOM 12263 N N . GLU A 1 56 ? 0.508 -23.227 -8.061 1.00 0.00 56 GLU A N 14
ATOM 12264 C CA . GLU A 1 56 ? 1.238 -24.160 -8.912 1.00 0.00 56 GLU A CA 14
ATOM 12265 C C . GLU A 1 56 ? 0.480 -24.418 -10.212 1.00 0.00 56 GLU A C 14
ATOM 12266 O O . GLU A 1 56 ? 1.138 -24.731 -11.226 1.00 0.00 56 GLU A O 14
ATOM 12279 N N . MET A 1 1 ? -4.271 18.505 2.222 1.00 0.00 1 MET A N 15
ATOM 12280 C CA . MET A 1 1 ? -3.559 19.476 1.360 1.00 0.00 1 MET A CA 15
ATOM 12281 C C . MET A 1 1 ? -2.046 19.308 1.469 1.00 0.00 1 MET A C 15
ATOM 12282 O O . MET A 1 1 ? -1.395 18.857 0.529 1.00 0.00 1 MET A O 15
ATOM 12298 N N . GLU A 1 2 ? -1.498 19.694 2.614 1.00 0.00 2 GLU A N 15
ATOM 12299 C CA . GLU A 1 2 ? -0.065 19.581 2.845 1.00 0.00 2 GLU A CA 15
ATOM 12300 C C . GLU A 1 2 ? 0.246 19.544 4.339 1.00 0.00 2 GLU A C 15
ATOM 12301 O O . GLU A 1 2 ? -0.167 20.422 5.086 1.00 0.00 2 GLU A O 15
ATOM 12313 N N . ALA A 1 3 ? 0.978 18.517 4.760 1.00 0.00 3 ALA A N 15
ATOM 12314 C CA . ALA A 1 3 ? 1.345 18.368 6.163 1.00 0.00 3 ALA A CA 15
ATOM 12315 C C . ALA A 1 3 ? 2.277 17.176 6.359 1.00 0.00 3 ALA A C 15
ATOM 12316 O O . ALA A 1 3 ? 3.488 17.341 6.509 1.00 0.00 3 ALA A O 15
ATOM 12323 N N . VAL A 1 4 ? 1.703 15.975 6.359 1.00 0.00 4 VAL A N 15
ATOM 12324 C CA . VAL A 1 4 ? 2.482 14.758 6.537 1.00 0.00 4 VAL A CA 15
ATOM 12325 C C . VAL A 1 4 ? 1.800 13.572 5.860 1.00 0.00 4 VAL A C 15
ATOM 12326 O O . VAL A 1 4 ? 1.742 12.476 6.414 1.00 0.00 4 VAL A O 15
ATOM 12339 N N . ASP A 1 5 ? 1.287 13.805 4.656 1.00 0.00 5 ASP A N 15
ATOM 12340 C CA . ASP A 1 5 ? 0.605 12.756 3.900 1.00 0.00 5 ASP A CA 15
ATOM 12341 C C . ASP A 1 5 ? 1.520 11.557 3.681 1.00 0.00 5 ASP A C 15
ATOM 12342 O O . ASP A 1 5 ? 1.055 10.419 3.586 1.00 0.00 5 ASP A O 15
ATOM 12351 N N . ALA A 1 6 ? 2.820 11.811 3.601 1.00 0.00 6 ALA A N 15
ATOM 12352 C CA . ALA A 1 6 ? 3.797 10.749 3.393 1.00 0.00 6 ALA A CA 15
ATOM 12353 C C . ALA A 1 6 ? 3.717 9.706 4.501 1.00 0.00 6 ALA A C 15
ATOM 12354 O O . ALA A 1 6 ? 3.975 8.525 4.271 1.00 0.00 6 ALA A O 15
ATOM 12361 N N . ASN A 1 7 ? 3.351 10.142 5.701 1.00 0.00 7 ASN A N 15
ATOM 12362 C CA . ASN A 1 7 ? 3.237 9.247 6.841 1.00 0.00 7 ASN A CA 15
ATOM 12363 C C . ASN A 1 7 ? 2.069 8.285 6.652 1.00 0.00 7 ASN A C 15
ATOM 12364 O O . ASN A 1 7 ? 2.208 7.080 6.848 1.00 0.00 7 ASN A O 15
ATOM 12375 N N . SER A 1 8 ? 0.917 8.825 6.264 1.00 0.00 8 SER A N 15
ATOM 12376 C CA . SER A 1 8 ? -0.270 8.017 6.042 1.00 0.00 8 SER A CA 15
ATOM 12377 C C . SER A 1 8 ? -0.050 7.056 4.879 1.00 0.00 8 SER A C 15
ATOM 12378 O O . SER A 1 8 ? -0.581 5.946 4.868 1.00 0.00 8 SER A O 15
ATOM 12386 N N . LEU A 1 9 ? 0.743 7.492 3.907 1.00 0.00 9 LEU A N 15
ATOM 12387 C CA . LEU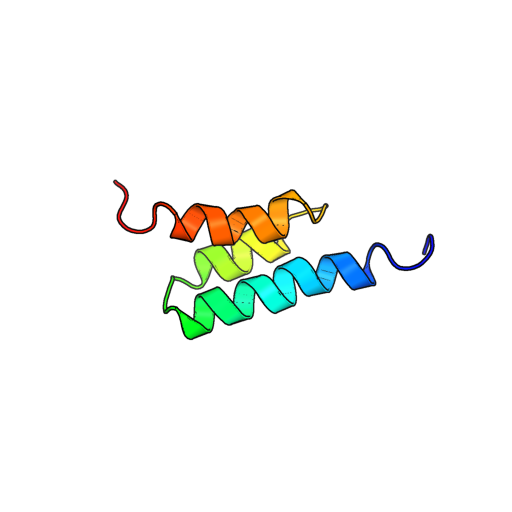 A 1 9 ? 1.046 6.675 2.738 1.00 0.00 9 LEU A CA 15
ATOM 12388 C C . LEU A 1 9 ? 1.925 5.490 3.126 1.00 0.00 9 LEU A C 15
ATOM 12389 O O . LEU A 1 9 ? 1.693 4.359 2.696 1.00 0.00 9 LEU A O 15
ATOM 12405 N N . ALA A 1 10 ? 2.946 5.768 3.930 1.00 0.00 10 ALA A N 15
ATOM 12406 C CA . ALA A 1 10 ? 3.883 4.742 4.373 1.00 0.00 10 ALA A CA 15
ATOM 12407 C C . ALA A 1 10 ? 3.206 3.675 5.227 1.00 0.00 10 ALA A C 15
ATOM 12408 O O . ALA A 1 10 ? 3.745 2.585 5.402 1.00 0.00 10 ALA A O 15
ATOM 12415 N N . GLN A 1 11 ? 2.027 3.988 5.756 1.00 0.00 11 GLN A N 15
ATOM 12416 C CA . GLN A 1 11 ? 1.293 3.050 6.587 1.00 0.00 11 GLN A CA 15
ATOM 12417 C C . GLN A 1 11 ? 0.543 2.044 5.730 1.00 0.00 11 GLN A C 15
ATOM 12418 O O . GLN A 1 11 ? 0.533 0.854 6.027 1.00 0.00 11 GLN A O 15
ATOM 12432 N N . ALA A 1 12 ? -0.076 2.518 4.659 1.00 0.00 12 ALA A N 15
ATOM 12433 C CA . ALA A 1 12 ? -0.807 1.633 3.765 1.00 0.00 12 ALA A CA 15
ATOM 12434 C C . ALA A 1 12 ? 0.084 0.479 3.334 1.00 0.00 12 ALA A C 15
ATOM 12435 O O . ALA A 1 12 ? -0.365 -0.657 3.199 1.00 0.00 12 ALA A O 15
ATOM 12442 N N . LYS A 1 13 ? 1.360 0.792 3.141 1.00 0.00 13 LYS A N 15
ATOM 12443 C CA . LYS A 1 13 ? 2.351 -0.201 2.745 1.00 0.00 13 LYS A CA 15
ATOM 12444 C C . LYS A 1 13 ? 2.936 -0.873 3.978 1.00 0.00 13 LYS A C 15
ATOM 12445 O O . LYS A 1 13 ? 2.917 -2.097 4.092 1.00 0.00 13 LYS A O 15
ATOM 12464 N N . GLU A 1 14 ? 3.433 -0.066 4.917 1.00 0.00 14 GLU A N 15
ATOM 12465 C CA . GLU A 1 14 ? 3.989 -0.597 6.156 1.00 0.00 14 GLU A CA 15
ATOM 12466 C C . GLU A 1 14 ? 2.992 -1.567 6.767 1.00 0.00 14 GLU A C 15
ATOM 12467 O O . GLU A 1 14 ? 3.359 -2.605 7.319 1.00 0.00 14 GLU A O 15
ATOM 12479 N N . ALA A 1 15 ? 1.718 -1.216 6.632 1.00 0.00 15 ALA A N 15
ATOM 12480 C CA . ALA A 1 15 ? 0.635 -2.049 7.137 1.00 0.00 15 ALA A CA 15
ATOM 12481 C C . ALA A 1 15 ? 0.360 -3.200 6.174 1.00 0.00 15 ALA A C 15
ATOM 12482 O O . ALA A 1 15 ? 0.287 -4.361 6.581 1.00 0.00 15 ALA A O 15
ATOM 12489 N N . ALA A 1 16 ? 0.226 -2.872 4.889 1.00 0.00 16 ALA A N 15
ATOM 12490 C CA . ALA A 1 16 ? -0.020 -3.881 3.863 1.00 0.00 16 ALA A CA 15
ATOM 12491 C C . ALA A 1 16 ? 1.098 -4.918 3.855 1.00 0.00 16 ALA A C 15
ATOM 12492 O O . ALA A 1 16 ? 0.899 -6.063 3.449 1.00 0.00 16 ALA A O 15
ATOM 12499 N N . ILE A 1 17 ? 2.274 -4.503 4.315 1.00 0.00 17 ILE A N 15
ATOM 12500 C CA . ILE A 1 17 ? 3.432 -5.379 4.378 1.00 0.00 17 ILE A CA 15
ATOM 12501 C C . ILE A 1 17 ? 3.265 -6.382 5.516 1.00 0.00 17 ILE A C 15
ATOM 12502 O O . ILE A 1 17 ? 3.695 -7.531 5.418 1.00 0.00 17 ILE A O 15
ATOM 12518 N N . LYS A 1 18 ? 2.623 -5.933 6.589 1.00 0.00 18 LYS A N 15
ATOM 12519 C CA . LYS A 1 18 ? 2.376 -6.779 7.747 1.00 0.00 18 LYS A CA 15
ATOM 12520 C C . LYS A 1 18 ? 1.453 -7.939 7.381 1.00 0.00 18 LYS A C 15
ATOM 12521 O O . LYS A 1 18 ? 1.436 -8.968 8.054 1.00 0.00 18 LYS A O 15
ATOM 12540 N N . GLU A 1 19 ? 0.692 -7.767 6.305 1.00 0.00 19 GLU A N 15
ATOM 12541 C CA . GLU A 1 19 ? -0.224 -8.802 5.843 1.00 0.00 19 GLU A CA 15
ATOM 12542 C C . GLU A 1 19 ? 0.501 -9.780 4.934 1.00 0.00 19 GLU A C 15
ATOM 12543 O O . GLU A 1 19 ? 0.303 -10.992 5.024 1.00 0.00 19 GLU A O 15
ATOM 12555 N N . LEU A 1 20 ? 1.352 -9.250 4.063 1.00 0.00 20 LEU A N 15
ATOM 12556 C CA . LEU A 1 20 ? 2.115 -10.084 3.151 1.00 0.00 20 LEU A CA 15
ATOM 12557 C C . LEU A 1 20 ? 3.018 -11.030 3.932 1.00 0.00 20 LEU A C 15
ATOM 12558 O O . LEU A 1 20 ? 3.284 -12.152 3.502 1.00 0.00 20 LEU A O 15
ATOM 12574 N N . LYS A 1 21 ? 3.475 -10.569 5.093 1.00 0.00 21 LYS A N 15
ATOM 12575 C CA . LYS A 1 21 ? 4.336 -11.376 5.947 1.00 0.00 21 LYS A CA 15
ATOM 12576 C C . LYS A 1 21 ? 3.491 -12.293 6.822 1.00 0.00 21 LYS A C 15
ATOM 12577 O O . LYS A 1 21 ? 3.875 -13.428 7.102 1.00 0.00 21 LYS A O 15
ATOM 12596 N N . GLN A 1 22 ? 2.328 -11.797 7.238 1.00 0.00 22 GLN A N 15
ATOM 12597 C CA . GLN A 1 22 ? 1.421 -12.581 8.067 1.00 0.00 22 GLN A CA 15
ATOM 12598 C C . GLN A 1 22 ? 0.770 -13.686 7.239 1.00 0.00 22 GLN A C 15
ATOM 12599 O O . GLN A 1 22 ? 0.420 -14.744 7.762 1.00 0.00 22 GLN A O 15
ATOM 12613 N N . TYR A 1 23 ? 0.619 -13.431 5.942 1.00 0.00 23 TYR A N 15
ATOM 12614 C CA . TYR A 1 23 ? 0.019 -14.403 5.035 1.00 0.00 23 TYR A CA 15
ATOM 12615 C C . TYR A 1 23 ? 1.062 -15.402 4.552 1.00 0.00 23 TYR A C 15
ATOM 12616 O O . TYR A 1 23 ? 0.778 -16.591 4.407 1.00 0.00 23 TYR A O 15
ATOM 12634 N N . GLY A 1 24 ? 2.269 -14.908 4.303 1.00 0.00 24 GLY A N 15
ATOM 12635 C CA . GLY A 1 24 ? 3.337 -15.766 3.835 1.00 0.00 24 GLY A CA 15
ATOM 12636 C C . GLY A 1 24 ? 3.719 -15.498 2.390 1.00 0.00 24 GLY A C 15
ATOM 12637 O O . GLY A 1 24 ? 4.629 -16.135 1.862 1.00 0.00 24 GLY A O 15
ATOM 12641 N N . ILE A 1 25 ? 3.028 -14.557 1.739 1.00 0.00 25 ILE A N 15
ATOM 12642 C CA . ILE A 1 25 ? 3.332 -14.237 0.341 1.00 0.00 25 ILE A CA 15
ATOM 12643 C C . ILE A 1 25 ? 4.818 -13.919 0.169 1.00 0.00 25 ILE A C 15
ATOM 12644 O O . ILE A 1 25 ? 5.557 -13.826 1.149 1.00 0.00 25 ILE A O 15
ATOM 12660 N N . GLY A 1 26 ? 5.254 -13.759 -1.081 1.00 0.00 26 GLY A N 15
ATOM 12661 C CA . GLY A 1 26 ? 6.649 -13.459 -1.344 1.00 0.00 26 GLY A CA 15
ATOM 12662 C C . GLY A 1 26 ? 6.992 -12.003 -1.096 1.00 0.00 26 GLY A C 15
ATOM 12663 O O . GLY A 1 26 ? 6.144 -11.125 -1.255 1.00 0.00 26 GLY A O 15
ATOM 12667 N N . ASP A 1 27 ? 8.235 -11.748 -0.707 1.00 0.00 27 ASP A N 15
ATOM 12668 C CA . ASP A 1 27 ? 8.690 -10.388 -0.436 1.00 0.00 27 ASP A CA 15
ATOM 12669 C C . ASP A 1 27 ? 8.563 -9.511 -1.674 1.00 0.00 27 ASP A C 15
ATOM 12670 O O . ASP A 1 27 ? 8.471 -8.288 -1.568 1.00 0.00 27 ASP A O 15
ATOM 12679 N N . TYR A 1 28 ? 8.545 -10.134 -2.849 1.00 0.00 28 TYR A N 15
ATOM 12680 C CA . TYR A 1 28 ? 8.411 -9.391 -4.100 1.00 0.00 28 TYR A CA 15
ATOM 12681 C C . TYR A 1 28 ? 7.296 -8.364 -3.988 1.00 0.00 28 TYR A C 15
ATOM 12682 O O . TYR A 1 28 ? 7.450 -7.202 -4.360 1.00 0.00 28 TYR A O 15
ATOM 12700 N N . TYR A 1 29 ? 6.163 -8.835 -3.495 1.00 0.00 29 TYR A N 15
ATOM 12701 C CA . TYR A 1 29 ? 4.973 -8.009 -3.345 1.00 0.00 29 TYR A CA 15
ATOM 12702 C C . TYR A 1 29 ? 5.077 -7.027 -2.178 1.00 0.00 29 TYR A C 15
ATOM 12703 O O . TYR A 1 29 ? 4.414 -5.995 -2.170 1.00 0.00 29 TYR A O 15
ATOM 12721 N N . ILE A 1 30 ? 5.926 -7.313 -1.203 1.00 0.00 30 ILE A N 15
ATOM 12722 C CA . ILE A 1 30 ? 6.096 -6.380 -0.098 1.00 0.00 30 ILE A CA 15
ATOM 12723 C C . ILE A 1 30 ? 6.897 -5.184 -0.606 1.00 0.00 30 ILE A C 15
ATOM 12724 O O . ILE A 1 30 ? 6.692 -4.043 -0.184 1.00 0.00 30 ILE A O 15
ATOM 12740 N N . LYS A 1 31 ? 7.805 -5.474 -1.535 1.00 0.00 31 LYS A N 15
ATOM 12741 C CA . LYS A 1 31 ? 8.656 -4.462 -2.147 1.00 0.00 31 LYS A CA 15
ATOM 12742 C C . LYS A 1 31 ? 7.924 -3.740 -3.268 1.00 0.00 31 LYS A C 15
ATOM 12743 O O . LYS A 1 31 ? 7.912 -2.511 -3.325 1.00 0.00 31 LYS A O 15
ATOM 12762 N N . LEU A 1 32 ? 7.303 -4.512 -4.162 1.00 0.00 32 LEU A N 15
ATOM 12763 C CA . LEU A 1 32 ? 6.561 -3.937 -5.278 1.00 0.00 32 LEU A CA 15
ATOM 12764 C C . LEU A 1 32 ? 5.563 -2.883 -4.767 1.00 0.00 32 LEU A C 15
ATOM 12765 O O . LEU A 1 32 ? 5.113 -2.018 -5.520 1.00 0.00 32 LEU A O 15
ATOM 12781 N N . ILE A 1 33 ? 5.246 -2.960 -3.470 1.00 0.00 33 ILE A N 15
ATOM 12782 C CA . ILE A 1 33 ? 4.333 -2.028 -2.824 1.00 0.00 33 ILE A CA 15
ATOM 12783 C C . ILE A 1 33 ? 5.038 -0.699 -2.565 1.00 0.00 33 ILE A C 15
ATOM 12784 O O . ILE A 1 33 ? 4.588 0.354 -3.013 1.00 0.00 33 ILE A O 15
ATOM 12800 N N . ASN A 1 34 ? 6.146 -0.764 -1.836 1.00 0.00 34 ASN A N 15
ATOM 12801 C CA . ASN A 1 34 ? 6.924 0.426 -1.509 1.00 0.00 34 ASN A CA 15
ATOM 12802 C C . ASN A 1 34 ? 7.294 1.218 -2.764 1.00 0.00 34 ASN A C 15
ATOM 12803 O O . ASN A 1 34 ? 7.562 2.416 -2.693 1.00 0.00 34 ASN A O 15
ATOM 12814 N N . ASN A 1 35 ? 7.315 0.541 -3.910 1.00 0.00 35 ASN A N 15
ATOM 12815 C CA . ASN A 1 35 ? 7.661 1.185 -5.172 1.00 0.00 35 ASN A CA 15
ATOM 12816 C C . ASN A 1 35 ? 6.597 2.198 -5.594 1.00 0.00 35 ASN A C 15
ATOM 12817 O O . ASN A 1 35 ? 6.869 3.095 -6.393 1.00 0.00 35 ASN A O 15
ATOM 12828 N N . ALA A 1 36 ? 5.387 2.049 -5.063 1.00 0.00 36 ALA A N 15
ATOM 12829 C CA . ALA A 1 36 ? 4.293 2.954 -5.399 1.00 0.00 36 ALA A CA 15
ATOM 12830 C C . ALA A 1 36 ? 4.522 4.346 -4.822 1.00 0.00 36 ALA A C 15
ATOM 12831 O O . ALA A 1 36 ? 5.032 4.495 -3.711 1.00 0.00 36 ALA A O 15
ATOM 12838 N N . LYS A 1 37 ? 4.139 5.364 -5.588 1.00 0.00 37 LYS A N 15
ATOM 12839 C CA . LYS A 1 37 ? 4.298 6.750 -5.161 1.00 0.00 37 LYS A CA 15
ATOM 12840 C C . LYS A 1 37 ? 3.073 7.220 -4.384 1.00 0.00 37 LYS A C 15
ATOM 12841 O O . LYS A 1 37 ? 3.179 8.011 -3.453 1.00 0.00 37 LYS A O 15
ATOM 12860 N N . THR A 1 38 ? 1.908 6.707 -4.767 1.00 0.00 38 THR A N 15
ATOM 12861 C CA . THR A 1 38 ? 0.658 7.057 -4.103 1.00 0.00 38 THR A CA 15
ATOM 12862 C C . THR A 1 38 ? 0.414 6.104 -2.936 1.00 0.00 38 THR A C 15
ATOM 12863 O O . THR A 1 38 ? 1.362 5.551 -2.381 1.00 0.00 38 THR A O 15
ATOM 12874 N N . VAL A 1 39 ? -0.847 5.901 -2.564 1.00 0.00 39 VAL A N 15
ATOM 12875 C CA . VAL A 1 39 ? -1.157 5.000 -1.465 1.00 0.00 39 VAL A CA 15
ATOM 12876 C C . VAL A 1 39 ? -2.382 4.133 -1.749 1.00 0.00 39 VAL A C 15
ATOM 12877 O O . VAL A 1 39 ? -2.394 2.945 -1.428 1.00 0.00 39 VAL A O 15
ATOM 12890 N N . GLU A 1 40 ? -3.411 4.725 -2.346 1.00 0.00 40 GLU A N 15
ATOM 12891 C CA . GLU A 1 40 ? -4.632 3.989 -2.658 1.00 0.00 40 GLU A CA 15
ATOM 12892 C C . GLU A 1 40 ? -4.314 2.686 -3.383 1.00 0.00 40 GLU A C 15
ATOM 12893 O O . GLU A 1 40 ? -4.940 1.656 -3.133 1.00 0.00 40 GLU A O 15
ATOM 12905 N N . GLY A 1 41 ? -3.330 2.736 -4.272 1.00 0.00 41 GLY A N 15
ATOM 12906 C CA . GLY A 1 41 ? -2.939 1.550 -5.006 1.00 0.00 41 GLY A CA 15
ATOM 12907 C C . GLY A 1 41 ? -2.007 0.667 -4.203 1.00 0.00 41 GLY A C 15
ATOM 12908 O O . GLY A 1 41 ? -1.993 -0.549 -4.370 1.00 0.00 41 GLY A O 15
ATOM 12912 N N . VAL A 1 42 ? -1.227 1.287 -3.325 1.00 0.00 42 VAL A N 15
ATOM 12913 C CA . VAL A 1 42 ? -0.283 0.561 -2.485 1.00 0.00 42 VAL A CA 15
ATOM 12914 C C . VAL A 1 42 ? -0.977 -0.511 -1.647 1.00 0.00 42 VAL A C 15
ATOM 12915 O O . VAL A 1 42 ? -0.556 -1.668 -1.623 1.00 0.00 42 VAL A O 15
ATOM 12928 N N . GLU A 1 43 ? -2.034 -0.116 -0.948 1.00 0.00 43 GLU A N 15
ATOM 12929 C CA . GLU A 1 43 ? -2.775 -1.045 -0.098 1.00 0.00 43 GLU A CA 15
ATOM 12930 C C . GLU A 1 43 ? -3.504 -2.086 -0.938 1.00 0.00 43 GLU A C 15
ATOM 12931 O O . GLU A 1 43 ? -3.339 -3.289 -0.735 1.00 0.00 43 GLU A O 15
ATOM 12943 N N . SER A 1 44 ? -4.309 -1.618 -1.883 1.00 0.00 44 SER A N 15
ATOM 12944 C CA . SER A 1 44 ? -5.056 -2.509 -2.755 1.00 0.00 44 SER A CA 15
ATOM 12945 C C . SER A 1 44 ? -4.106 -3.363 -3.590 1.00 0.00 44 SER A C 15
ATOM 12946 O O . SER A 1 44 ? -4.471 -4.441 -4.055 1.00 0.00 44 SER A O 15
ATOM 12954 N N . LEU A 1 45 ? -2.881 -2.874 -3.768 1.00 0.00 45 LEU A N 15
ATOM 12955 C CA . LEU A 1 45 ? -1.869 -3.593 -4.537 1.00 0.00 45 LEU A CA 15
ATOM 12956 C C . LEU A 1 45 ? -1.685 -5.004 -3.990 1.00 0.00 45 LEU A C 15
ATOM 12957 O O . LEU A 1 45 ? -1.890 -5.987 -4.701 1.00 0.00 45 LEU A O 15
ATOM 12972 N N . LYS A 1 46 ? -1.306 -5.096 -2.720 1.00 0.00 46 LYS A N 15
ATOM 12973 C CA . LYS A 1 46 ? -1.106 -6.389 -2.083 1.00 0.00 46 LYS A CA 15
ATOM 12974 C C . LYS A 1 46 ? -2.446 -7.111 -1.921 1.00 0.00 46 LYS A C 15
ATOM 12975 O O . LYS A 1 46 ? -2.553 -8.311 -2.150 1.00 0.00 46 LYS A O 15
ATOM 12994 N N . ASN A 1 47 ? -3.470 -6.373 -1.530 1.00 0.00 47 ASN A N 15
ATOM 12995 C CA . ASN A 1 47 ? -4.793 -6.961 -1.349 1.00 0.00 47 ASN A CA 15
ATOM 12996 C C . ASN A 1 47 ? -5.294 -7.550 -2.662 1.00 0.00 47 ASN A C 15
ATOM 12997 O O . ASN A 1 47 ? -6.054 -8.519 -2.670 1.00 0.00 47 ASN A O 15
ATOM 13008 N N . GLU A 1 48 ? -4.850 -6.967 -3.768 1.00 0.00 48 GLU A N 15
ATOM 13009 C CA . GLU A 1 48 ? -5.238 -7.446 -5.089 1.00 0.00 48 GLU A CA 15
ATOM 13010 C C . GLU A 1 48 ? -4.434 -8.688 -5.442 1.00 0.00 48 GLU A C 15
ATOM 13011 O O . GLU A 1 48 ? -4.941 -9.615 -6.076 1.00 0.00 48 GLU A O 15
ATOM 13023 N N . ILE A 1 49 ? -3.181 -8.709 -5.000 1.00 0.00 49 ILE A N 15
ATOM 13024 C CA . ILE A 1 49 ? -2.309 -9.851 -5.240 1.00 0.00 49 ILE A CA 15
ATOM 13025 C C . ILE A 1 49 ? -2.828 -11.059 -4.475 1.00 0.00 49 ILE A C 15
ATOM 13026 O O . ILE A 1 49 ? -2.645 -12.205 -4.885 1.00 0.00 49 ILE A O 15
ATOM 13042 N N . LEU A 1 50 ? -3.481 -10.774 -3.356 1.00 0.00 50 LEU A N 15
ATOM 13043 C CA . LEU A 1 50 ? -4.045 -11.801 -2.503 1.00 0.00 50 LEU A CA 15
ATOM 13044 C C . LEU A 1 50 ? -5.371 -12.289 -3.067 1.00 0.00 50 LEU A C 15
ATOM 13045 O O . LEU A 1 50 ? -5.717 -13.464 -2.939 1.00 0.00 50 LEU A O 15
ATOM 13061 N N . LYS A 1 51 ? -6.101 -11.386 -3.718 1.00 0.00 51 LYS A N 15
ATOM 13062 C CA . LYS A 1 51 ? -7.374 -11.743 -4.326 1.00 0.00 51 LYS A CA 15
ATOM 13063 C C . LYS A 1 51 ? -7.156 -12.814 -5.390 1.00 0.00 51 LYS A C 15
ATOM 13064 O O . LYS A 1 51 ? -8.074 -13.558 -5.741 1.00 0.00 51 LYS A O 15
ATOM 13083 N N . ALA A 1 52 ? -5.926 -12.888 -5.896 1.00 0.00 52 ALA A N 15
ATOM 13084 C CA . ALA A 1 52 ? -5.568 -13.865 -6.914 1.00 0.00 52 ALA A CA 15
ATOM 13085 C C . ALA A 1 52 ? -4.128 -14.337 -6.732 1.00 0.00 52 ALA A C 15
ATOM 13086 O O . ALA A 1 52 ? -3.302 -14.211 -7.637 1.00 0.00 52 ALA A O 15
ATOM 13093 N N . LEU A 1 53 ? -3.833 -14.877 -5.554 1.00 0.00 53 LEU A N 15
ATOM 13094 C CA . LEU A 1 53 ? -2.493 -15.365 -5.247 1.00 0.00 53 LEU A CA 15
ATOM 13095 C C . LEU A 1 53 ? -2.248 -16.733 -5.885 1.00 0.00 53 LEU A C 15
ATOM 13096 O O . LEU A 1 53 ? -2.853 -17.727 -5.485 1.00 0.00 53 LEU A O 15
ATOM 13112 N N . PRO A 1 54 ? -1.351 -16.806 -6.887 1.00 0.00 54 PRO A N 15
ATOM 13113 C CA . PRO A 1 54 ? -1.034 -18.065 -7.568 1.00 0.00 54 PRO A CA 15
ATOM 13114 C C . PRO A 1 54 ? -0.174 -18.986 -6.710 1.00 0.00 54 PRO A C 15
ATOM 13115 O O . PRO A 1 54 ? 0.182 -18.646 -5.582 1.00 0.00 54 PRO A O 15
ATOM 13126 N N . THR A 1 55 ? 0.156 -20.154 -7.251 1.00 0.00 55 THR A N 15
ATOM 13127 C CA . THR A 1 55 ? 0.977 -21.123 -6.534 1.00 0.00 55 THR A CA 15
ATOM 13128 C C . THR A 1 55 ? 2.372 -21.212 -7.145 1.00 0.00 55 THR A C 15
ATOM 13129 O O . THR A 1 55 ? 3.376 -21.159 -6.433 1.00 0.00 55 THR A O 15
ATOM 13140 N N . GLU A 1 56 ? 2.427 -21.348 -8.466 1.00 0.00 56 GLU A N 15
ATOM 13141 C CA . GLU A 1 56 ? 3.700 -21.444 -9.171 1.00 0.00 56 GLU A CA 15
ATOM 13142 C C . GLU A 1 56 ? 4.498 -22.653 -8.693 1.00 0.00 56 GLU A C 15
ATOM 13143 O O . GLU A 1 56 ? 3.923 -23.491 -7.967 1.00 0.00 56 GLU A O 15
ATOM 13156 N N . MET A 1 1 ? -4.156 18.495 -1.904 1.00 0.00 1 MET A N 16
ATOM 13157 C CA . MET A 1 1 ? -2.760 18.996 -2.024 1.00 0.00 1 MET A CA 16
ATOM 13158 C C . MET A 1 1 ? -1.823 18.258 -1.063 1.00 0.00 1 MET A C 16
ATOM 13159 O O . MET A 1 1 ? -2.276 17.449 -0.255 1.00 0.00 1 MET A O 16
ATOM 13175 N N . GLU A 1 2 ? -0.539 18.536 -1.173 1.00 0.00 2 GLU A N 16
ATOM 13176 C CA . GLU A 1 2 ? 0.456 17.902 -0.318 1.00 0.00 2 GLU A CA 16
ATOM 13177 C C . GLU A 1 2 ? 0.497 18.559 1.057 1.00 0.00 2 GLU A C 16
ATOM 13178 O O . GLU A 1 2 ? 0.007 19.674 1.235 1.00 0.00 2 GLU A O 16
ATOM 13190 N N . ALA A 1 3 ? 1.089 17.869 2.024 1.00 0.00 3 ALA A N 16
ATOM 13191 C CA . ALA A 1 3 ? 1.196 18.382 3.383 1.00 0.00 3 ALA A CA 16
ATOM 13192 C C . ALA A 1 3 ? 1.956 17.407 4.270 1.00 0.00 3 ALA A C 16
ATOM 13193 O O . ALA A 1 3 ? 3.084 17.664 4.679 1.00 0.00 3 ALA A O 16
ATOM 13200 N N . VAL A 1 4 ? 1.325 16.270 4.559 1.00 0.00 4 VAL A N 16
ATOM 13201 C CA . VAL A 1 4 ? 1.938 15.245 5.391 1.00 0.00 4 VAL A CA 16
ATOM 13202 C C . VAL A 1 4 ? 1.317 13.878 5.123 1.00 0.00 4 VAL A C 16
ATOM 13203 O O . VAL A 1 4 ? 1.264 13.027 6.008 1.00 0.00 4 VAL A O 16
ATOM 13216 N N . ASP A 1 5 ? 0.847 13.679 3.896 1.00 0.00 5 ASP A N 16
ATOM 13217 C CA . ASP A 1 5 ? 0.229 12.421 3.508 1.00 0.00 5 ASP A CA 16
ATOM 13218 C C . ASP A 1 5 ? 1.258 11.296 3.462 1.00 0.00 5 ASP A C 16
ATOM 13219 O O . ASP A 1 5 ? 0.907 10.120 3.568 1.00 0.00 5 ASP A O 16
ATOM 13228 N N . ALA A 1 6 ? 2.527 11.659 3.300 1.00 0.00 6 ALA A N 16
ATOM 13229 C CA . ALA A 1 6 ? 3.604 10.678 3.238 1.00 0.00 6 ALA A CA 16
ATOM 13230 C C . ALA A 1 6 ? 3.563 9.734 4.435 1.00 0.00 6 ALA A C 16
ATOM 13231 O O . ALA A 1 6 ? 3.876 8.551 4.315 1.00 0.00 6 ALA A O 16
ATOM 13238 N N . ASN A 1 7 ? 3.170 10.259 5.591 1.00 0.00 7 ASN A N 16
ATOM 13239 C CA . ASN A 1 7 ? 3.087 9.459 6.806 1.00 0.00 7 ASN A CA 16
ATOM 13240 C C . ASN A 1 7 ? 1.995 8.392 6.673 1.00 0.00 7 ASN A C 16
ATOM 13241 O O . ASN A 1 7 ? 2.221 7.226 6.972 1.00 0.00 7 ASN A O 16
ATOM 13252 N N . SER A 1 8 ? 0.824 8.815 6.212 1.00 0.00 8 SER A N 16
ATOM 13253 C CA . SER A 1 8 ? -0.293 7.907 6.028 1.00 0.00 8 SER A CA 16
ATOM 13254 C C . SER A 1 8 ? -0.010 6.944 4.882 1.00 0.00 8 SER A C 16
ATOM 13255 O O . SER A 1 8 ? -0.454 5.796 4.896 1.00 0.00 8 SER A O 16
ATOM 13263 N N . LEU A 1 9 ? 0.735 7.423 3.892 1.00 0.00 9 LEU A N 16
ATOM 13264 C CA . LEU A 1 9 ? 1.087 6.610 2.736 1.00 0.00 9 LEU A CA 16
ATOM 13265 C C . LEU A 1 9 ? 1.995 5.455 3.147 1.00 0.00 9 LEU A C 16
ATOM 13266 O O . LEU A 1 9 ? 1.805 4.316 2.720 1.00 0.00 9 LEU A O 16
ATOM 13282 N N . ALA A 1 10 ? 2.993 5.767 3.967 1.00 0.00 10 ALA A N 16
ATOM 13283 C CA . ALA A 1 10 ? 3.951 4.771 4.431 1.00 0.00 10 ALA A CA 16
ATOM 13284 C C . ALA A 1 10 ? 3.292 3.703 5.299 1.00 0.00 10 ALA A C 16
ATOM 13285 O O . ALA A 1 10 ? 3.845 2.621 5.479 1.00 0.00 10 ALA A O 16
ATOM 13292 N N . GLN A 1 11 ? 2.114 4.008 5.834 1.00 0.00 11 GLN A N 16
ATOM 13293 C CA . GLN A 1 11 ? 1.394 3.071 6.679 1.00 0.00 11 GLN A CA 16
ATOM 13294 C C . GLN A 1 11 ? 0.632 2.058 5.837 1.00 0.00 11 GLN A C 16
ATOM 13295 O O . GLN A 1 11 ? 0.644 0.867 6.131 1.00 0.00 11 GLN A O 16
ATOM 13309 N N . ALA A 1 12 ? -0.022 2.527 4.784 1.00 0.00 12 ALA A N 16
ATOM 13310 C CA . ALA A 1 12 ? -0.769 1.635 3.908 1.00 0.00 12 ALA A CA 16
ATOM 13311 C C . ALA A 1 12 ? 0.120 0.486 3.454 1.00 0.00 12 ALA A C 16
ATOM 13312 O O . ALA A 1 12 ? -0.326 -0.651 3.319 1.00 0.00 12 ALA A O 16
ATOM 13319 N N . LYS A 1 13 ? 1.389 0.808 3.239 1.00 0.00 13 LYS A N 16
ATOM 13320 C CA . LYS A 1 13 ? 2.378 -0.177 2.817 1.00 0.00 13 LYS A CA 16
ATOM 13321 C C . LYS A 1 13 ? 2.989 -0.856 4.033 1.00 0.00 13 LYS A C 16
ATOM 13322 O O . LYS A 1 13 ? 2.974 -2.080 4.143 1.00 0.00 13 LYS A O 16
ATOM 13341 N N . GLU A 1 14 ? 3.504 -0.049 4.962 1.00 0.00 14 GLU A N 16
ATOM 13342 C CA . GLU A 1 14 ? 4.089 -0.580 6.187 1.00 0.00 14 GLU A CA 16
ATOM 13343 C C . GLU A 1 14 ? 3.111 -1.557 6.818 1.00 0.00 14 GLU A C 16
ATOM 13344 O O . GLU A 1 14 ? 3.493 -2.603 7.344 1.00 0.00 14 GLU A O 16
ATOM 13356 N N . ALA A 1 15 ? 1.835 -1.202 6.731 1.00 0.00 15 ALA A N 16
ATOM 13357 C CA . ALA A 1 15 ? 0.768 -2.038 7.263 1.00 0.00 15 ALA A CA 16
ATOM 13358 C C . ALA A 1 15 ? 0.467 -3.189 6.309 1.00 0.00 15 ALA A C 16
ATOM 13359 O O . ALA A 1 15 ? 0.346 -4.342 6.727 1.00 0.00 15 ALA A O 16
ATOM 13366 N N . ALA A 1 16 ? 0.360 -2.871 5.019 1.00 0.00 16 ALA A N 16
ATOM 13367 C CA . ALA A 1 16 ? 0.089 -3.881 4.002 1.00 0.00 16 ALA A CA 16
ATOM 13368 C C . ALA A 1 16 ? 1.184 -4.942 3.989 1.00 0.00 16 ALA A C 16
ATOM 13369 O O . ALA A 1 16 ? 0.954 -6.085 3.594 1.00 0.00 16 ALA A O 16
ATOM 13376 N N . ILE A 1 17 ? 2.377 -4.554 4.434 1.00 0.00 17 ILE A N 16
ATOM 13377 C CA . ILE A 1 17 ? 3.510 -5.466 4.486 1.00 0.00 17 ILE A CA 16
ATOM 13378 C C . ILE A 1 17 ? 3.286 -6.512 5.572 1.00 0.00 17 ILE A C 16
ATOM 13379 O O . ILE A 1 17 ? 3.595 -7.690 5.394 1.00 0.00 17 ILE A O 16
ATOM 13395 N N . LYS A 1 18 ? 2.733 -6.065 6.694 1.00 0.00 18 LYS A N 16
ATOM 13396 C CA . LYS A 1 18 ? 2.448 -6.948 7.817 1.00 0.00 18 LYS A CA 16
ATOM 13397 C C . LYS A 1 18 ? 1.552 -8.103 7.381 1.00 0.00 18 LYS A C 16
ATOM 13398 O O . LYS A 1 18 ? 1.634 -9.205 7.922 1.00 0.00 18 LYS A O 16
ATOM 13417 N N . GLU A 1 19 ? 0.702 -7.843 6.393 1.00 0.00 19 GLU A N 16
ATOM 13418 C CA . GLU A 1 19 ? -0.202 -8.865 5.880 1.00 0.00 19 GLU A CA 16
ATOM 13419 C C . GLU A 1 19 ? 0.542 -9.821 4.960 1.00 0.00 19 GLU A C 16
ATOM 13420 O O . GLU A 1 19 ? 0.317 -11.030 4.992 1.00 0.00 19 GLU A O 16
ATOM 13432 N N . LEU A 1 20 ? 1.438 -9.277 4.146 1.00 0.00 20 LEU A N 16
ATOM 13433 C CA . LEU A 1 20 ? 2.216 -10.097 3.234 1.00 0.00 20 LEU A CA 16
ATOM 13434 C C . LEU A 1 20 ? 3.072 -11.088 4.012 1.00 0.00 20 LEU A C 16
ATOM 13435 O O . LEU A 1 20 ? 3.342 -12.195 3.547 1.00 0.00 20 LEU A O 16
ATOM 13451 N N . LYS A 1 21 ? 3.488 -10.681 5.209 1.00 0.00 21 LYS A N 16
ATOM 13452 C CA . LYS A 1 21 ? 4.305 -11.530 6.063 1.00 0.00 21 LYS A CA 16
ATOM 13453 C C . LYS A 1 21 ? 3.430 -12.494 6.853 1.00 0.00 21 LYS A C 16
ATOM 13454 O O . LYS A 1 21 ? 3.783 -13.659 7.036 1.00 0.00 21 LYS A O 16
ATOM 13473 N N . GLN A 1 22 ? 2.277 -12.008 7.311 1.00 0.00 22 GLN A N 16
ATOM 13474 C CA . GLN A 1 22 ? 1.355 -12.845 8.069 1.00 0.00 22 GLN A CA 16
ATOM 13475 C C . GLN A 1 22 ? 0.662 -13.842 7.143 1.00 0.00 22 GLN A C 16
ATOM 13476 O O . GLN A 1 22 ? 0.257 -14.924 7.568 1.00 0.00 22 GLN A O 16
ATOM 13490 N N . TYR A 1 23 ? 0.540 -13.469 5.872 1.00 0.00 23 TYR A N 16
ATOM 13491 C CA . TYR A 1 23 ? -0.091 -14.327 4.876 1.00 0.00 23 TYR A CA 16
ATOM 13492 C C . TYR A 1 23 ? 0.891 -15.376 4.377 1.00 0.00 23 TYR A C 16
ATOM 13493 O O . TYR A 1 23 ? 0.528 -16.531 4.156 1.00 0.00 23 TYR A O 16
ATOM 13511 N N . GLY A 1 24 ? 2.140 -14.961 4.195 1.00 0.00 24 GLY A N 16
ATOM 13512 C CA . GLY A 1 24 ? 3.160 -15.872 3.718 1.00 0.00 24 GLY A CA 16
ATOM 13513 C C . GLY A 1 24 ? 3.611 -15.559 2.303 1.00 0.00 24 GLY A C 16
ATOM 13514 O O . GLY A 1 24 ? 4.572 -16.151 1.812 1.00 0.00 24 GLY A O 16
ATOM 13518 N N . ILE A 1 25 ? 2.921 -14.631 1.636 1.00 0.00 25 ILE A N 16
ATOM 13519 C CA . ILE A 1 25 ? 3.280 -14.264 0.260 1.00 0.00 25 ILE A CA 16
ATOM 13520 C C . ILE A 1 25 ? 4.777 -13.960 0.151 1.00 0.00 25 ILE A C 16
ATOM 13521 O O . ILE A 1 25 ? 5.483 -13.924 1.158 1.00 0.00 25 ILE A O 16
ATOM 13537 N N . GLY A 1 26 ? 5.258 -13.746 -1.075 1.00 0.00 26 GLY A N 16
ATOM 13538 C CA . GLY A 1 26 ? 6.665 -13.456 -1.275 1.00 0.00 26 GLY A CA 16
ATOM 13539 C C . GLY A 1 26 ? 7.005 -12.004 -1.000 1.00 0.00 26 GLY A C 16
ATOM 13540 O O . GLY A 1 26 ? 6.117 -11.158 -0.907 1.00 0.00 26 GLY A O 16
ATOM 13544 N N . ASP A 1 27 ? 8.298 -11.716 -0.870 1.00 0.00 27 ASP A N 16
ATOM 13545 C CA . ASP A 1 27 ? 8.754 -10.356 -0.604 1.00 0.00 27 ASP A CA 16
ATOM 13546 C C . ASP A 1 27 ? 8.603 -9.479 -1.840 1.00 0.00 27 ASP A C 16
ATOM 13547 O O . ASP A 1 27 ? 8.507 -8.258 -1.732 1.00 0.00 27 ASP A O 16
ATOM 13556 N N . TYR A 1 28 ? 8.564 -10.103 -3.014 1.00 0.00 28 TYR A N 16
ATOM 13557 C CA . TYR A 1 28 ? 8.401 -9.363 -4.263 1.00 0.00 28 TYR A CA 16
ATOM 13558 C C . TYR A 1 28 ? 7.293 -8.333 -4.123 1.00 0.00 28 TYR A C 16
ATOM 13559 O O . TYR A 1 28 ? 7.442 -7.173 -4.498 1.00 0.00 28 TYR A O 16
ATOM 13577 N N . TYR A 1 29 ? 6.173 -8.799 -3.600 1.00 0.00 29 TYR A N 16
ATOM 13578 C CA . TYR A 1 29 ? 4.989 -7.968 -3.417 1.00 0.00 29 TYR A CA 16
ATOM 13579 C C . TYR A 1 29 ? 5.105 -7.022 -2.220 1.00 0.00 29 TYR A C 16
ATOM 13580 O O . TYR A 1 29 ? 4.447 -5.988 -2.181 1.00 0.00 29 TYR A O 16
ATOM 13598 N N . ILE A 1 30 ? 5.957 -7.338 -1.258 1.00 0.00 30 ILE A N 16
ATOM 13599 C CA . ILE A 1 30 ? 6.137 -6.438 -0.129 1.00 0.00 30 ILE A CA 16
ATOM 13600 C C . ILE A 1 30 ? 6.951 -5.236 -0.604 1.00 0.00 30 ILE A C 16
ATOM 13601 O O . ILE A 1 30 ? 6.759 -4.106 -0.152 1.00 0.00 30 ILE A O 16
ATOM 13617 N N . LYS A 1 31 ? 7.855 -5.512 -1.542 1.00 0.00 31 LYS A N 16
ATOM 13618 C CA . LYS A 1 31 ? 8.714 -4.493 -2.127 1.00 0.00 31 LYS A CA 16
ATOM 13619 C C . LYS A 1 31 ? 7.987 -3.735 -3.227 1.00 0.00 31 LYS A C 16
ATOM 13620 O O . LYS A 1 31 ? 7.992 -2.504 -3.252 1.00 0.00 31 LYS A O 16
ATOM 13639 N N . LEU A 1 32 ? 7.355 -4.476 -4.138 1.00 0.00 32 LEU A N 16
ATOM 13640 C CA . LEU A 1 32 ? 6.618 -3.861 -5.237 1.00 0.00 32 LEU A CA 16
ATOM 13641 C C . LEU A 1 32 ? 5.637 -2.804 -4.698 1.00 0.00 32 LEU A C 16
ATOM 13642 O O . LEU A 1 32 ? 5.202 -1.914 -5.428 1.00 0.00 32 LEU A O 16
ATOM 13658 N N . ILE A 1 33 ? 5.318 -2.907 -3.401 1.00 0.00 33 ILE A N 16
ATOM 13659 C CA . ILE A 1 33 ? 4.421 -1.972 -2.734 1.00 0.00 33 ILE A CA 16
ATOM 13660 C C . ILE A 1 33 ? 5.151 -0.663 -2.447 1.00 0.00 33 ILE A C 16
ATOM 13661 O O . ILE A 1 33 ? 4.720 0.409 -2.871 1.00 0.00 33 ILE A O 16
ATOM 13677 N N . ASN A 1 34 ? 6.259 -0.763 -1.721 1.00 0.00 34 ASN A N 16
ATOM 13678 C CA . ASN A 1 34 ? 7.056 0.407 -1.370 1.00 0.00 34 ASN A CA 16
ATOM 13679 C C . ASN A 1 34 ? 7.419 1.231 -2.605 1.00 0.00 34 ASN A C 16
ATOM 13680 O O . ASN A 1 34 ? 7.707 2.424 -2.503 1.00 0.00 34 ASN A O 16
ATOM 13691 N N . ASN A 1 35 ? 7.414 0.590 -3.771 1.00 0.00 35 ASN A N 16
ATOM 13692 C CA . ASN A 1 35 ? 7.754 1.267 -5.019 1.00 0.00 35 ASN A CA 16
ATOM 13693 C C . ASN A 1 35 ? 6.647 2.225 -5.463 1.00 0.00 35 ASN A C 16
ATOM 13694 O O . ASN A 1 35 ? 6.894 3.141 -6.248 1.00 0.00 35 ASN A O 16
ATOM 13705 N N . ALA A 1 36 ? 5.432 2.010 -4.970 1.00 0.00 36 ALA A N 16
ATOM 13706 C CA . ALA A 1 36 ? 4.303 2.861 -5.336 1.00 0.00 36 ALA A CA 16
ATOM 13707 C C . ALA A 1 36 ? 4.542 4.312 -4.934 1.00 0.00 36 ALA A C 16
ATOM 13708 O O . ALA A 1 36 ? 5.198 4.590 -3.930 1.00 0.00 36 ALA A O 16
ATOM 13715 N N . LYS A 1 37 ? 4.004 5.232 -5.728 1.00 0.00 37 LYS A N 16
ATOM 13716 C CA . LYS A 1 37 ? 4.151 6.659 -5.464 1.00 0.00 37 LYS A CA 16
ATOM 13717 C C . LYS A 1 37 ? 3.005 7.169 -4.595 1.00 0.00 37 LYS A C 16
ATOM 13718 O O . LYS A 1 37 ? 3.203 8.001 -3.712 1.00 0.00 37 LYS A O 16
ATOM 13737 N N . THR A 1 38 ? 1.807 6.653 -4.848 1.00 0.00 38 THR A N 16
ATOM 13738 C CA . THR A 1 38 ? 0.625 7.042 -4.087 1.00 0.00 38 THR A CA 16
ATOM 13739 C C . THR A 1 38 ? 0.379 6.037 -2.968 1.00 0.00 38 THR A C 16
ATOM 13740 O O . THR A 1 38 ? 1.302 5.339 -2.551 1.00 0.00 38 THR A O 16
ATOM 13751 N N . VAL A 1 39 ? -0.857 5.953 -2.480 1.00 0.00 39 VAL A N 16
ATOM 13752 C CA . VAL A 1 39 ? -1.173 5.011 -1.416 1.00 0.00 39 VAL A CA 16
ATOM 13753 C C . VAL A 1 39 ? -2.406 4.170 -1.734 1.00 0.00 39 VAL A C 16
ATOM 13754 O O . VAL A 1 39 ? -2.435 2.971 -1.454 1.00 0.00 39 VAL A O 16
ATOM 13767 N N . GLU A 1 40 ? -3.425 4.795 -2.316 1.00 0.00 40 GLU A N 16
ATOM 13768 C CA . GLU A 1 40 ? -4.652 4.084 -2.662 1.00 0.00 40 GLU A CA 16
ATOM 13769 C C . GLU A 1 40 ? -4.337 2.802 -3.424 1.00 0.00 40 GLU A C 16
ATOM 13770 O O . GLU A 1 40 ? -5.040 1.800 -3.296 1.00 0.00 40 GLU A O 16
ATOM 13782 N N . GLY A 1 41 ? -3.266 2.839 -4.208 1.00 0.00 41 GLY A N 16
ATOM 13783 C CA . GLY A 1 41 ? -2.864 1.672 -4.965 1.00 0.00 41 GLY A CA 16
ATOM 13784 C C . GLY A 1 41 ? -1.958 0.763 -4.160 1.00 0.00 41 GLY A C 16
ATOM 13785 O O . GLY A 1 41 ? -1.946 -0.449 -4.357 1.00 0.00 41 GLY A O 16
ATOM 13789 N N . VAL A 1 42 ? -1.199 1.358 -3.247 1.00 0.00 42 VAL A N 16
ATOM 13790 C CA . VAL A 1 42 ? -0.284 0.605 -2.400 1.00 0.00 42 VAL A CA 16
ATOM 13791 C C . VAL A 1 42 ? -1.012 -0.477 -1.607 1.00 0.00 42 VAL A C 16
ATOM 13792 O O . VAL A 1 42 ? -0.583 -1.629 -1.568 1.00 0.00 42 VAL A O 16
ATOM 13805 N N . GLU A 1 43 ? -2.110 -0.095 -0.967 1.00 0.00 43 GLU A N 16
ATOM 13806 C CA . GLU A 1 43 ? -2.889 -1.035 -0.166 1.00 0.00 43 GLU A CA 16
ATOM 13807 C C . GLU A 1 43 ? -3.604 -2.040 -1.060 1.00 0.00 43 GLU A C 16
ATOM 13808 O O . GLU A 1 43 ? -3.485 -3.250 -0.871 1.00 0.00 43 GLU A O 16
ATOM 13820 N N . SER A 1 44 ? -4.337 -1.529 -2.040 1.00 0.00 44 SER A N 16
ATOM 13821 C CA . SER A 1 44 ? -5.061 -2.379 -2.973 1.00 0.00 44 SER A CA 16
ATOM 13822 C C . SER A 1 44 ? -4.088 -3.247 -3.765 1.00 0.00 44 SER A C 16
ATOM 13823 O O . SER A 1 44 ? -4.455 -4.301 -4.280 1.00 0.00 44 SER A O 16
ATOM 13831 N N . LEU A 1 45 ? -2.840 -2.790 -3.852 1.00 0.00 45 LEU A N 16
ATOM 13832 C CA . LEU A 1 45 ? -1.800 -3.515 -4.574 1.00 0.00 45 LEU A CA 16
ATOM 13833 C C . LEU A 1 45 ? -1.622 -4.922 -4.011 1.00 0.00 45 LEU A C 16
ATOM 13834 O O . LEU A 1 45 ? -1.787 -5.911 -4.724 1.00 0.00 45 LEU A O 16
ATOM 13849 N N . LYS A 1 46 ? -1.285 -5.005 -2.728 1.00 0.00 46 LYS A N 16
ATOM 13850 C CA . LYS A 1 46 ? -1.087 -6.294 -2.078 1.00 0.00 46 LYS A CA 16
ATOM 13851 C C . LYS A 1 46 ? -2.425 -7.014 -1.892 1.00 0.00 46 LYS A C 16
ATOM 13852 O O . LYS A 1 46 ? -2.525 -8.222 -2.083 1.00 0.00 46 LYS A O 16
ATOM 13871 N N . ASN A 1 47 ? -3.455 -6.271 -1.531 1.00 0.00 47 ASN A N 16
ATOM 13872 C CA . ASN A 1 47 ? -4.773 -6.866 -1.341 1.00 0.00 47 ASN A CA 16
ATOM 13873 C C . ASN A 1 47 ? -5.280 -7.443 -2.656 1.00 0.00 47 ASN A C 16
ATOM 13874 O O . ASN A 1 47 ? -6.076 -8.383 -2.670 1.00 0.00 47 ASN A O 16
ATOM 13885 N N . GLU A 1 48 ? -4.792 -6.889 -3.760 1.00 0.00 48 GLU A N 16
ATOM 13886 C CA . GLU A 1 48 ? -5.175 -7.366 -5.083 1.00 0.00 48 GLU A CA 16
ATOM 13887 C C . GLU A 1 48 ? -4.384 -8.622 -5.419 1.00 0.00 48 GLU A C 16
ATOM 13888 O O . GLU A 1 48 ? -4.904 -9.559 -6.024 1.00 0.00 48 GLU A O 16
ATOM 13900 N N . ILE A 1 49 ? -3.126 -8.636 -4.993 1.00 0.00 49 ILE A N 16
ATOM 13901 C CA . ILE A 1 49 ? -2.257 -9.787 -5.217 1.00 0.00 49 ILE A CA 16
ATOM 13902 C C . ILE A 1 49 ? -2.795 -10.989 -4.454 1.00 0.00 49 ILE A C 16
ATOM 13903 O O . ILE A 1 49 ? -2.602 -12.139 -4.848 1.00 0.00 49 ILE A O 16
ATOM 13919 N N . LEU A 1 50 ? -3.474 -10.694 -3.352 1.00 0.00 50 LEU A N 16
ATOM 13920 C CA . LEU A 1 50 ? -4.057 -11.713 -2.502 1.00 0.00 50 LEU A CA 16
ATOM 13921 C C . LEU A 1 50 ? -5.401 -12.161 -3.054 1.00 0.00 50 LEU A C 16
ATOM 13922 O O . LEU A 1 50 ? -5.779 -13.325 -2.926 1.00 0.00 50 LEU A O 16
ATOM 13938 N N . LYS A 1 51 ? -6.111 -11.235 -3.694 1.00 0.00 51 LYS A N 16
ATOM 13939 C CA . LYS A 1 51 ? -7.401 -11.553 -4.290 1.00 0.00 51 LYS A CA 16
ATOM 13940 C C . LYS A 1 51 ? -7.240 -12.703 -5.280 1.00 0.00 51 LYS A C 16
ATOM 13941 O O . LYS A 1 51 ? -8.185 -13.441 -5.554 1.00 0.00 51 LYS A O 16
ATOM 13960 N N . ALA A 1 52 ? -6.025 -12.847 -5.806 1.00 0.00 52 ALA A N 16
ATOM 13961 C CA . ALA A 1 52 ? -5.718 -13.904 -6.757 1.00 0.00 52 ALA A CA 16
ATOM 13962 C C . ALA A 1 52 ? -4.385 -14.565 -6.425 1.00 0.00 52 ALA A C 16
ATOM 13963 O O . ALA A 1 52 ? -3.561 -14.808 -7.307 1.00 0.00 52 ALA A O 16
ATOM 13970 N N . LEU A 1 53 ? -4.178 -14.854 -5.143 1.00 0.00 53 LEU A N 16
ATOM 13971 C CA . LEU A 1 53 ? -2.946 -15.487 -4.688 1.00 0.00 53 LEU A CA 16
ATOM 13972 C C . LEU A 1 53 ? -2.845 -16.923 -5.203 1.00 0.00 53 LEU A C 16
ATOM 13973 O O . LEU A 1 53 ? -3.620 -17.789 -4.795 1.00 0.00 53 LEU A O 16
ATOM 13989 N N . PRO A 1 54 ? -1.887 -17.198 -6.107 1.00 0.00 54 PRO A N 16
ATOM 13990 C CA . PRO A 1 54 ? -1.697 -18.541 -6.669 1.00 0.00 54 PRO A CA 16
ATOM 13991 C C . PRO A 1 54 ? -1.441 -19.587 -5.589 1.00 0.00 54 PRO A C 16
ATOM 13992 O O . PRO A 1 54 ? -1.746 -19.369 -4.416 1.00 0.00 54 PRO A O 16
ATOM 14003 N N . THR A 1 55 ? -0.877 -20.721 -5.992 1.00 0.00 55 THR A N 16
ATOM 14004 C CA . THR A 1 55 ? -0.579 -21.800 -5.057 1.00 0.00 55 THR A CA 16
ATOM 14005 C C . THR A 1 55 ? 0.919 -21.881 -4.779 1.00 0.00 55 THR A C 16
ATOM 14006 O O . THR A 1 55 ? 1.360 -21.712 -3.641 1.00 0.00 55 THR A O 16
ATOM 14017 N N . GLU A 1 56 ? 1.697 -22.140 -5.825 1.00 0.00 56 GLU A N 16
ATOM 14018 C CA . GLU A 1 56 ? 3.145 -22.243 -5.693 1.00 0.00 56 GLU A CA 16
ATOM 14019 C C . GLU A 1 56 ? 3.821 -20.932 -6.082 1.00 0.00 56 GLU A C 16
ATOM 14020 O O . GLU A 1 56 ? 4.227 -20.182 -5.169 1.00 0.00 56 GLU A O 16
ATOM 14033 N N . MET A 1 1 ? 5.005 22.007 8.125 1.00 0.00 1 MET A N 17
ATOM 14034 C CA . MET A 1 1 ? 3.520 22.070 8.167 1.00 0.00 1 MET A CA 17
ATOM 14035 C C . MET A 1 1 ? 2.950 22.507 6.822 1.00 0.00 1 MET A C 17
ATOM 14036 O O . MET A 1 1 ? 2.764 23.697 6.572 1.00 0.00 1 MET A O 17
ATOM 14052 N N . GLU A 1 2 ? 2.679 21.539 5.954 1.00 0.00 2 GLU A N 17
ATOM 14053 C CA . GLU A 1 2 ? 2.122 21.820 4.639 1.00 0.00 2 GLU A CA 17
ATOM 14054 C C . GLU A 1 2 ? 1.853 20.530 3.871 1.00 0.00 2 GLU A C 17
ATOM 14055 O O . GLU A 1 2 ? 0.852 20.418 3.169 1.00 0.00 2 GLU A O 17
ATOM 14067 N N . ALA A 1 3 ? 2.760 19.573 4.011 1.00 0.00 3 ALA A N 17
ATOM 14068 C CA . ALA A 1 3 ? 2.613 18.283 3.331 1.00 0.00 3 ALA A CA 17
ATOM 14069 C C . ALA A 1 3 ? 3.390 17.194 4.055 1.00 0.00 3 ALA A C 17
ATOM 14070 O O . ALA A 1 3 ? 4.601 17.301 4.252 1.00 0.00 3 ALA A O 17
ATOM 14077 N N . VAL A 1 4 ? 2.683 16.139 4.449 1.00 0.00 4 VAL A N 17
ATOM 14078 C CA . VAL A 1 4 ? 3.302 15.022 5.151 1.00 0.00 4 VAL A CA 17
ATOM 14079 C C . VAL A 1 4 ? 2.505 13.740 4.947 1.00 0.00 4 VAL A C 17
ATOM 14080 O O . VAL A 1 4 ? 2.484 12.860 5.812 1.00 0.00 4 VAL A O 17
ATOM 14093 N N . ASP A 1 5 ? 1.845 13.631 3.797 1.00 0.00 5 ASP A N 17
ATOM 14094 C CA . ASP A 1 5 ? 1.043 12.455 3.478 1.00 0.00 5 ASP A CA 17
ATOM 14095 C C . ASP A 1 5 ? 1.895 11.188 3.487 1.00 0.00 5 ASP A C 17
ATOM 14096 O O . ASP A 1 5 ? 1.373 10.080 3.624 1.00 0.00 5 ASP A O 17
ATOM 14105 N N . ALA A 1 6 ? 3.209 11.358 3.341 1.00 0.00 6 ALA A N 17
ATOM 14106 C CA . ALA A 1 6 ? 4.128 10.224 3.332 1.00 0.00 6 ALA A CA 17
ATOM 14107 C C . ALA A 1 6 ? 3.927 9.335 4.556 1.00 0.00 6 ALA A C 17
ATOM 14108 O O . ALA A 1 6 ? 4.069 8.116 4.478 1.00 0.00 6 ALA A O 17
ATOM 14115 N N . ASN A 1 7 ? 3.598 9.955 5.687 1.00 0.00 7 ASN A N 17
ATOM 14116 C CA . ASN A 1 7 ? 3.377 9.213 6.924 1.00 0.00 7 ASN A CA 17
ATOM 14117 C C . ASN A 1 7 ? 2.169 8.293 6.788 1.00 0.00 7 ASN A C 17
ATOM 14118 O O . ASN A 1 7 ? 2.235 7.111 7.128 1.00 0.00 7 ASN A O 17
ATOM 14129 N N . SER A 1 8 ? 1.069 8.837 6.279 1.00 0.00 8 SER A N 17
ATOM 14130 C CA . SER A 1 8 ? -0.148 8.062 6.086 1.00 0.00 8 SER A CA 17
ATOM 14131 C C . SER A 1 8 ? 0.024 7.093 4.924 1.00 0.00 8 SER A C 17
ATOM 14132 O O . SER A 1 8 ? -0.529 5.993 4.926 1.00 0.00 8 SER A O 17
ATOM 14140 N N . LEU A 1 9 ? 0.807 7.512 3.936 1.00 0.00 9 LEU A N 17
ATOM 14141 C CA . LEU A 1 9 ? 1.074 6.691 2.763 1.00 0.00 9 LEU A CA 17
ATOM 14142 C C . LEU A 1 9 ? 1.938 5.490 3.138 1.00 0.00 9 LEU A C 17
ATOM 14143 O O . LEU A 1 9 ? 1.680 4.363 2.713 1.00 0.00 9 LEU A O 17
ATOM 14159 N N . ALA A 1 10 ? 2.976 5.749 3.928 1.00 0.00 10 ALA A N 17
ATOM 14160 C CA . ALA A 1 10 ? 3.901 4.708 4.361 1.00 0.00 10 ALA A CA 17
ATOM 14161 C C . ALA A 1 10 ? 3.219 3.660 5.234 1.00 0.00 10 ALA A C 17
ATOM 14162 O O . ALA A 1 10 ? 3.733 2.555 5.395 1.00 0.00 10 ALA A O 17
ATOM 14169 N N . GLN A 1 11 ? 2.065 4.004 5.795 1.00 0.00 11 GLN A N 17
ATOM 14170 C CA . GLN A 1 11 ? 1.328 3.085 6.647 1.00 0.00 11 GLN A CA 17
ATOM 14171 C C . GLN A 1 11 ? 0.532 2.096 5.810 1.00 0.00 11 GLN A C 17
ATOM 14172 O O . GLN A 1 11 ? 0.482 0.911 6.122 1.00 0.00 11 GLN A O 17
ATOM 14186 N N . ALA A 1 12 ? -0.083 2.582 4.743 1.00 0.00 12 ALA A N 17
ATOM 14187 C CA . ALA A 1 12 ? -0.858 1.715 3.869 1.00 0.00 12 ALA A CA 17
ATOM 14188 C C . ALA A 1 12 ? -0.017 0.524 3.441 1.00 0.00 12 ALA A C 17
ATOM 14189 O O . ALA A 1 12 ? -0.507 -0.599 3.341 1.00 0.00 12 ALA A O 17
ATOM 14196 N N . LYS A 1 13 ? 1.266 0.785 3.211 1.00 0.00 13 LYS A N 17
ATOM 14197 C CA . LYS A 1 13 ? 2.204 -0.257 2.815 1.00 0.00 13 LYS A CA 17
ATOM 14198 C C . LYS A 1 13 ? 2.792 -0.926 4.047 1.00 0.00 13 LYS A C 17
ATOM 14199 O O . LYS A 1 13 ? 2.745 -2.144 4.178 1.00 0.00 13 LYS A O 17
ATOM 14218 N N . GLU A 1 14 ? 3.322 -0.119 4.968 1.00 0.00 14 GLU A N 17
ATOM 14219 C CA . GLU A 1 14 ? 3.883 -0.651 6.204 1.00 0.00 14 GLU A CA 17
ATOM 14220 C C . GLU A 1 14 ? 2.869 -1.592 6.833 1.00 0.00 14 GLU A C 17
ATOM 14221 O O . GLU A 1 14 ? 3.216 -2.635 7.390 1.00 0.00 14 GLU A O 17
ATOM 14233 N N . ALA A 1 15 ? 1.603 -1.214 6.703 1.00 0.00 15 ALA A N 17
ATOM 14234 C CA . ALA A 1 15 ? 0.502 -2.013 7.221 1.00 0.00 15 ALA A CA 17
ATOM 14235 C C . ALA A 1 15 ? 0.178 -3.157 6.261 1.00 0.00 15 ALA A C 17
ATOM 14236 O O . ALA A 1 15 ? 0.048 -4.311 6.674 1.00 0.00 15 ALA A O 17
ATOM 14243 N N . ALA A 1 16 ? 0.065 -2.830 4.974 1.00 0.00 16 ALA A N 17
ATOM 14244 C CA . ALA A 1 16 ? -0.226 -3.827 3.948 1.00 0.00 16 ALA A CA 17
ATOM 14245 C C . ALA A 1 16 ? 0.864 -4.893 3.905 1.00 0.00 16 ALA A C 17
ATOM 14246 O O . ALA A 1 16 ? 0.625 -6.028 3.491 1.00 0.00 16 ALA A O 17
ATOM 14253 N N . ILE A 1 17 ? 2.061 -4.517 4.342 1.00 0.00 17 ILE A N 17
ATOM 14254 C CA . ILE A 1 17 ? 3.196 -5.428 4.364 1.00 0.00 17 ILE A CA 17
ATOM 14255 C C . ILE A 1 17 ? 3.024 -6.452 5.480 1.00 0.00 17 ILE A C 17
ATOM 14256 O O . ILE A 1 17 ? 3.384 -7.619 5.330 1.00 0.00 17 ILE A O 17
ATOM 14272 N N . LYS A 1 18 ? 2.459 -6.003 6.595 1.00 0.00 18 LYS A N 17
ATOM 14273 C CA . LYS A 1 18 ? 2.221 -6.874 7.739 1.00 0.00 18 LYS A CA 17
ATOM 14274 C C . LYS A 1 18 ? 1.375 -8.072 7.326 1.00 0.00 18 LYS A C 17
ATOM 14275 O O . LYS A 1 18 ? 1.562 -9.181 7.828 1.00 0.00 18 LYS A O 17
ATOM 14294 N N . GLU A 1 19 ? 0.454 -7.843 6.397 1.00 0.00 19 GLU A N 17
ATOM 14295 C CA . GLU A 1 19 ? -0.409 -8.906 5.904 1.00 0.00 19 GLU A CA 17
ATOM 14296 C C . GLU A 1 19 ? 0.378 -9.845 5.001 1.00 0.00 19 GLU A C 17
ATOM 14297 O O . GLU A 1 19 ? 0.214 -11.063 5.063 1.00 0.00 19 GLU A O 17
ATOM 14309 N N . LEU A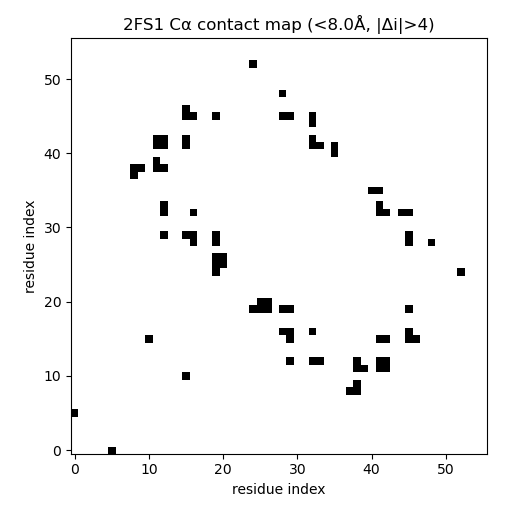 1 20 ? 1.244 -9.273 4.171 1.00 0.00 20 LEU A N 17
ATOM 14310 C CA . LEU A 1 20 ? 2.065 -10.072 3.273 1.00 0.00 20 LEU A CA 17
ATOM 14311 C C . LEU A 1 20 ? 2.976 -10.989 4.079 1.00 0.00 20 LEU A C 17
ATOM 14312 O O . LEU A 1 20 ? 3.302 -12.096 3.650 1.00 0.00 20 LEU A O 17
ATOM 14328 N N . LYS A 1 21 ? 3.368 -10.523 5.262 1.00 0.00 21 LYS A N 17
ATOM 14329 C CA . LYS A 1 21 ? 4.224 -11.302 6.144 1.00 0.00 21 LYS A CA 17
ATOM 14330 C C . LYS A 1 21 ? 3.388 -12.307 6.925 1.00 0.00 21 LYS A C 17
ATOM 14331 O O . LYS A 1 21 ? 3.818 -13.435 7.169 1.00 0.00 21 LYS A O 17
ATOM 14350 N N . GLN A 1 22 ? 2.182 -11.891 7.302 1.00 0.00 22 GLN A N 17
ATOM 14351 C CA . GLN A 1 22 ? 1.273 -12.758 8.042 1.00 0.00 22 GLN A CA 17
ATOM 14352 C C . GLN A 1 22 ? 0.704 -13.834 7.126 1.00 0.00 22 GLN A C 17
ATOM 14353 O O . GLN A 1 22 ? 0.434 -14.956 7.556 1.00 0.00 22 GLN A O 17
ATOM 14367 N N . TYR A 1 23 ? 0.533 -13.482 5.855 1.00 0.00 23 TYR A N 17
ATOM 14368 C CA . TYR A 1 23 ? 0.005 -14.412 4.863 1.00 0.00 23 TYR A CA 17
ATOM 14369 C C . TYR A 1 23 ? 1.082 -15.392 4.424 1.00 0.00 23 TYR A C 17
ATOM 14370 O O . TYR A 1 23 ? 0.832 -16.590 4.284 1.00 0.00 23 TYR A O 17
ATOM 14388 N N . GLY A 1 24 ? 2.282 -14.870 4.201 1.00 0.00 24 GLY A N 17
ATOM 14389 C CA . GLY A 1 24 ? 3.386 -15.704 3.772 1.00 0.00 24 GLY A CA 17
ATOM 14390 C C . GLY A 1 24 ? 3.810 -15.423 2.340 1.00 0.00 24 GLY A C 17
ATOM 14391 O O . GLY A 1 24 ? 4.776 -16.007 1.853 1.00 0.00 24 GLY A O 17
ATOM 14395 N N . ILE A 1 25 ? 3.087 -14.530 1.659 1.00 0.00 25 ILE A N 17
ATOM 14396 C CA . ILE A 1 25 ? 3.413 -14.193 0.270 1.00 0.00 25 ILE A CA 17
ATOM 14397 C C . ILE A 1 25 ? 4.900 -13.860 0.126 1.00 0.00 25 ILE A C 17
ATOM 14398 O O . ILE A 1 25 ? 5.623 -13.778 1.119 1.00 0.00 25 ILE A O 17
ATOM 14414 N N . GLY A 1 26 ? 5.355 -13.675 -1.113 1.00 0.00 26 GLY A N 17
ATOM 14415 C CA . GLY A 1 26 ? 6.752 -13.364 -1.349 1.00 0.00 26 GLY A CA 17
ATOM 14416 C C . GLY A 1 26 ? 7.083 -11.908 -1.086 1.00 0.00 26 GLY A C 17
ATOM 14417 O O . GLY A 1 26 ? 6.217 -11.038 -1.184 1.00 0.00 26 GLY A O 17
ATOM 14421 N N . ASP A 1 27 ? 8.343 -11.644 -0.756 1.00 0.00 27 ASP A N 17
ATOM 14422 C CA . ASP A 1 27 ? 8.798 -10.284 -0.480 1.00 0.00 27 ASP A CA 17
ATOM 14423 C C . ASP A 1 27 ? 8.659 -9.404 -1.715 1.00 0.00 27 ASP A C 17
ATOM 14424 O O . ASP A 1 27 ? 8.548 -8.183 -1.604 1.00 0.00 27 ASP A O 17
ATOM 14433 N N . TYR A 1 28 ? 8.649 -10.026 -2.890 1.00 0.00 28 TYR A N 17
ATOM 14434 C CA . TYR A 1 28 ? 8.503 -9.289 -4.142 1.00 0.00 28 TYR A CA 17
ATOM 14435 C C . TYR A 1 28 ? 7.363 -8.289 -4.035 1.00 0.00 28 TYR A C 17
ATOM 14436 O O . TYR A 1 28 ? 7.486 -7.130 -4.428 1.00 0.00 28 TYR A O 17
ATOM 14454 N N . TYR A 1 29 ? 6.247 -8.776 -3.523 1.00 0.00 29 TYR A N 17
ATOM 14455 C CA . TYR A 1 29 ? 5.041 -7.971 -3.378 1.00 0.00 29 TYR A CA 17
ATOM 14456 C C . TYR A 1 29 ? 5.110 -7.000 -2.199 1.00 0.00 29 TYR A C 17
ATOM 14457 O O . TYR A 1 29 ? 4.434 -5.978 -2.198 1.00 0.00 29 TYR A O 17
ATOM 14475 N N . ILE A 1 30 ? 5.949 -7.278 -1.212 1.00 0.00 30 ILE A N 17
ATOM 14476 C CA . ILE A 1 30 ? 6.087 -6.347 -0.104 1.00 0.00 30 ILE A CA 17
ATOM 14477 C C . ILE A 1 30 ? 6.876 -5.138 -0.604 1.00 0.00 30 ILE A C 17
ATOM 14478 O O . ILE A 1 30 ? 6.648 -3.998 -0.192 1.00 0.00 30 ILE A O 17
ATOM 14494 N N . LYS A 1 31 ? 7.805 -5.421 -1.516 1.00 0.00 31 LYS A N 17
ATOM 14495 C CA . LYS A 1 31 ? 8.654 -4.403 -2.120 1.00 0.00 31 LYS A CA 17
ATOM 14496 C C . LYS A 1 31 ? 7.925 -3.677 -3.241 1.00 0.00 31 LYS A C 17
ATOM 14497 O O . LYS A 1 31 ? 7.891 -2.447 -3.275 1.00 0.00 31 LYS A O 17
ATOM 14516 N N . LEU A 1 32 ? 7.335 -4.442 -4.161 1.00 0.00 32 LEU A N 17
ATOM 14517 C CA . LEU A 1 32 ? 6.601 -3.858 -5.280 1.00 0.00 32 LEU A CA 17
ATOM 14518 C C . LEU A 1 32 ? 5.592 -2.816 -4.768 1.00 0.00 32 LEU A C 17
ATOM 14519 O O . LEU A 1 32 ? 5.153 -1.939 -5.514 1.00 0.00 32 LEU A O 17
ATOM 14535 N N . ILE A 1 33 ? 5.254 -2.916 -3.477 1.00 0.00 33 ILE A N 17
ATOM 14536 C CA . ILE A 1 33 ? 4.330 -1.996 -2.831 1.00 0.00 33 ILE A CA 17
ATOM 14537 C C . ILE A 1 33 ? 5.017 -0.657 -2.581 1.00 0.00 33 ILE A C 17
ATOM 14538 O O . ILE A 1 33 ? 4.549 0.390 -3.030 1.00 0.00 33 ILE A O 17
ATOM 14554 N N . ASN A 1 34 ? 6.129 -0.705 -1.857 1.00 0.00 34 ASN A N 17
ATOM 14555 C CA . ASN A 1 34 ? 6.892 0.497 -1.536 1.00 0.00 34 ASN A CA 17
ATOM 14556 C C . ASN A 1 34 ? 7.230 1.300 -2.792 1.00 0.00 34 ASN A C 17
ATOM 14557 O O . ASN A 1 34 ? 7.480 2.504 -2.719 1.00 0.00 34 ASN A O 17
ATOM 14568 N N . ASN A 1 35 ? 7.246 0.631 -3.941 1.00 0.00 35 ASN A N 17
ATOM 14569 C CA . ASN A 1 35 ? 7.563 1.289 -5.206 1.00 0.00 35 ASN A CA 17
ATOM 14570 C C . ASN A 1 35 ? 6.479 2.288 -5.605 1.00 0.00 35 ASN A C 17
ATOM 14571 O O . ASN A 1 35 ? 6.755 3.272 -6.293 1.00 0.00 35 ASN A O 17
ATOM 14582 N N . ALA A 1 36 ? 5.246 2.031 -5.177 1.00 0.00 36 ALA A N 17
ATOM 14583 C CA . ALA A 1 36 ? 4.127 2.910 -5.502 1.00 0.00 36 ALA A CA 17
ATOM 14584 C C . ALA A 1 36 ? 4.382 4.337 -5.027 1.00 0.00 36 ALA A C 17
ATOM 14585 O O . ALA A 1 36 ? 4.993 4.558 -3.982 1.00 0.00 36 ALA A O 17
ATOM 14592 N N . LYS A 1 37 ? 3.905 5.302 -5.808 1.00 0.00 37 LYS A N 17
ATOM 14593 C CA . LYS A 1 37 ? 4.073 6.712 -5.479 1.00 0.00 37 LYS A CA 17
ATOM 14594 C C . LYS A 1 37 ? 2.913 7.209 -4.621 1.00 0.00 37 LYS A C 17
ATOM 14595 O O . LYS A 1 37 ? 3.093 8.025 -3.724 1.00 0.00 37 LYS A O 17
ATOM 14614 N N . THR A 1 38 ? 1.721 6.694 -4.899 1.00 0.00 38 THR A N 17
ATOM 14615 C CA . THR A 1 38 ? 0.526 7.070 -4.152 1.00 0.00 38 THR A CA 17
ATOM 14616 C C . THR A 1 38 ? 0.319 6.104 -2.990 1.00 0.00 38 THR A C 17
ATOM 14617 O O . THR A 1 38 ? 1.273 5.480 -2.526 1.00 0.00 38 THR A O 17
ATOM 14628 N N . VAL A 1 39 ? -0.918 5.971 -2.517 1.00 0.00 39 VAL A N 17
ATOM 14629 C CA . VAL A 1 39 ? -1.199 5.064 -1.414 1.00 0.00 39 VAL A CA 17
ATOM 14630 C C . VAL A 1 39 ? -2.423 4.190 -1.679 1.00 0.00 39 VAL A C 17
ATOM 14631 O O . VAL A 1 39 ? -2.414 2.995 -1.386 1.00 0.00 39 VAL A O 17
ATOM 14644 N N . GLU A 1 40 ? -3.476 4.788 -2.226 1.00 0.00 40 GLU A N 17
ATOM 14645 C CA . GLU A 1 40 ? -4.702 4.051 -2.519 1.00 0.00 40 GLU A CA 17
ATOM 14646 C C . GLU A 1 40 ? -4.397 2.760 -3.270 1.00 0.00 40 GLU A C 17
ATOM 14647 O O . GLU A 1 40 ? -5.053 1.738 -3.061 1.00 0.00 40 GLU A O 17
ATOM 14659 N N . GLY A 1 41 ? -3.390 2.808 -4.134 1.00 0.00 41 GLY A N 17
ATOM 14660 C CA . GLY A 1 41 ? -3.008 1.632 -4.889 1.00 0.00 41 GLY A CA 17
ATOM 14661 C C . GLY A 1 41 ? -2.076 0.733 -4.103 1.00 0.00 41 GLY A C 17
ATOM 14662 O O . GLY A 1 41 ? -2.091 -0.484 -4.266 1.00 0.00 41 GLY A O 17
ATOM 14666 N N . VAL A 1 42 ? -1.263 1.341 -3.247 1.00 0.00 42 VAL A N 17
ATOM 14667 C CA . VAL A 1 42 ? -0.313 0.602 -2.425 1.00 0.00 42 VAL A CA 17
ATOM 14668 C C . VAL A 1 42 ? -1.006 -0.470 -1.586 1.00 0.00 42 VAL A C 17
ATOM 14669 O O . VAL A 1 42 ? -0.570 -1.621 -1.545 1.00 0.00 42 VAL A O 17
ATOM 14682 N N . GLU A 1 43 ? -2.076 -0.082 -0.907 1.00 0.00 43 GLU A N 17
ATOM 14683 C CA . GLU A 1 43 ? -2.819 -1.013 -0.058 1.00 0.00 43 GLU A CA 17
ATOM 14684 C C . GLU A 1 43 ? -3.522 -2.068 -0.903 1.00 0.00 43 GLU A C 17
ATOM 14685 O O . GLU A 1 43 ? -3.298 -3.267 -0.731 1.00 0.00 43 GLU A O 17
ATOM 14697 N N . SER A 1 44 ? -4.365 -1.615 -1.821 1.00 0.00 44 SER A N 17
ATOM 14698 C CA . SER A 1 44 ? -5.092 -2.518 -2.699 1.00 0.00 44 SER A CA 17
ATOM 14699 C C . SER A 1 44 ? -4.121 -3.349 -3.534 1.00 0.00 44 SER A C 17
ATOM 14700 O O . SER A 1 44 ? -4.461 -4.433 -4.007 1.00 0.00 44 SER A O 17
ATOM 14708 N N . LEU A 1 45 ? -2.904 -2.833 -3.701 1.00 0.00 45 LEU A N 17
ATOM 14709 C CA . LEU A 1 45 ? -1.870 -3.522 -4.466 1.00 0.00 45 LEU A CA 17
ATOM 14710 C C . LEU A 1 45 ? -1.664 -4.936 -3.934 1.00 0.00 45 LEU A C 17
ATOM 14711 O O . LEU A 1 45 ? -1.832 -5.915 -4.661 1.00 0.00 45 LEU A O 17
ATOM 14726 N N . LYS A 1 46 ? -1.307 -5.034 -2.658 1.00 0.00 46 LYS A N 17
ATOM 14727 C CA . LYS A 1 46 ? -1.087 -6.328 -2.029 1.00 0.00 46 LYS A CA 17
ATOM 14728 C C . LYS A 1 46 ? -2.413 -7.075 -1.875 1.00 0.00 46 LYS A C 17
ATOM 14729 O O . LYS A 1 46 ? -2.499 -8.273 -2.128 1.00 0.00 46 LYS A O 17
ATOM 14748 N N . ASN A 1 47 ? -3.447 -6.363 -1.465 1.00 0.00 47 ASN A N 17
ATOM 14749 C CA . ASN A 1 47 ? -4.757 -6.979 -1.291 1.00 0.00 47 ASN A CA 17
ATOM 14750 C C . ASN A 1 47 ? -5.245 -7.568 -2.609 1.00 0.00 47 ASN A C 17
ATOM 14751 O O . ASN A 1 47 ? -5.999 -8.541 -2.626 1.00 0.00 47 ASN A O 17
ATOM 14762 N N . GLU A 1 48 ? -4.793 -6.982 -3.711 1.00 0.00 48 GLU A N 17
ATOM 14763 C CA . GLU A 1 48 ? -5.166 -7.460 -5.036 1.00 0.00 48 GLU A CA 17
ATOM 14764 C C . GLU A 1 48 ? -4.343 -8.690 -5.389 1.00 0.00 48 GLU A C 17
ATOM 14765 O O . GLU A 1 48 ? -4.841 -9.633 -6.007 1.00 0.00 48 GLU A O 17
ATOM 14777 N N . ILE A 1 49 ? -3.084 -8.681 -4.965 1.00 0.00 49 ILE A N 17
ATOM 14778 C CA . ILE A 1 49 ? -2.190 -9.806 -5.208 1.00 0.00 49 ILE A CA 17
ATOM 14779 C C . ILE A 1 49 ? -2.692 -11.029 -4.457 1.00 0.00 49 ILE A C 17
ATOM 14780 O O . ILE A 1 49 ? -2.474 -12.169 -4.867 1.00 0.00 49 ILE A O 17
ATOM 14796 N N . LEU A 1 50 ? -3.370 -10.764 -3.347 1.00 0.00 50 LEU A N 17
ATOM 14797 C CA . LEU A 1 50 ? -3.923 -11.808 -2.507 1.00 0.00 50 LEU A CA 17
ATOM 14798 C C . LEU A 1 50 ? -5.230 -12.322 -3.092 1.00 0.00 50 LEU A C 17
ATOM 14799 O O . LEU A 1 50 ? -5.561 -13.500 -2.957 1.00 0.00 50 LEU A O 17
ATOM 14815 N N . LYS A 1 51 ? -5.958 -11.439 -3.768 1.00 0.00 51 LYS A N 17
ATOM 14816 C CA . LYS A 1 51 ? -7.211 -11.826 -4.399 1.00 0.00 51 LYS A CA 17
ATOM 14817 C C . LYS A 1 51 ? -6.948 -12.887 -5.463 1.00 0.00 51 LYS A C 17
ATOM 14818 O O . LYS A 1 51 ? -7.846 -13.634 -5.849 1.00 0.00 51 LYS A O 17
ATOM 14837 N N . ALA A 1 52 ? -5.700 -12.947 -5.929 1.00 0.00 52 ALA A N 17
ATOM 14838 C CA . ALA A 1 52 ? -5.301 -13.913 -6.941 1.00 0.00 52 ALA A CA 17
ATOM 14839 C C . ALA A 1 52 ? -3.850 -14.346 -6.746 1.00 0.00 52 ALA A C 17
ATOM 14840 O O . ALA A 1 52 ? -3.037 -14.267 -7.667 1.00 0.00 52 ALA A O 17
ATOM 14847 N N . LEU A 1 53 ? -3.531 -14.804 -5.538 1.00 0.00 53 LEU A N 17
ATOM 14848 C CA . LEU A 1 53 ? -2.177 -15.249 -5.224 1.00 0.00 53 LEU A CA 17
ATOM 14849 C C . LEU A 1 53 ? -1.956 -16.690 -5.678 1.00 0.00 53 LEU A 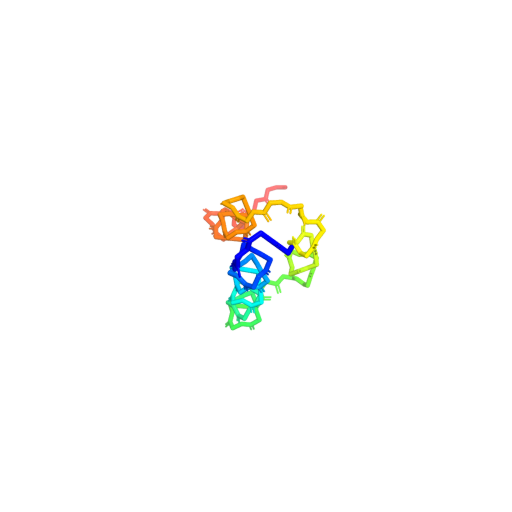C 17
ATOM 14850 O O . LEU A 1 53 ? -2.905 -17.466 -5.788 1.00 0.00 53 LEU A O 17
ATOM 14866 N N . PRO A 1 54 ? -0.694 -17.069 -5.949 1.00 0.00 54 PRO A N 17
ATOM 14867 C CA . PRO A 1 54 ? -0.356 -18.426 -6.392 1.00 0.00 54 PRO A CA 17
ATOM 14868 C C . PRO A 1 54 ? -0.780 -19.485 -5.379 1.00 0.00 54 PRO A C 17
ATOM 14869 O O . PRO A 1 54 ? -1.557 -19.207 -4.467 1.00 0.00 54 PRO A O 17
ATOM 14880 N N . THR A 1 55 ? -0.267 -20.699 -5.547 1.00 0.00 55 THR A N 17
ATOM 14881 C CA . THR A 1 55 ? -0.597 -21.797 -4.647 1.00 0.00 55 THR A CA 17
ATOM 14882 C C . THR A 1 55 ? 0.485 -21.978 -3.587 1.00 0.00 55 THR A C 17
ATOM 14883 O O . THR A 1 55 ? 1.622 -21.542 -3.766 1.00 0.00 55 THR A O 17
ATOM 14894 N N . GLU A 1 56 ? 0.123 -22.625 -2.484 1.00 0.00 56 GLU A N 17
ATOM 14895 C CA . GLU A 1 56 ? 1.063 -22.864 -1.394 1.00 0.00 56 GLU A CA 17
ATOM 14896 C C . GLU A 1 56 ? 0.975 -24.308 -0.908 1.00 0.00 56 GLU A C 17
ATOM 14897 O O . GLU A 1 56 ? 2.040 -24.928 -0.705 1.00 0.00 56 GLU A O 17
ATOM 14910 N N . MET A 1 1 ? 1.373 20.949 10.174 1.00 0.00 1 MET A N 18
ATOM 14911 C CA . MET A 1 1 ? 0.298 21.974 10.152 1.00 0.00 1 MET A CA 18
ATOM 14912 C C . MET A 1 1 ? 0.070 22.513 8.747 1.00 0.00 1 MET A C 18
ATOM 14913 O O . MET A 1 1 ? -0.313 23.668 8.561 1.00 0.00 1 MET A O 18
ATOM 14929 N N . GLU A 1 2 ? 0.323 21.670 7.746 1.00 0.00 2 GLU A N 18
ATOM 14930 C CA . GLU A 1 2 ? 0.148 22.066 6.354 1.00 0.00 2 GLU A CA 18
ATOM 14931 C C . GLU A 1 2 ? -0.132 20.848 5.476 1.00 0.00 2 GLU A C 18
ATOM 14932 O O . GLU A 1 2 ? -1.179 20.757 4.831 1.00 0.00 2 GLU A O 18
ATOM 14944 N N . ALA A 1 3 ? 0.807 19.908 5.455 1.00 0.00 3 ALA A N 18
ATOM 14945 C CA . ALA A 1 3 ? 0.657 18.698 4.662 1.00 0.00 3 ALA A CA 18
ATOM 14946 C C . ALA A 1 3 ? 1.715 17.664 5.033 1.00 0.00 3 ALA A C 18
ATOM 14947 O O . ALA A 1 3 ? 2.911 17.960 5.043 1.00 0.00 3 ALA A O 18
ATOM 14954 N N . VAL A 1 4 ? 1.263 16.446 5.336 1.00 0.00 4 VAL A N 18
ATOM 14955 C CA . VAL A 1 4 ? 2.171 15.368 5.708 1.00 0.00 4 VAL A CA 18
ATOM 14956 C C . VAL A 1 4 ? 1.546 14.006 5.421 1.00 0.00 4 VAL A C 18
ATOM 14957 O O . VAL A 1 4 ? 1.765 13.042 6.156 1.00 0.00 4 VAL A O 18
ATOM 14970 N N . ASP A 1 5 ? 0.769 13.936 4.345 1.00 0.00 5 ASP A N 18
ATOM 14971 C CA . ASP A 1 5 ? 0.112 12.697 3.957 1.00 0.00 5 ASP A CA 18
ATOM 14972 C C . ASP A 1 5 ? 1.129 11.583 3.726 1.00 0.00 5 ASP A C 18
ATOM 14973 O O . ASP A 1 5 ? 0.790 10.400 3.787 1.00 0.00 5 ASP A O 18
ATOM 14982 N N . ALA A 1 6 ? 2.376 11.960 3.461 1.00 0.00 6 ALA A N 18
ATOM 14983 C CA . ALA A 1 6 ? 3.441 10.991 3.222 1.00 0.00 6 ALA A CA 18
ATOM 14984 C C . ALA A 1 6 ? 3.492 9.940 4.332 1.00 0.00 6 ALA A C 18
ATOM 14985 O O . ALA A 1 6 ? 3.835 8.781 4.090 1.00 0.00 6 ALA A O 18
ATOM 14992 N N . ASN A 1 7 ? 3.147 10.351 5.549 1.00 0.00 7 ASN A N 18
ATOM 14993 C CA . ASN A 1 7 ? 3.157 9.447 6.691 1.00 0.00 7 ASN A CA 18
ATOM 14994 C C . ASN A 1 7 ? 2.048 8.412 6.564 1.00 0.00 7 ASN A C 18
ATOM 14995 O O . ASN A 1 7 ? 2.280 7.217 6.739 1.00 0.00 7 ASN A O 18
ATOM 15006 N N . SER A 1 8 ? 0.843 8.877 6.247 1.00 0.00 8 SER A N 18
ATOM 15007 C CA . SER A 1 8 ? -0.296 7.988 6.085 1.00 0.00 8 SER A CA 18
ATOM 15008 C C . SER A 1 8 ? -0.051 7.022 4.931 1.00 0.00 8 SER A C 18
ATOM 15009 O O . SER A 1 8 ? -0.508 5.880 4.954 1.00 0.00 8 SER A O 18
ATOM 15017 N N . LEU A 1 9 ? 0.681 7.494 3.927 1.00 0.00 9 LEU A N 18
ATOM 15018 C CA . LEU A 1 9 ? 1.003 6.680 2.763 1.00 0.00 9 LEU A CA 18
ATOM 15019 C C . LEU A 1 9 ? 1.849 5.478 3.169 1.00 0.00 9 LEU A C 18
ATOM 15020 O O . LEU A 1 9 ? 1.609 4.354 2.727 1.00 0.00 9 LEU A O 18
ATOM 15036 N N . ALA A 1 10 ? 2.850 5.733 4.003 1.00 0.00 10 ALA A N 18
ATOM 15037 C CA . ALA A 1 10 ? 3.753 4.688 4.467 1.00 0.00 10 ALA A CA 18
ATOM 15038 C C . ALA A 1 10 ? 3.027 3.628 5.288 1.00 0.00 10 ALA A C 18
ATOM 15039 O O . ALA A 1 10 ? 3.533 2.522 5.460 1.00 0.00 10 ALA A O 18
ATOM 15046 N N . GLN A 1 11 ? 1.844 3.965 5.793 1.00 0.00 11 GLN A N 18
ATOM 15047 C CA . GLN A 1 11 ? 1.063 3.035 6.594 1.00 0.00 11 GLN A CA 18
ATOM 15048 C C . GLN A 1 11 ? 0.322 2.046 5.707 1.00 0.00 11 GLN A C 18
ATOM 15049 O O . GLN A 1 11 ? 0.327 0.849 5.969 1.00 0.00 11 GLN A O 18
ATOM 15063 N N . ALA A 1 12 ? -0.307 2.545 4.651 1.00 0.00 12 ALA A N 18
ATOM 15064 C CA . ALA A 1 12 ? -1.033 1.678 3.732 1.00 0.00 12 ALA A CA 18
ATOM 15065 C C . ALA A 1 12 ? -0.152 0.508 3.321 1.00 0.00 12 ALA A C 18
ATOM 15066 O O . ALA A 1 12 ? -0.613 -0.623 3.172 1.00 0.00 12 ALA A O 18
ATOM 15073 N N . LYS A 1 13 ? 1.131 0.805 3.161 1.00 0.00 13 LYS A N 18
ATOM 15074 C CA . LYS A 1 13 ? 2.118 -0.201 2.792 1.00 0.00 13 LYS A CA 18
ATOM 15075 C C . LYS A 1 13 ? 2.656 -0.875 4.043 1.00 0.00 13 LYS A C 18
ATOM 15076 O O . LYS A 1 13 ? 2.528 -2.082 4.200 1.00 0.00 13 LYS A O 18
ATOM 15095 N N . GLU A 1 14 ? 3.236 -0.084 4.950 1.00 0.00 14 GLU A N 18
ATOM 15096 C CA . GLU A 1 14 ? 3.760 -0.618 6.204 1.00 0.00 14 GLU A CA 18
ATOM 15097 C C . GLU A 1 14 ? 2.743 -1.572 6.813 1.00 0.00 14 GLU A C 18
ATOM 15098 O O . GLU A 1 14 ? 3.095 -2.599 7.393 1.00 0.00 14 GLU A O 18
ATOM 15110 N N . ALA A 1 15 ? 1.473 -1.223 6.645 1.00 0.00 15 ALA A N 18
ATOM 15111 C CA . ALA A 1 15 ? 0.377 -2.043 7.146 1.00 0.00 15 ALA A CA 18
ATOM 15112 C C . ALA A 1 15 ? 0.155 -3.245 6.230 1.00 0.00 15 ALA A C 18
ATOM 15113 O O . ALA A 1 15 ? -0.042 -4.369 6.694 1.00 0.00 15 ALA A O 18
ATOM 15120 N N . ALA A 1 16 ? 0.218 -3.000 4.923 1.00 0.00 16 ALA A N 18
ATOM 15121 C CA . ALA A 1 16 ? 0.054 -4.058 3.933 1.00 0.00 16 ALA A CA 18
ATOM 15122 C C . ALA A 1 16 ? 1.255 -4.995 3.974 1.00 0.00 16 ALA A C 18
ATOM 15123 O O . ALA A 1 16 ? 1.166 -6.169 3.616 1.00 0.00 16 ALA A O 18
ATOM 15130 N N . ILE A 1 17 ? 2.374 -4.447 4.429 1.00 0.00 17 ILE A N 18
ATOM 15131 C CA . ILE A 1 17 ? 3.619 -5.180 4.555 1.00 0.00 17 ILE A CA 18
ATOM 15132 C C . ILE A 1 17 ? 3.520 -6.196 5.690 1.00 0.00 17 ILE A C 18
ATOM 15133 O O . ILE A 1 17 ? 4.174 -7.239 5.668 1.00 0.00 17 ILE A O 18
ATOM 15149 N N . LYS A 1 18 ? 2.690 -5.877 6.677 1.00 0.00 18 LYS A N 18
ATOM 15150 C CA . LYS A 1 18 ? 2.481 -6.749 7.825 1.00 0.00 18 LYS A CA 18
ATOM 15151 C C . LYS A 1 18 ? 1.575 -7.918 7.460 1.00 0.00 18 LYS A C 18
ATOM 15152 O O . LYS A 1 18 ? 1.608 -8.966 8.106 1.00 0.00 18 LYS A O 18
ATOM 15171 N N . GLU A 1 19 ? 0.773 -7.740 6.417 1.00 0.00 19 GLU A N 18
ATOM 15172 C CA . GLU A 1 19 ? -0.126 -8.794 5.966 1.00 0.00 19 GLU A CA 18
ATOM 15173 C C . GLU A 1 19 ? 0.603 -9.739 5.026 1.00 0.00 19 GLU A C 18
ATOM 15174 O O . GLU A 1 19 ? 0.408 -10.954 5.077 1.00 0.00 19 GLU A O 18
ATOM 15186 N N . LEU A 1 20 ? 1.456 -9.179 4.177 1.00 0.00 20 LEU A N 18
ATOM 15187 C CA . LEU A 1 20 ? 2.220 -9.982 3.240 1.00 0.00 20 LEU A CA 18
ATOM 15188 C C . LEU A 1 20 ? 3.152 -10.925 3.990 1.00 0.00 20 LEU A C 18
ATOM 15189 O O . LEU A 1 20 ? 3.419 -12.040 3.541 1.00 0.00 20 LEU A O 18
ATOM 15205 N N . LYS A 1 21 ? 3.630 -10.473 5.145 1.00 0.00 21 LYS A N 18
ATOM 15206 C CA . LYS A 1 21 ? 4.517 -11.281 5.969 1.00 0.00 21 LYS A CA 18
ATOM 15207 C C . LYS A 1 21 ? 3.702 -12.255 6.806 1.00 0.00 21 LYS A C 18
ATOM 15208 O O . LYS A 1 21 ? 4.127 -13.381 7.059 1.00 0.00 21 LYS A O 18
ATOM 15227 N N . GLN A 1 22 ? 2.514 -11.817 7.218 1.00 0.00 22 GLN A N 18
ATOM 15228 C CA . GLN A 1 22 ? 1.626 -12.660 8.009 1.00 0.00 22 GLN A CA 18
ATOM 15229 C C . GLN A 1 22 ? 0.982 -13.722 7.122 1.00 0.00 22 GLN A C 18
ATOM 15230 O O . GLN A 1 22 ? 0.657 -14.817 7.580 1.00 0.00 22 GLN A O 18
ATOM 15244 N N . TYR A 1 23 ? 0.808 -13.386 5.846 1.00 0.00 23 TYR A N 18
ATOM 15245 C CA . TYR A 1 23 ? 0.212 -14.304 4.883 1.00 0.00 23 TYR A CA 18
ATOM 15246 C C . TYR A 1 23 ? 1.251 -15.289 4.364 1.00 0.00 23 TYR A C 18
ATOM 15247 O O . TYR A 1 23 ? 0.988 -16.486 4.252 1.00 0.00 23 TYR A O 18
ATOM 15265 N N . GLY A 1 24 ? 2.434 -14.774 4.047 1.00 0.00 24 GLY A N 18
ATOM 15266 C CA . GLY A 1 24 ? 3.498 -15.618 3.543 1.00 0.00 24 GLY A CA 18
ATOM 15267 C C . GLY A 1 24 ? 3.794 -15.384 2.071 1.00 0.00 24 GLY A C 18
ATOM 15268 O O . GLY A 1 24 ? 4.713 -15.992 1.520 1.00 0.00 24 GLY A O 18
ATOM 15272 N N . ILE A 1 25 ? 3.020 -14.509 1.425 1.00 0.00 25 ILE A N 18
ATOM 15273 C CA . ILE A 1 25 ? 3.229 -14.218 -0.000 1.00 0.00 25 ILE A CA 18
ATOM 15274 C C . ILE A 1 25 ? 4.706 -13.930 -0.285 1.00 0.00 25 ILE A C 18
ATOM 15275 O O . ILE A 1 25 ? 5.507 -13.806 0.642 1.00 0.00 25 ILE A O 18
ATOM 15291 N N . GLY A 1 26 ? 5.067 -13.836 -1.565 1.00 0.00 26 GLY A N 18
ATOM 15292 C CA . GLY A 1 26 ? 6.450 -13.580 -1.925 1.00 0.00 26 GLY A CA 18
ATOM 15293 C C . GLY A 1 26 ? 6.904 -12.180 -1.565 1.00 0.00 26 GLY A C 18
ATOM 15294 O O . GLY A 1 26 ? 6.127 -11.229 -1.637 1.00 0.00 26 GLY A O 18
ATOM 15298 N N . ASP A 1 27 ? 8.173 -12.054 -1.184 1.00 0.00 27 ASP A N 18
ATOM 15299 C CA . ASP A 1 27 ? 8.737 -10.761 -0.820 1.00 0.00 27 ASP A CA 18
ATOM 15300 C C . ASP A 1 27 ? 8.628 -9.778 -1.983 1.00 0.00 27 ASP A C 18
ATOM 15301 O O . ASP A 1 27 ? 8.639 -8.563 -1.790 1.00 0.00 27 ASP A O 18
ATOM 15310 N N . TYR A 1 28 ? 8.515 -10.318 -3.192 1.00 0.00 28 TYR A N 18
ATOM 15311 C CA . TYR A 1 28 ? 8.391 -9.500 -4.393 1.00 0.00 28 TYR A CA 18
ATOM 15312 C C . TYR A 1 28 ? 7.333 -8.419 -4.211 1.00 0.00 28 TYR A C 18
ATOM 15313 O O . TYR A 1 28 ? 7.524 -7.265 -4.589 1.00 0.00 28 TYR A O 18
ATOM 15331 N N . TYR A 1 29 ? 6.205 -8.832 -3.661 1.00 0.00 29 TYR A N 18
ATOM 15332 C CA . TYR A 1 29 ? 5.061 -7.948 -3.449 1.00 0.00 29 TYR A CA 18
ATOM 15333 C C . TYR A 1 29 ? 5.273 -6.967 -2.301 1.00 0.00 29 TYR A C 18
ATOM 15334 O O . TYR A 1 29 ? 5.145 -5.763 -2.483 1.00 0.00 29 TYR A O 18
ATOM 15352 N N . ILE A 1 30 ? 5.627 -7.452 -1.123 1.00 0.00 30 ILE A N 18
ATOM 15353 C CA . ILE A 1 30 ? 5.876 -6.540 -0.009 1.00 0.00 30 ILE A CA 18
ATOM 15354 C C . ILE A 1 30 ? 6.823 -5.435 -0.483 1.00 0.00 30 ILE A C 18
ATOM 15355 O O . ILE A 1 30 ? 6.773 -4.295 -0.014 1.00 0.00 30 ILE A O 18
ATOM 15371 N N . LYS A 1 31 ? 7.668 -5.794 -1.452 1.00 0.00 31 LYS A N 18
ATOM 15372 C CA . LYS A 1 31 ? 8.621 -4.867 -2.044 1.00 0.00 31 LYS A CA 18
ATOM 15373 C C . LYS A 1 31 ? 7.973 -4.050 -3.156 1.00 0.00 31 LYS A C 18
ATOM 15374 O O . LYS A 1 31 ? 8.082 -2.823 -3.179 1.00 0.00 31 LYS A O 18
ATOM 15393 N N . LEU A 1 32 ? 7.295 -4.734 -4.079 1.00 0.00 32 LEU A N 18
ATOM 15394 C CA . LEU A 1 32 ? 6.629 -4.062 -5.189 1.00 0.00 32 LEU A CA 18
ATOM 15395 C C . LEU A 1 32 ? 5.710 -2.945 -4.667 1.00 0.00 32 LEU A C 18
ATOM 15396 O O . LEU A 1 32 ? 5.343 -2.029 -5.403 1.00 0.00 32 LEU A O 18
ATOM 15412 N N . ILE A 1 33 ? 5.370 -3.025 -3.375 1.00 0.00 33 ILE A N 18
ATOM 15413 C CA . ILE A 1 33 ? 4.526 -2.036 -2.719 1.00 0.00 33 ILE A CA 18
ATOM 15414 C C . ILE A 1 33 ? 5.333 -0.779 -2.407 1.00 0.00 33 ILE A C 18
ATOM 15415 O O . ILE A 1 33 ? 4.979 0.321 -2.830 1.00 0.00 33 ILE A O 18
ATOM 15431 N N . ASN A 1 34 ? 6.418 -0.954 -1.659 1.00 0.00 34 ASN A N 18
ATOM 15432 C CA . ASN A 1 34 ? 7.280 0.162 -1.281 1.00 0.00 34 ASN A CA 18
ATOM 15433 C C . ASN A 1 34 ? 7.701 0.985 -2.500 1.00 0.00 34 ASN A C 18
ATOM 15434 O O . ASN A 1 34 ? 8.052 2.158 -2.373 1.00 0.00 34 ASN A O 18
ATOM 15445 N N . ASN A 1 35 ? 7.671 0.365 -3.677 1.00 0.00 35 ASN A N 18
ATOM 15446 C CA . ASN A 1 35 ? 8.057 1.047 -4.909 1.00 0.00 35 ASN A CA 18
ATOM 15447 C C . ASN A 1 35 ? 6.991 2.048 -5.349 1.00 0.00 35 ASN A C 18
ATOM 15448 O O . ASN A 1 35 ? 7.272 2.970 -6.115 1.00 0.00 35 ASN A O 18
ATOM 15459 N N . ALA A 1 36 ? 5.765 1.858 -4.869 1.00 0.00 36 ALA A N 18
ATOM 15460 C CA . ALA A 1 36 ? 4.658 2.740 -5.222 1.00 0.00 36 ALA A CA 18
ATOM 15461 C C . ALA A 1 36 ? 4.980 4.202 -4.924 1.00 0.00 36 ALA A C 18
ATOM 15462 O O . ALA A 1 36 ? 5.851 4.506 -4.108 1.00 0.00 36 ALA A O 18
ATOM 15469 N N . LYS A 1 37 ? 4.259 5.102 -5.586 1.00 0.00 37 LYS A N 18
ATOM 15470 C CA . LYS A 1 37 ? 4.449 6.537 -5.394 1.00 0.00 37 LYS A CA 18
ATOM 15471 C C . LYS A 1 37 ? 3.273 7.134 -4.625 1.00 0.00 37 LYS A C 18
ATOM 15472 O O . LYS A 1 37 ? 3.425 8.099 -3.884 1.00 0.00 37 LYS A O 18
ATOM 15491 N N . THR A 1 38 ? 2.101 6.532 -4.800 1.00 0.00 38 THR A N 18
ATOM 15492 C CA . THR A 1 38 ? 0.893 6.981 -4.119 1.00 0.00 38 THR A CA 18
ATOM 15493 C C . THR A 1 38 ? 0.576 6.037 -2.961 1.00 0.00 38 THR A C 18
ATOM 15494 O O . THR A 1 38 ? 1.481 5.409 -2.411 1.00 0.00 38 THR A O 18
ATOM 15505 N N . VAL A 1 39 ? -0.698 5.924 -2.589 1.00 0.00 39 VAL A N 18
ATOM 15506 C CA . VAL A 1 39 ? -1.072 5.037 -1.497 1.00 0.00 39 VAL A CA 18
ATOM 15507 C C . VAL A 1 39 ? -2.308 4.200 -1.821 1.00 0.00 39 VAL A C 18
ATOM 15508 O O . VAL A 1 39 ? -2.341 3.001 -1.546 1.00 0.00 39 VAL A O 18
ATOM 15521 N N . GLU A 1 40 ? -3.326 4.835 -2.395 1.00 0.00 40 GLU A N 18
ATOM 15522 C CA . GLU A 1 40 ? -4.564 4.135 -2.738 1.00 0.00 40 GLU A CA 18
ATOM 15523 C C . GLU A 1 40 ? -4.272 2.823 -3.460 1.00 0.00 40 GLU A C 18
ATOM 15524 O O . GLU A 1 40 ? -4.903 1.801 -3.189 1.00 0.00 40 GLU A O 18
ATOM 15536 N N . GLY A 1 41 ? -3.307 2.856 -4.370 1.00 0.00 41 GLY A N 18
ATOM 15537 C CA . GLY A 1 41 ? -2.944 1.660 -5.104 1.00 0.00 41 GLY A CA 18
ATOM 15538 C C . GLY A 1 41 ? -2.080 0.726 -4.280 1.00 0.00 41 GLY A C 18
ATOM 15539 O O . GLY A 1 41 ? -2.049 -0.477 -4.521 1.00 0.00 41 GLY A O 18
ATOM 15543 N N . VAL A 1 42 ? -1.371 1.287 -3.306 1.00 0.00 42 VAL A N 18
ATOM 15544 C CA . VAL A 1 42 ? -0.494 0.505 -2.442 1.00 0.00 42 VAL A CA 18
ATOM 15545 C C . VAL A 1 42 ? -1.269 -0.521 -1.622 1.00 0.00 42 VAL A C 18
ATOM 15546 O O . VAL A 1 42 ? -0.977 -1.716 -1.663 1.00 0.00 42 VAL A O 18
ATOM 15559 N N . GLU A 1 43 ? -2.249 -0.048 -0.868 1.00 0.00 43 GLU A N 18
ATOM 15560 C CA . GLU A 1 43 ? -3.059 -0.931 -0.032 1.00 0.00 43 GLU A CA 18
ATOM 15561 C C . GLU A 1 43 ? -3.792 -1.953 -0.889 1.00 0.00 43 GLU A C 18
ATOM 15562 O O . GLU A 1 43 ? -3.821 -3.142 -0.571 1.00 0.00 43 GLU A O 18
ATOM 15574 N N . SER A 1 44 ? -4.372 -1.482 -1.985 1.00 0.00 44 SER A N 18
ATOM 15575 C CA . SER A 1 44 ? -5.096 -2.352 -2.899 1.00 0.00 44 SER A CA 18
ATOM 15576 C C . SER A 1 44 ? -4.120 -3.229 -3.681 1.00 0.00 44 SER A C 18
ATOM 15577 O O . SER A 1 44 ? -4.486 -4.294 -4.174 1.00 0.00 44 SER A O 18
ATOM 15585 N N . LEU A 1 45 ? -2.877 -2.768 -3.783 1.00 0.00 45 LEU A N 18
ATOM 15586 C CA . LEU A 1 45 ? -1.839 -3.503 -4.500 1.00 0.00 45 LEU A CA 18
ATOM 15587 C C . LEU A 1 45 ? -1.657 -4.899 -3.910 1.00 0.00 45 LEU A C 18
ATOM 15588 O O . LEU A 1 45 ? -1.832 -5.899 -4.602 1.00 0.00 45 LEU A O 18
ATOM 15603 N N . LYS A 1 46 ? -1.311 -4.960 -2.628 1.00 0.00 46 LYS A N 18
ATOM 15604 C CA . LYS A 1 46 ? -1.114 -6.237 -1.952 1.00 0.00 46 LYS A CA 18
ATOM 15605 C C . LYS A 1 46 ? -2.448 -6.972 -1.798 1.00 0.00 46 LYS A C 18
ATOM 15606 O O . LYS A 1 46 ? -2.553 -8.159 -2.089 1.00 0.00 46 LYS A O 18
ATOM 15625 N N . ASN A 1 47 ? -3.469 -6.266 -1.340 1.00 0.00 47 ASN A N 18
ATOM 15626 C CA . ASN A 1 47 ? -4.778 -6.883 -1.158 1.00 0.00 47 ASN A CA 18
ATOM 15627 C C . ASN A 1 47 ? -5.281 -7.465 -2.474 1.00 0.00 47 ASN A C 18
ATOM 15628 O O . ASN A 1 47 ? -6.026 -8.445 -2.487 1.00 0.00 47 ASN A O 18
ATOM 15639 N N . GLU A 1 48 ? -4.851 -6.869 -3.580 1.00 0.00 48 GLU A N 18
ATOM 15640 C CA . GLU A 1 48 ? -5.242 -7.347 -4.901 1.00 0.00 48 GLU A CA 18
ATOM 15641 C C . GLU A 1 48 ? -4.440 -8.592 -5.252 1.00 0.00 48 GLU A C 18
ATOM 15642 O O . GLU A 1 48 ? -4.967 -9.544 -5.829 1.00 0.00 48 GLU A O 18
ATOM 15654 N N . ILE A 1 49 ? -3.167 -8.584 -4.871 1.00 0.00 49 ILE A N 18
ATOM 15655 C CA . ILE A 1 49 ? -2.294 -9.725 -5.117 1.00 0.00 49 ILE A CA 18
ATOM 15656 C C . ILE A 1 49 ? -2.808 -10.936 -4.353 1.00 0.00 49 ILE A C 18
ATOM 15657 O O . ILE A 1 49 ? -2.633 -12.081 -4.772 1.00 0.00 49 ILE A O 18
ATOM 15673 N N . LEU A 1 50 ? -3.448 -10.656 -3.225 1.00 0.00 50 LEU A N 18
ATOM 15674 C CA . LEU A 1 50 ? -4.005 -11.689 -2.373 1.00 0.00 50 LEU A CA 18
ATOM 15675 C C . LEU A 1 50 ? -5.339 -12.169 -2.925 1.00 0.00 50 LEU A C 18
ATOM 15676 O O . LEU A 1 50 ? -5.685 -13.344 -2.808 1.00 0.00 50 LEU A O 18
ATOM 15692 N N . LYS A 1 51 ? -6.077 -11.255 -3.547 1.00 0.00 51 LYS A N 18
ATOM 15693 C CA . LYS A 1 51 ? -7.363 -11.597 -4.140 1.00 0.00 51 LYS A CA 18
ATOM 15694 C C . LYS A 1 51 ? -7.185 -12.708 -5.169 1.00 0.00 51 LYS A C 18
ATOM 15695 O O . LYS A 1 51 ? -8.124 -13.442 -5.477 1.00 0.00 51 LYS A O 18
ATOM 15714 N N . ALA A 1 52 ? -5.966 -12.826 -5.693 1.00 0.00 52 ALA A N 18
ATOM 15715 C CA . ALA A 1 52 ? -5.652 -13.847 -6.681 1.00 0.00 52 ALA A CA 18
ATOM 15716 C C . ALA A 1 52 ? -4.273 -14.447 -6.432 1.00 0.00 52 ALA A C 18
ATOM 15717 O O . ALA A 1 52 ? -3.370 -14.321 -7.261 1.00 0.00 52 ALA A O 18
ATOM 15724 N N . LEU A 1 53 ? -4.118 -15.100 -5.286 1.00 0.00 53 LEU A N 18
ATOM 15725 C CA . LEU A 1 53 ? -2.849 -15.723 -4.927 1.00 0.00 53 LEU A CA 18
ATOM 15726 C C . LEU A 1 53 ? -2.765 -17.143 -5.485 1.00 0.00 53 LEU A C 18
ATOM 15727 O O . LEU A 1 53 ? -3.725 -17.909 -5.394 1.00 0.00 53 LEU A O 18
ATOM 15743 N N . PRO A 1 54 ? -1.613 -17.518 -6.072 1.00 0.00 54 PRO A N 18
ATOM 15744 C CA . PRO A 1 54 ? -1.419 -18.856 -6.641 1.00 0.00 54 PRO A CA 18
ATOM 15745 C C . PRO A 1 54 ? -1.411 -19.944 -5.573 1.00 0.00 54 PRO A C 18
ATOM 15746 O O . PRO A 1 54 ? -0.351 -20.379 -5.125 1.00 0.00 54 PRO A O 18
ATOM 15757 N N . THR A 1 55 ? -2.600 -20.380 -5.169 1.00 0.00 55 THR A N 18
ATOM 15758 C CA . THR A 1 55 ? -2.729 -21.418 -4.153 1.00 0.00 55 THR A CA 18
ATOM 15759 C C . THR A 1 55 ? -3.927 -22.316 -4.443 1.00 0.00 55 THR A C 18
ATOM 15760 O O . THR A 1 55 ? -5.077 -21.908 -4.277 1.00 0.00 55 THR A O 18
ATOM 15771 N N . GLU A 1 56 ? -3.651 -23.541 -4.877 1.00 0.00 56 GLU A N 18
ATOM 15772 C CA . GLU A 1 56 ? -4.706 -24.498 -5.190 1.00 0.00 56 GLU A CA 18
ATOM 15773 C C . GLU A 1 56 ? -4.911 -25.477 -4.038 1.00 0.00 56 GLU A C 18
ATOM 15774 O O . GLU A 1 56 ? -4.520 -25.140 -2.900 1.00 0.00 56 GLU A O 18
ATOM 15787 N N . MET A 1 1 ? 7.368 25.659 8.217 1.00 0.00 1 MET A N 19
ATOM 15788 C CA . MET A 1 1 ? 6.348 24.949 7.397 1.00 0.00 1 MET A CA 19
ATOM 15789 C C . MET A 1 1 ? 6.128 23.531 7.894 1.00 0.00 1 MET A C 19
ATOM 15790 O O . MET A 1 1 ? 6.728 23.110 8.884 1.00 0.00 1 MET A O 19
ATOM 15806 N N . GLU A 1 2 ? 5.250 22.794 7.215 1.00 0.00 2 GLU A N 19
ATOM 15807 C CA . GLU A 1 2 ? 4.947 21.424 7.594 1.00 0.00 2 GLU A CA 19
ATOM 15808 C C . GLU A 1 2 ? 4.467 20.625 6.390 1.00 0.00 2 GLU A C 19
ATOM 15809 O O . GLU A 1 2 ? 3.672 21.111 5.584 1.00 0.00 2 GLU A O 19
ATOM 15821 N N . ALA A 1 3 ? 4.949 19.390 6.273 1.00 0.00 3 ALA A N 19
ATOM 15822 C CA . ALA A 1 3 ? 4.569 18.522 5.169 1.00 0.00 3 ALA A CA 19
ATOM 15823 C C . ALA A 1 3 ? 5.092 17.106 5.383 1.00 0.00 3 ALA A C 19
ATOM 15824 O O . ALA A 1 3 ? 6.292 16.853 5.285 1.00 0.00 3 ALA A O 19
ATOM 15831 N N . VAL A 1 4 ? 4.178 16.177 5.675 1.00 0.00 4 VAL A N 19
ATOM 15832 C CA . VAL A 1 4 ? 4.549 14.791 5.904 1.00 0.00 4 VAL A CA 19
ATOM 15833 C C . VAL A 1 4 ? 3.398 13.851 5.552 1.00 0.00 4 VAL A C 19
ATOM 15834 O O . VAL A 1 4 ? 3.159 12.859 6.239 1.00 0.00 4 VAL A O 19
ATOM 15847 N N . ASP A 1 5 ? 2.686 14.171 4.475 1.00 0.00 5 ASP A N 19
ATOM 15848 C CA . ASP A 1 5 ? 1.562 13.363 4.029 1.00 0.00 5 ASP A CA 19
ATOM 15849 C C . ASP A 1 5 ? 1.988 11.914 3.804 1.00 0.00 5 ASP A C 19
ATOM 15850 O O . ASP A 1 5 ? 1.173 10.989 3.914 1.00 0.00 5 ASP A O 19
ATOM 15859 N N . ALA A 1 6 ? 3.263 11.718 3.488 1.00 0.00 6 ALA A N 19
ATOM 15860 C CA . ALA A 1 6 ? 3.797 10.382 3.247 1.00 0.00 6 ALA A CA 19
ATOM 15861 C C . ALA A 1 6 ? 3.569 9.466 4.449 1.00 0.00 6 ALA A C 19
ATOM 15862 O O . ALA A 1 6 ? 3.549 8.241 4.313 1.00 0.00 6 ALA A O 19
ATOM 15869 N N . ASN A 1 7 ? 3.396 10.062 5.626 1.00 0.00 7 ASN A N 19
ATOM 15870 C CA . ASN A 1 7 ? 3.172 9.294 6.848 1.00 0.00 7 ASN A CA 19
ATOM 15871 C C . ASN A 1 7 ? 1.962 8.383 6.698 1.00 0.00 7 ASN A C 19
ATOM 15872 O O . ASN A 1 7 ? 2.027 7.198 7.015 1.00 0.00 7 ASN A O 19
ATOM 15883 N N . SER A 1 8 ? 0.864 8.941 6.199 1.00 0.00 8 SER A N 19
ATOM 15884 C CA . SER A 1 8 ? -0.353 8.173 5.994 1.00 0.00 8 SER A CA 19
ATOM 15885 C C . SER A 1 8 ? -0.160 7.175 4.860 1.00 0.00 8 SER A C 19
ATOM 15886 O O . SER A 1 8 ? -0.739 6.087 4.866 1.00 0.00 8 SER A O 19
ATOM 15894 N N . LEU A 1 9 ? 0.665 7.554 3.891 1.00 0.00 9 LEU A N 19
ATOM 15895 C CA . LEU A 1 9 ? 0.954 6.704 2.745 1.00 0.00 9 LEU A CA 19
ATOM 15896 C C . LEU A 1 9 ? 1.792 5.499 3.167 1.00 0.00 9 LEU A C 19
ATOM 15897 O O . LEU A 1 9 ? 1.529 4.368 2.758 1.00 0.00 9 LEU A O 19
ATOM 15913 N N . ALA A 1 10 ? 2.815 5.761 3.978 1.00 0.00 10 ALA A N 19
ATOM 15914 C CA . ALA A 1 10 ? 3.714 4.714 4.452 1.00 0.00 10 ALA A CA 19
ATOM 15915 C C . ALA A 1 10 ? 2.991 3.683 5.313 1.00 0.00 10 ALA A C 19
ATOM 15916 O O . ALA A 1 10 ? 3.495 2.581 5.515 1.00 0.00 10 ALA A O 19
ATOM 15923 N N . GLN A 1 11 ? 1.815 4.039 5.818 1.00 0.00 11 GLN A N 19
ATOM 15924 C CA . GLN A 1 11 ? 1.039 3.136 6.651 1.00 0.00 11 GLN A CA 19
ATOM 15925 C C . GLN A 1 11 ? 0.277 2.137 5.796 1.00 0.00 11 GLN A C 19
ATOM 15926 O O . GLN A 1 11 ? 0.238 0.950 6.105 1.00 0.00 11 GLN A O 19
ATOM 15940 N N . ALA A 1 12 ? -0.318 2.615 4.711 1.00 0.00 12 ALA A N 19
ATOM 15941 C CA . ALA A 1 12 ? -1.057 1.738 3.816 1.00 0.00 12 ALA A CA 19
ATOM 15942 C C . ALA A 1 12 ? -0.198 0.542 3.445 1.00 0.00 12 ALA A C 19
ATOM 15943 O O . ALA A 1 12 ? -0.681 -0.584 3.339 1.00 0.00 12 ALA A O 19
ATOM 15950 N N . LYS A 1 13 ? 1.092 0.807 3.276 1.00 0.00 13 LYS A N 19
ATOM 15951 C CA . LYS A 1 13 ? 2.055 -0.234 2.946 1.00 0.00 13 LYS A CA 19
ATOM 15952 C C . LYS A 1 13 ? 2.576 -0.874 4.223 1.00 0.00 13 LYS A C 19
ATOM 15953 O O . LYS A 1 13 ? 2.421 -2.069 4.423 1.00 0.00 13 LYS A O 19
ATOM 15972 N N . GLU A 1 14 ? 3.169 -0.066 5.101 1.00 0.00 14 GLU A N 19
ATOM 15973 C CA . GLU A 1 14 ? 3.676 -0.568 6.375 1.00 0.00 14 GLU A CA 19
ATOM 15974 C C . GLU A 1 14 ? 2.646 -1.501 6.997 1.00 0.00 14 GLU A C 19
ATOM 15975 O O . GLU A 1 14 ? 2.983 -2.509 7.616 1.00 0.00 14 GLU A O 19
ATOM 15987 N N . ALA A 1 15 ? 1.380 -1.149 6.800 1.00 0.00 15 ALA A N 19
ATOM 15988 C CA . ALA A 1 15 ? 0.269 -1.947 7.313 1.00 0.00 15 ALA A CA 19
ATOM 15989 C C . ALA A 1 15 ? -0.048 -3.110 6.371 1.00 0.00 15 ALA A C 19
ATOM 15990 O O . ALA A 1 15 ? -0.263 -4.240 6.812 1.00 0.00 15 ALA A O 19
ATOM 15997 N N . ALA A 1 16 ? -0.057 -2.825 5.070 1.00 0.00 16 ALA A N 19
ATOM 15998 C CA . ALA A 1 16 ? -0.328 -3.847 4.060 1.00 0.00 16 ALA A CA 19
ATOM 15999 C C . ALA A 1 16 ? 0.820 -4.847 4.000 1.00 0.00 16 ALA A C 19
ATOM 16000 O O . ALA A 1 16 ? 0.648 -5.998 3.601 1.00 0.00 16 ALA A O 19
ATOM 16007 N N . ILE A 1 17 ? 1.991 -4.380 4.407 1.00 0.00 17 ILE A N 19
ATOM 16008 C CA . ILE A 1 17 ? 3.197 -5.183 4.425 1.00 0.00 17 ILE A CA 19
ATOM 16009 C C . ILE A 1 17 ? 3.128 -6.212 5.547 1.00 0.00 17 ILE A C 19
ATOM 16010 O O . ILE A 1 17 ? 3.624 -7.330 5.415 1.00 0.00 17 ILE A O 19
ATOM 16026 N N . LYS A 1 18 ? 2.492 -5.824 6.647 1.00 0.00 18 LYS A N 19
ATOM 16027 C CA . LYS A 1 18 ? 2.333 -6.707 7.792 1.00 0.00 18 LYS A CA 19
ATOM 16028 C C . LYS A 1 18 ? 1.477 -7.908 7.415 1.00 0.00 18 LYS A C 19
ATOM 16029 O O . LYS A 1 18 ? 1.658 -9.006 7.943 1.00 0.00 18 LYS A O 19
ATOM 16048 N N . GLU A 1 19 ? 0.550 -7.694 6.489 1.00 0.00 19 GLU A N 19
ATOM 16049 C CA . GLU A 1 19 ? -0.324 -8.763 6.028 1.00 0.00 19 GLU A CA 19
ATOM 16050 C C . GLU A 1 19 ? 0.432 -9.690 5.090 1.00 0.00 19 GLU A C 19
ATOM 16051 O O . GLU A 1 19 ? 0.293 -10.911 5.160 1.00 0.00 19 GLU A O 19
ATOM 16063 N N . LEU A 1 20 ? 1.242 -9.101 4.218 1.00 0.00 20 LEU A N 19
ATOM 16064 C CA . LEU A 1 20 ? 2.029 -9.877 3.275 1.00 0.00 20 LEU A CA 19
ATOM 16065 C C . LEU A 1 20 ? 2.947 -10.839 4.015 1.00 0.00 20 LEU A C 19
ATOM 16066 O O . LEU A 1 20 ? 3.203 -11.951 3.555 1.00 0.00 20 LEU A O 19
ATOM 16082 N N . LYS A 1 21 ? 3.427 -10.406 5.178 1.00 0.00 21 LYS A N 19
ATOM 16083 C CA . LYS A 1 21 ? 4.300 -11.237 5.993 1.00 0.00 21 LYS A CA 19
ATOM 16084 C C . LYS A 1 21 ? 3.465 -12.232 6.784 1.00 0.00 21 LYS A C 19
ATOM 16085 O O . LYS A 1 21 ? 3.864 -13.380 6.979 1.00 0.00 21 LYS A O 19
ATOM 16104 N N . GLN A 1 22 ? 2.290 -11.786 7.220 1.00 0.00 22 GLN A N 19
ATOM 16105 C CA . GLN A 1 22 ? 1.383 -12.643 7.970 1.00 0.00 22 GLN A CA 19
ATOM 16106 C C . GLN A 1 22 ? 0.810 -13.722 7.055 1.00 0.00 22 GLN A C 19
ATOM 16107 O O . GLN A 1 22 ? 0.488 -14.824 7.498 1.00 0.00 22 GLN A O 19
ATOM 16121 N N . TYR A 1 23 ? 0.697 -13.392 5.771 1.00 0.00 23 TYR A N 19
ATOM 16122 C CA . TYR A 1 23 ? 0.178 -14.324 4.778 1.00 0.00 23 TYR A CA 19
ATOM 16123 C C . TYR A 1 23 ? 1.279 -15.258 4.294 1.00 0.00 23 TYR A C 19
ATOM 16124 O O . TYR A 1 23 ? 1.071 -16.463 4.150 1.00 0.00 23 TYR A O 19
ATOM 16142 N N . GLY A 1 24 ? 2.452 -14.689 4.043 1.00 0.00 24 GLY A N 19
ATOM 16143 C CA . GLY A 1 24 ? 3.575 -15.479 3.576 1.00 0.00 24 GLY A CA 19
ATOM 16144 C C . GLY A 1 24 ? 3.859 -15.291 2.096 1.00 0.00 24 GLY A C 19
ATOM 16145 O O . GLY A 1 24 ? 4.762 -15.925 1.552 1.00 0.00 24 GLY A O 19
ATOM 16149 N N . ILE A 1 25 ? 3.093 -14.421 1.435 1.00 0.00 25 ILE A N 19
ATOM 16150 C CA . ILE A 1 25 ? 3.290 -14.171 0.003 1.00 0.00 25 ILE A CA 19
ATOM 16151 C C . ILE A 1 25 ? 4.766 -13.891 -0.303 1.00 0.00 25 ILE A C 19
ATOM 16152 O O . ILE A 1 25 ? 5.580 -13.769 0.612 1.00 0.00 25 ILE A O 19
ATOM 16168 N N . GLY A 1 26 ? 5.113 -13.806 -1.589 1.00 0.00 26 GLY A N 19
ATOM 16169 C CA . GLY A 1 26 ? 6.493 -13.561 -1.966 1.00 0.00 26 GLY A CA 19
ATOM 16170 C C . GLY A 1 26 ? 6.969 -12.168 -1.608 1.00 0.00 26 GLY A C 19
ATOM 16171 O O . GLY A 1 26 ? 6.201 -11.208 -1.657 1.00 0.00 26 GLY A O 19
ATOM 16175 N N . ASP A 1 27 ? 8.247 -12.058 -1.254 1.00 0.00 27 ASP A N 19
ATOM 16176 C CA . ASP A 1 27 ? 8.835 -10.773 -0.895 1.00 0.00 27 ASP A CA 19
ATOM 16177 C C . ASP A 1 27 ? 8.717 -9.786 -2.052 1.00 0.00 27 ASP A C 19
ATOM 16178 O O . ASP A 1 27 ? 8.745 -8.570 -1.856 1.00 0.00 27 ASP A O 19
ATOM 16187 N N . TYR A 1 28 ? 8.576 -10.319 -3.261 1.00 0.00 28 TYR A N 19
ATOM 16188 C CA . TYR A 1 28 ? 8.439 -9.496 -4.458 1.00 0.00 28 TYR A CA 19
ATOM 16189 C C . TYR A 1 28 ? 7.402 -8.401 -4.255 1.00 0.00 28 TYR A C 19
ATOM 16190 O O . TYR A 1 28 ? 7.595 -7.252 -4.650 1.00 0.00 28 TYR A O 19
ATOM 16208 N N . TYR A 1 29 ? 6.285 -8.793 -3.669 1.00 0.00 29 TYR A N 19
ATOM 16209 C CA . TYR A 1 29 ? 5.164 -7.890 -3.435 1.00 0.00 29 TYR A CA 19
ATOM 16210 C C . TYR A 1 29 ? 5.430 -6.896 -2.313 1.00 0.00 29 TYR A C 19
ATOM 16211 O O . TYR A 1 29 ? 5.372 -5.691 -2.528 1.00 0.00 29 TYR A O 19
ATOM 16229 N N . ILE A 1 30 ? 5.752 -7.371 -1.120 1.00 0.00 30 ILE A N 19
ATOM 16230 C CA . ILE A 1 30 ? 6.047 -6.450 -0.021 1.00 0.00 30 ILE A CA 19
ATOM 16231 C C . ILE A 1 30 ? 6.947 -5.325 -0.541 1.00 0.00 30 ILE A C 19
ATOM 16232 O O . ILE A 1 30 ? 6.877 -4.181 -0.086 1.00 0.00 30 ILE A O 19
ATOM 16248 N N . LYS A 1 31 ? 7.767 -5.670 -1.534 1.00 0.00 31 LYS A N 19
ATOM 16249 C CA . LYS A 1 31 ? 8.668 -4.722 -2.170 1.00 0.00 31 LYS A CA 19
ATOM 16250 C C . LYS A 1 31 ? 7.954 -3.947 -3.272 1.00 0.00 31 LYS A C 19
ATOM 16251 O O . LYS A 1 31 ? 8.031 -2.720 -3.329 1.00 0.00 31 LYS A O 19
ATOM 16270 N N . LEU A 1 32 ? 7.253 -4.670 -4.148 1.00 0.00 32 LEU A N 19
ATOM 16271 C CA . LEU A 1 32 ? 6.525 -4.040 -5.243 1.00 0.00 32 LEU A CA 19
ATOM 16272 C C . LEU A 1 32 ? 5.576 -2.955 -4.704 1.00 0.00 32 LEU A C 19
ATOM 16273 O O . LEU A 1 32 ? 5.134 -2.076 -5.443 1.00 0.00 32 LEU A O 19
ATOM 16289 N N . ILE A 1 33 ? 5.292 -3.027 -3.400 1.00 0.00 33 ILE A N 19
ATOM 16290 C CA . ILE A 1 33 ? 4.425 -2.066 -2.730 1.00 0.00 33 ILE A CA 19
ATOM 16291 C C . ILE A 1 33 ? 5.183 -0.771 -2.461 1.00 0.00 33 ILE A C 19
ATOM 16292 O O . ILE A 1 33 ? 4.768 0.306 -2.888 1.00 0.00 33 ILE A O 19
ATOM 16308 N N . ASN A 1 34 ? 6.296 -0.887 -1.746 1.00 0.00 34 ASN A N 19
ATOM 16309 C CA . ASN A 1 34 ? 7.116 0.271 -1.411 1.00 0.00 34 ASN A CA 19
ATOM 16310 C C . ASN A 1 34 ? 7.458 1.094 -2.655 1.00 0.00 34 ASN A C 19
ATOM 16311 O O . ASN A 1 34 ? 7.764 2.282 -2.556 1.00 0.00 34 ASN A O 19
ATOM 16322 N N . ASN A 1 35 ? 7.415 0.455 -3.822 1.00 0.00 35 ASN A N 19
ATOM 16323 C CA . ASN A 1 35 ? 7.732 1.131 -5.077 1.00 0.00 35 ASN A CA 19
ATOM 16324 C C . ASN A 1 35 ? 6.640 2.123 -5.474 1.00 0.00 35 ASN A C 19
ATOM 16325 O O . ASN A 1 35 ? 6.908 3.106 -6.166 1.00 0.00 35 ASN A O 19
ATOM 16336 N N . ALA A 1 36 ? 5.409 1.859 -5.044 1.00 0.00 36 ALA A N 19
ATOM 16337 C CA . ALA A 1 36 ? 4.284 2.733 -5.368 1.00 0.00 36 ALA A CA 19
ATOM 16338 C C . ALA A 1 36 ? 4.568 4.180 -4.981 1.00 0.00 36 ALA A C 19
ATOM 16339 O O . ALA A 1 36 ? 5.305 4.450 -4.034 1.00 0.00 36 ALA A O 19
ATOM 16346 N N . LYS A 1 37 ? 3.974 5.105 -5.728 1.00 0.00 37 LYS A N 19
ATOM 16347 C CA . LYS A 1 37 ? 4.155 6.528 -5.474 1.00 0.00 37 LYS A CA 19
ATOM 16348 C C . LYS A 1 37 ? 2.996 7.079 -4.651 1.00 0.00 37 LYS A C 19
ATOM 16349 O O . LYS A 1 37 ? 3.180 7.943 -3.794 1.00 0.00 37 LYS A O 19
ATOM 16368 N N . THR A 1 38 ? 1.801 6.558 -4.910 1.00 0.00 38 THR A N 19
ATOM 16369 C CA . THR A 1 38 ? 0.605 6.977 -4.189 1.00 0.00 38 THR A CA 19
ATOM 16370 C C . THR A 1 38 ? 0.355 6.033 -3.018 1.00 0.00 38 THR A C 19
ATOM 16371 O O . THR A 1 38 ? 1.288 5.401 -2.524 1.00 0.00 38 THR A O 19
ATOM 16382 N N . VAL A 1 39 ? -0.895 5.925 -2.576 1.00 0.00 39 VAL A N 19
ATOM 16383 C CA . VAL A 1 39 ? -1.212 5.039 -1.467 1.00 0.00 39 VAL A CA 19
ATOM 16384 C C . VAL A 1 39 ? -2.432 4.168 -1.753 1.00 0.00 39 VAL A C 19
ATOM 16385 O O . VAL A 1 39 ? -2.426 2.970 -1.469 1.00 0.00 39 VAL A O 19
ATOM 16398 N N . GLU A 1 40 ? -3.478 4.768 -2.310 1.00 0.00 40 GLU A N 19
ATOM 16399 C CA . GLU A 1 40 ? -4.699 4.030 -2.624 1.00 0.00 40 GLU A CA 19
ATOM 16400 C C . GLU A 1 40 ? -4.379 2.747 -3.385 1.00 0.00 40 GLU A C 19
ATOM 16401 O O . GLU A 1 40 ? -5.079 1.744 -3.254 1.00 0.00 40 GLU A O 19
ATOM 16413 N N . GLY A 1 41 ? -3.310 2.787 -4.170 1.00 0.00 41 GLY A N 19
ATOM 16414 C CA . GLY A 1 41 ? -2.908 1.619 -4.927 1.00 0.00 41 GLY A CA 19
ATOM 16415 C C . GLY A 1 41 ? -1.998 0.711 -4.126 1.00 0.00 41 GLY A C 19
ATOM 16416 O O . GLY A 1 41 ? -1.986 -0.502 -4.326 1.00 0.00 41 GLY A O 19
ATOM 16420 N N . VAL A 1 42 ? -1.235 1.302 -3.214 1.00 0.00 42 VAL A N 19
ATOM 16421 C CA . VAL A 1 42 ? -0.317 0.544 -2.375 1.00 0.00 42 VAL A CA 19
ATOM 16422 C C . VAL A 1 42 ? -1.047 -0.523 -1.565 1.00 0.00 42 VAL A C 19
ATOM 16423 O O . VAL A 1 42 ? -0.644 -1.686 -1.542 1.00 0.00 42 VAL A O 19
ATOM 16436 N N . GLU A 1 43 ? -2.113 -0.117 -0.892 1.00 0.00 43 GLU A N 19
ATOM 16437 C CA . GLU A 1 43 ? -2.894 -1.039 -0.070 1.00 0.00 43 GLU A CA 19
ATOM 16438 C C . GLU A 1 43 ? -3.625 -2.052 -0.941 1.00 0.00 43 GLU A C 19
ATOM 16439 O O . GLU A 1 43 ? -3.534 -3.259 -0.720 1.00 0.00 43 GLU A O 19
ATOM 16451 N N . SER A 1 44 ? -4.342 -1.550 -1.938 1.00 0.00 44 SER A N 19
ATOM 16452 C CA . SER A 1 44 ? -5.081 -2.407 -2.852 1.00 0.00 44 SER A CA 19
ATOM 16453 C C . SER A 1 44 ? -4.123 -3.287 -3.651 1.00 0.00 44 SER A C 19
ATOM 16454 O O . SER A 1 44 ? -4.505 -4.344 -4.155 1.00 0.00 44 SER A O 19
ATOM 16462 N N . LEU A 1 45 ? -2.875 -2.841 -3.759 1.00 0.00 45 LEU A N 19
ATOM 16463 C CA . LEU A 1 45 ? -1.853 -3.579 -4.494 1.00 0.00 45 LEU A CA 19
ATOM 16464 C C . LEU A 1 45 ? -1.665 -4.978 -3.913 1.00 0.00 45 LEU A C 19
ATOM 16465 O O . LEU A 1 45 ? -1.857 -5.974 -4.607 1.00 0.00 45 LEU A O 19
ATOM 16480 N N . LYS A 1 46 ? -1.293 -5.048 -2.638 1.00 0.00 46 LYS A N 19
ATOM 16481 C CA . LYS A 1 46 ? -1.084 -6.332 -1.978 1.00 0.00 46 LYS A CA 19
ATOM 16482 C C . LYS A 1 46 ? -2.413 -7.065 -1.792 1.00 0.00 46 LYS A C 19
ATOM 16483 O O . LYS A 1 46 ? -2.522 -8.257 -2.068 1.00 0.00 46 LYS A O 19
ATOM 16502 N N . ASN A 1 47 ? -3.425 -6.356 -1.326 1.00 0.00 47 ASN A N 19
ATOM 16503 C CA . ASN A 1 47 ? -4.729 -6.975 -1.115 1.00 0.00 47 ASN A CA 19
ATOM 16504 C C . ASN A 1 47 ? -5.256 -7.564 -2.418 1.00 0.00 47 ASN A C 19
ATOM 16505 O O . ASN A 1 47 ? -6.023 -8.527 -2.410 1.00 0.00 47 ASN A O 19
ATOM 16516 N N . GLU A 1 48 ? -4.820 -6.993 -3.536 1.00 0.00 48 GLU A N 19
ATOM 16517 C CA . GLU A 1 48 ? -5.231 -7.479 -4.846 1.00 0.00 48 GLU A CA 19
ATOM 16518 C C . GLU A 1 48 ? -4.404 -8.698 -5.224 1.00 0.00 48 GLU A C 19
ATOM 16519 O O . GLU A 1 48 ? -4.919 -9.665 -5.787 1.00 0.00 48 GLU A O 19
ATOM 16531 N N . ILE A 1 49 ? -3.119 -8.655 -4.882 1.00 0.00 49 ILE A N 19
ATOM 16532 C CA . ILE A 1 49 ? -2.224 -9.773 -5.158 1.00 0.00 49 ILE A CA 19
ATOM 16533 C C . ILE A 1 49 ? -2.705 -11.001 -4.404 1.00 0.00 49 ILE A C 19
ATOM 16534 O O . ILE A 1 49 ? -2.562 -12.135 -4.862 1.00 0.00 49 ILE A O 19
ATOM 16550 N N . LEU A 1 50 ? -3.279 -10.747 -3.234 1.00 0.00 50 LEU A N 19
ATOM 16551 C CA . LEU A 1 50 ? -3.795 -11.799 -2.382 1.00 0.00 50 LEU A CA 19
ATOM 16552 C C . LEU A 1 50 ? -5.067 -12.385 -2.975 1.00 0.00 50 LEU A C 19
ATOM 16553 O O . LEU A 1 50 ? -5.329 -13.581 -2.847 1.00 0.00 50 LEU A O 19
ATOM 16569 N N . LYS A 1 51 ? -5.845 -11.541 -3.650 1.00 0.00 51 LYS A N 19
ATOM 16570 C CA . LYS A 1 51 ? -7.074 -11.993 -4.286 1.00 0.00 51 LYS A CA 19
ATOM 16571 C C . LYS A 1 51 ? -6.759 -13.091 -5.298 1.00 0.00 51 LYS A C 19
ATOM 16572 O O . LYS A 1 51 ? -7.602 -13.934 -5.604 1.00 0.00 51 LYS A O 19
ATOM 16591 N N . ALA A 1 52 ? -5.528 -13.073 -5.805 1.00 0.00 52 ALA A N 19
ATOM 16592 C CA . ALA A 1 52 ? -5.080 -14.062 -6.775 1.00 0.00 52 ALA A CA 19
ATOM 16593 C C . ALA A 1 52 ? -3.612 -14.414 -6.554 1.00 0.00 52 ALA A C 19
ATOM 16594 O O . ALA A 1 52 ? -2.745 -14.031 -7.341 1.00 0.00 52 ALA A O 19
ATOM 16601 N N . LEU A 1 53 ? -3.340 -15.142 -5.476 1.00 0.00 53 LEU A N 19
ATOM 16602 C CA . LEU A 1 53 ? -1.977 -15.545 -5.144 1.00 0.00 53 LEU A CA 19
ATOM 16603 C C . LEU A 1 53 ? -1.340 -16.327 -6.292 1.00 0.00 53 LEU A C 19
ATOM 16604 O O . LEU A 1 53 ? -0.245 -15.996 -6.747 1.00 0.00 53 LEU A O 19
ATOM 16620 N N . PRO A 1 54 ? -2.018 -17.383 -6.777 1.00 0.00 54 PRO A N 19
ATOM 16621 C CA . PRO A 1 54 ? -1.509 -18.210 -7.876 1.00 0.00 54 PRO A CA 19
ATOM 16622 C C . PRO A 1 54 ? -1.068 -17.377 -9.074 1.00 0.00 54 PRO A C 19
ATOM 16623 O O . PRO A 1 54 ? -1.762 -16.448 -9.487 1.00 0.00 54 PRO A O 19
ATOM 16634 N N . THR A 1 55 ? 0.090 -17.716 -9.630 1.00 0.00 55 THR A N 19
ATOM 16635 C CA . THR A 1 55 ? 0.625 -17.000 -10.781 1.00 0.00 55 THR A CA 19
ATOM 16636 C C . THR A 1 55 ? -0.158 -17.340 -12.045 1.00 0.00 55 THR A C 19
ATOM 16637 O O . THR A 1 55 ? 0.106 -18.349 -12.698 1.00 0.00 55 THR A O 19
ATOM 16648 N N . GLU A 1 56 ? -1.124 -16.491 -12.383 1.00 0.00 56 GLU A N 19
ATOM 16649 C CA . GLU A 1 56 ? -1.946 -16.702 -13.569 1.00 0.00 56 GLU A CA 19
ATOM 16650 C C . GLU A 1 56 ? -2.443 -15.374 -14.129 1.00 0.00 56 GLU A C 19
ATOM 16651 O O . GLU A 1 56 ? -2.033 -14.318 -13.602 1.00 0.00 56 GLU A O 19
ATOM 16664 N N . MET A 1 1 ? -3.400 20.489 11.727 1.00 0.00 1 MET A N 20
ATOM 16665 C CA . MET A 1 1 ? -3.260 20.038 10.315 1.00 0.00 1 MET A CA 20
ATOM 16666 C C . MET A 1 1 ? -2.177 20.834 9.586 1.00 0.00 1 MET A C 20
ATOM 16667 O O . MET A 1 1 ? -2.311 22.039 9.390 1.00 0.00 1 MET A O 20
ATOM 16683 N N . GLU A 1 2 ? -1.110 20.145 9.187 1.00 0.00 2 GLU A N 20
ATOM 16684 C CA . GLU A 1 2 ? -0.010 20.785 8.483 1.00 0.00 2 GLU A CA 20
ATOM 16685 C C . GLU A 1 2 ? 0.364 20.002 7.227 1.00 0.00 2 GLU A C 20
ATOM 16686 O O . GLU A 1 2 ? 0.140 20.467 6.113 1.00 0.00 2 GLU A O 20
ATOM 16698 N N . ALA A 1 3 ? 0.930 18.821 7.428 1.00 0.00 3 ALA A N 20
ATOM 16699 C CA . ALA A 1 3 ? 1.333 17.971 6.312 1.00 0.00 3 ALA A CA 20
ATOM 16700 C C . ALA A 1 3 ? 1.948 16.671 6.810 1.00 0.00 3 ALA A C 20
ATOM 16701 O O . ALA A 1 3 ? 2.970 16.672 7.492 1.00 0.00 3 ALA A O 20
ATOM 16708 N N . VAL A 1 4 ? 1.311 15.553 6.463 1.00 0.00 4 VAL A N 20
ATOM 16709 C CA . VAL A 1 4 ? 1.792 14.236 6.874 1.00 0.00 4 VAL A CA 20
ATOM 16710 C C . VAL A 1 4 ? 1.283 13.149 5.939 1.00 0.00 4 VAL A C 20
ATOM 16711 O O . VAL A 1 4 ? 1.077 12.007 6.352 1.00 0.00 4 VAL A O 20
ATOM 16724 N N . ASP A 1 5 ? 1.081 13.509 4.676 1.00 0.00 5 ASP A N 20
ATOM 16725 C CA . ASP A 1 5 ? 0.595 12.560 3.680 1.00 0.00 5 ASP A CA 20
ATOM 16726 C C . ASP A 1 5 ? 1.562 11.393 3.532 1.00 0.00 5 ASP A C 20
ATOM 16727 O O . ASP A 1 5 ? 1.144 10.259 3.268 1.00 0.00 5 ASP A O 20
ATOM 16736 N N . ALA A 1 6 ? 2.848 11.666 3.703 1.00 0.00 6 ALA A N 20
ATOM 16737 C CA . ALA A 1 6 ? 3.872 10.636 3.589 1.00 0.00 6 ALA A CA 20
ATOM 16738 C C . ALA A 1 6 ? 3.768 9.629 4.735 1.00 0.00 6 ALA A C 20
ATOM 16739 O O . ALA A 1 6 ? 4.011 8.443 4.553 1.00 0.00 6 ALA A O 20
ATOM 16746 N N . ASN A 1 7 ? 3.409 10.126 5.916 1.00 0.00 7 ASN A N 20
ATOM 16747 C CA . ASN A 1 7 ? 3.272 9.270 7.091 1.00 0.00 7 ASN A CA 20
ATOM 16748 C C . ASN A 1 7 ? 2.138 8.277 6.905 1.00 0.00 7 ASN A C 20
ATOM 16749 O O . ASN A 1 7 ? 2.300 7.084 7.155 1.00 0.00 7 ASN A O 20
ATOM 16760 N N . SER A 1 8 ? 0.987 8.769 6.456 1.00 0.00 8 SER A N 20
ATOM 16761 C CA . SER A 1 8 ? -0.171 7.927 6.227 1.00 0.00 8 SER A CA 20
ATOM 16762 C C . SER A 1 8 ? 0.069 7.006 5.035 1.00 0.00 8 SER A C 20
ATOM 16763 O O . SER A 1 8 ? -0.420 5.877 4.998 1.00 0.00 8 SER A O 20
ATOM 16771 N N . LEU A 1 9 ? 0.831 7.500 4.065 1.00 0.00 9 LEU A N 20
ATOM 16772 C CA . LEU A 1 9 ? 1.149 6.730 2.870 1.00 0.00 9 LEU A CA 20
ATOM 16773 C C . LEU A 1 9 ? 2.005 5.517 3.224 1.00 0.00 9 LEU A C 20
ATOM 16774 O O . LEU A 1 9 ? 1.765 4.406 2.748 1.00 0.00 9 LEU A O 20
ATOM 16790 N N . ALA A 1 10 ? 3.015 5.748 4.058 1.00 0.00 10 ALA A N 20
ATOM 16791 C CA . ALA A 1 10 ? 3.928 4.690 4.476 1.00 0.00 10 ALA A CA 20
ATOM 16792 C C . ALA A 1 10 ? 3.221 3.629 5.313 1.00 0.00 10 ALA A C 20
ATOM 16793 O O . ALA A 1 10 ? 3.721 2.516 5.458 1.00 0.00 10 ALA A O 20
ATOM 16800 N N . GLN A 1 11 ? 2.060 3.974 5.859 1.00 0.00 11 GLN A N 20
ATOM 16801 C CA . GLN A 1 11 ? 1.296 3.047 6.677 1.00 0.00 11 GLN A CA 20
ATOM 16802 C C . GLN A 1 11 ? 0.521 2.075 5.803 1.00 0.00 11 GLN A C 20
ATOM 16803 O O . GLN A 1 11 ? 0.475 0.881 6.085 1.00 0.00 11 GLN A O 20
ATOM 16817 N N . ALA A 1 12 ? -0.079 2.580 4.735 1.00 0.00 12 ALA A N 20
ATOM 16818 C CA . ALA A 1 12 ? -0.831 1.731 3.824 1.00 0.00 12 ALA A CA 20
ATOM 16819 C C . ALA A 1 12 ? 0.020 0.539 3.410 1.00 0.00 12 ALA A C 20
ATOM 16820 O O . ALA A 1 12 ? -0.469 -0.584 3.292 1.00 0.00 12 ALA A O 20
ATOM 16827 N N . LYS A 1 13 ? 1.304 0.805 3.211 1.00 0.00 13 LYS A N 20
ATOM 16828 C CA . LYS A 1 13 ? 2.260 -0.228 2.830 1.00 0.00 13 LYS A CA 20
ATOM 16829 C C . LYS A 1 13 ? 2.826 -0.901 4.069 1.00 0.00 13 LYS A C 20
ATOM 16830 O O . LYS A 1 13 ? 2.751 -2.118 4.209 1.00 0.00 13 LYS A O 20
ATOM 16849 N N . GLU A 1 14 ? 3.374 -0.099 4.985 1.00 0.00 14 GLU A N 20
ATOM 16850 C CA . GLU A 1 14 ? 3.923 -0.632 6.226 1.00 0.00 14 GLU A CA 20
ATOM 16851 C C . GLU A 1 14 ? 2.912 -1.581 6.849 1.00 0.00 14 GLU A C 20
ATOM 16852 O O . GLU A 1 14 ? 3.265 -2.612 7.422 1.00 0.00 14 GLU A O 20
ATOM 16864 N N . ALA A 1 15 ? 1.643 -1.223 6.696 1.00 0.00 15 ALA A N 20
ATOM 16865 C CA . ALA A 1 15 ? 0.547 -2.038 7.209 1.00 0.00 15 ALA A CA 20
ATOM 16866 C C . ALA A 1 15 ? 0.246 -3.186 6.248 1.00 0.00 15 ALA A C 20
ATOM 16867 O O . ALA A 1 15 ? 0.149 -4.343 6.655 1.00 0.00 15 ALA A O 20
ATOM 16874 N N . ALA A 1 16 ? 0.115 -2.855 4.963 1.00 0.00 16 ALA A N 20
ATOM 16875 C CA . ALA A 1 16 ? -0.159 -3.856 3.935 1.00 0.00 16 ALA A CA 20
ATOM 16876 C C . ALA A 1 16 ? 0.952 -4.901 3.890 1.00 0.00 16 ALA A C 20
ATOM 16877 O O . ALA A 1 16 ? 0.736 -6.039 3.472 1.00 0.00 16 ALA A O 20
ATOM 16884 N N . ILE A 1 17 ? 2.142 -4.501 4.327 1.00 0.00 17 ILE A N 20
ATOM 16885 C CA . ILE A 1 17 ? 3.296 -5.387 4.347 1.00 0.00 17 ILE A CA 20
ATOM 16886 C C . ILE A 1 17 ? 3.146 -6.418 5.460 1.00 0.00 17 ILE A C 20
ATOM 16887 O O . ILE A 1 17 ? 3.515 -7.582 5.301 1.00 0.00 17 ILE A O 20
ATOM 16903 N N . LYS A 1 18 ? 2.588 -5.981 6.583 1.00 0.00 18 LYS A N 20
ATOM 16904 C CA . LYS A 1 18 ? 2.369 -6.859 7.725 1.00 0.00 18 LYS A CA 20
ATOM 16905 C C . LYS A 1 18 ? 1.501 -8.046 7.326 1.00 0.00 18 LYS A C 20
ATOM 16906 O O . LYS A 1 18 ? 1.632 -9.139 7.878 1.00 0.00 18 LYS A O 20
ATOM 16925 N N . GLU A 1 19 ? 0.621 -7.825 6.355 1.00 0.00 19 GLU A N 20
ATOM 16926 C CA . GLU A 1 19 ? -0.260 -8.879 5.874 1.00 0.00 19 GLU A CA 20
ATOM 16927 C C . GLU A 1 19 ? 0.502 -9.838 4.973 1.00 0.00 19 GLU A C 20
ATOM 16928 O O . GLU A 1 19 ? 0.270 -11.047 5.002 1.00 0.00 19 GLU A O 20
ATOM 16940 N N . LEU A 1 20 ? 1.421 -9.298 4.182 1.00 0.00 20 LEU A N 20
ATOM 16941 C CA . LEU A 1 20 ? 2.221 -10.121 3.289 1.00 0.00 20 LEU A CA 20
ATOM 16942 C C . LEU A 1 20 ? 3.059 -11.105 4.093 1.00 0.00 20 LEU A C 20
ATOM 16943 O O . LEU A 1 20 ? 3.311 -12.229 3.657 1.00 0.00 20 LEU A O 20
ATOM 16959 N N . LYS A 1 21 ? 3.478 -10.675 5.279 1.00 0.00 21 LYS A N 20
ATOM 16960 C CA . LYS A 1 21 ? 4.275 -11.518 6.159 1.00 0.00 21 LYS A CA 20
ATOM 16961 C C . LYS A 1 21 ? 3.366 -12.439 6.960 1.00 0.00 21 LYS A C 20
ATOM 16962 O O . LYS A 1 21 ? 3.693 -13.602 7.197 1.00 0.00 21 LYS A O 20
ATOM 16981 N N . GLN A 1 22 ? 2.212 -11.913 7.364 1.00 0.00 22 GLN A N 20
ATOM 16982 C CA . GLN A 1 22 ? 1.245 -12.694 8.124 1.00 0.00 22 GLN A CA 20
ATOM 16983 C C . GLN A 1 22 ? 0.601 -13.750 7.230 1.00 0.00 22 GLN A C 20
ATOM 16984 O O . GLN A 1 22 ? 0.198 -14.815 7.697 1.00 0.00 22 GLN A O 20
ATOM 16998 N N . TYR A 1 23 ? 0.516 -13.445 5.938 1.00 0.00 23 TYR A N 20
ATOM 16999 C CA . TYR A 1 23 ? -0.068 -14.361 4.966 1.00 0.00 23 TYR A CA 20
ATOM 17000 C C . TYR A 1 23 ? 0.961 -15.384 4.508 1.00 0.00 23 TYR A C 20
ATOM 17001 O O . TYR A 1 23 ? 0.649 -16.563 4.335 1.00 0.00 23 TYR A O 20
ATOM 17019 N N . GLY A 1 24 ? 2.188 -14.921 4.303 1.00 0.00 24 GLY A N 20
ATOM 17020 C CA . GLY A 1 24 ? 3.248 -15.801 3.858 1.00 0.00 24 GLY A CA 20
ATOM 17021 C C . GLY A 1 24 ? 3.714 -15.489 2.449 1.00 0.00 24 GLY A C 20
ATOM 17022 O O . GLY A 1 24 ? 4.707 -16.051 1.984 1.00 0.00 24 GLY A O 20
ATOM 17026 N N . ILE A 1 25 ? 3.002 -14.595 1.757 1.00 0.00 25 ILE A N 20
ATOM 17027 C CA . ILE A 1 25 ? 3.375 -14.231 0.385 1.00 0.00 25 ILE A CA 20
ATOM 17028 C C . ILE A 1 25 ? 4.866 -13.888 0.298 1.00 0.00 25 ILE A C 20
ATOM 17029 O O . ILE A 1 25 ? 5.549 -13.807 1.318 1.00 0.00 25 ILE A O 20
ATOM 17045 N N . GLY A 1 26 ? 5.367 -13.694 -0.923 1.00 0.00 26 GLY A N 20
ATOM 17046 C CA . GLY A 1 26 ? 6.770 -13.371 -1.102 1.00 0.00 26 GLY A CA 20
ATOM 17047 C C . GLY A 1 26 ? 7.065 -11.902 -0.867 1.00 0.00 26 GLY A C 20
ATOM 17048 O O . GLY A 1 26 ? 6.153 -11.077 -0.824 1.00 0.00 26 GLY A O 20
ATOM 17052 N N . ASP A 1 27 ? 8.346 -11.576 -0.717 1.00 0.00 27 ASP A N 20
ATOM 17053 C CA . ASP A 1 27 ? 8.763 -10.198 -0.487 1.00 0.00 27 ASP A CA 20
ATOM 17054 C C . ASP A 1 27 ? 8.609 -9.362 -1.751 1.00 0.00 27 ASP A C 20
ATOM 17055 O O . ASP A 1 27 ? 8.479 -8.142 -1.683 1.00 0.00 27 ASP A O 20
ATOM 17064 N N . TYR A 1 28 ? 8.607 -10.022 -2.907 1.00 0.00 28 TYR A N 20
ATOM 17065 C CA . TYR A 1 28 ? 8.447 -9.323 -4.180 1.00 0.00 28 TYR A CA 20
ATOM 17066 C C . TYR A 1 28 ? 7.310 -8.318 -4.086 1.00 0.00 28 TYR A C 20
ATOM 17067 O O . TYR A 1 28 ? 7.433 -7.167 -4.498 1.00 0.00 28 TYR A O 20
ATOM 17085 N N . TYR A 1 29 ? 6.196 -8.796 -3.559 1.00 0.00 29 TYR A N 20
ATOM 17086 C CA . TYR A 1 29 ? 4.990 -7.990 -3.417 1.00 0.00 29 TYR A CA 20
ATOM 17087 C C . TYR A 1 29 ? 5.065 -7.009 -2.245 1.00 0.00 29 TYR A C 20
ATOM 17088 O O . TYR A 1 29 ? 4.385 -5.987 -2.246 1.00 0.00 29 TYR A O 20
ATOM 17106 N N . ILE A 1 30 ? 5.910 -7.278 -1.261 1.00 0.00 30 ILE A N 20
ATOM 17107 C CA . ILE A 1 30 ? 6.056 -6.342 -0.158 1.00 0.00 30 ILE A CA 20
ATOM 17108 C C . ILE A 1 30 ? 6.861 -5.144 -0.659 1.00 0.00 30 ILE A C 20
ATOM 17109 O O . ILE A 1 30 ? 6.650 -4.002 -0.242 1.00 0.00 30 ILE A O 20
ATOM 17125 N N . LYS A 1 31 ? 7.780 -5.435 -1.578 1.00 0.00 31 LYS A N 20
ATOM 17126 C CA . LYS A 1 31 ? 8.635 -4.424 -2.183 1.00 0.00 31 LYS A CA 20
ATOM 17127 C C . LYS A 1 31 ? 7.910 -3.701 -3.309 1.00 0.00 31 LYS A C 20
ATOM 17128 O O . LYS A 1 31 ? 7.890 -2.471 -3.356 1.00 0.00 31 LYS A O 20
ATOM 17147 N N . LEU A 1 32 ? 7.301 -4.470 -4.214 1.00 0.00 32 LEU A N 20
ATOM 17148 C CA . LEU A 1 32 ? 6.565 -3.888 -5.331 1.00 0.00 32 LEU A CA 20
ATOM 17149 C C . LEU A 1 32 ? 5.557 -2.847 -4.815 1.00 0.00 32 LEU A C 20
ATOM 17150 O O . LEU A 1 32 ? 5.104 -1.978 -5.559 1.00 0.00 32 LEU A O 20
ATOM 17166 N N . ILE A 1 33 ? 5.231 -2.945 -3.520 1.00 0.00 33 ILE A N 20
ATOM 17167 C CA . ILE A 1 33 ? 4.307 -2.030 -2.867 1.00 0.00 33 ILE A CA 20
ATOM 17168 C C . ILE A 1 33 ? 4.984 -0.685 -2.622 1.00 0.00 33 ILE A C 20
ATOM 17169 O O . ILE A 1 33 ? 4.504 0.357 -3.068 1.00 0.00 33 ILE A O 20
ATOM 17185 N N . ASN A 1 34 ? 6.100 -0.721 -1.906 1.00 0.00 34 ASN A N 20
ATOM 17186 C CA . ASN A 1 34 ? 6.852 0.488 -1.591 1.00 0.00 34 ASN A CA 20
ATOM 17187 C C . ASN A 1 34 ? 7.202 1.281 -2.852 1.00 0.00 34 ASN A C 20
ATOM 17188 O O . ASN A 1 34 ? 7.452 2.484 -2.787 1.00 0.00 34 ASN A O 20
ATOM 17199 N N . ASN A 1 35 ? 7.231 0.599 -3.994 1.00 0.00 35 ASN A N 20
ATOM 17200 C CA . ASN A 1 35 ? 7.567 1.242 -5.262 1.00 0.00 35 ASN A CA 20
ATOM 17201 C C . ASN A 1 35 ? 6.454 2.175 -5.742 1.00 0.00 35 ASN A C 20
ATOM 17202 O O . ASN A 1 35 ? 6.699 3.081 -6.539 1.00 0.00 35 ASN A O 20
ATOM 17213 N N . ALA A 1 36 ? 5.232 1.949 -5.266 1.00 0.00 36 ALA A N 20
ATOM 17214 C CA . ALA A 1 36 ? 4.095 2.774 -5.666 1.00 0.00 36 ALA A CA 20
ATOM 17215 C C . ALA A 1 36 ? 4.373 4.261 -5.450 1.00 0.00 36 ALA A C 20
ATOM 17216 O O . ALA A 1 36 ? 5.065 4.643 -4.507 1.00 0.00 36 ALA A O 20
ATOM 17223 N N . LYS A 1 37 ? 3.825 5.095 -6.332 1.00 0.00 37 LYS A N 20
ATOM 17224 C CA . LYS A 1 37 ? 4.011 6.542 -6.241 1.00 0.00 37 LYS A CA 20
ATOM 17225 C C . LYS A 1 37 ? 2.841 7.209 -5.511 1.00 0.00 37 LYS A C 20
ATOM 17226 O O . LYS A 1 37 ? 2.734 8.429 -5.478 1.00 0.00 37 LYS A O 20
ATOM 17245 N N . THR A 1 38 ? 1.971 6.393 -4.925 1.00 0.00 38 THR A N 20
ATOM 17246 C CA . THR A 1 38 ? 0.815 6.892 -4.191 1.00 0.00 38 THR A CA 20
ATOM 17247 C C . THR A 1 38 ? 0.551 5.996 -2.983 1.00 0.00 38 THR A C 20
ATOM 17248 O O . THR A 1 38 ? 1.480 5.395 -2.448 1.00 0.00 38 THR A O 20
ATOM 17259 N N . VAL A 1 39 ? -0.707 5.892 -2.555 1.00 0.00 39 VAL A N 20
ATOM 17260 C CA . VAL A 1 39 ? -1.036 5.044 -1.418 1.00 0.00 39 VAL A CA 20
ATOM 17261 C C . VAL A 1 39 ? -2.280 4.196 -1.674 1.00 0.00 39 VAL A C 20
ATOM 17262 O O . VAL A 1 39 ? -2.302 3.008 -1.356 1.00 0.00 39 VAL A O 20
ATOM 17275 N N . GLU A 1 40 ? -3.312 4.808 -2.247 1.00 0.00 40 GLU A N 20
ATOM 17276 C CA . GLU A 1 40 ? -4.552 4.093 -2.535 1.00 0.00 40 GLU A CA 20
ATOM 17277 C C . GLU A 1 40 ? -4.268 2.792 -3.277 1.00 0.00 40 GLU A C 20
ATOM 17278 O O . GLU A 1 40 ? -4.931 1.779 -3.052 1.00 0.00 40 GLU A O 20
ATOM 17290 N N . GLY A 1 41 ? -3.271 2.823 -4.154 1.00 0.00 41 GLY A N 20
ATOM 17291 C CA . GLY A 1 41 ? -2.909 1.637 -4.903 1.00 0.00 41 GLY A CA 20
ATOM 17292 C C . GLY A 1 41 ? -1.991 0.729 -4.113 1.00 0.00 41 GLY A C 20
ATOM 17293 O O . GLY A 1 41 ? -2.020 -0.489 -4.272 1.00 0.00 41 GLY A O 20
ATOM 17297 N N . VAL A 1 42 ? -1.175 1.329 -3.253 1.00 0.00 42 VAL A N 20
ATOM 17298 C CA . VAL A 1 42 ? -0.239 0.580 -2.424 1.00 0.00 42 VAL A CA 20
ATOM 17299 C C . VAL A 1 42 ? -0.951 -0.484 -1.591 1.00 0.00 42 VAL A C 20
ATOM 17300 O O . VAL A 1 42 ? -0.539 -1.643 -1.557 1.00 0.00 42 VAL A O 20
ATOM 17313 N N . GLU A 1 43 ? -2.014 -0.078 -0.910 1.00 0.00 43 GLU A N 20
ATOM 17314 C CA . GLU A 1 43 ? -2.776 -0.997 -0.067 1.00 0.00 43 GLU A CA 20
ATOM 17315 C C . GLU A 1 43 ? -3.492 -2.041 -0.913 1.00 0.00 43 GLU A C 20
ATOM 17316 O O . GLU A 1 43 ? -3.295 -3.243 -0.732 1.00 0.00 43 GLU A O 20
ATOM 17328 N N . SER A 1 44 ? -4.317 -1.576 -1.841 1.00 0.00 44 SER A N 20
ATOM 17329 C CA . SER A 1 44 ? -5.056 -2.468 -2.721 1.00 0.00 44 SER A CA 20
ATOM 17330 C C . SER A 1 44 ? -4.098 -3.316 -3.554 1.00 0.00 44 SER A C 20
ATOM 17331 O O . SER A 1 44 ? -4.459 -4.393 -4.027 1.00 0.00 44 SER A O 20
ATOM 17339 N N . LEU A 1 45 ? -2.872 -2.824 -3.720 1.00 0.00 45 LEU A N 20
ATOM 17340 C CA . LEU A 1 45 ? -1.854 -3.536 -4.487 1.00 0.00 45 LEU A CA 20
ATOM 17341 C C . LEU A 1 45 ? -1.662 -4.947 -3.945 1.00 0.00 45 LEU A C 20
ATOM 17342 O O . LEU A 1 45 ? -1.859 -5.929 -4.659 1.00 0.00 45 LEU A O 20
ATOM 17357 N N . LYS A 1 46 ? -1.288 -5.041 -2.673 1.00 0.00 46 LYS A N 20
ATOM 17358 C CA . LYS A 1 46 ? -1.083 -6.334 -2.037 1.00 0.00 46 LYS A CA 20
ATOM 17359 C C . LYS A 1 46 ? -2.416 -7.074 -1.916 1.00 0.00 46 LYS A C 20
ATOM 17360 O O . LYS A 1 46 ? -2.503 -8.274 -2.158 1.00 0.00 46 LYS A O 20
ATOM 17379 N N . ASN A 1 47 ? -3.459 -6.352 -1.546 1.00 0.00 47 ASN A N 20
ATOM 17380 C CA . ASN A 1 47 ? -4.778 -6.957 -1.408 1.00 0.00 47 ASN A CA 20
ATOM 17381 C C . ASN A 1 47 ? -5.233 -7.537 -2.741 1.00 0.00 47 ASN A C 20
ATOM 17382 O O . ASN A 1 47 ? -5.993 -8.504 -2.784 1.00 0.00 47 ASN A O 20
ATOM 17393 N N . GLU A 1 48 ? -4.742 -6.951 -3.827 1.00 0.00 48 GLU A N 20
ATOM 17394 C CA . GLU A 1 48 ? -5.077 -7.422 -5.165 1.00 0.00 48 GLU A CA 20
ATOM 17395 C C . GLU A 1 48 ? -4.258 -8.663 -5.489 1.00 0.00 48 GLU A C 20
ATOM 17396 O O . GLU A 1 48 ? -4.737 -9.586 -6.149 1.00 0.00 48 GLU A O 20
ATOM 17408 N N . ILE A 1 49 ? -3.025 -8.685 -4.994 1.00 0.00 49 ILE A N 20
ATOM 17409 C CA . ILE A 1 49 ? -2.141 -9.823 -5.202 1.00 0.00 49 ILE A CA 20
ATOM 17410 C C . ILE A 1 49 ? -2.679 -11.032 -4.450 1.00 0.00 49 ILE A C 20
ATOM 17411 O O . ILE A 1 49 ? -2.467 -12.179 -4.844 1.00 0.00 49 ILE A O 20
ATOM 17427 N N . LEU A 1 50 ? -3.383 -10.747 -3.361 1.00 0.00 50 LEU A N 20
ATOM 17428 C CA . LEU A 1 50 ? -3.974 -11.775 -2.526 1.00 0.00 50 LEU A CA 20
ATOM 17429 C C . LEU A 1 50 ? -5.301 -12.232 -3.111 1.00 0.00 50 LEU A C 20
ATOM 17430 O O . LEU A 1 50 ? -5.673 -13.401 -2.994 1.00 0.00 50 LEU A O 20
ATOM 17446 N N . LYS A 1 51 ? -6.003 -11.312 -3.767 1.00 0.00 51 LYS A N 20
ATOM 17447 C CA . LYS A 1 51 ? -7.273 -11.638 -4.394 1.00 0.00 51 LYS A CA 20
ATOM 17448 C C . LYS A 1 51 ? -7.062 -12.700 -5.470 1.00 0.00 51 LYS A C 20
ATOM 17449 O O . LYS A 1 51 ? -7.993 -13.407 -5.854 1.00 0.00 51 LYS A O 20
ATOM 17468 N N . ALA A 1 52 ? -5.822 -12.805 -5.949 1.00 0.00 52 ALA A N 20
ATOM 17469 C CA . ALA A 1 52 ? -5.473 -13.776 -6.973 1.00 0.00 52 ALA A CA 20
ATOM 17470 C C . ALA A 1 52 ? -4.058 -14.306 -6.765 1.00 0.00 52 ALA A C 20
ATOM 17471 O O . ALA A 1 52 ? -3.149 -14.002 -7.539 1.00 0.00 52 ALA A O 20
ATOM 17478 N N . LEU A 1 53 ? -3.877 -15.101 -5.716 1.00 0.00 53 LEU A N 20
ATOM 17479 C CA . LEU A 1 53 ? -2.572 -15.674 -5.406 1.00 0.00 53 LEU A CA 20
ATOM 17480 C C . LEU A 1 53 ? -2.346 -16.967 -6.187 1.00 0.00 53 LEU A C 20
ATOM 17481 O O . LEU A 1 53 ? -3.290 -17.707 -6.463 1.00 0.00 53 LEU A O 20
ATOM 17497 N N . PRO A 1 54 ? -1.086 -17.258 -6.555 1.00 0.00 54 PRO A N 20
ATOM 17498 C CA . PRO A 1 54 ? -0.742 -18.469 -7.308 1.00 0.00 54 PRO A CA 20
ATOM 17499 C C . PRO A 1 54 ? -1.010 -19.744 -6.512 1.00 0.00 54 PRO A C 20
ATOM 17500 O O . PRO A 1 54 ? -1.143 -20.826 -7.082 1.00 0.00 54 PRO A O 20
ATOM 17511 N N . THR A 1 55 ? -1.087 -19.609 -5.190 1.00 0.00 55 THR A N 20
ATOM 17512 C CA . THR A 1 55 ? -1.340 -20.752 -4.319 1.00 0.00 55 THR A CA 20
ATOM 17513 C C . THR A 1 55 ? -2.640 -21.452 -4.701 1.00 0.00 55 THR A C 20
ATOM 17514 O O . THR A 1 55 ? -2.646 -22.642 -5.016 1.00 0.00 55 THR A O 20
ATOM 17525 N N . GLU A 1 56 ? -3.740 -20.707 -4.670 1.00 0.00 56 GLU A N 20
ATOM 17526 C CA . GLU A 1 56 ? -5.045 -21.257 -5.014 1.00 0.00 56 GLU A CA 20
ATOM 17527 C C . GLU A 1 56 ? -5.171 -21.455 -6.521 1.00 0.00 56 GLU A C 20
ATOM 17528 O O . GLU A 1 56 ? -4.152 -21.297 -7.225 1.00 0.00 56 GLU A O 20
#

CATH classification: 1.10.8.40

GO terms:
  GO:0019865 immunoglobulin binding (F, IDA)
  GO:0019864 IgG binding (F, IMP)

Solvent-accessible surface area: 4532 Å² total; per-residue (Å²): 232,157,85,101,78,63,113,62,38,37,116,15,25,101,46,4,38,134,70,0,156,131,145,59,19,38,95,174,81,23,123,59,0,88,116,32,166,92,42,144,28,0,84,50,55,16,76,96,34,37,163,50,76,132,98,242

Nearest PDB structures (foldseek):
  2fs1-assembly1_A  TM=9.347E-01  e=3.756E-07  unclassified
  1gjs-assembly1_A  TM=8.589E-01  e=6.811E-04  Streptococcus sp.
  1gjt-assembly1_A  TM=8.570E-01  e=3.251E-03  Streptococcus sp. 'group G'
  2kdl-assembly1_A  TM=8.057E-01  e=1.287E-02  unclassified
  2jws-assembly1_A  TM=7.647E-01  e=2.901E-02  synthetic construct

InterPro domains:
  IPR002988 Protein G-related albumin-binding (GA) module [PF01468] (70-116)
  IPR002988 Protein G-related albumin-binding (GA) module [PF01468] (130-177)
  IPR002988 Protein G-related albumin-binding (GA) module [PF01468] (191-238)
  IPR003147 Protein L, Ig light chain-binding [PF02246] (250-318)
  IPR003147 Protein L, Ig light chain-binding [PF02246] (321-390)
  IPR003147 Protein L, Ig light chain-binding [PF02246] (395-464)
  IPR003147 Protein L, Ig light chain-binding [PF02246] (469-538)
  IPR009063 Immunoglobulin/albumin-binding domain superfamily [SSF46997] (70-117)
  IPR009063 Immunoglobulin/albumin-binding domain superfamily [SSF46997] (191-239)
  IPR009063 Immunoglobulin/albumin-binding domain superfamily [SSF46997] (540-600)
  IPR009063 Immunoglobulin/albumin-binding domain superfamily [SSF46997] (719-779)
  IPR009063 Immunoglobulin/albumin-binding domain superfamily [SSF46997] (780-841)
  IPR009063 Immunoglobulin/albumin-binding domain superfamily [SSF46997] (842-903)
  IPR019931 LPXTG cell wall anchor motif [PF00746] (953-992)
  IPR019931 LPXTG cell wall anchor motif [PS50847] (961-992)
  IPR020840 Extracellular matrix-binding protein ebh, GA module [SM00844] (63-117)
  IPR020840 Extracellular matrix-binding protein ebh, GA module [SM00844] (119-178)
  IPR020840 Extracellular matrix-binding protein ebh, GA module [SM00844] (180-239)
  IPR035152 GA-like domain [PF17573] (554-596)
  IPR035152 GA-like domain [PF17573] (733-775)

Organism: Finegoldia magna (NCBI:txid1260)